Protein AF-A0A090C9F7-F1 (afdb_monomer)

Solvent-accessible surface area (backbone atoms only — not comparable to full-atom values): 45261 Å² total; per-residue (Å²): 129,55,59,56,56,33,42,28,54,43,38,67,73,34,62,68,70,97,66,90,65,64,55,38,90,71,26,38,64,46,55,42,91,64,37,38,22,42,34,22,40,45,24,47,47,43,42,53,51,6,27,62,55,78,36,35,35,20,28,38,44,35,45,44,48,65,48,58,50,68,40,27,24,42,31,54,27,34,44,71,13,34,70,54,59,74,83,51,42,56,53,52,27,50,46,56,56,37,90,40,46,70,48,32,38,50,50,53,53,48,51,28,59,78,68,70,35,60,80,86,51,59,20,24,40,37,33,34,17,34,59,46,76,61,42,59,59,35,50,50,30,26,49,49,25,26,60,29,59,72,32,50,71,46,80,65,52,71,35,31,54,38,55,49,30,48,43,21,21,9,61,62,19,55,97,44,100,71,46,70,49,55,76,45,77,65,30,54,33,48,45,37,30,59,16,47,51,56,53,36,65,97,50,62,61,94,66,62,38,35,37,31,12,7,16,14,32,32,28,63,52,50,61,52,38,57,72,57,44,57,54,92,78,49,58,74,57,71,49,80,38,53,47,54,50,85,48,47,83,45,23,36,54,71,23,15,13,57,42,32,65,76,67,70,42,79,36,72,70,70,72,79,52,62,64,45,47,33,34,18,22,17,20,21,20,38,16,31,26,38,36,36,24,38,68,87,78,64,46,72,46,80,38,35,11,49,52,49,38,53,51,50,52,49,54,52,48,56,30,35,48,50,45,72,39,57,94,78,50,50,58,34,38,26,36,31,70,79,43,52,69,39,50,59,45,43,37,46,71,73,68,65,35,56,76,47,69,25,42,87,47,66,72,49,34,51,63,58,21,68,78,26,31,33,8,31,26,23,37,52,68,15,36,32,44,49,41,67,28,75,64,45,57,46,47,39,73,66,64,80,62,92,43,75,64,23,38,52,25,24,57,34,52,52,19,44,70,55,29,37,47,73,41,48,26,24,25,68,35,52,48,52,51,51,52,46,51,30,31,72,70,71,45,56,73,67,59,58,54,67,76,55,71,74,51,30,65,34,81,45,84,42,81,40,97,67,31,87,60,45,38,60,40,76,38,48,49,36,42,63,27,57,75,66,52,42,61,52,45,59,54,59,34,72,77,46,58,84,41,48,64,38,51,41,48,44,79,80,50,67,20,34,39,33,41,15,29,10,71,40,62,66,54,5,48,50,50,30,52,52,58,64,46,58,56,67,61,55,42,72,77,71,75,58,81,83,80,88,68,80,86,77,72,89,69,81,78,83,85,77,76,95,77,90,82,86,89,84,89,82,85,84,86,87,82,88,69,87,77,95,76,89,83,83,85,82,88,81,86,85,85,86,86,84,91,91,83,89,86,83,88,89,82,87,87,81,85,89,86,87,88,88,86,88,88,89,89,82,84,88,80,72,70,50,77,43,88,89,77,76,53,77,46,79,77,76,89,83,86,78,86,88,84,86,85,83,89,85,84,83,89,81,91,84,87,85,84,90,81,90,84,82,89,86,81,89,88,88,89,82,88,86,89,84,86,90,87,86,88,89,87,86,83,90,88,90,88,84,88,87,88,84,90,79,92,91,91,82,90,86,81,92,85,86,89,81,85,88,82,86,76,88,76,84,88,80,89,89,79,88,88,83,87,87,90,89,86,84,84,85,89,80,89,85,84,88,81,87,80,89,88,84,88,86,87,82,81,88,83,89,83,90,77,91,88,136

InterPro domains:
  IPR005843 Alpha-D-phosphohexomutase, C-terminal [PF00408] (459-532)
  IPR005844 Alpha-D-phosphohexomutase, alpha/beta/alpha domain I [PF02878] (53-91)
  IPR005844 Alpha-D-phosphohexomutase, alpha/beta/alpha domain I [PF02878] (104-175)
  IPR016055 Alpha-D-phosphohexomutase, alpha/beta/alpha I/II/III [SSF53738] (19-109)
  IPR016055 Alpha-D-phosphohexomutase, alpha/beta/alpha I/II/III [SSF53738] (77-199)
  IPR016055 Alpha-D-phosphohexomutase, alpha/beta/alpha I/II/III [SSF53738] (188-295)
  IPR016066 Alpha-D-phosphohexomutase, conserved site [PS00710] (59-68)
  IPR016657 Phosphoacetylglucosamine mutase [cd03086] (23-534)
  IPR036900 Alpha-D-phosphohexomutase, C-terminal domain superfamily [SSF55957] (443-534)
  IPR049022 Phosphoacetylglucosamine mutase AMG1, domain III [PF21404] (304-443)
  IPR049023 Phosphoacetylglucosamine mutase AMG1, domain II [PF21405] (203-288)

Radius of gyration: 35.11 Å; Cα contacts (8 Å, |Δi|>4): 1196; chains: 1; bounding box: 118×87×99 Å

Structure (mmCIF, N/CA/C/O backbone):
data_AF-A0A090C9F7-F1
#
_entry.id   AF-A0A090C9F7-F1
#
loop_
_atom_site.group_PDB
_atom_site.id
_atom_site.type_symbol
_atom_site.label_atom_id
_atom_site.label_alt_id
_atom_site.label_comp_id
_atom_site.label_asym_id
_atom_site.label_entity_id
_atom_site.label_seq_id
_atom_site.pdbx_PDB_ins_code
_atom_site.Cartn_x
_atom_site.Cartn_y
_atom_site.Cartn_z
_atom_site.occupancy
_atom_site.B_iso_or_equiv
_atom_site.auth_seq_id
_atom_site.auth_comp_id
_atom_site.auth_asym_id
_atom_site.auth_atom_id
_atom_site.pdbx_PDB_model_num
ATOM 1 N N . MET A 1 1 ? 24.277 9.963 -31.330 1.00 59.84 1 MET A N 1
ATOM 2 C CA . MET A 1 1 ? 23.832 8.558 -31.360 1.00 59.84 1 MET A CA 1
ATOM 3 C C . MET A 1 1 ? 22.329 8.569 -31.544 1.00 59.84 1 MET A C 1
ATOM 5 O O . MET A 1 1 ? 21.698 9.498 -31.059 1.00 59.84 1 MET A O 1
ATOM 9 N N . SER A 1 2 ? 21.774 7.602 -32.261 1.00 81.81 2 SER A N 1
ATOM 10 C CA . SER A 1 2 ? 20.331 7.345 -32.265 1.00 81.81 2 SER A CA 1
ATOM 11 C C . SER A 1 2 ? 19.884 6.770 -30.915 1.00 81.81 2 SER A C 1
ATOM 13 O O . SER A 1 2 ? 20.695 6.148 -30.222 1.00 81.81 2 SER A O 1
ATOM 15 N N . HIS A 1 3 ? 18.595 6.892 -30.580 1.00 81.25 3 HIS A N 1
ATOM 16 C CA . HIS A 1 3 ? 18.007 6.256 -29.391 1.00 81.25 3 HIS A CA 1
ATOM 17 C C . HIS A 1 3 ? 18.372 4.758 -29.294 1.00 81.25 3 HIS A C 1
ATOM 19 O O . HIS A 1 3 ? 18.704 4.261 -28.223 1.00 81.25 3 HIS A O 1
ATOM 25 N N . ASN A 1 4 ? 18.433 4.043 -30.424 1.00 90.25 4 ASN A N 1
ATOM 26 C CA . ASN A 1 4 ? 18.824 2.628 -30.464 1.00 90.25 4 ASN A CA 1
ATOM 27 C C . ASN A 1 4 ? 20.276 2.383 -30.039 1.00 90.25 4 ASN A C 1
ATOM 29 O O . ASN A 1 4 ? 20.549 1.441 -29.301 1.00 90.25 4 ASN A O 1
ATOM 33 N N . GLU A 1 5 ? 21.210 3.219 -30.490 1.00 94.12 5 GLU A N 1
ATOM 34 C CA . GLU A 1 5 ? 22.618 3.130 -30.087 1.00 94.12 5 GLU A CA 1
ATOM 35 C C . GLU A 1 5 ? 22.788 3.450 -28.595 1.00 94.12 5 GLU A C 1
ATOM 37 O O . GLU A 1 5 ? 23.572 2.785 -27.923 1.00 94.12 5 GLU A O 1
ATOM 42 N N . GLN A 1 6 ? 22.022 4.412 -28.066 1.00 95.94 6 GLN A N 1
ATOM 43 C CA . GLN A 1 6 ? 22.029 4.760 -26.641 1.00 95.94 6 GLN A CA 1
ATOM 44 C C . GLN A 1 6 ? 21.450 3.633 -25.773 1.00 95.94 6 GLN A C 1
ATOM 46 O O . GLN A 1 6 ? 22.071 3.262 -24.780 1.00 95.94 6 GLN A O 1
ATOM 51 N N . ILE A 1 7 ? 20.323 3.032 -26.178 1.00 97.19 7 ILE A N 1
ATOM 52 C CA . ILE A 1 7 ? 19.721 1.872 -25.497 1.00 97.19 7 ILE A CA 1
ATOM 53 C C . ILE A 1 7 ? 20.684 0.676 -25.492 1.00 97.19 7 ILE A C 1
ATOM 55 O O . ILE A 1 7 ? 20.862 0.028 -24.463 1.00 97.19 7 ILE A O 1
ATOM 59 N N . ILE A 1 8 ? 21.343 0.388 -26.621 1.00 97.62 8 ILE A N 1
ATOM 60 C CA . ILE A 1 8 ? 22.322 -0.706 -26.712 1.00 97.62 8 ILE A CA 1
ATOM 61 C C . ILE A 1 8 ? 23.536 -0.425 -25.813 1.00 97.62 8 ILE A C 1
ATOM 63 O O . ILE A 1 8 ? 23.963 -1.311 -25.075 1.00 97.62 8 ILE A O 1
ATOM 67 N N . ALA A 1 9 ? 24.077 0.797 -25.839 1.00 97.06 9 ALA A N 1
ATOM 68 C CA . ALA A 1 9 ? 25.239 1.173 -25.035 1.00 97.06 9 ALA A CA 1
ATOM 69 C C . ALA A 1 9 ? 24.946 1.159 -23.523 1.00 97.06 9 ALA A C 1
ATOM 71 O O . ALA A 1 9 ? 25.757 0.650 -22.750 1.00 97.06 9 ALA A O 1
ATOM 72 N N . GLY A 1 10 ? 23.783 1.665 -23.098 1.00 96.94 10 GLY A N 1
ATOM 73 C CA . GLY A 1 10 ? 23.355 1.615 -21.698 1.00 96.94 10 GLY A CA 1
ATOM 74 C C . GLY A 1 10 ? 23.040 0.191 -21.233 1.00 96.94 10 GLY A C 1
ATOM 75 O O . GLY A 1 10 ? 23.473 -0.217 -20.160 1.00 96.94 10 GLY A O 1
ATOM 76 N N . SER A 1 11 ? 22.390 -0.624 -22.067 1.00 97.25 11 SER A N 1
ATOM 77 C CA . SER A 1 11 ? 22.141 -2.038 -21.754 1.00 97.25 11 SER A CA 1
ATOM 78 C C . SER A 1 11 ? 23.440 -2.839 -21.591 1.00 97.25 11 SER A C 1
ATOM 80 O O . SER A 1 11 ? 23.549 -3.644 -20.668 1.00 97.25 11 SER A O 1
ATOM 82 N N . ALA A 1 12 ? 24.460 -2.562 -22.412 1.00 97.06 12 ALA A N 1
ATOM 83 C CA . ALA A 1 12 ? 25.784 -3.174 -22.286 1.00 97.06 12 ALA A CA 1
ATOM 84 C C . ALA A 1 12 ? 26.548 -2.729 -21.019 1.00 97.06 12 ALA A C 1
ATOM 86 O O . ALA A 1 12 ? 27.382 -3.480 -20.512 1.00 97.06 12 ALA A O 1
ATOM 87 N N . LYS A 1 13 ? 26.257 -1.532 -20.485 1.00 97.44 13 LYS A N 1
ATOM 88 C CA . LYS A 1 13 ? 26.762 -1.047 -19.186 1.00 97.44 13 LYS A CA 1
ATOM 89 C C . LYS A 1 13 ? 26.102 -1.775 -18.005 1.00 97.44 13 LYS A C 1
ATOM 91 O O . LYS A 1 13 ? 26.760 -1.978 -16.989 1.00 97.44 13 LYS A O 1
ATOM 96 N N . HIS A 1 14 ? 24.846 -2.201 -18.162 1.00 97.44 14 HIS A N 1
ATOM 97 C CA . HIS A 1 14 ? 24.044 -2.897 -17.147 1.00 97.44 14 HIS A CA 1
ATOM 98 C C . HIS A 1 14 ? 23.645 -4.308 -17.626 1.00 97.44 14 HIS A C 1
ATOM 100 O O . HIS A 1 14 ? 22.471 -4.558 -17.959 1.00 97.44 14 HIS A O 1
ATOM 106 N N . PRO A 1 15 ? 24.615 -5.244 -17.691 1.00 95.06 15 PRO A N 1
ATOM 107 C CA . PRO A 1 15 ? 24.377 -6.596 -18.175 1.00 95.06 15 PRO A CA 1
ATOM 108 C C . PRO A 1 15 ? 23.333 -7.311 -17.315 1.00 95.06 15 PRO A C 1
ATOM 110 O O . PRO A 1 15 ? 23.247 -7.124 -16.100 1.00 95.06 15 PRO A O 1
ATOM 113 N N . ILE A 1 16 ? 22.531 -8.155 -17.959 1.00 95.06 16 ILE A N 1
ATOM 114 C CA . ILE A 1 16 ? 21.525 -8.972 -17.284 1.00 95.06 16 ILE A CA 1
ATOM 115 C C . ILE A 1 16 ? 22.039 -10.399 -17.075 1.00 95.06 16 ILE A C 1
ATOM 117 O O . ILE A 1 16 ? 22.701 -10.968 -17.943 1.00 95.06 16 ILE A O 1
ATOM 121 N N . VAL A 1 17 ? 21.736 -10.985 -15.916 1.00 94.12 17 VAL A N 1
ATOM 122 C CA . VAL A 1 17 ? 22.119 -12.366 -15.604 1.00 94.12 17 VAL A CA 1
ATOM 123 C C . VAL A 1 17 ? 21.196 -13.327 -16.371 1.00 94.12 17 VAL A C 1
ATOM 125 O O . VAL A 1 17 ? 19.980 -13.169 -16.283 1.00 94.12 17 VAL A O 1
ATOM 128 N N . PRO A 1 18 ? 21.711 -14.327 -17.115 1.00 90.75 18 PRO A N 1
ATOM 129 C CA . PRO A 1 18 ? 20.867 -15.236 -17.895 1.00 90.75 18 PRO A CA 1
ATOM 130 C C . PRO A 1 18 ? 19.944 -16.115 -17.031 1.00 90.75 18 PRO A C 1
ATOM 132 O O . PRO A 1 18 ? 20.337 -17.169 -16.535 1.00 90.75 18 PRO A O 1
ATOM 135 N N . GLN A 1 19 ? 18.691 -15.690 -16.879 1.00 91.88 19 GLN A N 1
ATOM 136 C CA . GLN A 1 19 ? 17.589 -16.445 -16.276 1.00 91.88 19 GLN A CA 1
ATOM 137 C C . GLN A 1 19 ? 16.243 -15.886 -16.767 1.00 91.88 19 GLN A C 1
ATOM 139 O O . GLN A 1 19 ? 16.198 -14.815 -17.368 1.00 91.88 19 GLN A O 1
ATOM 144 N N . HIS A 1 20 ? 15.138 -16.585 -16.492 1.00 90.19 20 HIS A N 1
ATOM 145 C CA . HIS A 1 20 ? 13.802 -16.078 -16.811 1.00 90.19 20 HIS A CA 1
ATOM 146 C C . HIS A 1 20 ? 13.247 -15.206 -15.674 1.00 90.19 20 HIS A C 1
ATOM 148 O O . HIS A 1 20 ? 12.924 -15.697 -14.590 1.00 90.19 20 HIS A O 1
ATOM 154 N N . TYR A 1 21 ? 13.063 -13.920 -15.947 1.00 92.81 21 TYR A N 1
ATOM 155 C CA . TYR A 1 21 ? 12.477 -12.942 -15.034 1.00 92.81 21 TYR A CA 1
ATOM 156 C C . TYR A 1 21 ? 10.964 -12.812 -15.256 1.00 92.81 21 TYR A C 1
ATOM 158 O O . TYR A 1 21 ? 10.466 -13.020 -16.359 1.00 92.81 21 TYR A O 1
ATOM 166 N N . ARG A 1 22 ? 10.202 -12.423 -14.228 1.00 91.00 22 ARG A N 1
ATOM 167 C CA . ARG A 1 22 ? 8.757 -12.162 -14.348 1.00 91.00 22 ARG A CA 1
ATOM 168 C C . ARG A 1 22 ? 8.355 -10.973 -13.483 1.00 91.00 22 ARG A C 1
ATOM 170 O O . ARG A 1 22 ? 8.727 -10.932 -12.313 1.00 91.00 22 ARG A O 1
ATOM 177 N N . TYR A 1 23 ? 7.579 -10.046 -14.043 1.00 89.25 23 TYR A N 1
ATOM 178 C CA . TYR A 1 23 ? 6.958 -8.977 -13.261 1.00 89.25 23 TYR A CA 1
ATOM 179 C C . TYR A 1 23 ? 5.868 -9.594 -12.368 1.00 89.25 23 TYR A C 1
ATOM 181 O O . TYR A 1 23 ? 4.968 -10.280 -12.859 1.00 89.25 23 TYR A O 1
ATOM 189 N N . GLY A 1 24 ? 6.001 -9.438 -11.051 1.00 84.25 24 GLY A N 1
ATOM 190 C CA . GLY A 1 24 ? 5.058 -9.951 -10.058 1.00 84.25 24 GLY A CA 1
ATOM 191 C C . GLY A 1 24 ? 4.059 -8.891 -9.594 1.00 84.25 24 GLY A C 1
ATOM 192 O O . GLY A 1 24 ? 4.077 -7.751 -10.047 1.00 84.25 24 GLY A O 1
ATOM 193 N N . THR A 1 25 ? 3.228 -9.241 -8.608 1.00 76.81 25 THR A N 1
ATOM 194 C CA . THR A 1 25 ? 2.209 -8.341 -8.022 1.00 76.81 25 THR A CA 1
ATOM 195 C C . THR A 1 25 ? 2.769 -7.052 -7.409 1.00 76.81 25 THR A C 1
ATOM 197 O O . THR A 1 25 ? 2.009 -6.119 -7.172 1.00 76.81 25 THR A O 1
ATOM 200 N N . ALA A 1 26 ? 4.075 -7.001 -7.137 1.00 85.12 26 ALA A N 1
ATOM 201 C CA . ALA A 1 26 ? 4.783 -5.846 -6.590 1.00 85.12 26 ALA A CA 1
ATOM 202 C C . ALA A 1 26 ? 6.074 -5.544 -7.380 1.00 85.12 26 ALA A C 1
ATOM 204 O O . ALA A 1 26 ? 7.094 -5.188 -6.786 1.00 85.12 26 ALA A O 1
ATOM 205 N N . GLY A 1 27 ? 6.033 -5.732 -8.705 1.00 92.88 27 GLY A N 1
ATOM 206 C CA . GLY A 1 27 ? 7.165 -5.507 -9.605 1.00 92.88 27 GLY A CA 1
ATOM 207 C C . GLY A 1 27 ? 8.133 -6.684 -9.706 1.00 92.88 27 GLY A C 1
ATOM 208 O O . GLY A 1 27 ? 7.787 -7.827 -9.392 1.00 92.88 27 GLY A O 1
ATOM 209 N N . PHE A 1 28 ? 9.358 -6.414 -10.157 1.00 95.44 28 PHE A N 1
ATOM 210 C CA . PHE A 1 28 ? 10.451 -7.385 -10.073 1.00 95.44 28 PHE A CA 1
ATOM 211 C C . PHE A 1 28 ? 11.044 -7.344 -8.666 1.00 95.44 28 PHE A C 1
ATOM 213 O O . PHE A 1 28 ? 11.370 -6.267 -8.171 1.00 95.44 28 PHE A O 1
ATOM 220 N N . ARG A 1 29 ? 11.202 -8.502 -8.018 1.00 94.69 29 ARG A N 1
ATOM 221 C CA . ARG A 1 29 ? 11.763 -8.605 -6.664 1.00 94.69 29 ARG A CA 1
ATOM 222 C C . ARG A 1 29 ? 12.549 -9.900 -6.503 1.00 94.69 29 ARG A C 1
ATOM 224 O O . ARG A 1 29 ? 12.034 -10.964 -6.833 1.00 94.69 29 ARG A O 1
ATOM 231 N N . MET A 1 30 ? 13.791 -9.790 -6.043 1.00 93.25 30 MET A N 1
ATOM 232 C CA . MET A 1 30 ? 14.760 -10.887 -5.896 1.00 93.25 30 MET A CA 1
ATOM 233 C C . MET A 1 30 ? 16.018 -10.371 -5.181 1.00 93.25 30 MET A C 1
ATOM 235 O O . MET A 1 30 ? 16.061 -9.211 -4.768 1.00 93.25 30 MET A O 1
ATOM 239 N N . LYS A 1 31 ? 17.062 -11.203 -5.083 1.00 95.06 31 LYS A N 1
ATOM 240 C CA . LYS A 1 31 ? 18.385 -10.765 -4.625 1.00 95.06 31 LYS A CA 1
ATOM 241 C C . LYS A 1 31 ? 18.892 -9.567 -5.435 1.00 95.06 31 LYS A C 1
ATOM 243 O O . LYS A 1 31 ? 18.694 -9.492 -6.649 1.00 95.06 31 LYS A O 1
ATOM 248 N N . ALA A 1 32 ? 19.532 -8.622 -4.753 1.00 96.31 32 ALA A N 1
ATOM 249 C CA . ALA A 1 32 ? 19.889 -7.334 -5.341 1.00 96.31 32 ALA A CA 1
ATOM 250 C C . ALA A 1 32 ? 20.937 -7.404 -6.470 1.00 96.31 32 ALA A C 1
ATOM 252 O O . ALA A 1 32 ? 20.926 -6.557 -7.360 1.00 96.31 32 ALA A O 1
ATOM 253 N N . ASP A 1 33 ? 21.802 -8.418 -6.455 1.00 95.81 33 ASP A N 1
ATOM 254 C CA . ASP A 1 33 ? 22.829 -8.705 -7.467 1.00 95.81 33 ASP A CA 1
ATOM 255 C C . ASP A 1 33 ? 22.254 -9.091 -8.842 1.00 95.81 33 ASP A C 1
ATOM 257 O O . ASP A 1 33 ? 22.948 -9.003 -9.851 1.00 95.81 33 ASP A O 1
ATOM 261 N N . LEU A 1 34 ? 20.974 -9.467 -8.908 1.00 96.50 34 LEU A N 1
ATOM 262 C CA . LEU A 1 34 ? 20.290 -9.859 -10.146 1.00 96.50 34 LEU A CA 1
ATOM 263 C C . LEU A 1 34 ? 19.487 -8.716 -10.792 1.00 96.50 34 LEU A C 1
ATOM 265 O O . LEU A 1 34 ? 18.876 -8.935 -11.841 1.00 96.50 34 LEU A O 1
ATOM 269 N N . LEU A 1 35 ? 19.436 -7.533 -10.163 1.00 97.75 35 LEU A N 1
ATOM 270 C CA . LEU A 1 35 ? 18.469 -6.473 -10.482 1.00 97.75 35 LEU A CA 1
ATOM 271 C C . LEU A 1 35 ? 19.009 -5.290 -11.290 1.00 97.75 35 LEU A C 1
ATOM 273 O O . LEU A 1 35 ? 18.201 -4.515 -11.786 1.00 97.75 35 LEU A O 1
ATOM 277 N N . GLU A 1 36 ? 20.319 -5.127 -11.466 1.00 97.69 36 GLU A N 1
ATOM 278 C CA . GLU A 1 36 ? 20.866 -3.942 -12.148 1.00 97.69 36 GLU A CA 1
ATOM 279 C C . GLU A 1 36 ? 20.382 -3.830 -13.605 1.00 97.69 36 GLU A C 1
ATOM 281 O O . GLU A 1 36 ? 19.681 -2.880 -13.965 1.00 97.69 36 GLU A O 1
ATOM 286 N N . GLY A 1 37 ? 20.635 -4.862 -14.418 1.00 98.06 37 GLY A N 1
ATOM 287 C CA . GLY A 1 37 ? 20.129 -4.935 -15.790 1.00 98.06 37 GLY A CA 1
ATOM 288 C C . GLY A 1 37 ? 18.598 -4.994 -15.892 1.00 98.06 37 GLY A C 1
ATOM 289 O O . GLY A 1 37 ? 18.037 -4.559 -16.900 1.00 98.06 37 GLY A O 1
ATOM 290 N N . VAL A 1 38 ? 17.905 -5.478 -14.853 1.00 98.50 38 VAL A N 1
ATOM 291 C CA . VAL A 1 38 ? 16.432 -5.463 -14.772 1.00 98.50 38 VAL A CA 1
ATOM 292 C C . VAL A 1 38 ? 15.929 -4.028 -14.622 1.00 98.50 38 VAL A C 1
ATOM 294 O O . VAL A 1 38 ? 15.050 -3.607 -15.370 1.00 98.50 38 VAL A O 1
ATOM 297 N N . THR A 1 39 ? 16.512 -3.258 -13.702 1.00 98.69 39 THR A N 1
ATOM 298 C CA . THR A 1 39 ? 16.110 -1.878 -13.409 1.00 98.69 39 THR A CA 1
ATOM 299 C C . THR A 1 39 ? 16.358 -0.945 -14.594 1.00 98.69 39 THR A C 1
ATOM 301 O O . THR A 1 39 ? 15.477 -0.148 -14.910 1.00 98.69 39 THR A O 1
ATOM 304 N N . TYR A 1 40 ? 17.469 -1.114 -15.325 1.00 98.75 40 TYR A N 1
ATOM 305 C CA . TYR A 1 40 ? 17.696 -0.417 -16.600 1.00 98.75 40 TYR A CA 1
ATOM 306 C C . TYR A 1 40 ? 16.524 -0.636 -17.578 1.00 98.75 40 TYR A C 1
ATOM 308 O O . TYR A 1 40 ? 15.901 0.302 -18.075 1.00 98.75 40 TYR A O 1
ATOM 316 N N . ARG A 1 41 ? 16.141 -1.899 -17.794 1.00 98.69 41 ARG A N 1
ATOM 317 C CA . ARG A 1 41 ? 15.062 -2.284 -18.723 1.00 98.69 41 ARG A CA 1
ATOM 318 C C . ARG A 1 41 ? 13.672 -1.834 -18.238 1.00 98.69 41 ARG A C 1
ATOM 320 O O . ARG A 1 41 ? 12.793 -1.582 -19.060 1.00 98.69 41 ARG A O 1
ATOM 327 N N . VAL A 1 42 ? 13.482 -1.664 -16.928 1.00 98.69 42 VAL A N 1
ATOM 328 C CA . VAL A 1 42 ? 12.278 -1.055 -16.330 1.00 98.69 42 VAL A CA 1
ATOM 329 C C . VAL A 1 42 ? 12.227 0.461 -16.553 1.00 98.69 42 VAL A C 1
ATOM 331 O O . VAL A 1 42 ? 11.148 0.979 -16.834 1.00 98.69 42 VAL A O 1
ATOM 334 N N . GLY A 1 43 ? 13.365 1.164 -16.521 1.00 98.75 43 GLY A N 1
ATOM 335 C CA . GLY A 1 43 ? 13.447 2.588 -16.875 1.00 98.75 43 GLY A CA 1
ATOM 336 C C . GLY A 1 43 ? 12.974 2.870 -18.301 1.00 98.75 43 GLY A C 1
ATOM 337 O O . GLY A 1 43 ? 12.146 3.756 -18.518 1.00 98.75 43 GLY A O 1
ATOM 338 N N . LEU A 1 44 ? 13.393 2.031 -19.256 1.00 98.75 44 LEU A N 1
ATOM 339 C CA . LEU A 1 44 ? 12.910 2.085 -20.641 1.00 98.75 44 LEU A CA 1
ATOM 340 C C . LEU A 1 44 ? 11.375 1.966 -20.723 1.00 98.75 44 LEU A C 1
ATOM 342 O O . LEU A 1 44 ? 10.728 2.722 -21.450 1.00 98.75 44 LEU A O 1
ATOM 346 N N . LEU A 1 45 ? 10.769 1.047 -19.959 1.00 98.75 45 LEU A N 1
ATOM 347 C CA . LEU A 1 45 ? 9.311 0.903 -19.936 1.00 98.75 45 LEU A CA 1
ATOM 348 C C . LEU A 1 45 ? 8.616 2.109 -19.291 1.00 98.75 45 LEU A C 1
ATOM 350 O O . LEU A 1 45 ? 7.580 2.536 -19.795 1.00 98.75 45 LEU A O 1
ATOM 354 N N . ALA A 1 46 ? 9.167 2.668 -18.211 1.00 98.81 46 ALA A N 1
ATOM 355 C CA . ALA A 1 46 ? 8.607 3.851 -17.557 1.00 98.81 46 ALA A CA 1
ATOM 356 C C . ALA A 1 46 ? 8.561 5.058 -18.515 1.00 98.81 46 ALA A C 1
ATOM 358 O O . ALA A 1 46 ? 7.545 5.753 -18.579 1.00 98.81 46 ALA A O 1
ATOM 359 N N . ALA A 1 47 ? 9.599 5.242 -19.340 1.00 98.62 47 ALA A N 1
ATOM 360 C CA . ALA A 1 47 ? 9.613 6.245 -20.405 1.00 98.62 47 ALA A CA 1
ATOM 361 C C . ALA A 1 47 ? 8.520 6.000 -21.469 1.00 98.62 47 ALA A C 1
ATOM 363 O O . ALA A 1 47 ? 7.789 6.925 -21.825 1.00 98.62 47 ALA A O 1
ATOM 364 N N . LEU A 1 48 ? 8.345 4.754 -21.940 1.00 98.69 48 LEU A N 1
ATOM 365 C CA . LEU A 1 48 ? 7.246 4.396 -22.856 1.00 98.69 48 LEU A CA 1
ATOM 366 C C . LEU A 1 48 ? 5.865 4.632 -22.226 1.00 98.69 48 LEU A C 1
ATOM 368 O O . LEU A 1 48 ? 4.957 5.114 -22.903 1.00 98.69 48 LEU A O 1
ATOM 372 N N . ARG A 1 49 ? 5.698 4.311 -20.938 1.00 98.69 49 ARG A N 1
ATOM 373 C CA . ARG A 1 49 ? 4.434 4.488 -20.211 1.00 98.69 49 ARG A CA 1
ATOM 374 C C . ARG A 1 49 ? 4.069 5.965 -20.084 1.00 98.69 49 ARG A C 1
ATOM 376 O O . ARG A 1 49 ? 2.928 6.318 -20.368 1.00 98.69 49 ARG A O 1
ATOM 383 N N . SER A 1 50 ? 5.040 6.820 -19.760 1.00 98.81 50 SER A N 1
ATOM 384 C CA . SER A 1 50 ? 4.846 8.273 -19.693 1.00 98.81 50 SER A CA 1
ATOM 385 C C . SER A 1 50 ? 4.403 8.838 -21.045 1.00 98.81 50 SER A C 1
ATOM 387 O O . SER A 1 50 ? 3.356 9.481 -21.130 1.00 98.81 50 SER A O 1
ATOM 389 N N . ARG A 1 51 ? 5.115 8.503 -22.132 1.00 98.50 51 ARG A N 1
ATOM 390 C CA . ARG A 1 51 ? 4.745 8.911 -23.502 1.00 98.50 51 ARG A CA 1
ATOM 391 C C . ARG A 1 51 ? 3.353 8.428 -23.898 1.00 98.50 51 ARG A C 1
ATOM 393 O O . ARG A 1 51 ? 2.576 9.192 -24.464 1.00 98.50 51 ARG A O 1
ATOM 400 N N . LYS A 1 52 ? 3.005 7.176 -23.566 1.00 98.44 52 LYS A N 1
ATOM 401 C CA . LYS A 1 52 ? 1.673 6.624 -23.855 1.00 98.44 52 LYS A CA 1
ATOM 402 C C . LYS A 1 52 ? 0.557 7.407 -23.162 1.00 98.44 52 LYS A C 1
ATOM 404 O O . LYS A 1 52 ? -0.516 7.562 -23.741 1.00 98.44 52 LYS A O 1
ATOM 409 N N . LEU A 1 53 ? 0.810 7.881 -21.945 1.00 98.06 53 LEU A N 1
ATOM 410 C CA . LEU A 1 53 ? -0.125 8.651 -21.129 1.00 98.06 53 LEU A CA 1
ATOM 411 C C . LEU A 1 53 ? 0.106 10.165 -21.273 1.00 98.06 53 LEU A C 1
ATOM 413 O O . LEU A 1 53 ? 0.062 10.910 -20.301 1.00 98.06 53 LEU A O 1
ATOM 417 N N . ASN A 1 54 ? 0.342 10.630 -22.505 1.00 97.25 54 ASN A N 1
ATOM 418 C CA . ASN A 1 54 ? 0.465 12.050 -22.857 1.00 97.25 54 ASN A CA 1
ATOM 419 C C . ASN A 1 54 ? 1.504 12.817 -22.016 1.00 97.25 54 ASN A C 1
ATOM 421 O O . ASN A 1 54 ? 1.283 13.966 -21.638 1.00 97.25 54 ASN A O 1
ATOM 425 N N . SER A 1 55 ? 2.659 12.200 -21.758 1.00 97.75 55 SER A N 1
ATOM 426 C CA . SER A 1 55 ? 3.778 12.770 -20.984 1.00 97.75 55 SER A CA 1
ATOM 427 C C . SER A 1 55 ? 3.498 12.965 -19.486 1.00 97.75 55 SER A C 1
ATOM 429 O O . SER A 1 55 ? 4.246 13.674 -18.811 1.00 97.75 55 SER A O 1
ATOM 431 N N . GLN A 1 56 ? 2.451 12.335 -18.937 1.00 98.31 56 GLN A N 1
ATOM 432 C CA . GLN A 1 56 ? 2.222 12.308 -17.489 1.00 98.31 56 GLN A CA 1
ATOM 433 C C . GLN A 1 56 ? 3.412 11.679 -16.749 1.00 98.31 56 GLN A C 1
ATOM 435 O O . GLN A 1 56 ? 4.067 10.760 -17.250 1.00 98.31 56 GLN A O 1
ATOM 440 N N . ALA A 1 57 ? 3.684 12.168 -15.540 1.00 98.62 57 ALA A N 1
ATOM 441 C CA . ALA A 1 57 ? 4.760 11.670 -14.699 1.00 98.62 57 ALA A CA 1
ATOM 442 C C . ALA A 1 57 ? 4.473 10.232 -14.245 1.00 98.62 57 ALA A C 1
ATOM 444 O O . ALA A 1 57 ? 3.414 9.954 -13.682 1.00 98.62 57 ALA A O 1
ATOM 445 N N . ILE A 1 58 ? 5.435 9.337 -14.460 1.00 98.88 58 ILE A N 1
ATOM 446 C CA . ILE A 1 58 ? 5.397 7.938 -14.016 1.00 98.88 58 ILE A CA 1
ATOM 447 C C . ILE A 1 58 ? 6.340 7.756 -12.831 1.00 98.88 58 ILE A C 1
ATOM 449 O O . ILE A 1 58 ? 7.447 8.291 -12.833 1.00 98.88 58 ILE A O 1
ATOM 453 N N . GLY A 1 59 ? 5.921 7.004 -11.817 1.00 98.81 59 GLY A N 1
ATOM 454 C CA . GLY A 1 59 ? 6.768 6.687 -10.671 1.00 98.81 59 GLY A CA 1
ATOM 455 C C . GLY A 1 59 ? 7.585 5.415 -10.869 1.00 98.81 59 GLY A C 1
ATOM 456 O O . GLY A 1 59 ? 7.090 4.440 -11.433 1.00 98.81 59 GLY A O 1
ATOM 457 N N . VAL A 1 60 ? 8.801 5.373 -10.325 1.00 98.88 60 VAL A N 1
ATOM 458 C CA . VAL A 1 60 ? 9.561 4.128 -10.124 1.00 98.88 60 VAL A CA 1
ATOM 459 C C . VAL A 1 60 ? 10.067 4.055 -8.683 1.00 98.88 60 VAL A C 1
ATOM 461 O O . VAL A 1 60 ? 10.878 4.877 -8.260 1.00 98.88 60 VAL A O 1
ATOM 464 N N . MET A 1 61 ? 9.596 3.062 -7.923 1.00 98.75 61 MET A N 1
ATOM 465 C CA . MET A 1 61 ? 10.047 2.817 -6.549 1.00 98.75 61 MET A CA 1
ATOM 466 C C . MET A 1 61 ? 11.020 1.643 -6.510 1.00 98.75 61 MET A C 1
ATOM 468 O O . MET A 1 61 ? 10.674 0.537 -6.937 1.00 98.75 61 MET A O 1
ATOM 472 N N . ILE A 1 62 ? 12.207 1.866 -5.946 1.00 98.81 62 ILE A N 1
ATOM 473 C CA . ILE A 1 62 ? 13.214 0.824 -5.719 1.00 98.81 62 ILE A CA 1
ATOM 474 C C . ILE A 1 62 ? 13.150 0.370 -4.255 1.00 98.81 62 ILE A C 1
ATOM 476 O O . ILE A 1 62 ? 13.576 1.079 -3.342 1.00 98.81 62 ILE A O 1
ATOM 480 N N . THR A 1 63 ? 12.565 -0.805 -4.030 1.00 98.44 63 THR A N 1
ATOM 481 C CA . THR A 1 63 ? 12.404 -1.418 -2.704 1.00 98.44 63 THR A CA 1
ATOM 482 C C . THR A 1 63 ? 11.986 -2.887 -2.803 1.00 98.44 63 THR A C 1
ATOM 484 O O . THR A 1 63 ? 11.315 -3.305 -3.752 1.00 98.44 63 THR A O 1
ATOM 487 N N . ALA A 1 64 ? 12.299 -3.665 -1.763 1.00 96.75 64 ALA A N 1
ATOM 488 C CA . ALA A 1 64 ? 11.678 -4.965 -1.509 1.00 96.75 64 ALA A CA 1
ATOM 489 C C . ALA A 1 64 ? 10.787 -5.019 -0.248 1.00 96.75 64 ALA A C 1
ATOM 491 O O . ALA A 1 64 ? 10.423 -6.118 0.168 1.00 96.75 64 ALA A O 1
ATOM 492 N N . SER A 1 65 ? 10.369 -3.885 0.332 1.00 95.62 65 SER A N 1
ATOM 493 C CA . SER A 1 65 ? 9.418 -3.849 1.464 1.00 95.62 65 SER A CA 1
ATOM 494 C C . SER A 1 65 ? 9.916 -4.734 2.632 1.00 95.62 65 SER A C 1
ATOM 496 O O . SER A 1 65 ? 11.094 -4.658 2.994 1.00 95.62 65 SER A O 1
ATOM 498 N N . HIS A 1 66 ? 9.074 -5.602 3.191 1.00 95.06 66 HIS A N 1
ATOM 499 C CA . HIS A 1 66 ? 9.340 -6.606 4.229 1.00 95.06 66 HIS A CA 1
ATOM 500 C C . HIS A 1 66 ? 10.444 -7.649 3.940 1.00 95.06 66 HIS A C 1
ATOM 502 O O . HIS A 1 66 ? 10.817 -8.392 4.846 1.00 95.06 66 HIS A O 1
ATOM 508 N N . ASN A 1 67 ? 10.971 -7.765 2.714 1.00 94.44 67 ASN A N 1
ATOM 509 C CA . ASN A 1 67 ? 12.004 -8.763 2.405 1.00 94.44 67 ASN A CA 1
ATOM 510 C C . ASN A 1 67 ? 13.314 -8.534 3.204 1.00 94.44 67 ASN A C 1
ATOM 512 O O . ASN A 1 67 ? 13.617 -7.392 3.574 1.00 94.44 67 ASN A O 1
ATOM 516 N N . PRO A 1 68 ? 14.158 -9.569 3.395 1.00 94.12 68 PRO A N 1
ATOM 517 C CA . PRO A 1 68 ? 15.496 -9.422 3.977 1.00 94.12 68 PRO A CA 1
ATOM 518 C C . PRO A 1 68 ? 16.367 -8.409 3.221 1.00 94.12 68 PRO A C 1
ATOM 520 O O . PRO A 1 68 ? 16.215 -8.233 2.013 1.00 94.12 68 PRO A O 1
ATOM 523 N N . ALA A 1 69 ? 17.320 -7.776 3.907 1.00 95.12 69 ALA A N 1
ATOM 524 C CA . ALA A 1 69 ? 18.160 -6.693 3.375 1.00 95.12 69 ALA A CA 1
ATOM 525 C C . ALA A 1 69 ? 18.951 -7.011 2.085 1.00 95.12 69 ALA A C 1
ATOM 527 O O . ALA A 1 69 ? 19.291 -6.098 1.335 1.00 95.12 69 ALA A O 1
ATOM 528 N N . ILE A 1 70 ? 19.242 -8.292 1.827 1.00 96.50 70 ILE A N 1
ATOM 529 C CA . ILE A 1 70 ? 19.975 -8.769 0.637 1.00 96.50 70 ILE A CA 1
ATOM 530 C C . ILE A 1 70 ? 19.145 -8.737 -0.657 1.00 96.50 70 ILE A C 1
ATOM 532 O O . ILE A 1 70 ? 19.706 -8.769 -1.755 1.00 96.50 70 ILE A O 1
ATOM 536 N N . ASP A 1 71 ? 17.820 -8.681 -0.537 1.00 96.06 71 ASP A N 1
ATOM 537 C CA . ASP A 1 71 ? 16.918 -8.516 -1.671 1.00 96.06 71 ASP A CA 1
ATOM 538 C C . ASP A 1 71 ? 16.796 -7.037 -2.050 1.00 96.06 71 ASP A C 1
ATOM 540 O O . ASP A 1 71 ? 17.053 -6.137 -1.247 1.00 96.06 71 ASP A O 1
ATOM 544 N N . ASN A 1 72 ? 16.335 -6.766 -3.265 1.00 97.94 72 ASN A N 1
ATOM 545 C CA . ASN A 1 72 ? 15.725 -5.487 -3.606 1.00 97.94 72 ASN A CA 1
ATOM 546 C C . ASN A 1 72 ? 14.584 -5.723 -4.614 1.00 97.94 72 ASN A C 1
ATOM 548 O O . ASN A 1 72 ? 14.187 -6.864 -4.877 1.00 97.94 72 ASN A O 1
ATOM 552 N N . GLY A 1 73 ? 14.003 -4.659 -5.144 1.00 97.56 73 GLY A N 1
ATOM 553 C CA . GLY A 1 73 ? 12.985 -4.747 -6.173 1.00 97.56 73 GLY A CA 1
ATOM 554 C C . GLY A 1 73 ? 12.747 -3.411 -6.850 1.00 97.56 73 GLY A C 1
ATOM 555 O O . GLY A 1 73 ? 13.258 -2.383 -6.414 1.00 97.56 73 GLY A O 1
ATOM 556 N N . VAL A 1 74 ? 11.977 -3.441 -7.931 1.00 98.19 74 VAL A N 1
ATOM 557 C CA . VAL A 1 74 ? 11.595 -2.254 -8.693 1.00 98.19 74 VAL A CA 1
ATOM 558 C C . VAL A 1 74 ? 10.147 -2.393 -9.169 1.00 98.19 74 VAL A C 1
ATOM 560 O O . VAL A 1 74 ? 9.774 -3.408 -9.767 1.00 98.19 74 VAL A O 1
ATOM 563 N N . LYS A 1 75 ? 9.322 -1.383 -8.868 1.00 96.44 75 LYS A N 1
ATOM 564 C CA . LYS A 1 75 ? 7.890 -1.308 -9.210 1.00 96.44 75 LYS A CA 1
ATOM 565 C C . LYS A 1 75 ? 7.564 0.037 -9.869 1.00 96.44 75 LYS A C 1
ATOM 567 O O . LYS A 1 75 ? 8.082 1.066 -9.436 1.00 96.44 75 LYS A O 1
ATOM 572 N N . ILE A 1 76 ? 6.727 0.014 -10.909 1.00 98.25 76 ILE A N 1
ATOM 573 C CA . ILE A 1 76 ? 6.223 1.217 -11.592 1.00 98.25 76 ILE A CA 1
ATOM 574 C C . ILE A 1 76 ? 4.893 1.662 -10.960 1.00 98.25 76 ILE A C 1
ATOM 576 O O . ILE A 1 76 ? 4.064 0.821 -10.598 1.00 98.25 76 ILE A O 1
ATOM 580 N N . VAL A 1 77 ? 4.712 2.980 -10.865 1.00 98.19 77 VAL A N 1
ATOM 581 C CA . VAL A 1 77 ? 3.520 3.678 -10.366 1.00 98.19 77 VAL A CA 1
ATOM 582 C C . VAL A 1 77 ? 2.919 4.508 -11.503 1.00 98.19 77 VAL A C 1
ATOM 584 O O . VAL A 1 77 ? 3.631 5.295 -12.129 1.00 98.19 77 VAL A O 1
ATOM 587 N N . ASP A 1 78 ? 1.629 4.336 -11.768 1.00 97.81 78 ASP A N 1
ATOM 588 C CA . ASP A 1 78 ? 0.897 5.052 -12.819 1.00 97.81 78 ASP A CA 1
ATOM 589 C C . ASP A 1 78 ? 0.431 6.456 -12.360 1.00 97.81 78 ASP A C 1
ATOM 591 O O . ASP A 1 78 ? 0.512 6.775 -11.169 1.00 97.81 78 ASP A O 1
ATOM 595 N N . PRO A 1 79 ? -0.021 7.348 -13.271 1.00 97.94 79 PRO A N 1
ATOM 596 C CA . PRO A 1 79 ? -0.124 8.787 -12.999 1.00 97.94 79 PRO A CA 1
ATOM 597 C C . PRO A 1 79 ? -0.989 9.217 -11.812 1.00 97.94 79 PRO A C 1
ATOM 599 O O . PRO A 1 79 ? -0.708 10.253 -11.206 1.00 97.94 79 PRO A O 1
ATOM 602 N N . MET A 1 80 ? -2.021 8.444 -11.462 1.00 95.19 80 MET A N 1
ATOM 603 C CA . MET A 1 80 ? -2.891 8.721 -10.312 1.00 95.19 80 MET A CA 1
ATOM 604 C C . MET A 1 80 ? -2.335 8.176 -8.984 1.00 95.19 80 MET A C 1
ATOM 606 O O . MET A 1 80 ? -2.977 8.309 -7.945 1.00 95.19 80 MET A O 1
ATOM 610 N N . GLY A 1 81 ? -1.109 7.645 -8.981 1.00 94.25 81 GLY A N 1
ATOM 611 C CA . GLY A 1 81 ? -0.484 7.013 -7.819 1.00 94.25 81 GLY A CA 1
ATOM 612 C C . GLY A 1 81 ? -0.841 5.531 -7.670 1.00 94.25 81 GLY A C 1
ATOM 613 O O . GLY A 1 81 ? -0.536 4.942 -6.636 1.00 94.25 81 GLY A O 1
ATOM 614 N N . ASP A 1 82 ? -1.474 4.929 -8.674 1.00 91.81 82 ASP A N 1
ATOM 615 C CA . ASP A 1 82 ? -1.871 3.520 -8.694 1.00 91.81 82 ASP A CA 1
ATOM 616 C C . ASP A 1 82 ? -0.688 2.608 -9.068 1.00 91.81 82 ASP A C 1
ATOM 618 O O . ASP A 1 82 ? 0.352 3.050 -9.562 1.00 91.81 82 ASP A O 1
ATOM 622 N N . MET A 1 83 ? -0.839 1.299 -8.865 1.00 92.88 83 MET A N 1
ATOM 623 C CA . MET A 1 83 ? 0.104 0.316 -9.414 1.00 92.88 83 MET A CA 1
ATOM 624 C C . MET A 1 83 ? -0.001 0.259 -10.945 1.00 92.88 83 MET A C 1
ATOM 626 O O . MET A 1 83 ? -1.103 0.377 -11.475 1.00 92.88 83 MET A O 1
ATOM 630 N N . LEU A 1 84 ? 1.118 -0.012 -11.632 1.00 95.12 84 LEU A N 1
ATOM 631 C CA . LEU A 1 84 ? 1.156 -0.231 -13.087 1.00 95.12 84 LEU A CA 1
ATOM 632 C C . LEU A 1 84 ? -0.004 -1.110 -13.596 1.00 95.12 84 LEU A C 1
ATOM 634 O O . LEU A 1 84 ? -0.207 -2.227 -13.111 1.00 95.12 84 LEU A O 1
ATOM 638 N N . GLU A 1 85 ? -0.694 -0.629 -14.632 1.00 93.38 85 GLU A N 1
ATOM 639 C CA . GLU A 1 85 ? -1.740 -1.352 -15.361 1.00 93.38 85 GLU A CA 1
ATOM 640 C C . GLU A 1 85 ? -1.330 -2.793 -15.718 1.00 93.38 85 GLU A C 1
ATOM 642 O O . GLU A 1 85 ? -0.268 -3.045 -16.290 1.00 93.38 85 GLU A O 1
ATOM 647 N N . GLN A 1 86 ? -2.206 -3.761 -15.429 1.00 91.00 86 GLN A N 1
ATOM 648 C CA . GLN A 1 86 ? -1.870 -5.187 -15.505 1.00 91.00 86 GLN A CA 1
ATOM 649 C C . GLN A 1 86 ? -1.413 -5.651 -16.902 1.00 91.00 86 GLN A C 1
ATOM 651 O O . GLN A 1 86 ? -0.508 -6.479 -17.010 1.00 91.00 86 GLN A O 1
ATOM 656 N N . GLU A 1 87 ? -1.973 -5.090 -17.976 1.00 93.19 87 GLU A N 1
ATOM 657 C CA . GLU A 1 87 ? -1.562 -5.408 -19.351 1.00 93.19 87 GLU A CA 1
ATOM 658 C C . GLU A 1 87 ? -0.117 -4.978 -19.664 1.00 93.19 87 GLU A C 1
ATOM 660 O O . GLU A 1 87 ? 0.495 -5.517 -20.586 1.00 93.19 87 GLU A O 1
ATOM 665 N N . TRP A 1 88 ? 0.469 -4.059 -18.886 1.00 96.50 88 TRP A N 1
ATOM 666 C CA . TRP A 1 88 ? 1.855 -3.609 -19.044 1.00 96.50 88 TRP A CA 1
ATOM 667 C C . TRP A 1 88 ? 2.883 -4.494 -18.324 1.00 96.50 88 TRP A C 1
ATOM 669 O O . TRP A 1 88 ? 4.062 -4.477 -18.689 1.00 96.50 88 TRP A O 1
ATOM 679 N N . GLU A 1 89 ? 2.457 -5.353 -17.389 1.00 95.56 89 GLU A N 1
ATOM 680 C CA . GLU A 1 89 ? 3.329 -6.334 -16.715 1.00 95.56 89 GLU A CA 1
ATOM 681 C C . GLU A 1 89 ? 4.006 -7.286 -17.726 1.00 95.56 89 GLU A C 1
ATOM 683 O O . GLU A 1 89 ? 5.155 -7.714 -17.538 1.00 95.56 89 GLU A O 1
ATOM 688 N N . ARG A 1 90 ? 3.326 -7.589 -18.846 1.00 96.00 90 ARG A N 1
ATOM 689 C CA . ARG A 1 90 ? 3.883 -8.418 -19.929 1.00 96.00 90 ARG A CA 1
ATOM 690 C C . ARG A 1 90 ? 4.951 -7.689 -20.741 1.00 96.00 90 ARG A C 1
ATOM 692 O O . ARG A 1 90 ? 5.920 -8.324 -21.138 1.00 96.00 90 ARG A O 1
ATOM 699 N N . TYR A 1 91 ? 4.822 -6.377 -20.944 1.00 97.94 91 TYR A N 1
ATOM 700 C CA . TYR A 1 91 ? 5.822 -5.575 -21.659 1.00 97.94 91 TYR A CA 1
ATOM 701 C C . TYR A 1 91 ? 7.088 -5.398 -20.814 1.00 97.94 91 TYR A C 1
ATOM 703 O O . TYR A 1 91 ? 8.192 -5.546 -21.333 1.00 97.94 91 TYR A O 1
ATOM 711 N N . ALA A 1 92 ? 6.934 -5.211 -19.496 1.00 97.44 92 ALA A N 1
ATOM 712 C CA . ALA A 1 92 ? 8.046 -5.266 -18.545 1.00 97.44 92 ALA A CA 1
ATOM 713 C C . ALA A 1 92 ? 8.778 -6.610 -18.624 1.00 97.44 92 ALA A C 1
ATOM 715 O O . ALA A 1 92 ? 10.000 -6.663 -18.750 1.00 97.44 92 ALA A O 1
ATOM 716 N N . THR A 1 93 ? 8.018 -7.706 -18.607 1.00 96.19 93 THR A N 1
ATOM 717 C CA . THR A 1 93 ? 8.562 -9.064 -18.714 1.00 96.19 93 THR A CA 1
ATOM 718 C C . THR A 1 93 ? 9.250 -9.301 -20.068 1.00 96.19 93 THR A C 1
ATOM 720 O O . THR A 1 93 ? 10.316 -9.911 -20.099 1.00 96.19 93 THR A O 1
ATOM 723 N N . ALA A 1 94 ? 8.711 -8.786 -21.177 1.00 97.31 94 ALA A N 1
ATOM 724 C CA . ALA A 1 94 ? 9.304 -8.924 -22.509 1.00 97.31 94 ALA A CA 1
ATOM 725 C C . ALA A 1 94 ? 10.625 -8.147 -22.662 1.00 97.31 94 ALA A C 1
ATOM 727 O O . ALA A 1 94 ? 11.600 -8.707 -23.155 1.00 97.31 94 ALA A O 1
ATOM 728 N N . LEU A 1 95 ? 10.682 -6.891 -22.199 1.00 97.75 95 LEU A N 1
ATOM 729 C CA . LEU A 1 95 ? 11.912 -6.088 -22.215 1.00 97.75 95 LEU A CA 1
ATOM 730 C C . LEU A 1 95 ? 12.997 -6.707 -21.329 1.00 97.75 95 LEU A C 1
ATOM 732 O O . LEU A 1 95 ? 14.150 -6.801 -21.745 1.00 97.75 95 LEU A O 1
ATOM 736 N N . VAL A 1 96 ? 12.643 -7.162 -20.122 1.00 97.56 96 VAL A N 1
ATOM 737 C CA . VAL A 1 96 ? 13.620 -7.761 -19.203 1.00 97.56 96 VAL A CA 1
ATOM 738 C C . VAL A 1 96 ? 14.191 -9.069 -19.755 1.00 97.56 96 VAL A C 1
ATOM 740 O O . VAL A 1 96 ? 15.394 -9.268 -19.665 1.00 97.56 96 VAL A O 1
ATOM 743 N N . ASN A 1 97 ? 13.391 -9.918 -20.405 1.00 97.62 97 ASN A N 1
ATOM 744 C CA . ASN A 1 97 ? 13.874 -11.175 -20.998 1.00 97.62 97 ASN A CA 1
ATOM 745 C C . ASN A 1 97 ? 14.400 -11.034 -22.447 1.00 97.62 97 ASN A C 1
ATOM 747 O O . ASN A 1 97 ? 14.445 -12.022 -23.182 1.00 97.62 97 ASN A O 1
ATOM 751 N N . ALA A 1 98 ? 14.791 -9.832 -22.884 1.00 97.44 98 ALA A N 1
ATOM 752 C CA . ALA A 1 98 ? 15.372 -9.622 -24.210 1.00 97.44 98 ALA A CA 1
ATOM 753 C C . ALA A 1 98 ? 16.686 -10.431 -24.391 1.00 97.44 98 ALA A C 1
ATOM 755 O O . ALA A 1 98 ? 17.605 -10.252 -23.589 1.00 97.44 98 ALA A O 1
ATOM 756 N N . PRO A 1 99 ? 16.834 -11.275 -25.440 1.00 95.25 99 PRO A N 1
ATOM 757 C CA . PRO A 1 99 ? 17.994 -12.171 -25.585 1.00 95.25 99 PRO A CA 1
ATOM 758 C C . PRO A 1 99 ? 19.352 -11.487 -25.804 1.00 95.25 99 PRO A C 1
ATOM 760 O O . PRO A 1 99 ? 20.393 -12.104 -25.589 1.00 95.25 99 PRO A O 1
ATOM 763 N N . SER A 1 100 ? 19.358 -10.239 -26.275 1.00 96.69 100 SER A N 1
ATOM 764 C CA . SER A 1 100 ? 20.562 -9.432 -26.489 1.00 96.69 100 SER A CA 1
ATOM 765 C C . SER A 1 100 ? 20.236 -7.940 -26.409 1.00 96.69 100 SER A C 1
ATOM 767 O O . SER A 1 100 ? 19.078 -7.551 -26.567 1.00 96.69 100 SER A O 1
ATOM 769 N N . ASP A 1 101 ? 21.245 -7.080 -26.246 1.00 97.12 101 ASP A N 1
ATOM 770 C CA . ASP A 1 101 ? 21.057 -5.618 -26.226 1.00 97.12 101 ASP A CA 1
ATOM 771 C C . ASP A 1 101 ? 20.453 -5.088 -27.539 1.00 97.12 101 ASP A C 1
ATOM 773 O O . ASP A 1 101 ? 19.643 -4.160 -27.548 1.00 97.12 101 ASP A O 1
ATOM 777 N N . LYS A 1 102 ? 20.793 -5.724 -28.669 1.00 97.12 102 LYS A N 1
ATOM 778 C CA . LYS A 1 102 ? 20.206 -5.406 -29.979 1.00 97.12 102 LYS A CA 1
ATOM 779 C C . LYS A 1 102 ? 18.735 -5.801 -30.047 1.00 97.12 102 LYS A C 1
ATOM 781 O O . LYS A 1 102 ? 17.946 -5.083 -30.653 1.00 97.12 102 LYS A O 1
ATOM 786 N N . ASP A 1 103 ? 18.363 -6.929 -29.449 1.00 97.69 103 ASP A N 1
ATOM 787 C CA . ASP A 1 103 ? 16.971 -7.378 -29.416 1.00 97.69 103 ASP A CA 1
ATOM 788 C C . ASP A 1 103 ? 16.141 -6.578 -28.409 1.00 97.69 103 ASP A C 1
ATOM 790 O O . ASP A 1 103 ? 14.980 -6.301 -28.692 1.00 97.69 103 ASP A O 1
ATOM 794 N N . LEU A 1 104 ? 16.739 -6.093 -27.314 1.00 98.12 104 LEU A N 1
ATOM 795 C CA . LEU A 1 104 ? 16.111 -5.128 -26.406 1.00 98.12 104 LEU A CA 1
ATOM 796 C C . LEU A 1 104 ? 15.684 -3.862 -27.159 1.00 98.12 104 LEU A C 1
ATOM 798 O O . LEU A 1 104 ? 14.525 -3.462 -27.072 1.00 98.12 104 LEU A O 1
ATOM 802 N N . ALA A 1 105 ? 16.586 -3.271 -27.950 1.00 97.81 105 ALA A N 1
ATOM 803 C CA . ALA A 1 105 ? 16.257 -2.108 -28.773 1.00 97.81 105 ALA A CA 1
ATOM 804 C C . ALA A 1 105 ? 15.168 -2.427 -29.818 1.00 97.81 105 ALA A C 1
ATOM 806 O O . ALA A 1 105 ? 14.256 -1.626 -30.015 1.00 97.81 105 ALA A O 1
ATOM 807 N N . LYS A 1 106 ? 15.186 -3.607 -30.459 1.00 97.81 106 LYS A N 1
ATOM 808 C CA . LYS A 1 106 ? 14.095 -4.021 -31.368 1.00 97.81 106 LYS A CA 1
ATOM 809 C C . LYS A 1 106 ? 12.751 -4.124 -30.642 1.00 97.81 106 LYS A C 1
ATOM 811 O O . LYS A 1 106 ? 11.770 -3.584 -31.140 1.00 97.81 106 LYS A O 1
ATOM 816 N N . ILE A 1 107 ? 12.708 -4.780 -29.479 1.00 98.19 107 ILE A N 1
ATOM 817 C CA . ILE A 1 107 ? 11.493 -4.947 -28.665 1.00 98.19 107 ILE A CA 1
ATOM 818 C C . ILE A 1 107 ? 10.965 -3.578 -28.221 1.00 98.19 107 ILE A C 1
ATOM 820 O O . ILE A 1 107 ? 9.769 -3.334 -28.327 1.00 98.19 107 ILE A O 1
ATOM 824 N N . TYR A 1 108 ? 11.840 -2.659 -27.806 1.00 98.38 108 TYR A N 1
ATOM 825 C CA . TYR A 1 108 ? 11.470 -1.286 -27.450 1.00 98.38 108 TYR A CA 1
ATOM 826 C C . TYR A 1 108 ? 10.750 -0.555 -28.598 1.00 98.38 108 TYR A C 1
ATOM 828 O O . TYR A 1 108 ? 9.665 -0.009 -28.401 1.00 98.38 108 TYR A O 1
ATOM 836 N N . ASN A 1 109 ? 11.308 -0.597 -29.814 1.00 97.88 109 ASN A N 1
ATOM 837 C CA . ASN A 1 109 ? 10.690 0.026 -30.992 1.00 97.88 109 ASN A CA 1
ATOM 838 C C . ASN A 1 109 ? 9.410 -0.688 -31.450 1.00 97.88 109 ASN A C 1
ATOM 840 O O . ASN A 1 109 ? 8.469 -0.030 -31.895 1.00 97.88 109 ASN A O 1
ATOM 844 N N . ALA A 1 110 ? 9.358 -2.019 -31.342 1.00 98.06 110 ALA A N 1
ATOM 845 C CA . ALA A 1 110 ? 8.156 -2.793 -31.640 1.00 98.06 110 ALA A CA 1
ATOM 846 C C . ALA A 1 110 ? 7.012 -2.403 -30.693 1.00 98.06 110 ALA A C 1
ATOM 848 O O . ALA A 1 110 ? 5.954 -2.004 -31.162 1.00 98.06 110 ALA A O 1
ATOM 849 N N . LEU A 1 111 ? 7.263 -2.369 -29.378 1.00 98.00 111 LEU A N 1
ATOM 850 C CA . LEU A 1 111 ? 6.296 -1.895 -28.384 1.00 98.00 111 LEU A CA 1
ATOM 851 C C . LEU A 1 111 ? 5.843 -0.458 -28.661 1.00 98.00 111 LEU A C 1
ATOM 853 O O . LEU A 1 111 ? 4.651 -0.176 -28.575 1.00 98.00 111 LEU A O 1
ATOM 857 N N . ALA A 1 112 ? 6.758 0.445 -29.024 1.00 97.81 112 ALA A N 1
ATOM 858 C CA . ALA A 1 112 ? 6.388 1.812 -29.383 1.00 97.81 112 ALA A CA 1
ATOM 859 C C . ALA A 1 112 ? 5.460 1.858 -30.611 1.00 97.81 112 ALA A C 1
ATOM 861 O O . ALA A 1 112 ? 4.451 2.561 -30.598 1.00 97.81 112 ALA A O 1
ATOM 862 N N . THR A 1 113 ? 5.749 1.053 -31.635 1.00 98.06 113 THR A N 1
ATOM 863 C CA . THR A 1 113 ? 4.933 0.952 -32.855 1.00 98.06 113 THR A CA 1
ATOM 864 C C . THR A 1 113 ? 3.554 0.352 -32.561 1.00 98.06 113 THR A C 1
ATOM 866 O O . THR A 1 113 ? 2.532 0.973 -32.861 1.00 98.06 113 THR A O 1
ATOM 869 N N . ASP A 1 114 ? 3.514 -0.816 -31.917 1.00 97.88 114 ASP A N 1
ATOM 870 C CA . ASP A 1 114 ? 2.295 -1.581 -31.625 1.00 97.88 114 ASP A CA 1
ATOM 871 C C . ASP A 1 114 ? 1.340 -0.807 -30.705 1.00 97.88 114 ASP A C 1
ATOM 873 O O . ASP A 1 114 ? 0.124 -0.776 -30.915 1.00 97.88 114 ASP A O 1
ATOM 877 N N . LEU A 1 115 ? 1.894 -0.125 -29.698 1.00 97.62 115 LEU A N 1
ATOM 878 C CA . LEU A 1 115 ? 1.139 0.685 -28.743 1.00 97.62 115 LEU A CA 1
ATOM 879 C C . LEU A 1 115 ? 0.859 2.107 -29.249 1.00 97.62 115 LEU A C 1
ATOM 881 O O . LEU A 1 115 ? 0.169 2.858 -28.551 1.00 97.62 115 LEU A O 1
ATOM 885 N N . LYS A 1 116 ? 1.334 2.473 -30.449 1.00 98.06 116 LYS A N 1
ATOM 886 C CA . LYS A 1 116 ? 1.192 3.806 -31.062 1.00 98.06 116 LYS A CA 1
ATOM 887 C C . LYS A 1 116 ? 1.703 4.912 -30.132 1.00 98.06 116 LYS A C 1
ATOM 889 O O . LYS A 1 116 ? 0.955 5.811 -29.746 1.00 98.06 116 LYS A O 1
ATOM 894 N N . ILE A 1 117 ? 2.956 4.774 -29.714 1.00 98.19 117 ILE A N 1
ATOM 895 C CA . ILE A 1 117 ? 3.686 5.700 -28.849 1.00 98.19 117 ILE A CA 1
ATOM 896 C C . ILE A 1 117 ? 4.650 6.492 -29.727 1.00 98.19 117 ILE A C 1
ATOM 898 O O . ILE A 1 117 ? 5.513 5.913 -30.383 1.00 98.19 117 ILE A O 1
ATOM 902 N N . ASP A 1 118 ? 4.515 7.814 -29.716 1.00 96.81 118 ASP A N 1
ATOM 903 C CA . ASP A 1 118 ? 5.520 8.705 -30.287 1.00 96.81 118 ASP A CA 1
ATOM 904 C C . ASP A 1 118 ? 6.755 8.722 -29.370 1.00 96.81 118 ASP A C 1
ATOM 906 O O . ASP A 1 118 ? 6.646 9.034 -28.184 1.00 96.81 118 ASP A O 1
ATOM 910 N N . LEU A 1 119 ? 7.917 8.343 -29.906 1.00 96.19 119 LEU A N 1
ATOM 911 C CA . LEU A 1 119 ? 9.184 8.322 -29.169 1.00 96.19 119 LEU A CA 1
ATOM 912 C C . LEU A 1 119 ? 9.817 9.711 -29.032 1.00 96.19 119 LEU A C 1
ATOM 914 O O . LEU A 1 119 ? 10.604 9.922 -28.110 1.00 96.19 119 LEU A O 1
ATOM 918 N N . GLU A 1 120 ? 9.451 10.659 -29.894 1.00 95.00 120 GLU A N 1
ATOM 919 C CA . GLU A 1 120 ? 9.926 12.044 -29.825 1.00 95.00 120 GLU A CA 1
ATOM 920 C C . GLU A 1 120 ? 9.065 12.894 -28.873 1.00 95.00 120 GLU A C 1
ATOM 922 O O . GLU A 1 120 ? 9.475 13.981 -28.459 1.00 95.00 120 GLU A O 1
ATOM 927 N N . ALA A 1 121 ? 7.897 12.385 -28.459 1.00 97.00 121 ALA A N 1
ATOM 928 C CA . ALA A 1 121 ? 7.096 12.996 -27.407 1.00 97.00 121 ALA A CA 1
ATOM 929 C C . ALA A 1 121 ? 7.873 13.041 -26.074 1.00 97.00 121 ALA A C 1
ATOM 931 O O . ALA A 1 121 ? 8.618 12.098 -25.756 1.00 97.00 121 ALA A O 1
ATOM 932 N N . PRO A 1 122 ? 7.698 14.109 -25.270 1.00 98.00 122 PRO A N 1
ATOM 933 C CA . PRO A 1 122 ? 8.343 14.206 -23.973 1.00 98.00 122 PRO A CA 1
ATOM 934 C C . PRO A 1 122 ? 7.870 13.091 -23.033 1.00 98.00 122 PRO A C 1
ATOM 936 O O . PRO A 1 122 ? 6.790 12.517 -23.164 1.00 98.00 122 PRO A O 1
ATOM 939 N N . ALA A 1 123 ? 8.721 12.774 -22.069 1.00 98.50 123 ALA A N 1
ATOM 940 C CA . ALA A 1 123 ? 8.485 11.750 -21.067 1.00 98.50 123 ALA A CA 1
ATOM 941 C C . ALA A 1 123 ? 8.966 12.286 -19.722 1.00 98.50 123 ALA A C 1
ATOM 943 O O . ALA A 1 123 ? 9.987 12.975 -19.682 1.00 98.50 123 ALA A O 1
ATOM 944 N N . LYS A 1 124 ? 8.268 11.946 -18.638 1.00 98.75 124 LYS A N 1
ATOM 945 C CA . LYS A 1 124 ? 8.629 12.333 -17.275 1.00 98.75 124 LYS A CA 1
ATOM 946 C C . LYS A 1 124 ? 8.574 11.138 -16.330 1.00 98.75 124 LYS A C 1
ATOM 948 O O . LYS A 1 124 ? 7.541 10.477 -16.216 1.00 98.75 124 LYS A O 1
ATOM 953 N N . VAL A 1 125 ? 9.673 10.875 -15.625 1.00 98.88 125 VAL A N 1
ATOM 954 C CA . VAL A 1 125 ? 9.773 9.792 -14.636 1.00 98.88 125 VAL A CA 1
ATOM 955 C C . VAL A 1 125 ? 10.300 10.321 -13.304 1.00 98.88 125 VAL A C 1
ATOM 957 O O . VAL A 1 125 ? 11.371 10.912 -13.221 1.00 98.88 125 VAL A O 1
ATOM 960 N N . ILE A 1 126 ? 9.548 10.090 -12.237 1.00 98.69 126 ILE A N 1
ATOM 961 C CA . ILE A 1 126 ? 9.916 10.444 -10.866 1.00 98.69 126 ILE A CA 1
ATOM 962 C C . ILE A 1 126 ? 10.295 9.162 -10.134 1.00 98.69 126 ILE A C 1
ATOM 964 O O . ILE A 1 126 ? 9.604 8.152 -10.254 1.00 98.69 126 ILE A O 1
ATOM 968 N N . TYR A 1 127 ? 11.379 9.170 -9.366 1.00 98.81 127 TYR A N 1
ATOM 969 C CA . TYR A 1 127 ? 11.810 7.961 -8.676 1.00 98.81 127 TYR A CA 1
ATOM 970 C C . TYR A 1 127 ? 12.413 8.215 -7.299 1.00 98.81 127 TYR A C 1
ATOM 972 O O . TYR A 1 127 ? 12.823 9.320 -6.943 1.00 98.81 127 TYR A O 1
ATOM 980 N N . GLY A 1 128 ? 12.432 7.145 -6.511 1.00 98.50 128 GLY A N 1
ATOM 981 C CA . GLY A 1 128 ? 12.963 7.112 -5.158 1.00 98.50 128 GLY A CA 1
ATOM 982 C C . GLY A 1 128 ? 13.210 5.675 -4.712 1.00 98.50 128 GLY A C 1
ATOM 983 O O . GLY A 1 128 ? 12.886 4.713 -5.417 1.00 98.50 128 GLY A O 1
ATOM 984 N N . ARG A 1 129 ? 13.822 5.524 -3.541 1.00 98.75 129 ARG A N 1
ATOM 985 C CA . ARG A 1 129 ? 14.203 4.218 -2.998 1.00 98.75 129 ARG A CA 1
ATOM 986 C C . ARG A 1 129 ? 14.102 4.148 -1.481 1.00 98.75 129 ARG A C 1
ATOM 988 O O . ARG A 1 129 ? 14.097 5.174 -0.800 1.00 98.75 129 ARG A O 1
ATOM 995 N N . ASP A 1 130 ? 14.096 2.924 -0.967 1.00 98.50 130 ASP A N 1
ATOM 996 C CA . ASP A 1 130 ? 14.295 2.658 0.457 1.00 98.50 130 ASP A CA 1
ATOM 997 C C . ASP A 1 130 ? 15.788 2.743 0.869 1.00 98.50 130 ASP A C 1
ATOM 999 O O . ASP A 1 130 ? 16.670 3.188 0.121 1.00 98.50 130 ASP A O 1
ATOM 1003 N N . THR A 1 131 ? 16.078 2.328 2.102 1.00 98.31 131 THR A N 1
ATOM 1004 C CA . THR A 1 131 ? 17.410 2.372 2.723 1.00 98.31 131 THR A CA 1
ATOM 1005 C C . THR A 1 131 ? 18.355 1.244 2.285 1.00 98.31 131 THR A C 1
ATOM 1007 O O . THR A 1 131 ? 19.491 1.195 2.759 1.00 98.31 131 THR A O 1
ATOM 1010 N N . ARG A 1 132 ? 17.959 0.348 1.366 1.00 98.38 132 ARG A N 1
ATOM 1011 C CA . ARG A 1 132 ? 18.807 -0.779 0.934 1.00 98.38 132 ARG A CA 1
ATOM 1012 C C . ARG A 1 132 ? 20.095 -0.288 0.256 1.00 98.38 132 ARG A C 1
ATOM 1014 O O . ARG A 1 132 ? 20.024 0.573 -0.629 1.00 98.38 132 ARG A O 1
ATOM 1021 N N . PRO A 1 133 ? 21.275 -0.867 0.568 1.00 96.50 133 PRO A N 1
ATOM 1022 C CA . PRO A 1 133 ? 22.556 -0.405 0.021 1.00 96.50 133 PRO A CA 1
ATOM 1023 C C . PRO A 1 133 ? 22.609 -0.435 -1.507 1.00 96.50 133 PRO A C 1
ATOM 1025 O O . PRO A 1 133 ? 23.054 0.528 -2.133 1.00 96.50 133 PRO A O 1
ATOM 1028 N N . SER A 1 134 ? 22.078 -1.508 -2.100 1.00 97.94 134 SER A N 1
ATOM 1029 C CA . SER A 1 134 ? 22.000 -1.724 -3.549 1.00 97.94 134 SER A CA 1
ATOM 1030 C C . SER A 1 134 ? 21.162 -0.684 -4.290 1.00 97.94 134 SER A C 1
ATOM 1032 O O . SER A 1 134 ? 21.342 -0.502 -5.491 1.00 97.94 134 SER A O 1
ATOM 1034 N N . GLY A 1 135 ? 20.280 0.038 -3.591 1.00 97.88 135 GLY A N 1
ATOM 1035 C CA . GLY A 1 135 ? 19.430 1.054 -4.199 1.00 97.88 135 GLY A CA 1
ATOM 1036 C C . GLY A 1 135 ? 20.211 2.179 -4.887 1.00 97.88 135 GLY A C 1
ATOM 1037 O O . GLY A 1 135 ? 19.694 2.755 -5.836 1.00 97.88 135 GLY A O 1
ATOM 1038 N N . HIS A 1 136 ? 21.459 2.458 -4.483 1.00 96.06 136 HIS A N 1
ATOM 1039 C CA . HIS A 1 136 ? 22.330 3.407 -5.192 1.00 96.06 136 HIS A CA 1
ATOM 1040 C C . HIS A 1 136 ? 22.620 2.944 -6.630 1.00 96.06 136 HIS A C 1
ATOM 1042 O O . HIS A 1 136 ? 22.362 3.687 -7.572 1.00 96.06 136 HIS A O 1
ATOM 1048 N N . THR A 1 137 ? 23.090 1.703 -6.795 1.00 97.69 137 THR A N 1
ATOM 1049 C CA . THR A 1 137 ? 23.400 1.099 -8.100 1.00 97.69 137 THR A CA 1
ATOM 1050 C C . THR A 1 137 ? 22.153 0.987 -8.973 1.00 97.69 137 THR A C 1
ATOM 1052 O O . THR A 1 137 ? 22.188 1.324 -10.154 1.00 97.69 137 THR A O 1
ATOM 1055 N N . LEU A 1 138 ? 21.024 0.575 -8.385 1.00 98.62 138 LEU A N 1
ATOM 1056 C CA . LEU A 1 138 ? 19.759 0.455 -9.111 1.00 98.62 138 LEU A CA 1
ATOM 1057 C C . LEU A 1 138 ? 19.225 1.823 -9.573 1.00 98.62 138 LEU A C 1
ATOM 1059 O O . LEU A 1 138 ? 18.730 1.923 -10.690 1.00 98.62 138 LEU A O 1
ATOM 1063 N N . VAL A 1 139 ? 19.379 2.883 -8.770 1.00 98.31 139 VAL A N 1
ATOM 1064 C CA . VAL A 1 139 ? 19.074 4.263 -9.193 1.00 98.31 139 VAL A CA 1
ATOM 1065 C C . VAL A 1 139 ? 19.975 4.710 -10.346 1.00 98.31 139 VAL A C 1
ATOM 1067 O O . VAL A 1 139 ? 19.487 5.354 -11.269 1.00 98.31 139 VAL A O 1
ATOM 1070 N N . THR A 1 140 ? 21.266 4.358 -10.335 1.00 98.44 140 THR A N 1
ATOM 1071 C CA . THR A 1 140 ? 22.174 4.672 -11.452 1.00 98.44 140 THR A CA 1
ATOM 1072 C C . THR A 1 140 ? 21.706 3.993 -12.742 1.00 98.44 140 THR A C 1
ATOM 1074 O O . THR A 1 140 ? 21.470 4.681 -13.729 1.00 98.44 140 THR A O 1
ATOM 1077 N N . ALA A 1 141 ? 21.443 2.682 -12.704 1.00 98.69 141 ALA A N 1
ATOM 1078 C CA . ALA A 1 141 ? 20.933 1.935 -13.855 1.00 98.69 141 ALA A CA 1
ATOM 1079 C C . ALA A 1 141 ? 19.565 2.444 -14.356 1.00 98.69 141 ALA A C 1
ATOM 1081 O O . ALA A 1 141 ? 19.298 2.413 -15.556 1.00 98.69 141 ALA A O 1
ATOM 1082 N N . LEU A 1 142 ? 18.701 2.933 -13.459 1.00 98.81 142 LEU A N 1
ATOM 1083 C CA . LEU A 1 142 ? 17.450 3.595 -13.832 1.00 98.81 142 LEU A CA 1
ATOM 1084 C C . LEU A 1 142 ? 17.713 4.906 -14.588 1.00 98.81 142 LEU A C 1
ATOM 1086 O O . LEU A 1 142 ? 17.154 5.105 -15.662 1.00 98.81 142 LEU A O 1
ATOM 1090 N N . ALA A 1 143 ? 18.572 5.778 -14.053 1.00 98.75 143 ALA A N 1
ATOM 1091 C CA . ALA A 1 143 ? 18.904 7.063 -14.668 1.00 98.75 143 ALA A CA 1
ATOM 1092 C C . ALA A 1 143 ? 19.557 6.888 -16.051 1.00 98.75 143 ALA A C 1
ATOM 1094 O O . ALA A 1 143 ? 19.110 7.505 -17.013 1.00 98.75 143 ALA A O 1
ATOM 1095 N N . ASP A 1 144 ? 20.520 5.966 -16.183 1.00 98.56 144 ASP A N 1
ATOM 1096 C CA . ASP A 1 144 ? 21.167 5.635 -17.461 1.00 98.56 144 ASP A CA 1
ATOM 1097 C C . ASP A 1 144 ? 20.161 5.185 -18.544 1.00 98.56 144 ASP A C 1
ATOM 1099 O O . ASP A 1 144 ? 20.382 5.414 -19.735 1.00 98.56 144 ASP A O 1
ATOM 1103 N N . ALA A 1 145 ? 19.048 4.547 -18.161 1.00 98.62 145 ALA A N 1
ATOM 1104 C CA . ALA A 1 145 ? 17.984 4.171 -19.094 1.00 98.62 145 ALA A CA 1
ATOM 1105 C C . ALA A 1 145 ? 17.135 5.370 -19.533 1.00 98.62 145 ALA A C 1
ATOM 1107 O O . ALA A 1 145 ? 16.796 5.482 -20.710 1.00 98.62 145 ALA A O 1
ATOM 1108 N N . LEU A 1 146 ? 16.806 6.263 -18.597 1.00 98.62 146 LEU A N 1
ATOM 1109 C CA . LEU A 1 146 ? 15.994 7.457 -18.846 1.00 98.62 146 LEU A CA 1
ATOM 1110 C C . LEU A 1 146 ? 16.766 8.487 -19.688 1.00 98.62 146 LEU A C 1
ATOM 1112 O O . LEU A 1 146 ? 16.205 9.053 -20.629 1.00 98.62 146 LEU A O 1
ATOM 1116 N N . ASP A 1 147 ? 18.068 8.644 -19.429 1.00 98.12 147 ASP A N 1
ATOM 1117 C CA . ASP A 1 147 ? 18.993 9.438 -20.245 1.00 98.12 147 ASP A CA 1
ATOM 1118 C C . ASP A 1 147 ? 19.112 8.865 -21.670 1.00 98.12 147 ASP A C 1
ATOM 1120 O O . ASP A 1 147 ? 19.043 9.605 -22.655 1.00 98.12 147 ASP A O 1
ATOM 1124 N N . ALA A 1 148 ? 19.215 7.535 -21.806 1.00 97.50 148 ALA A N 1
ATOM 1125 C CA . ALA A 1 148 ? 19.253 6.857 -23.105 1.00 97.50 148 ALA A CA 1
ATOM 1126 C C . ALA A 1 148 ? 17.953 6.998 -23.923 1.00 97.50 148 ALA A C 1
ATOM 1128 O O . ALA A 1 148 ? 17.975 6.790 -25.137 1.00 97.50 148 ALA A O 1
ATOM 1129 N N . THR A 1 149 ? 16.837 7.371 -23.286 1.00 96.94 149 THR A N 1
ATOM 1130 C CA . THR A 1 149 ? 15.547 7.643 -23.939 1.00 96.94 149 THR A CA 1
ATOM 1131 C C . THR A 1 149 ? 15.117 9.110 -23.859 1.00 96.94 149 THR A C 1
ATOM 1133 O O . THR A 1 149 ? 13.921 9.384 -24.005 1.00 96.94 149 THR A O 1
ATOM 1136 N N . ASN A 1 150 ? 16.053 10.040 -23.610 1.00 97.00 150 ASN A N 1
ATOM 1137 C CA . ASN A 1 150 ? 15.825 11.492 -23.530 1.00 97.00 150 ASN A CA 1
ATOM 1138 C C . ASN A 1 150 ? 14.578 11.862 -22.697 1.00 97.00 150 ASN A C 1
ATOM 1140 O O . ASN A 1 150 ? 13.670 12.557 -23.151 1.00 97.00 150 ASN A O 1
ATOM 1144 N N . THR A 1 151 ? 14.478 11.280 -21.504 1.00 98.31 151 THR A N 1
ATOM 1145 C CA . THR A 1 151 ? 13.321 11.384 -20.607 1.00 98.31 151 THR A CA 1
ATOM 1146 C C . THR A 1 151 ? 13.638 12.344 -19.465 1.00 98.31 151 THR A C 1
ATOM 1148 O O . THR A 1 151 ? 14.680 12.208 -18.835 1.00 98.31 151 THR A O 1
ATOM 1151 N N . GLU A 1 152 ? 12.758 13.305 -19.174 1.00 98.62 152 GLU A N 1
ATOM 1152 C CA . GLU A 1 152 ? 12.895 14.154 -17.985 1.00 98.62 152 GLU A CA 1
ATOM 1153 C C . GLU A 1 152 ? 12.782 13.271 -16.739 1.00 98.62 152 GLU A C 1
ATOM 1155 O O . GLU A 1 152 ? 11.848 12.471 -16.624 1.00 98.62 152 GLU A O 1
ATOM 1160 N N . HIS A 1 153 ? 13.705 13.402 -15.786 1.00 98.56 153 HIS A N 1
ATOM 1161 C CA . HIS A 1 153 ? 13.629 12.613 -14.564 1.00 98.56 153 HIS A CA 1
ATOM 1162 C C . HIS A 1 153 ? 14.073 13.342 -13.301 1.00 98.56 153 HIS A C 1
ATOM 1164 O O . HIS A 1 153 ? 14.842 14.303 -13.341 1.00 98.56 153 HIS A O 1
ATOM 1170 N N . VAL A 1 154 ? 13.508 12.908 -12.169 1.00 98.50 154 VAL A N 1
ATOM 1171 C CA . VAL A 1 154 ? 13.724 13.521 -10.852 1.00 98.50 154 VAL A CA 1
ATOM 1172 C C . VAL A 1 154 ? 13.927 12.444 -9.787 1.00 98.50 154 VAL A C 1
ATOM 1174 O O . VAL A 1 154 ? 13.021 11.667 -9.481 1.00 98.50 154 VAL A O 1
ATOM 1177 N N . ASP A 1 155 ? 15.115 12.454 -9.184 1.00 98.50 155 ASP A N 1
ATOM 1178 C CA . ASP A 1 155 ? 15.507 11.584 -8.075 1.00 98.50 155 ASP A CA 1
ATOM 1179 C C . ASP A 1 155 ? 15.187 12.229 -6.718 1.00 98.50 155 ASP A C 1
ATOM 1181 O O . ASP A 1 155 ? 15.938 13.082 -6.232 1.00 98.50 155 ASP A O 1
ATOM 1185 N N . TYR A 1 156 ? 14.111 11.779 -6.071 1.00 98.31 156 TYR A N 1
ATOM 1186 C CA . TYR A 1 156 ? 13.738 12.191 -4.710 1.00 98.31 156 TYR A CA 1
ATOM 1187 C C . TYR A 1 156 ? 14.509 11.433 -3.610 1.00 98.31 156 TYR A C 1
ATOM 1189 O O . TYR A 1 156 ? 14.227 11.583 -2.421 1.00 98.31 156 TYR A O 1
ATOM 1197 N N . LYS A 1 157 ? 15.542 10.665 -3.977 1.00 98.00 157 LYS A N 1
ATOM 1198 C CA . LYS A 1 157 ? 16.476 9.988 -3.071 1.00 98.00 157 LYS A CA 1
ATOM 1199 C C . LYS A 1 157 ? 15.772 8.940 -2.203 1.00 98.00 157 LYS A C 1
ATOM 1201 O O . LYS A 1 157 ? 15.352 7.902 -2.708 1.00 98.00 157 LYS A O 1
ATOM 1206 N N . ILE A 1 158 ? 15.715 9.167 -0.893 1.00 98.31 158 ILE A N 1
ATOM 1207 C CA . ILE A 1 158 ? 15.189 8.225 0.095 1.00 98.31 158 ILE A CA 1
ATOM 1208 C C . ILE A 1 158 ? 13.742 8.605 0.400 1.00 98.31 158 ILE A C 1
ATOM 1210 O O . ILE A 1 158 ? 13.519 9.692 0.927 1.00 98.31 158 ILE A O 1
ATOM 1214 N N . LEU A 1 159 ? 12.787 7.718 0.127 1.00 98.50 159 LEU A N 1
ATOM 1215 C CA . LEU A 1 159 ? 11.350 7.918 0.360 1.00 98.50 159 LEU A CA 1
ATOM 1216 C C . LEU A 1 159 ? 10.718 6.652 0.947 1.00 98.50 159 LEU A C 1
ATOM 1218 O O . LEU A 1 159 ? 11.213 5.552 0.710 1.00 98.50 159 LEU A O 1
ATOM 1222 N N . THR A 1 160 ? 9.597 6.786 1.659 1.00 98.88 160 THR A N 1
ATOM 1223 C CA . THR A 1 160 ? 8.675 5.648 1.825 1.00 98.88 160 THR A CA 1
ATOM 1224 C C . THR A 1 160 ? 7.998 5.330 0.485 1.00 98.88 160 THR A C 1
ATOM 1226 O O . THR A 1 160 ? 7.913 6.193 -0.395 1.00 98.88 160 THR A O 1
ATOM 1229 N N . THR A 1 161 ? 7.471 4.114 0.314 1.00 98.69 161 THR A N 1
ATOM 1230 C CA . THR A 1 161 ? 6.642 3.794 -0.865 1.00 98.69 161 THR A CA 1
ATOM 1231 C C . THR A 1 161 ? 5.476 4.789 -1.020 1.00 98.69 161 THR A C 1
ATOM 1233 O O . THR A 1 161 ? 5.355 5.389 -2.092 1.00 98.69 161 THR A O 1
ATOM 1236 N N . PRO A 1 162 ? 4.666 5.063 0.023 1.00 98.75 162 PRO A N 1
ATOM 1237 C CA . PRO A 1 162 ? 3.562 6.018 -0.073 1.00 98.75 162 PRO A CA 1
ATOM 1238 C C . PRO A 1 162 ? 3.962 7.439 -0.475 1.00 98.75 162 PRO A C 1
ATOM 1240 O O . PRO A 1 162 ? 3.219 8.097 -1.204 1.00 98.75 162 PRO A O 1
ATOM 1243 N N . GLN A 1 163 ? 5.141 7.910 -0.052 1.00 98.88 163 GLN A N 1
ATOM 1244 C CA . GLN A 1 163 ? 5.645 9.233 -0.430 1.00 98.88 163 GLN A CA 1
ATOM 1245 C C . GLN A 1 163 ? 5.902 9.345 -1.936 1.00 98.88 163 GLN A C 1
ATOM 1247 O O . GLN A 1 163 ? 5.567 10.372 -2.525 1.00 98.88 163 GLN A O 1
ATOM 1252 N N . LEU A 1 164 ? 6.425 8.300 -2.590 1.00 98.81 164 LEU A N 1
ATOM 1253 C CA . LEU A 1 164 ? 6.569 8.322 -4.049 1.00 98.81 164 LEU A CA 1
ATOM 1254 C C . LEU A 1 164 ? 5.198 8.357 -4.739 1.00 98.81 164 LEU A C 1
ATOM 1256 O O . LEU A 1 164 ? 4.983 9.171 -5.634 1.00 98.81 164 LEU A O 1
ATOM 1260 N N . HIS A 1 165 ? 4.259 7.512 -4.306 1.00 98.69 165 HIS A N 1
ATOM 1261 C CA . HIS A 1 165 ? 2.911 7.472 -4.882 1.00 98.69 165 HIS A CA 1
ATOM 1262 C C . HIS A 1 165 ? 2.173 8.816 -4.700 1.00 98.69 165 HIS A C 1
ATOM 1264 O O . HIS A 1 165 ? 1.482 9.273 -5.613 1.00 98.69 165 HIS A O 1
ATOM 1270 N N . TYR A 1 166 ? 2.367 9.490 -3.558 1.00 98.69 166 TYR A N 1
ATOM 1271 C CA . TYR A 1 166 ? 1.909 10.863 -3.331 1.00 98.69 166 TYR A CA 1
ATOM 1272 C C . TYR A 1 166 ? 2.517 11.845 -4.340 1.00 98.69 166 TYR A C 1
ATOM 1274 O O . TYR A 1 166 ? 1.770 12.592 -4.966 1.00 98.69 166 TYR A O 1
ATOM 1282 N N . LEU A 1 167 ? 3.844 11.836 -4.522 1.00 98.75 167 LEU A N 1
ATOM 1283 C CA . LEU A 1 167 ? 4.546 12.766 -5.418 1.00 98.75 167 LEU A CA 1
ATOM 1284 C C . LEU A 1 167 ? 4.117 12.603 -6.880 1.00 98.75 167 LEU A C 1
ATOM 1286 O O . LEU A 1 167 ? 3.930 13.604 -7.570 1.00 98.75 167 LEU A O 1
ATOM 1290 N N . VAL A 1 168 ? 3.908 11.365 -7.340 1.00 98.69 168 VAL A N 1
ATOM 1291 C CA . VAL A 1 168 ? 3.401 11.067 -8.690 1.00 98.69 168 VAL A CA 1
ATOM 1292 C C . VAL A 1 168 ? 2.013 11.681 -8.892 1.00 98.69 168 VAL A C 1
ATOM 1294 O O . VAL A 1 168 ? 1.828 12.489 -9.803 1.00 98.69 168 VAL A O 1
ATOM 1297 N N . ARG A 1 169 ? 1.053 11.387 -8.001 1.00 98.31 169 ARG A N 1
ATOM 1298 C CA . ARG A 1 169 ? -0.305 11.948 -8.099 1.00 98.31 169 ARG A CA 1
ATOM 1299 C C . ARG A 1 169 ? -0.314 13.467 -7.945 1.00 98.31 169 ARG A C 1
ATOM 1301 O O . ARG A 1 169 ? -1.040 14.138 -8.674 1.00 98.31 169 ARG A O 1
ATOM 1308 N N . ALA A 1 170 ? 0.472 14.019 -7.021 1.00 98.19 170 ALA A N 1
ATOM 1309 C CA . ALA A 1 170 ? 0.593 15.462 -6.828 1.00 98.19 170 ALA A CA 1
ATOM 1310 C C . ALA A 1 170 ? 1.104 16.136 -8.110 1.00 98.19 170 ALA A C 1
ATOM 1312 O O . ALA A 1 170 ? 0.441 17.035 -8.614 1.00 98.19 170 ALA A O 1
ATOM 1313 N N . THR A 1 171 ? 2.189 15.629 -8.710 1.00 98.31 171 THR A N 1
ATOM 1314 C CA . THR A 1 171 ? 2.744 16.149 -9.977 1.00 98.31 171 THR A CA 1
ATOM 1315 C C . THR A 1 171 ? 1.705 16.150 -11.100 1.00 98.31 171 THR A C 1
ATOM 1317 O O . THR A 1 171 ? 1.571 17.135 -11.816 1.00 98.31 171 THR A O 1
ATOM 1320 N N . ASN A 1 172 ? 0.942 15.063 -11.253 1.00 98.38 172 ASN A N 1
ATOM 1321 C CA . ASN A 1 172 ? -0.039 14.927 -12.336 1.00 98.38 172 ASN A CA 1
ATOM 1322 C C . ASN A 1 172 ? -1.369 15.660 -12.095 1.00 98.38 172 ASN A C 1
ATOM 1324 O O . ASN A 1 172 ? -2.193 15.731 -13.007 1.00 98.38 172 ASN A O 1
ATOM 1328 N N . SER A 1 173 ? -1.600 16.182 -10.886 1.00 97.06 173 SER A N 1
ATOM 1329 C CA . SER A 1 173 ? -2.820 16.916 -10.517 1.00 97.06 173 SER A CA 1
ATOM 1330 C C . SER A 1 173 ? -2.569 18.379 -10.133 1.00 97.06 173 SER A C 1
ATOM 1332 O O . SER A 1 173 ? -3.532 19.126 -9.934 1.00 97.06 173 SER A O 1
ATOM 1334 N N . GLU A 1 174 ? -1.309 18.816 -10.063 1.00 95.88 174 GLU A N 1
ATOM 1335 C CA . GLU A 1 174 ? -0.922 20.189 -9.741 1.00 95.88 174 GLU A CA 1
ATOM 1336 C C . GLU A 1 174 ? -1.599 21.202 -10.682 1.00 95.88 174 GLU A C 1
ATOM 1338 O O . GLU A 1 174 ? -1.754 20.980 -11.881 1.00 95.88 174 GLU A O 1
ATOM 1343 N N . GLY A 1 175 ? -2.082 22.312 -10.117 1.00 93.06 175 GLY A N 1
ATOM 1344 C CA . GLY A 1 175 ? -2.824 23.340 -10.856 1.00 93.06 175 GLY A CA 1
ATOM 1345 C C . GLY A 1 175 ? -4.240 22.947 -11.310 1.00 93.06 175 GLY A C 1
ATOM 1346 O O . GLY A 1 175 ? -4.972 23.810 -11.793 1.00 93.06 175 GLY A O 1
ATOM 1347 N N . THR A 1 176 ? -4.671 21.692 -11.134 1.00 94.12 176 THR A N 1
ATOM 1348 C CA . THR A 1 176 ? -6.029 21.240 -11.487 1.00 94.12 176 THR A CA 1
ATOM 1349 C C . THR A 1 176 ? -7.004 21.340 -10.300 1.00 94.12 176 THR A C 1
ATOM 1351 O O . THR A 1 176 ? -6.575 21.328 -9.143 1.00 94.12 176 THR A O 1
ATOM 1354 N N . PRO A 1 177 ? -8.335 21.332 -10.534 1.00 89.00 177 PRO A N 1
ATOM 1355 C CA . PRO A 1 177 ? -9.331 21.194 -9.463 1.00 89.00 177 PRO A CA 1
ATOM 1356 C C . PRO A 1 177 ? -9.222 19.892 -8.647 1.00 89.00 177 PRO A C 1
ATOM 1358 O O . PRO A 1 177 ? -9.821 19.798 -7.579 1.00 89.00 177 PRO A O 1
ATOM 1361 N N . ALA A 1 178 ? -8.479 18.896 -9.143 1.00 88.00 178 ALA A N 1
ATOM 1362 C CA . ALA A 1 178 ? -8.234 17.612 -8.490 1.00 88.00 178 ALA A CA 1
ATOM 1363 C C . ALA A 1 178 ? -6.859 17.537 -7.789 1.00 88.00 178 ALA A C 1
ATOM 1365 O O . ALA A 1 178 ? -6.429 16.441 -7.426 1.00 88.00 178 ALA A O 1
ATOM 1366 N N . SER A 1 179 ? -6.170 18.676 -7.616 1.00 94.56 179 SER A N 1
ATOM 1367 C CA . SER A 1 179 ? -4.840 18.759 -6.996 1.00 94.56 179 SER A CA 1
ATOM 1368 C C . SER A 1 179 ? -4.765 18.013 -5.663 1.00 94.56 179 SER A C 1
ATOM 1370 O O . SER A 1 179 ? -5.517 18.290 -4.726 1.00 94.56 179 SER A O 1
ATOM 1372 N N . TYR A 1 180 ? -3.842 17.053 -5.582 1.00 96.31 180 TYR A N 1
ATOM 1373 C CA . TYR A 1 180 ? -3.710 16.159 -4.431 1.00 96.31 180 TYR A CA 1
ATOM 1374 C C . TYR A 1 180 ? -2.865 16.738 -3.284 1.00 96.31 180 TYR A C 1
ATOM 1376 O O . TYR A 1 180 ? -2.930 16.219 -2.163 1.00 96.31 180 TYR A O 1
ATOM 1384 N N . GLY A 1 181 ? -2.081 17.789 -3.544 1.00 95.75 181 GLY A N 1
ATOM 1385 C CA . GLY A 1 181 ? -1.215 18.465 -2.576 1.00 95.75 181 GLY A CA 1
ATOM 1386 C C . GLY A 1 181 ? -0.005 19.153 -3.224 1.00 95.75 181 GLY A C 1
ATOM 1387 O O . GLY A 1 181 ? 0.163 19.106 -4.438 1.00 95.75 181 GLY A O 1
ATOM 1388 N N . GLU A 1 182 ? 0.830 19.800 -2.407 1.00 97.25 182 GLU A N 1
ATOM 1389 C CA . GLU A 1 182 ? 2.100 20.415 -2.831 1.00 97.25 182 GLU A CA 1
ATOM 1390 C C . GLU A 1 182 ? 3.102 19.336 -3.291 1.00 97.25 182 GLU A C 1
ATOM 1392 O O . GLU A 1 182 ? 3.307 18.348 -2.588 1.00 97.25 182 GLU A O 1
ATOM 1397 N N . VAL A 1 183 ? 3.765 19.526 -4.440 1.00 97.75 183 VAL A N 1
ATOM 1398 C CA . VAL A 1 183 ? 4.687 18.539 -5.047 1.00 97.75 183 VAL A CA 1
ATOM 1399 C C . VAL A 1 183 ? 6.052 18.504 -4.332 1.00 97.75 183 VAL A C 1
ATOM 1401 O O . VAL A 1 183 ? 7.107 18.799 -4.893 1.00 97.75 183 VAL A O 1
ATOM 1404 N N . SER A 1 184 ? 6.047 18.153 -3.047 1.00 97.81 184 SER A N 1
ATOM 1405 C CA . SER A 1 184 ? 7.250 18.019 -2.225 1.00 97.81 184 SER A CA 1
ATOM 1406 C C . SER A 1 184 ? 7.048 17.016 -1.081 1.00 97.81 184 SER A C 1
ATOM 1408 O O . SER A 1 184 ? 5.924 16.726 -0.668 1.00 97.81 184 SER A O 1
ATOM 1410 N N . GLU A 1 185 ? 8.144 16.496 -0.520 1.00 97.81 185 GLU A N 1
ATOM 1411 C CA . GLU A 1 185 ? 8.086 15.656 0.689 1.00 97.81 185 GLU A CA 1
ATOM 1412 C C . GLU A 1 185 ? 7.499 16.432 1.887 1.00 97.81 185 GLU A C 1
ATOM 1414 O O . GLU A 1 185 ? 6.744 15.892 2.693 1.00 97.81 185 GLU A O 1
ATOM 1419 N N . VAL A 1 186 ? 7.773 17.738 1.956 1.00 98.25 186 VAL A N 1
ATOM 1420 C CA . VAL A 1 186 ? 7.185 18.646 2.950 1.00 98.25 186 VAL A CA 1
ATOM 1421 C C . VAL A 1 186 ? 5.677 18.821 2.721 1.00 98.25 186 VAL A C 1
ATOM 1423 O O . VAL A 1 186 ? 4.922 18.913 3.688 1.00 98.25 186 VAL A O 1
ATOM 1426 N N . GLY A 1 187 ? 5.222 18.817 1.467 1.00 98.38 187 GLY A N 1
ATOM 1427 C CA . GLY A 1 187 ? 3.813 18.837 1.078 1.00 98.38 187 GLY A CA 1
ATOM 1428 C C . GLY A 1 187 ? 3.040 17.632 1.608 1.00 98.38 187 GLY A C 1
ATOM 1429 O O . GLY A 1 187 ? 1.962 17.800 2.184 1.00 98.38 187 GLY A O 1
ATOM 1430 N N . TYR A 1 188 ? 3.631 16.437 1.508 1.00 98.75 188 TYR A N 1
ATOM 1431 C CA . TYR A 1 188 ? 3.102 15.212 2.116 1.00 98.75 188 TYR A CA 1
ATOM 1432 C C . TYR A 1 188 ? 2.930 15.369 3.637 1.00 98.75 188 TYR A C 1
ATOM 1434 O O . TYR A 1 188 ? 1.837 15.139 4.159 1.00 98.75 188 TYR A O 1
ATOM 1442 N N . TYR A 1 189 ? 3.964 15.841 4.348 1.00 98.75 189 TYR A N 1
ATOM 1443 C CA . TYR A 1 189 ? 3.886 16.024 5.803 1.00 98.75 189 TYR A CA 1
ATOM 1444 C C . TYR A 1 189 ? 2.852 17.072 6.225 1.00 98.75 189 TYR A C 1
ATOM 1446 O O . TYR A 1 189 ? 2.067 16.813 7.139 1.00 98.75 189 TYR A O 1
ATOM 1454 N N . LYS A 1 190 ? 2.817 18.234 5.555 1.00 98.50 190 LYS A N 1
ATOM 1455 C CA . LYS A 1 190 ? 1.821 19.289 5.805 1.00 98.50 190 LYS A CA 1
ATOM 1456 C C . LYS A 1 190 ? 0.403 18.760 5.620 1.00 98.50 190 LYS A C 1
ATOM 1458 O O . LYS A 1 190 ? -0.410 18.911 6.525 1.00 98.50 190 LYS A O 1
ATOM 1463 N N . LYS A 1 191 ? 0.122 18.092 4.492 1.00 98.50 191 LYS A N 1
ATOM 1464 C CA . LYS A 1 191 ? -1.205 17.540 4.182 1.00 98.50 191 LYS A CA 1
ATOM 1465 C C . LYS A 1 191 ? -1.703 16.623 5.299 1.00 98.50 191 LYS A C 1
ATOM 1467 O O . LYS A 1 191 ? -2.800 16.836 5.815 1.00 98.50 191 LYS A O 1
ATOM 1472 N N . LEU A 1 192 ? -0.887 15.641 5.695 1.00 98.62 192 LEU A N 1
ATOM 1473 C CA . LEU A 1 192 ? -1.250 14.704 6.759 1.00 98.62 192 LEU A CA 1
ATOM 1474 C C . LEU A 1 192 ? -1.417 15.413 8.110 1.00 98.62 192 LEU A C 1
ATOM 1476 O O . LEU A 1 192 ? -2.397 15.161 8.806 1.00 98.62 192 LEU A O 1
ATOM 1480 N N . ALA A 1 193 ? -0.521 16.336 8.472 1.00 98.50 193 ALA A N 1
ATOM 1481 C CA . ALA A 1 193 ? -0.595 17.048 9.748 1.00 98.50 193 ALA A CA 1
ATOM 1482 C C . ALA A 1 193 ? -1.825 17.973 9.833 1.00 98.50 193 ALA A C 1
ATOM 1484 O O . ALA A 1 193 ? -2.522 17.991 10.846 1.00 98.50 193 ALA A O 1
ATOM 1485 N N . GLU A 1 194 ? -2.141 18.709 8.766 1.00 98.38 194 GLU A N 1
ATOM 1486 C CA . GLU A 1 194 ? -3.309 19.595 8.688 1.00 98.38 194 GLU A CA 1
ATOM 1487 C C . GLU A 1 194 ? -4.633 18.820 8.682 1.00 98.38 194 GLU A C 1
ATOM 1489 O O . GLU A 1 194 ? -5.616 19.257 9.290 1.00 98.38 194 GLU A O 1
ATOM 1494 N N . ALA A 1 195 ? -4.678 17.660 8.023 1.00 98.44 195 ALA A N 1
ATOM 1495 C CA . ALA A 1 195 ? -5.825 16.762 8.080 1.00 98.44 195 ALA A CA 1
ATOM 1496 C C . ALA A 1 195 ? -5.993 16.151 9.483 1.00 98.44 195 ALA A C 1
ATOM 1498 O O . ALA A 1 195 ? -7.081 16.236 10.052 1.00 98.44 195 ALA A O 1
ATOM 1499 N N . PHE A 1 196 ? -4.906 15.661 10.089 1.00 98.50 196 PHE A N 1
ATOM 1500 C CA . PHE A 1 196 ? -4.897 15.081 11.436 1.00 98.50 196 PHE A CA 1
ATOM 1501 C C . PHE A 1 196 ? -5.367 16.082 12.504 1.00 98.50 196 PHE A C 1
ATOM 1503 O O . PHE A 1 196 ? -6.197 15.756 13.353 1.00 98.50 196 PHE A O 1
ATOM 1510 N N . VAL A 1 197 ? -4.917 17.339 12.423 1.00 98.25 197 VAL A N 1
ATOM 1511 C CA . VAL A 1 197 ? -5.363 18.428 13.313 1.00 98.25 197 VAL A CA 1
ATOM 1512 C C . VAL A 1 197 ? -6.857 18.724 13.159 1.00 98.25 197 VAL A C 1
ATOM 1514 O O . VAL A 1 197 ? -7.525 18.982 14.162 1.00 98.25 197 VAL A O 1
ATOM 1517 N N . ARG A 1 198 ? -7.406 18.666 11.936 1.00 98.00 198 ARG A N 1
ATOM 1518 C CA . ARG A 1 198 ? -8.853 18.818 11.712 1.00 98.00 198 ARG A CA 1
ATOM 1519 C C . ARG A 1 198 ? -9.637 17.657 12.322 1.00 98.00 198 ARG A C 1
ATOM 1521 O O . ARG A 1 198 ? -10.570 17.912 13.081 1.00 98.00 198 ARG A O 1
ATOM 1528 N N . THR A 1 199 ? -9.235 16.411 12.063 1.00 97.94 199 THR A N 1
ATOM 1529 C CA . THR A 1 199 ? -9.903 15.217 12.612 1.00 97.94 199 THR A CA 1
ATOM 1530 C C . THR A 1 199 ? -9.823 15.128 14.137 1.00 97.94 199 THR A C 1
ATOM 1532 O O . THR A 1 199 ? -10.740 14.609 14.764 1.00 97.94 199 THR A O 1
ATOM 1535 N N . MET A 1 200 ? -8.760 15.653 14.756 1.00 97.19 200 MET A N 1
ATOM 1536 C CA . MET A 1 200 ? -8.530 15.587 16.207 1.00 97.19 200 MET A CA 1
ATOM 1537 C C . MET A 1 200 ? -9.157 16.737 17.010 1.00 97.19 200 MET A C 1
ATOM 1539 O O . MET A 1 200 ? -8.987 16.807 18.229 1.00 97.19 200 MET A O 1
ATOM 1543 N N . LYS A 1 201 ? -9.900 17.645 16.367 1.00 93.81 201 LYS A N 1
ATOM 1544 C CA . LYS A 1 201 ? -10.507 18.817 17.013 1.00 93.81 201 LYS A CA 1
ATOM 1545 C C . LYS A 1 201 ? -11.385 18.423 18.212 1.00 93.81 201 LYS A C 1
ATOM 1547 O O . LYS A 1 201 ? -12.431 17.801 18.064 1.00 93.81 201 LYS A O 1
ATOM 1552 N N . GLY A 1 202 ? -10.968 18.828 19.413 1.00 90.56 202 GLY A N 1
ATOM 1553 C CA . GLY A 1 202 ? -11.684 18.542 20.665 1.00 90.56 202 GLY A CA 1
ATOM 1554 C C . GLY A 1 202 ? -11.510 17.115 21.205 1.00 90.56 202 GLY A C 1
ATOM 1555 O O . GLY A 1 202 ? -12.066 16.805 22.257 1.00 90.56 202 GLY A O 1
ATOM 1556 N N . LYS A 1 203 ? -10.726 16.264 20.535 1.00 94.69 203 LYS A N 1
ATOM 1557 C CA . LYS A 1 203 ? -10.371 14.907 20.977 1.00 94.69 203 LYS A CA 1
ATOM 1558 C C . LYS A 1 203 ? -8.963 14.916 21.590 1.00 94.69 203 LYS A C 1
ATOM 1560 O O . LYS A 1 203 ? -8.239 15.907 21.495 1.00 94.69 203 LYS A O 1
ATOM 1565 N N . ARG A 1 204 ? -8.564 13.828 22.255 1.00 91.81 204 ARG A N 1
ATOM 1566 C CA . ARG A 1 204 ? -7.219 13.667 22.837 1.00 91.81 204 ARG A CA 1
ATOM 1567 C C . ARG A 1 204 ? -6.743 12.229 22.700 1.00 91.81 204 ARG A C 1
ATOM 1569 O O . ARG A 1 204 ? -7.543 11.311 22.837 1.00 91.81 204 ARG A O 1
ATOM 1576 N N . ILE A 1 205 ? -5.440 12.056 22.503 1.00 91.88 205 ILE A N 1
ATOM 1577 C CA . ILE A 1 205 ? -4.774 10.752 22.526 1.00 91.88 205 ILE A CA 1
ATOM 1578 C C . ILE A 1 205 ? -4.189 10.579 23.940 1.00 91.88 205 ILE A C 1
ATOM 1580 O O . ILE A 1 205 ? -3.326 11.363 24.332 1.00 91.88 205 ILE A O 1
ATOM 1584 N N . PRO A 1 206 ? -4.692 9.639 24.765 1.00 73.69 206 PRO A N 1
ATOM 1585 C CA . PRO A 1 206 ? -4.455 9.661 26.214 1.00 73.69 206 PRO A CA 1
ATOM 1586 C C . PRO A 1 206 ? -3.135 9.020 26.668 1.00 73.69 206 PRO A C 1
ATOM 1588 O O . PRO A 1 206 ? -2.799 9.103 27.847 1.00 73.69 206 PRO A O 1
ATOM 1591 N N . GLN A 1 207 ? -2.418 8.330 25.781 1.00 83.12 207 GLN A N 1
ATOM 1592 C CA . GLN A 1 207 ? -1.208 7.570 26.107 1.00 83.12 207 GLN A CA 1
ATOM 1593 C C . GLN A 1 207 ? -0.226 7.607 24.934 1.00 83.12 207 GLN A C 1
ATOM 1595 O O . GLN A 1 207 ? -0.654 7.680 23.780 1.00 83.12 207 GLN A O 1
ATOM 1600 N N . VAL A 1 208 ? 1.059 7.438 25.237 1.00 94.00 208 VAL A N 1
ATOM 1601 C CA . VAL A 1 208 ? 2.147 7.284 24.261 1.00 94.00 208 VAL A CA 1
ATOM 1602 C C . VAL A 1 208 ? 1.877 6.134 23.285 1.00 94.00 208 VAL A C 1
ATOM 1604 O O . VAL A 1 208 ? 1.395 5.074 23.691 1.00 94.00 208 VAL A O 1
ATOM 1607 N N . LEU A 1 209 ? 2.223 6.340 22.014 1.00 97.56 209 LEU A N 1
ATOM 1608 C CA . LEU A 1 209 ? 2.302 5.296 20.989 1.00 97.56 209 LEU A CA 1
ATOM 1609 C C . LEU A 1 209 ? 3.777 4.937 20.743 1.00 97.56 209 LEU A C 1
ATOM 1611 O O . LEU A 1 209 ? 4.574 5.814 20.411 1.00 97.56 209 LEU A O 1
ATOM 1615 N N . GLN A 1 210 ? 4.155 3.664 20.872 1.00 98.38 210 GLN A N 1
ATOM 1616 C CA . GLN A 1 210 ? 5.481 3.195 20.450 1.00 98.38 210 GLN A CA 1
ATOM 1617 C C . GLN A 1 210 ? 5.410 2.644 19.019 1.00 98.38 210 GLN A C 1
ATOM 1619 O O . GLN A 1 210 ? 4.634 1.726 18.756 1.00 98.38 210 GLN A O 1
ATOM 1624 N N . VAL A 1 211 ? 6.232 3.171 18.109 1.00 98.75 211 VAL A N 1
ATOM 1625 C CA . VAL A 1 211 ? 6.235 2.780 16.690 1.00 98.75 211 VAL A CA 1
ATOM 1626 C C . VAL A 1 211 ? 7.553 2.106 16.336 1.00 98.75 211 VAL A C 1
ATOM 1628 O O . VAL A 1 211 ? 8.603 2.748 16.277 1.00 98.75 211 VAL A O 1
ATOM 1631 N N . ASP A 1 212 ? 7.483 0.803 16.092 1.00 98.75 212 ASP A N 1
ATOM 1632 C CA . ASP A 1 212 ? 8.569 -0.001 15.542 1.00 98.75 212 ASP A CA 1
ATOM 1633 C C . ASP A 1 212 ? 8.690 0.244 14.033 1.00 98.75 212 ASP A C 1
ATOM 1635 O O . ASP A 1 212 ? 7.787 -0.069 13.259 1.00 98.75 212 ASP A O 1
ATOM 1639 N N . CYS A 1 213 ? 9.811 0.821 13.611 1.00 98.75 213 CYS A N 1
ATOM 1640 C CA . CYS A 1 213 ? 10.035 1.251 12.234 1.00 98.75 213 CYS A CA 1
ATOM 1641 C C . CYS A 1 213 ? 10.871 0.263 11.401 1.00 98.75 213 CYS A C 1
ATOM 1643 O O . CYS A 1 213 ? 11.356 0.635 10.332 1.00 98.75 213 CYS A O 1
ATOM 1645 N N . ALA A 1 214 ? 11.041 -0.984 11.868 1.00 98.50 214 ALA A N 1
ATOM 1646 C CA . ALA A 1 214 ? 11.704 -2.084 11.149 1.00 98.50 214 ALA A CA 1
ATOM 1647 C C . ALA A 1 214 ? 13.158 -1.810 10.690 1.00 98.50 214 ALA A C 1
ATOM 1649 O O . ALA A 1 214 ? 13.671 -2.489 9.801 1.00 98.50 214 ALA A O 1
ATOM 1650 N N . ASN A 1 215 ? 13.817 -0.794 11.253 1.00 98.69 215 ASN A N 1
ATOM 1651 C CA . ASN A 1 215 ? 15.062 -0.170 10.778 1.00 98.69 215 ASN A CA 1
ATOM 1652 C C . ASN A 1 215 ? 14.999 0.297 9.305 1.00 98.69 215 ASN A C 1
ATOM 1654 O O . ASN A 1 215 ? 16.014 0.408 8.615 1.00 98.69 215 ASN A O 1
ATOM 1658 N N . GLY A 1 216 ? 13.785 0.560 8.817 1.00 98.50 216 GLY A N 1
ATOM 1659 C CA . GLY A 1 216 ? 13.478 0.997 7.462 1.00 98.50 216 GLY A CA 1
ATOM 1660 C C . GLY A 1 216 ? 13.315 2.507 7.325 1.00 98.50 216 GLY A C 1
ATOM 1661 O O . GLY A 1 216 ? 13.422 3.277 8.282 1.00 98.50 216 GLY A O 1
ATOM 1662 N N . VAL A 1 217 ? 13.007 2.941 6.101 1.00 98.75 217 VAL A N 1
ATOM 1663 C CA . VAL A 1 217 ? 12.848 4.365 5.761 1.00 98.75 217 VAL A CA 1
ATOM 1664 C C . VAL A 1 217 ? 11.705 5.040 6.534 1.00 98.75 217 VAL A C 1
ATOM 1666 O O . VAL A 1 217 ? 11.771 6.242 6.787 1.00 98.75 217 VAL A O 1
ATOM 1669 N N . GLY A 1 218 ? 10.711 4.278 7.004 1.00 98.75 218 GLY A N 1
ATOM 1670 C CA . GLY A 1 218 ? 9.636 4.789 7.860 1.00 98.75 218 GLY A CA 1
ATOM 1671 C C . GLY A 1 218 ? 10.132 5.508 9.123 1.00 98.75 218 GLY A C 1
ATOM 1672 O O . GLY A 1 218 ? 9.546 6.516 9.502 1.00 98.75 218 GLY A O 1
ATOM 1673 N N . GLY A 1 219 ? 11.249 5.076 9.722 1.00 98.69 219 GLY A N 1
ATOM 1674 C CA . GLY A 1 219 ? 11.805 5.663 10.951 1.00 98.69 219 GLY A CA 1
ATOM 1675 C C . GLY A 1 219 ? 12.163 7.151 10.838 1.00 98.69 219 GLY A C 1
ATOM 1676 O O . GLY A 1 219 ? 11.551 7.979 11.522 1.00 98.69 219 GLY A O 1
ATOM 1677 N N . PRO A 1 220 ? 13.123 7.541 9.976 1.00 98.69 220 PRO A N 1
ATOM 1678 C CA . PRO A 1 220 ? 13.463 8.948 9.772 1.00 98.69 220 PRO A CA 1
ATOM 1679 C C . PRO A 1 220 ? 12.297 9.773 9.204 1.00 98.69 220 PRO A C 1
ATOM 1681 O O . PRO A 1 220 ? 12.153 10.935 9.576 1.00 98.69 220 PRO A O 1
ATOM 1684 N N . LYS A 1 221 ? 11.438 9.193 8.354 1.00 98.75 221 LYS A N 1
ATOM 1685 C CA . LYS A 1 221 ? 10.303 9.911 7.742 1.00 98.75 221 LYS A CA 1
ATOM 1686 C C . LYS A 1 221 ? 9.180 10.198 8.745 1.00 98.75 221 LYS A C 1
ATOM 1688 O O . LYS A 1 221 ? 8.642 11.302 8.754 1.00 98.75 221 LYS A O 1
ATOM 1693 N N . LEU A 1 222 ? 8.896 9.273 9.664 1.00 98.81 222 LEU A N 1
ATOM 1694 C CA . LEU A 1 222 ? 7.997 9.507 10.797 1.00 98.81 222 LEU A CA 1
ATOM 1695 C C . LEU A 1 222 ? 8.574 10.557 11.760 1.00 98.81 222 LEU A C 1
ATOM 1697 O O . LEU A 1 222 ? 7.854 11.456 12.191 1.00 98.81 222 LEU A O 1
ATOM 1701 N N . LYS A 1 223 ? 9.883 10.508 12.053 1.00 98.62 223 LYS A N 1
ATOM 1702 C CA . LYS A 1 223 ? 10.559 11.545 12.857 1.00 98.62 223 LYS A CA 1
ATOM 1703 C C . LYS A 1 223 ? 10.495 12.937 12.221 1.00 98.62 223 LYS A C 1
ATOM 1705 O O . LYS A 1 223 ? 10.418 13.916 12.959 1.00 98.62 223 LYS A O 1
ATOM 1710 N N . GLU A 1 224 ? 10.520 13.040 10.892 1.00 98.56 224 GLU A N 1
ATOM 1711 C CA . GLU A 1 224 ? 10.323 14.314 10.192 1.00 98.56 224 GLU A CA 1
ATOM 1712 C C . GLU A 1 224 ? 8.860 14.767 10.263 1.00 98.56 224 GLU A C 1
ATOM 1714 O O . GLU A 1 224 ? 8.591 15.873 10.729 1.00 98.56 224 GLU A O 1
ATOM 1719 N N . PHE A 1 225 ? 7.911 13.887 9.915 1.00 98.62 225 PHE A N 1
ATOM 1720 C CA . PHE A 1 225 ? 6.471 14.150 10.003 1.00 98.62 225 PHE A CA 1
ATOM 1721 C C . PHE A 1 225 ? 6.052 14.717 11.369 1.00 98.62 225 PHE A C 1
ATOM 1723 O O . PHE A 1 225 ? 5.328 15.710 11.433 1.00 98.62 225 PHE A O 1
ATOM 1730 N N . LEU A 1 226 ? 6.544 14.137 12.469 1.00 98.19 226 LEU A N 1
ATOM 1731 C CA . LEU A 1 226 ? 6.190 14.558 13.829 1.00 98.19 226 LEU A CA 1
ATOM 1732 C C . LEU A 1 226 ? 6.574 16.015 14.148 1.00 98.19 226 LEU A C 1
ATOM 1734 O O . LEU A 1 226 ? 5.952 16.618 15.021 1.00 98.19 226 LEU A O 1
ATOM 1738 N N . LYS A 1 227 ? 7.530 16.618 13.425 1.00 98.00 227 LYS A N 1
ATOM 1739 C CA . LYS A 1 227 ? 7.865 18.052 13.545 1.00 98.00 227 LYS A CA 1
ATOM 1740 C C . LYS A 1 227 ? 6.799 18.966 12.936 1.00 98.00 227 LYS A C 1
ATOM 1742 O O . LYS A 1 227 ? 6.719 20.134 13.305 1.00 98.00 227 LYS A O 1
ATOM 1747 N N . HIS A 1 228 ? 6.002 18.448 12.002 1.00 98.00 228 HIS A N 1
ATOM 1748 C CA . HIS A 1 228 ? 4.902 19.167 11.360 1.00 98.00 228 HIS A CA 1
ATOM 1749 C C . HIS A 1 228 ? 3.587 19.067 12.148 1.00 98.00 228 HIS A C 1
ATOM 1751 O O . HIS A 1 228 ? 2.664 19.831 11.869 1.00 98.00 228 HIS A O 1
ATOM 1757 N N . VAL A 1 229 ? 3.490 18.175 13.145 1.00 96.81 229 VAL A N 1
ATOM 1758 C CA . VAL A 1 229 ? 2.307 18.042 14.011 1.00 96.81 229 VAL A CA 1
ATOM 1759 C C . VAL A 1 229 ? 2.339 19.112 15.119 1.00 96.81 229 VAL A C 1
ATOM 1761 O O . VAL A 1 229 ? 3.217 19.067 15.984 1.00 96.81 229 VAL A O 1
ATOM 1764 N N . PRO A 1 230 ? 1.393 20.072 15.146 1.00 94.81 230 PRO A N 1
ATOM 1765 C CA . PRO A 1 230 ? 1.360 21.128 16.156 1.00 94.81 230 PRO A CA 1
ATOM 1766 C C . PRO A 1 230 ? 0.880 20.579 17.509 1.00 94.81 230 PRO A C 1
ATOM 1768 O O . PRO A 1 230 ? -0.319 20.407 17.749 1.00 94.81 230 PRO A O 1
ATOM 1771 N N . GLN A 1 231 ? 1.839 20.309 18.397 1.00 93.88 231 GLN A N 1
ATOM 1772 C CA . GLN A 1 231 ? 1.629 19.704 19.722 1.00 93.88 231 GLN A CA 1
ATOM 1773 C C . GLN A 1 231 ? 0.743 20.548 20.662 1.00 93.88 231 GLN A C 1
ATOM 1775 O O . GLN A 1 231 ? 0.152 20.015 21.597 1.00 93.88 231 GLN A O 1
ATOM 1780 N N . ASP A 1 232 ? 0.606 21.853 20.405 1.00 92.69 232 ASP A N 1
ATOM 1781 C CA . ASP A 1 232 ? -0.331 22.751 21.093 1.00 92.69 232 ASP A CA 1
ATOM 1782 C C . ASP A 1 232 ? -1.803 22.470 20.739 1.00 92.69 232 ASP A C 1
ATOM 1784 O O . ASP A 1 232 ? -2.693 22.711 21.557 1.00 92.69 232 ASP A O 1
ATOM 1788 N N . LYS A 1 233 ? -2.063 21.937 19.537 1.00 93.38 233 LYS A N 1
ATOM 1789 C CA . LYS A 1 233 ? -3.409 21.594 19.045 1.00 93.38 233 LYS A CA 1
ATOM 1790 C C . LYS A 1 233 ? -3.730 20.119 19.240 1.00 93.38 233 LYS A C 1
ATOM 1792 O O . LYS A 1 233 ? -4.851 19.787 19.617 1.00 93.38 233 LYS A O 1
ATOM 1797 N N . VAL A 1 234 ? -2.754 19.250 18.976 1.00 93.62 234 VAL A N 1
ATOM 1798 C CA . VAL A 1 234 ? -2.870 17.798 19.133 1.00 93.62 234 VAL A CA 1
ATOM 1799 C C . VAL A 1 234 ? -1.632 17.286 19.868 1.00 93.62 234 VAL A C 1
ATOM 1801 O O . VAL A 1 234 ? -0.622 17.003 19.225 1.00 93.62 234 VAL A O 1
ATOM 1804 N N . PRO A 1 235 ? -1.692 17.155 21.206 1.00 92.38 235 PRO A N 1
ATOM 1805 C CA . PRO A 1 235 ? -0.658 16.469 21.968 1.00 92.38 235 PRO A CA 1
ATOM 1806 C C . PRO A 1 235 ? -0.586 15.008 21.509 1.00 92.38 235 PRO A C 1
ATOM 1808 O O . PRO A 1 235 ? -1.504 14.226 21.765 1.00 92.38 235 PRO A O 1
ATOM 1811 N N . PHE A 1 236 ? 0.480 14.661 20.792 1.00 94.81 236 PHE A N 1
ATOM 1812 C CA . PHE A 1 236 ? 0.684 13.345 20.193 1.00 94.81 236 PHE A CA 1
ATOM 1813 C C . PHE A 1 236 ? 2.118 12.890 20.458 1.00 94.81 236 PHE A C 1
ATOM 1815 O O . PHE A 1 236 ? 3.055 13.272 19.752 1.00 94.81 236 PHE A O 1
ATOM 1822 N N . GLU A 1 237 ? 2.280 12.103 21.524 1.00 95.56 237 GLU A N 1
ATOM 1823 C CA . GLU A 1 237 ? 3.569 11.567 21.953 1.00 95.56 237 GLU A CA 1
ATOM 1824 C C . GLU A 1 237 ? 3.836 10.215 21.281 1.00 95.56 237 GLU A C 1
ATOM 1826 O O . GLU A 1 237 ? 3.136 9.227 21.527 1.00 95.56 237 GLU A O 1
ATOM 1831 N N . VAL A 1 238 ? 4.871 10.181 20.440 1.00 97.94 238 VAL A N 1
ATOM 1832 C CA . VAL A 1 238 ? 5.273 9.003 19.667 1.00 97.94 238 VAL A CA 1
ATOM 1833 C C . VAL A 1 238 ? 6.722 8.639 19.976 1.00 97.94 238 VAL A C 1
ATOM 1835 O O . VAL A 1 238 ? 7.634 9.444 19.785 1.00 97.94 238 VAL A O 1
ATOM 1838 N N . GLN A 1 239 ? 6.943 7.401 20.415 1.00 98.00 239 GLN A N 1
ATOM 1839 C CA . GLN A 1 239 ? 8.270 6.830 20.636 1.00 98.00 239 GLN A CA 1
ATOM 1840 C C . GLN A 1 239 ? 8.669 5.971 19.434 1.00 98.00 239 GLN A C 1
ATOM 1842 O O . GLN A 1 239 ? 8.253 4.821 19.306 1.00 98.00 239 GLN A O 1
ATOM 1847 N N . VAL A 1 240 ? 9.482 6.545 18.546 1.00 98.56 240 VAL A N 1
ATOM 1848 C CA . VAL A 1 240 ? 10.057 5.842 17.391 1.00 98.56 240 VAL A CA 1
ATOM 1849 C C . VAL A 1 240 ? 11.192 4.929 17.853 1.00 98.56 240 VAL A C 1
ATOM 1851 O O . VAL A 1 240 ? 12.140 5.397 18.485 1.00 98.56 240 VAL A O 1
ATOM 1854 N N . VAL A 1 241 ? 11.099 3.641 17.522 1.00 98.56 241 VAL A N 1
ATOM 1855 C CA . VAL A 1 241 ? 12.086 2.603 17.856 1.00 98.56 241 VAL A CA 1
ATOM 1856 C C . VAL A 1 241 ? 12.403 1.753 16.626 1.00 98.56 241 VAL A C 1
ATOM 1858 O O . VAL A 1 241 ? 11.620 1.728 15.678 1.00 98.56 241 VAL A O 1
ATOM 1861 N N . ASN A 1 242 ? 13.540 1.048 16.643 1.00 98.31 242 ASN A N 1
ATOM 1862 C CA . ASN A 1 242 ? 14.064 0.300 15.492 1.00 98.31 242 ASN A CA 1
ATOM 1863 C C . ASN A 1 242 ? 14.108 1.182 14.232 1.00 98.31 242 ASN A C 1
ATOM 1865 O O . ASN A 1 242 ? 13.357 0.984 13.281 1.00 98.31 242 ASN A O 1
ATOM 1869 N N . ASP A 1 243 ? 14.960 2.203 14.255 1.00 98.00 243 ASP A N 1
ATOM 1870 C CA . ASP A 1 243 ? 15.133 3.188 13.185 1.00 98.00 243 ASP A CA 1
ATOM 1871 C C . ASP A 1 243 ? 16.592 3.293 12.700 1.00 98.00 243 ASP A C 1
ATOM 1873 O O . ASP A 1 243 ? 16.990 4.303 12.119 1.00 98.00 243 ASP A O 1
ATOM 1877 N N . ASP A 1 244 ? 17.401 2.252 12.928 1.00 97.62 244 ASP A N 1
ATOM 1878 C CA . ASP A 1 244 ? 18.824 2.227 12.570 1.00 97.62 244 ASP A CA 1
ATOM 1879 C C . ASP A 1 244 ? 19.035 1.964 11.071 1.00 97.62 244 ASP A C 1
ATOM 1881 O O . ASP A 1 244 ? 19.477 0.902 10.634 1.00 97.62 244 ASP A O 1
ATOM 1885 N N . VAL A 1 245 ? 18.716 2.979 10.270 1.00 97.56 245 VAL A N 1
ATOM 1886 C CA . VAL A 1 245 ? 18.851 2.974 8.806 1.00 97.56 245 VAL A CA 1
ATOM 1887 C C . VAL A 1 245 ? 20.304 2.969 8.309 1.00 97.56 245 VAL A C 1
ATOM 1889 O O . VAL A 1 245 ? 20.531 2.913 7.101 1.00 97.56 245 VAL A O 1
ATOM 1892 N N . LEU A 1 246 ? 21.292 3.056 9.209 1.00 96.44 246 LEU A N 1
ATOM 1893 C CA . LEU A 1 246 ? 22.719 3.026 8.868 1.00 96.44 246 LEU A CA 1
ATOM 1894 C C . LEU A 1 246 ? 23.277 1.598 8.824 1.00 96.44 246 LEU A C 1
ATOM 1896 O O . LEU A 1 246 ? 24.289 1.364 8.162 1.00 96.44 246 LEU A O 1
ATOM 1900 N N . ARG A 1 247 ? 22.621 0.652 9.506 1.00 96.44 247 ARG A N 1
ATOM 1901 C CA . ARG A 1 247 ? 22.968 -0.772 9.518 1.00 96.44 247 ARG A CA 1
ATOM 1902 C C . ARG A 1 247 ? 21.971 -1.567 8.672 1.00 96.44 247 ARG A C 1
ATOM 1904 O O . ARG A 1 247 ? 20.954 -2.033 9.185 1.00 96.44 247 ARG A O 1
ATOM 1911 N N . PRO A 1 248 ? 22.215 -1.731 7.359 1.00 92.44 248 PRO A N 1
ATOM 1912 C CA . PRO A 1 248 ? 21.247 -2.355 6.461 1.00 92.44 248 PRO A CA 1
ATOM 1913 C C . PRO A 1 248 ? 20.909 -3.795 6.860 1.00 92.44 248 PRO A C 1
ATOM 1915 O O . PRO A 1 248 ? 19.807 -4.255 6.588 1.00 92.44 248 PRO A O 1
ATOM 1918 N N . GLU A 1 249 ? 21.813 -4.507 7.536 1.00 95.62 249 GLU A N 1
ATOM 1919 C CA . GLU A 1 249 ? 21.606 -5.878 7.999 1.00 95.62 249 GLU A CA 1
ATOM 1920 C C . GLU A 1 249 ? 20.518 -6.028 9.076 1.00 95.62 249 GLU A C 1
ATOM 1922 O O . GLU A 1 249 ? 20.043 -7.146 9.282 1.00 95.62 249 GLU A O 1
ATOM 1927 N N . VAL A 1 250 ? 20.097 -4.938 9.736 1.00 97.56 250 VAL A N 1
ATOM 1928 C CA . VAL A 1 250 ? 18.984 -4.960 10.704 1.00 97.56 250 VAL A CA 1
ATOM 1929 C C . VAL A 1 250 ? 17.621 -4.581 10.101 1.00 97.56 250 VAL A C 1
ATOM 1931 O O . VAL A 1 250 ? 16.614 -4.621 10.811 1.00 97.56 250 VAL A O 1
ATOM 1934 N N . LEU A 1 251 ? 17.553 -4.265 8.801 1.00 98.44 251 LEU A N 1
ATOM 1935 C CA . LEU A 1 251 ? 16.298 -3.995 8.087 1.00 98.44 251 LEU A CA 1
ATOM 1936 C C . LEU A 1 251 ? 15.369 -5.223 8.124 1.00 98.44 251 LEU A C 1
ATOM 1938 O O . LEU A 1 251 ? 15.731 -6.298 7.640 1.00 98.44 251 LEU A O 1
ATOM 1942 N N . ASN A 1 252 ? 14.168 -5.049 8.684 1.00 98.06 252 ASN A N 1
ATOM 1943 C CA . ASN A 1 252 ? 13.176 -6.097 8.970 1.00 98.06 252 ASN A CA 1
ATOM 1944 C C . ASN A 1 252 ? 13.700 -7.254 9.863 1.00 98.06 252 ASN A C 1
ATOM 1946 O O . ASN A 1 252 ? 13.087 -8.325 9.923 1.00 98.06 252 ASN A O 1
ATOM 1950 N N . LEU A 1 253 ? 14.840 -7.092 10.551 1.00 97.12 253 LEU A N 1
ATOM 1951 C CA . LEU A 1 253 ? 15.423 -8.148 11.384 1.00 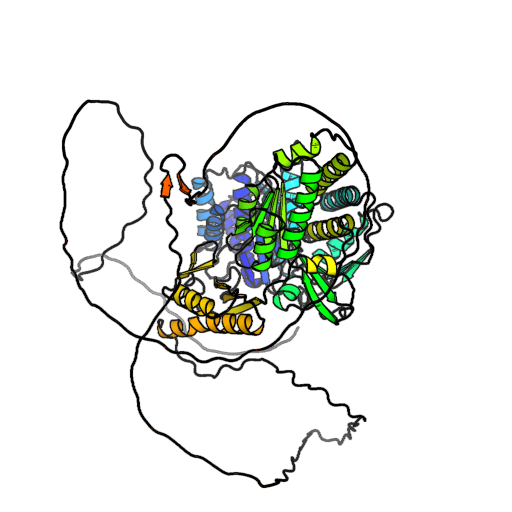97.12 253 LEU A CA 1
ATOM 1952 C C . LEU A 1 253 ? 14.733 -8.190 12.752 1.00 97.12 253 LEU A C 1
ATOM 1954 O O . LEU A 1 253 ? 14.830 -7.244 13.532 1.00 97.12 253 LEU A O 1
ATOM 1958 N N . ASP A 1 254 ? 14.030 -9.293 13.027 1.00 97.00 254 ASP A N 1
ATOM 1959 C CA . ASP A 1 254 ? 13.232 -9.526 14.245 1.00 97.00 254 ASP A CA 1
ATOM 1960 C C . ASP A 1 254 ? 12.274 -8.365 14.627 1.00 97.00 254 ASP A C 1
ATOM 1962 O O . ASP A 1 254 ? 11.881 -8.210 15.784 1.00 97.00 254 ASP A O 1
ATOM 1966 N N . SER A 1 255 ? 11.888 -7.550 13.642 1.00 97.81 255 SER A N 1
ATOM 1967 C CA . SER A 1 255 ? 11.127 -6.304 13.780 1.00 97.81 255 SER A CA 1
ATOM 1968 C C . SER A 1 255 ? 10.283 -6.044 12.527 1.00 97.81 255 SER A C 1
ATOM 1970 O O . SER A 1 255 ? 10.479 -6.677 11.487 1.00 97.81 255 SER A O 1
ATOM 1972 N N . GLY A 1 256 ? 9.330 -5.123 12.629 1.00 98.38 256 GLY A N 1
ATOM 1973 C CA . GLY A 1 256 ? 8.444 -4.711 11.549 1.00 98.38 256 GLY A CA 1
ATOM 1974 C C . GLY A 1 256 ? 7.144 -5.511 11.422 1.00 98.38 256 GLY A C 1
ATOM 1975 O O . GLY A 1 256 ? 6.978 -6.597 11.984 1.00 98.38 256 GLY A O 1
ATOM 1976 N N . ALA A 1 257 ? 6.206 -4.964 10.646 1.00 98.38 257 ALA A N 1
ATOM 1977 C CA . ALA A 1 257 ? 4.841 -5.471 10.491 1.00 98.38 257 ALA A CA 1
ATOM 1978 C C . ALA A 1 257 ? 4.781 -6.958 10.090 1.00 98.38 257 ALA A C 1
ATOM 1980 O O . ALA A 1 257 ? 4.037 -7.733 10.694 1.00 98.38 257 ALA A O 1
ATOM 1981 N N . ASP A 1 258 ? 5.602 -7.391 9.123 1.00 95.69 258 ASP A N 1
ATOM 1982 C CA . ASP A 1 258 ? 5.636 -8.794 8.680 1.00 95.69 258 ASP A CA 1
ATOM 1983 C C . ASP A 1 258 ? 6.157 -9.739 9.772 1.00 95.69 258 ASP A C 1
ATOM 1985 O O . ASP A 1 258 ? 5.598 -10.819 9.973 1.00 95.69 258 ASP A O 1
ATOM 1989 N N . TYR A 1 259 ? 7.164 -9.328 10.548 1.00 96.62 259 TYR A N 1
ATOM 1990 C CA . TYR A 1 259 ? 7.630 -10.107 11.693 1.00 96.62 259 TYR A CA 1
ATOM 1991 C C . TYR A 1 259 ? 6.516 -10.261 12.736 1.00 96.62 259 TYR A C 1
ATOM 1993 O O . TYR A 1 259 ? 6.223 -11.383 13.158 1.00 96.62 259 TYR A O 1
ATOM 2001 N N . VAL A 1 260 ? 5.849 -9.164 13.111 1.00 97.19 260 VAL A N 1
ATOM 2002 C CA . VAL A 1 260 ? 4.761 -9.194 14.100 1.00 97.19 260 VAL A CA 1
ATOM 2003 C C . VAL A 1 260 ? 3.614 -10.086 13.617 1.00 97.19 260 VAL A C 1
ATOM 2005 O O . VAL A 1 260 ? 3.185 -10.980 14.351 1.00 97.19 260 VAL A O 1
ATOM 2008 N N . LYS A 1 261 ? 3.189 -9.932 12.355 1.00 94.56 261 LYS A N 1
ATOM 2009 C CA . LYS A 1 261 ? 2.119 -10.731 11.741 1.00 94.56 261 LYS A CA 1
ATOM 2010 C C . LYS A 1 261 ? 2.473 -12.215 11.612 1.00 94.56 261 LYS A C 1
ATOM 2012 O O . LYS A 1 261 ? 1.653 -13.073 11.941 1.00 94.56 261 LYS A O 1
ATOM 2017 N N . THR A 1 262 ? 3.669 -12.546 11.123 1.00 89.94 262 THR A N 1
ATOM 2018 C CA . THR A 1 262 ? 4.051 -13.940 10.821 1.00 89.94 262 THR A CA 1
ATOM 2019 C C . THR A 1 262 ? 4.529 -14.719 12.043 1.00 89.94 262 THR A C 1
ATOM 2021 O O . THR A 1 262 ? 4.382 -15.944 12.075 1.00 89.94 262 THR A O 1
ATOM 2024 N N . LYS A 1 263 ? 5.094 -14.045 13.055 1.00 91.38 263 LYS A N 1
ATOM 2025 C CA . LYS A 1 263 ? 5.520 -14.669 14.319 1.00 91.38 263 LYS A CA 1
ATOM 2026 C C . LYS A 1 263 ? 4.466 -14.583 15.425 1.00 91.38 263 LYS A C 1
ATOM 2028 O O . LYS A 1 263 ? 4.633 -15.280 16.423 1.00 91.38 263 LYS A O 1
ATOM 2033 N N . GLN A 1 264 ? 3.424 -13.761 15.257 1.00 91.88 264 GLN A N 1
ATOM 2034 C CA . GLN A 1 264 ? 2.384 -13.479 16.260 1.00 91.88 264 GLN A CA 1
ATOM 2035 C C . GLN A 1 264 ? 2.986 -13.153 17.638 1.00 91.88 264 GLN A C 1
ATOM 2037 O O . GLN A 1 264 ? 2.622 -13.740 18.658 1.00 91.88 264 GLN A O 1
ATOM 2042 N N . ARG A 1 265 ? 3.965 -12.240 17.649 1.00 95.06 265 ARG A N 1
ATOM 2043 C CA . ARG A 1 265 ? 4.628 -11.727 18.856 1.00 95.06 265 ARG A CA 1
ATOM 2044 C C . ARG A 1 265 ? 5.226 -10.348 18.589 1.00 95.06 265 ARG A C 1
ATOM 2046 O O . ARG A 1 265 ? 5.610 -10.053 17.460 1.00 95.06 265 ARG A O 1
ATOM 2053 N N . ALA A 1 266 ? 5.374 -9.546 19.638 1.00 97.38 266 ALA A N 1
ATOM 2054 C CA . ALA A 1 266 ? 6.062 -8.261 19.564 1.00 97.38 266 ALA A CA 1
ATOM 2055 C C . ALA A 1 266 ? 7.558 -8.426 19.189 1.00 97.38 266 ALA A C 1
ATOM 2057 O O . ALA A 1 266 ? 8.144 -9.487 19.458 1.00 97.38 266 ALA A O 1
ATOM 2058 N N . PRO A 1 267 ? 8.201 -7.390 18.612 1.00 97.50 267 PRO A N 1
ATOM 2059 C CA . PRO A 1 267 ? 9.657 -7.328 18.463 1.00 97.50 267 PRO A CA 1
ATOM 2060 C C . PRO A 1 267 ? 10.351 -7.566 19.816 1.00 97.50 267 PRO A C 1
ATOM 2062 O O . PRO A 1 267 ? 9.848 -7.113 20.845 1.00 97.50 267 PRO A O 1
ATOM 2065 N N . PRO A 1 268 ? 11.490 -8.280 19.872 1.00 96.06 268 PRO A N 1
ATOM 2066 C CA . PRO A 1 268 ? 12.184 -8.547 21.130 1.00 96.06 268 PRO A CA 1
ATOM 2067 C C . PRO A 1 268 ? 12.970 -7.323 21.630 1.00 96.06 268 PRO A C 1
ATOM 2069 O O . PRO A 1 268 ? 13.363 -7.281 22.798 1.00 96.06 268 PRO A O 1
ATOM 2072 N N . ILE A 1 269 ? 13.218 -6.356 20.741 1.00 93.75 269 ILE A N 1
ATOM 2073 C CA . ILE A 1 269 ? 13.947 -5.111 20.976 1.00 93.75 269 ILE A CA 1
ATOM 2074 C C . ILE A 1 269 ? 13.086 -3.953 20.425 1.00 93.75 269 ILE A C 1
ATOM 2076 O O . ILE A 1 269 ? 12.632 -4.052 19.283 1.00 93.75 269 ILE A O 1
ATOM 2080 N N . PRO A 1 270 ? 12.844 -2.880 21.209 1.00 93.69 270 PRO A N 1
ATOM 2081 C CA . PRO A 1 270 ? 13.059 -2.809 22.659 1.00 93.69 270 PRO A CA 1
ATOM 2082 C C . PRO A 1 270 ? 12.219 -3.868 23.391 1.00 93.69 270 PRO A C 1
ATOM 2084 O O . PRO A 1 270 ? 11.256 -4.397 22.840 1.00 93.69 270 PRO A O 1
ATOM 2087 N N . LYS A 1 271 ? 12.576 -4.193 24.640 1.00 94.81 271 LYS A N 1
ATOM 2088 C CA . LYS A 1 271 ? 11.852 -5.216 25.410 1.00 94.81 271 LYS A CA 1
ATOM 2089 C C . LYS A 1 271 ? 10.364 -4.824 25.528 1.00 94.81 271 LYS A C 1
ATOM 2091 O O . LYS A 1 271 ? 10.093 -3.760 26.087 1.00 94.81 271 LYS A O 1
ATOM 2096 N N . PRO A 1 272 ? 9.415 -5.669 25.082 1.00 93.62 272 PRO A N 1
ATOM 2097 C CA . PRO A 1 272 ? 7.985 -5.383 25.177 1.00 93.62 272 PRO A CA 1
ATOM 2098 C C . PRO A 1 272 ? 7.522 -5.063 26.603 1.00 93.62 272 PRO A C 1
ATOM 2100 O O . PRO A 1 272 ? 7.947 -5.715 27.562 1.00 93.62 272 PRO A O 1
ATOM 2103 N N . GLN A 1 273 ? 6.629 -4.078 26.726 1.00 94.06 273 GLN A N 1
ATOM 2104 C CA . GLN A 1 273 ? 6.093 -3.593 27.999 1.00 94.06 273 GLN A CA 1
ATOM 2105 C C . GLN A 1 273 ? 4.573 -3.840 28.069 1.00 94.06 273 GLN A C 1
ATOM 2107 O O . GLN A 1 273 ? 3.869 -3.478 27.123 1.00 94.06 273 GLN A O 1
ATOM 2112 N N . PRO A 1 274 ? 4.043 -4.443 29.152 1.00 94.88 274 PRO A N 1
ATOM 2113 C CA . PRO A 1 274 ? 2.603 -4.633 29.329 1.00 94.88 274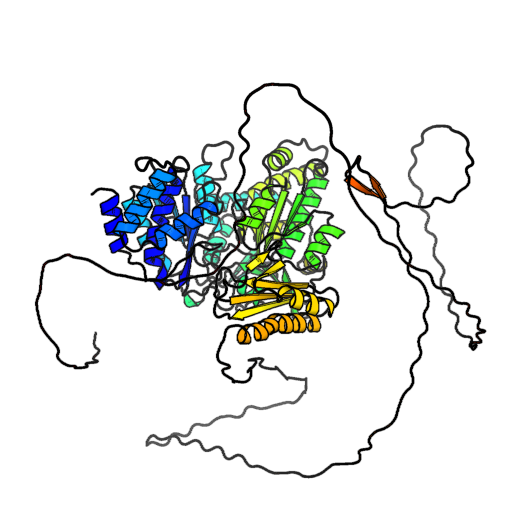 PRO A CA 1
ATOM 2114 C C . PRO A 1 274 ? 1.845 -3.302 29.367 1.00 94.88 274 PRO A C 1
ATOM 2116 O O . PRO A 1 274 ? 2.295 -2.342 29.987 1.00 94.88 274 PRO A O 1
ATOM 2119 N N . GLY A 1 275 ? 0.692 -3.247 28.702 1.00 92.25 275 GLY A N 1
ATOM 2120 C CA . GLY A 1 275 ? -0.168 -2.064 28.613 1.00 92.25 275 GLY A CA 1
ATOM 2121 C C . GLY A 1 275 ? 0.299 -0.963 27.650 1.00 92.25 275 GLY A C 1
ATOM 2122 O O . GLY A 1 275 ? -0.472 -0.040 27.400 1.00 92.25 275 GLY A O 1
ATOM 2123 N N . LEU A 1 276 ? 1.507 -1.044 27.080 1.00 94.38 276 LEU A N 1
ATOM 2124 C CA . LEU A 1 276 ? 1.985 -0.064 26.100 1.00 94.38 276 LEU A CA 1
ATOM 2125 C C . LEU A 1 276 ? 1.292 -0.276 24.743 1.00 94.38 276 LEU A C 1
ATOM 2127 O O . LEU A 1 276 ? 1.320 -1.380 24.197 1.00 94.38 276 LEU A O 1
ATOM 2131 N N . ARG A 1 277 ? 0.690 0.787 24.193 1.00 95.56 277 ARG A N 1
ATOM 2132 C CA . ARG A 1 277 ? 0.129 0.793 22.834 1.00 95.56 277 ARG A CA 1
ATOM 2133 C C . ARG A 1 277 ? 1.269 0.846 21.820 1.00 95.56 277 ARG A C 1
ATOM 2135 O O . ARG A 1 277 ? 2.051 1.797 21.817 1.00 95.56 277 ARG A O 1
ATOM 2142 N N . CYS A 1 278 ? 1.333 -0.162 20.957 1.00 97.94 278 CYS A N 1
ATOM 2143 C CA . CYS A 1 278 ? 2.380 -0.300 19.956 1.00 97.94 278 CYS A CA 1
ATOM 2144 C C . CYS A 1 278 ? 1.800 -0.500 18.554 1.00 97.94 278 CYS A C 1
ATOM 2146 O O . CYS A 1 278 ? 0.737 -1.104 18.385 1.00 97.94 278 CYS A O 1
ATOM 2148 N N . CYS A 1 279 ? 2.557 -0.084 17.545 1.00 98.56 279 CYS A N 1
ATOM 2149 C CA . CYS A 1 279 ? 2.404 -0.571 16.181 1.00 98.56 279 CYS A CA 1
ATOM 2150 C C . CYS A 1 279 ? 3.771 -0.774 15.510 1.00 98.56 279 CYS A C 1
ATOM 2152 O O . CYS A 1 279 ? 4.786 -0.245 15.967 1.00 98.56 279 CYS A O 1
ATOM 2154 N N . SER A 1 280 ? 3.791 -1.566 14.440 1.00 98.88 280 SER A N 1
ATOM 2155 C CA . SER A 1 280 ? 4.953 -1.764 13.573 1.00 98.88 280 SER A CA 1
ATOM 2156 C C . SER A 1 280 ? 4.628 -1.332 12.148 1.00 98.88 280 SER A C 1
ATOM 2158 O O . SER A 1 280 ? 3.584 -1.717 11.613 1.00 98.88 280 SER A O 1
ATOM 2160 N N . LEU A 1 281 ? 5.560 -0.607 11.533 1.00 98.88 281 LEU A N 1
ATOM 2161 C CA . LEU A 1 281 ? 5.640 -0.382 10.087 1.00 98.88 281 LEU A CA 1
ATOM 2162 C C . LEU A 1 281 ? 6.422 -1.540 9.433 1.00 98.88 281 LEU A C 1
ATOM 2164 O O . LEU A 1 281 ? 7.090 -2.302 10.133 1.00 98.88 281 LEU A O 1
ATOM 2168 N N . ASP A 1 282 ? 6.399 -1.692 8.109 1.00 98.56 282 ASP A N 1
ATOM 2169 C CA . ASP A 1 282 ? 7.411 -2.483 7.387 1.00 98.56 282 ASP A CA 1
ATOM 2170 C C . ASP A 1 282 ? 8.519 -1.604 6.771 1.00 98.56 282 ASP A C 1
ATOM 2172 O O . ASP A 1 282 ? 8.510 -0.378 6.895 1.00 98.56 282 ASP A O 1
ATOM 2176 N N . GLY A 1 283 ? 9.520 -2.238 6.147 1.00 98.44 283 GLY A N 1
ATOM 2177 C CA . GLY A 1 283 ? 10.762 -1.585 5.719 1.00 98.44 283 GLY A CA 1
ATOM 2178 C C . GLY A 1 283 ? 10.613 -0.362 4.798 1.00 98.44 283 GLY A C 1
ATOM 2179 O O . GLY A 1 283 ? 11.458 0.533 4.868 1.00 98.44 283 GLY A O 1
ATOM 2180 N N . ASP A 1 284 ? 9.562 -0.293 3.972 1.00 98.62 284 ASP A N 1
ATOM 2181 C CA . ASP A 1 284 ? 9.212 0.857 3.116 1.00 98.62 284 ASP A CA 1
ATOM 2182 C C . ASP A 1 284 ? 7.924 1.592 3.538 1.00 98.62 284 ASP A C 1
ATOM 2184 O O . ASP A 1 284 ? 7.492 2.510 2.835 1.00 98.62 284 ASP A O 1
ATOM 2188 N N . ALA A 1 285 ? 7.386 1.243 4.714 1.00 98.75 285 ALA A N 1
ATOM 2189 C CA . ALA A 1 285 ? 6.199 1.808 5.354 1.00 98.75 285 ALA A CA 1
ATOM 2190 C C . ALA A 1 285 ? 4.916 1.758 4.497 1.00 98.75 285 ALA A C 1
ATOM 2192 O O . ALA A 1 285 ? 4.127 2.704 4.512 1.00 98.75 285 ALA A O 1
ATOM 2193 N N . ASP A 1 286 ? 4.694 0.646 3.782 1.00 98.44 286 ASP A N 1
ATOM 2194 C CA . ASP A 1 286 ? 3.432 0.357 3.075 1.00 98.44 286 ASP A CA 1
ATOM 2195 C C . ASP A 1 286 ? 2.467 -0.550 3.870 1.00 98.44 286 ASP A C 1
ATOM 2197 O O . ASP A 1 286 ? 1.357 -0.826 3.418 1.00 98.44 286 ASP A O 1
ATOM 2201 N N . ARG A 1 287 ? 2.855 -0.970 5.090 1.00 98.69 287 ARG A N 1
ATOM 2202 C CA . ARG A 1 287 ? 2.040 -1.828 5.979 1.00 98.69 287 ARG A CA 1
ATOM 2203 C C . ARG A 1 287 ? 2.066 -1.411 7.435 1.00 98.69 287 ARG A C 1
ATOM 2205 O O . ARG A 1 287 ? 3.120 -1.059 7.961 1.00 98.69 287 ARG A O 1
ATOM 2212 N N . LEU A 1 288 ? 0.933 -1.598 8.105 1.00 98.81 288 LEU A N 1
ATOM 2213 C CA . LEU A 1 288 ? 0.747 -1.298 9.519 1.00 98.81 288 LEU A CA 1
ATOM 2214 C C . LEU A 1 288 ? 0.130 -2.476 10.284 1.00 98.81 288 LEU A C 1
ATOM 2216 O O . LEU A 1 288 ? -0.887 -3.034 9.881 1.00 98.81 288 LEU A O 1
ATOM 2220 N N . ILE A 1 289 ? 0.713 -2.820 11.434 1.00 98.69 289 ILE A N 1
ATOM 2221 C CA . ILE A 1 289 ? 0.138 -3.778 12.392 1.00 98.69 289 ILE A CA 1
ATOM 2222 C C . ILE A 1 289 ? 0.164 -3.156 13.787 1.00 98.69 289 ILE A C 1
ATOM 2224 O O . ILE A 1 289 ? 1.233 -2.799 14.278 1.00 98.69 289 ILE A O 1
ATOM 2228 N N . TYR A 1 290 ? -0.987 -3.068 14.452 1.00 98.69 290 TYR A N 1
ATOM 2229 C CA . TYR A 1 290 ? -1.082 -2.695 15.865 1.00 98.69 290 TYR A CA 1
ATOM 2230 C C . TYR A 1 290 ? -0.951 -3.925 16.769 1.00 98.69 290 TYR A C 1
ATOM 2232 O O . TYR A 1 290 ? -1.263 -5.051 16.376 1.00 98.69 290 TYR A O 1
ATOM 2240 N N . TYR A 1 291 ? -0.485 -3.729 18.001 1.00 97.94 291 TYR A N 1
ATOM 2241 C CA . TYR A 1 291 ? -0.416 -4.783 19.014 1.00 97.94 291 TYR A CA 1
ATOM 2242 C C . TYR A 1 291 ? -0.195 -4.218 20.421 1.00 97.94 291 TYR A C 1
ATOM 2244 O O . TYR A 1 291 ? 0.208 -3.069 20.603 1.00 97.94 291 TYR A O 1
ATOM 2252 N N . TRP A 1 292 ? -0.393 -5.063 21.433 1.00 95.94 292 TRP A N 1
ATOM 2253 C CA . TRP A 1 292 ? 0.121 -4.821 22.781 1.00 95.94 292 TRP A CA 1
ATOM 2254 C C . TRP A 1 292 ? 0.388 -6.130 23.531 1.00 95.94 292 TRP A C 1
ATOM 2256 O O . TRP A 1 292 ? 0.027 -7.220 23.081 1.00 95.94 292 TRP A O 1
ATOM 2266 N N . LEU A 1 293 ? 1.044 -6.017 24.687 1.00 96.19 293 LEU A N 1
ATOM 2267 C CA . LEU A 1 293 ? 1.014 -7.051 25.719 1.00 96.19 293 LEU A CA 1
ATOM 2268 C C . LEU A 1 293 ? -0.066 -6.684 26.732 1.00 96.19 293 LEU A C 1
ATOM 2270 O O . LEU A 1 293 ? -0.007 -5.610 27.331 1.00 96.19 293 LEU A O 1
ATOM 2274 N N . ASP A 1 294 ? -1.043 -7.559 26.932 1.00 94.00 294 ASP A N 1
ATOM 2275 C CA . ASP A 1 294 ? -2.140 -7.330 27.864 1.00 94.00 294 ASP A CA 1
ATOM 2276 C C . ASP A 1 294 ? -1.619 -7.084 29.297 1.00 94.00 294 ASP A C 1
ATOM 2278 O O . ASP A 1 294 ? -0.813 -7.874 29.793 1.00 94.00 294 ASP A O 1
ATOM 2282 N N . PRO A 1 295 ? -2.025 -5.991 29.976 1.00 93.19 295 PRO A N 1
ATOM 2283 C CA . PRO A 1 295 ? -1.412 -5.578 31.241 1.00 93.19 295 PRO A CA 1
ATOM 2284 C C . PRO A 1 295 ? -1.701 -6.519 32.419 1.00 93.19 295 PRO A C 1
ATOM 2286 O O . PRO A 1 295 ? -0.968 -6.488 33.404 1.00 93.19 295 PRO A O 1
ATOM 2289 N N . GLU A 1 296 ? -2.744 -7.347 32.334 1.00 93.75 296 GLU A N 1
ATOM 2290 C CA . GLU A 1 296 ? -3.151 -8.266 33.404 1.00 93.75 296 GLU A CA 1
ATOM 2291 C C . GLU A 1 296 ? -2.608 -9.681 33.173 1.00 93.75 296 GLU A C 1
ATOM 2293 O O . GLU A 1 296 ? -2.159 -10.341 34.109 1.00 93.75 296 GLU A O 1
ATOM 2298 N N . THR A 1 297 ? -2.636 -10.148 31.923 1.00 94.19 297 THR A N 1
ATOM 2299 C CA . THR A 1 297 ? -2.276 -11.528 31.551 1.00 94.19 297 THR A CA 1
ATOM 2300 C C . THR A 1 297 ? -0.886 -11.658 30.924 1.00 94.19 297 THR A C 1
ATOM 2302 O O . THR A 1 297 ? -0.375 -12.771 30.800 1.00 94.19 297 THR A O 1
ATOM 2305 N N . ASN A 1 298 ? -0.265 -10.542 30.525 1.00 93.38 298 ASN A N 1
ATOM 2306 C CA . ASN A 1 298 ? 0.989 -10.477 29.765 1.00 93.38 298 ASN A CA 1
ATOM 2307 C C . ASN A 1 298 ? 0.947 -11.239 28.417 1.00 93.38 298 ASN A C 1
ATOM 2309 O O . ASN A 1 298 ? 1.985 -11.602 27.858 1.00 93.38 298 ASN A O 1
ATOM 2313 N N . VAL A 1 299 ? -0.255 -11.496 27.890 1.00 94.50 299 VAL A N 1
ATOM 2314 C CA . VAL A 1 299 ? -0.476 -12.165 26.601 1.00 94.50 299 VAL A CA 1
ATOM 2315 C C . VAL A 1 299 ? -0.356 -11.152 25.465 1.00 94.50 299 VAL A C 1
ATOM 2317 O O . VAL A 1 299 ? -0.869 -10.039 25.549 1.00 94.50 299 VAL A O 1
ATOM 2320 N N . PHE A 1 300 ? 0.314 -11.542 24.383 1.00 95.56 300 PHE A N 1
ATOM 2321 C CA . PHE A 1 300 ? 0.388 -10.740 23.165 1.00 95.56 300 PHE A CA 1
ATOM 2322 C C . PHE A 1 300 ? -0.944 -10.756 22.409 1.00 95.56 300 PHE A C 1
ATOM 2324 O O . PHE A 1 300 ? -1.456 -11.827 22.075 1.00 95.56 300 PHE A O 1
ATOM 2331 N N . VAL A 1 301 ? -1.464 -9.567 22.103 1.00 95.94 301 VAL A N 1
ATOM 2332 C CA . VAL A 1 301 ? -2.664 -9.366 21.286 1.00 95.94 301 VAL A CA 1
ATOM 2333 C C . VAL A 1 301 ? -2.286 -8.561 20.047 1.00 95.94 301 VAL A C 1
ATOM 2335 O O . VAL A 1 301 ? -1.643 -7.516 20.147 1.00 95.94 301 VAL A O 1
ATOM 2338 N N . MET A 1 302 ? -2.677 -9.068 18.878 1.00 96.44 302 MET A N 1
ATOM 2339 C CA . MET A 1 302 ? -2.403 -8.477 17.568 1.00 96.44 302 MET A CA 1
ATOM 2340 C C . MET A 1 302 ? -3.667 -7.848 16.992 1.00 96.44 302 MET A C 1
ATOM 2342 O O . MET A 1 302 ? -4.756 -8.403 17.124 1.00 96.44 302 MET A O 1
ATOM 2346 N N . LEU A 1 303 ? -3.495 -6.721 16.313 1.00 98.06 303 LEU A N 1
ATOM 2347 C CA . LEU A 1 303 ? -4.528 -5.973 15.616 1.00 98.06 303 LEU A CA 1
ATOM 2348 C C . LEU A 1 303 ? -4.024 -5.699 14.193 1.00 98.06 303 LEU A C 1
ATOM 2350 O O . LEU A 1 303 ? -3.274 -4.753 13.953 1.00 98.06 303 LEU A O 1
ATOM 2354 N N . ASP A 1 304 ? -4.355 -6.597 13.269 1.00 98.19 304 ASP A N 1
ATOM 2355 C CA . ASP A 1 304 ? -3.843 -6.577 11.896 1.00 98.19 304 ASP A CA 1
ATOM 2356 C C . ASP A 1 304 ? -4.755 -5.824 10.906 1.00 98.19 304 ASP A C 1
ATOM 2358 O O . ASP A 1 304 ? -5.680 -5.120 11.306 1.00 98.19 304 ASP A O 1
ATOM 2362 N N . GLY A 1 305 ? -4.501 -5.953 9.599 1.00 98.44 305 GLY A N 1
ATOM 2363 C CA . GLY A 1 305 ? -5.279 -5.258 8.567 1.00 98.44 305 GLY A CA 1
ATOM 2364 C C . GLY A 1 305 ? -6.789 -5.555 8.585 1.00 98.44 305 GLY A C 1
ATOM 2365 O O . GLY A 1 305 ? -7.583 -4.665 8.277 1.00 98.44 305 GLY A O 1
ATOM 2366 N N . ASP A 1 306 ? -7.231 -6.742 9.020 1.00 98.44 306 ASP A N 1
ATOM 2367 C CA . ASP A 1 306 ? -8.672 -7.022 9.163 1.00 98.44 306 ASP A CA 1
ATOM 2368 C C . ASP A 1 306 ? -9.274 -6.224 10.330 1.00 98.44 306 ASP A C 1
ATOM 2370 O O . ASP A 1 306 ? -10.402 -5.730 10.264 1.00 98.44 306 ASP A O 1
ATOM 2374 N N . ARG A 1 307 ? -8.491 -6.035 11.396 1.00 98.56 307 ARG A N 1
ATOM 2375 C CA . ARG A 1 307 ? -8.863 -5.202 12.546 1.00 98.56 307 ARG A CA 1
ATOM 2376 C C . ARG A 1 307 ? -8.880 -3.722 12.180 1.00 98.56 307 ARG A C 1
ATOM 2378 O O . ARG A 1 307 ? -9.771 -3.014 12.642 1.00 98.56 307 ARG A O 1
ATOM 2385 N N . ILE A 1 308 ? -7.940 -3.256 11.353 1.00 98.81 308 ILE A N 1
ATOM 2386 C CA . ILE A 1 308 ? -7.894 -1.865 10.869 1.00 98.81 308 ILE A CA 1
ATOM 2387 C C . ILE A 1 308 ? -9.073 -1.592 9.922 1.00 98.81 308 ILE A C 1
ATOM 2389 O O . ILE A 1 308 ? -9.799 -0.621 10.124 1.00 98.81 308 ILE A O 1
ATOM 2393 N N . SER A 1 309 ? -9.336 -2.472 8.949 1.00 98.56 309 SER A N 1
ATOM 2394 C CA . SER A 1 309 ? -10.473 -2.313 8.025 1.00 98.56 309 SER A CA 1
ATOM 2395 C C . SER A 1 309 ? -11.828 -2.310 8.736 1.00 98.56 309 SER A C 1
ATOM 2397 O O . SER A 1 309 ? -12.653 -1.442 8.464 1.00 98.56 309 SER A O 1
ATOM 2399 N N . SER A 1 310 ? -12.066 -3.223 9.682 1.00 98.62 310 SER A N 1
ATOM 2400 C CA . SER A 1 310 ? -13.316 -3.265 10.457 1.00 98.62 310 SER A CA 1
ATOM 2401 C C . SER A 1 310 ? -13.473 -2.068 11.405 1.00 98.62 310 SER A C 1
ATOM 2403 O O . SER A 1 310 ? -14.589 -1.567 11.571 1.00 98.62 310 SER A O 1
ATOM 2405 N N . LEU A 1 311 ? -12.372 -1.548 11.963 1.00 98.81 311 LEU A N 1
ATOM 2406 C CA . LEU A 1 311 ? -12.358 -0.307 12.744 1.00 98.81 311 LEU A CA 1
ATOM 2407 C C . LEU A 1 311 ? -12.713 0.917 11.880 1.00 98.81 311 LEU A C 1
ATOM 2409 O O . LEU A 1 311 ? -13.586 1.702 12.259 1.00 98.81 311 LEU A O 1
ATOM 2413 N N . ALA A 1 312 ? -12.076 1.056 10.713 1.00 98.81 312 ALA A N 1
ATOM 2414 C CA . ALA A 1 312 ? -12.327 2.141 9.766 1.00 98.81 312 ALA A CA 1
ATOM 2415 C C . ALA A 1 312 ? -13.750 2.080 9.188 1.00 98.81 312 ALA A C 1
ATOM 2417 O O . ALA A 1 312 ? -14.452 3.090 9.186 1.00 98.81 312 ALA A O 1
ATOM 2418 N N . ALA A 1 313 ? -14.210 0.897 8.772 1.00 98.69 313 ALA A N 1
ATOM 2419 C CA . ALA A 1 313 ? -15.555 0.689 8.240 1.00 98.69 313 ALA A CA 1
ATOM 2420 C C . ALA A 1 313 ? -16.645 0.995 9.280 1.00 98.69 313 ALA A C 1
ATOM 2422 O O . ALA A 1 313 ? -17.635 1.640 8.944 1.00 98.69 313 ALA A O 1
ATOM 2423 N N . SER A 1 314 ? -16.445 0.607 10.549 1.00 98.56 314 SER A N 1
ATOM 2424 C CA . SER A 1 314 ? -17.344 1.007 11.640 1.00 98.56 314 SER A CA 1
ATOM 2425 C C . SER A 1 314 ? -17.371 2.525 11.809 1.00 98.56 314 SER A C 1
ATOM 2427 O O . SER A 1 314 ? -18.447 3.108 11.809 1.00 98.56 314 SER A O 1
ATOM 2429 N N . PHE A 1 315 ? -16.212 3.178 11.937 1.00 98.75 315 PHE A N 1
ATOM 2430 C CA . PHE A 1 315 ? -16.169 4.616 12.206 1.00 98.75 315 PHE A CA 1
ATOM 2431 C C . PHE A 1 315 ? -16.735 5.458 11.062 1.00 98.75 315 PHE A C 1
ATOM 2433 O O . PHE A 1 315 ? -17.492 6.393 11.308 1.00 98.75 315 PHE A O 1
ATOM 2440 N N . ILE A 1 316 ? -16.405 5.123 9.814 1.00 98.62 316 ILE A N 1
ATOM 2441 C CA . ILE A 1 316 ? -16.928 5.851 8.656 1.00 98.62 316 ILE A CA 1
ATOM 2442 C C . ILE A 1 316 ? -18.426 5.571 8.480 1.00 98.62 316 ILE A C 1
ATOM 2444 O O . ILE A 1 316 ? -19.161 6.495 8.151 1.00 98.62 316 ILE A O 1
ATOM 2448 N N . GLY A 1 317 ? -18.904 4.358 8.787 1.00 98.19 317 GLY A N 1
ATOM 2449 C CA . GLY A 1 317 ? -20.337 4.053 8.868 1.00 98.19 317 GLY A CA 1
ATOM 2450 C C . GLY A 1 317 ? -21.070 4.930 9.889 1.00 98.19 317 GLY A C 1
ATOM 2451 O O . GLY A 1 317 ? -22.024 5.615 9.522 1.00 98.19 317 GLY A O 1
ATOM 2452 N N . ASP A 1 318 ? -20.572 4.985 11.130 1.00 98.12 318 ASP A N 1
ATOM 2453 C CA . ASP A 1 318 ? -21.131 5.825 12.203 1.00 98.12 318 ASP A CA 1
ATOM 2454 C C . ASP A 1 318 ? -21.172 7.314 11.795 1.00 98.12 318 ASP A C 1
ATOM 2456 O O . ASP A 1 318 ? -22.136 8.029 12.085 1.00 98.12 318 ASP A O 1
ATOM 2460 N N . LEU A 1 319 ? -20.124 7.796 11.112 1.00 98.44 319 LEU A N 1
ATOM 2461 C CA . LEU A 1 319 ? -20.029 9.172 10.621 1.00 98.44 319 LEU A CA 1
ATOM 2462 C C . LEU A 1 319 ? -20.977 9.450 9.448 1.00 98.44 319 LEU A C 1
ATOM 2464 O O . LEU A 1 319 ? -21.609 10.499 9.440 1.00 98.44 319 LEU A O 1
ATOM 2468 N N . VAL A 1 320 ? -21.096 8.549 8.469 1.00 98.00 320 VAL A N 1
ATOM 2469 C CA . VAL A 1 320 ? -22.010 8.691 7.319 1.00 98.00 320 VAL A CA 1
ATOM 2470 C C . VAL A 1 320 ? -23.470 8.674 7.779 1.00 98.00 320 VAL A C 1
ATOM 2472 O O . VAL A 1 320 ? -24.273 9.479 7.304 1.00 98.00 320 VAL A O 1
ATOM 2475 N N . GLU A 1 321 ? -23.805 7.839 8.764 1.00 96.94 321 GLU A N 1
ATOM 2476 C CA . GLU A 1 321 ? -25.110 7.856 9.429 1.00 96.94 321 GLU A CA 1
ATOM 2477 C C . GLU A 1 321 ? -25.339 9.166 10.199 1.00 96.94 321 GLU A C 1
ATOM 2479 O O . GLU A 1 321 ? -26.352 9.832 9.991 1.00 96.94 321 GLU A O 1
ATOM 2484 N N . SER A 1 322 ? -24.365 9.612 11.000 1.00 97.44 322 SER A N 1
ATOM 2485 C CA . SER A 1 322 ? -24.436 10.898 11.720 1.00 97.44 322 SER A CA 1
ATOM 2486 C C . SER A 1 322 ? -24.496 12.118 10.789 1.00 97.44 322 SER A C 1
ATOM 2488 O O . SER A 1 322 ? -25.054 13.153 11.155 1.00 97.44 322 SER A O 1
ATOM 2490 N N . ALA A 1 323 ? -23.934 12.006 9.582 1.00 97.69 323 ALA A N 1
ATOM 2491 C CA . ALA A 1 323 ? -23.992 13.003 8.518 1.00 97.69 323 ALA A CA 1
ATOM 2492 C C . ALA A 1 323 ? -25.336 13.003 7.763 1.00 97.69 323 ALA A C 1
ATOM 2494 O O . ALA A 1 323 ? -25.588 13.936 7.000 1.00 97.69 323 ALA A O 1
ATOM 2495 N N . GLY A 1 324 ? -26.202 12.007 7.982 1.00 96.81 324 GLY A N 1
ATOM 2496 C CA . GLY A 1 324 ? -27.479 11.853 7.280 1.00 96.81 324 GLY A CA 1
ATOM 2497 C C . GLY A 1 324 ? -27.350 11.344 5.841 1.00 96.81 324 GLY A C 1
ATOM 2498 O O . GLY A 1 324 ? -28.261 11.557 5.056 1.00 96.81 324 GLY A O 1
ATOM 2499 N N . LEU A 1 325 ? -26.232 10.695 5.492 1.00 96.94 325 LEU A N 1
ATOM 2500 C CA . LEU A 1 325 ? -25.885 10.270 4.125 1.00 96.94 325 LEU A CA 1
ATOM 2501 C C . LEU A 1 325 ? -25.979 8.743 3.917 1.00 96.94 325 LEU A C 1
ATOM 2503 O O . LEU A 1 325 ? -25.510 8.217 2.908 1.00 96.94 325 LEU A O 1
ATOM 2507 N N . ARG A 1 326 ? -26.566 8.016 4.880 1.00 94.00 326 ARG A N 1
ATOM 2508 C CA . ARG A 1 326 ? -26.630 6.541 4.909 1.00 94.00 326 ARG A CA 1
ATOM 2509 C C . ARG A 1 326 ? -27.315 5.929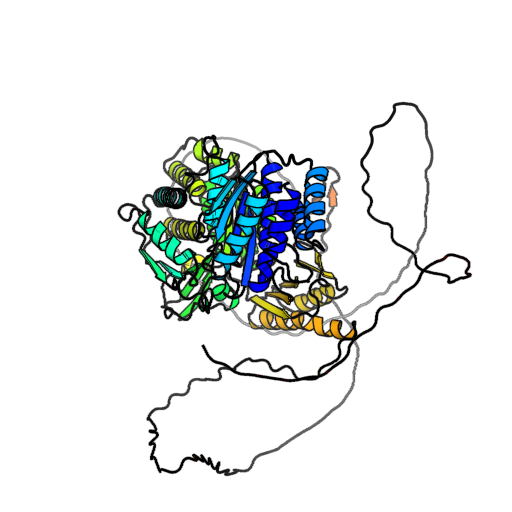 3.685 1.00 94.00 326 ARG A C 1
ATOM 2511 O O . ARG A 1 326 ? -26.858 4.900 3.199 1.00 94.00 326 ARG A O 1
ATOM 2518 N N . ASP A 1 327 ? -28.382 6.560 3.206 1.00 93.25 327 ASP A N 1
ATOM 2519 C CA . ASP A 1 327 ? -29.164 6.072 2.063 1.00 93.25 327 ASP A CA 1
ATOM 2520 C C . ASP A 1 327 ? -28.617 6.578 0.712 1.00 93.25 327 ASP A C 1
ATOM 2522 O O . ASP A 1 327 ? -29.040 6.112 -0.343 1.00 93.25 327 ASP A O 1
ATOM 2526 N N . GLU A 1 328 ? -27.656 7.512 0.739 1.00 93.75 328 GLU A N 1
ATOM 2527 C CA . GLU A 1 328 ? -27.025 8.105 -0.449 1.00 93.75 328 GLU A CA 1
ATOM 2528 C C . GLU A 1 328 ? -25.701 7.421 -0.828 1.00 93.75 328 GLU A C 1
ATOM 2530 O O . GLU A 1 328 ? -25.381 7.326 -2.012 1.00 93.75 328 GLU A O 1
ATOM 2535 N N . LEU A 1 329 ? -24.918 6.951 0.153 1.00 97.06 329 LEU A N 1
ATOM 2536 C CA . LEU A 1 329 ? -23.541 6.486 -0.057 1.00 97.06 329 LEU A CA 1
ATOM 2537 C C . LEU A 1 329 ? -23.366 4.996 0.257 1.00 97.06 329 LEU A C 1
ATOM 2539 O O . LEU A 1 329 ? -23.571 4.545 1.386 1.00 97.06 329 LEU A O 1
ATOM 2543 N N . ARG A 1 330 ? -22.885 4.221 -0.721 1.00 97.69 330 ARG A N 1
ATOM 2544 C CA . ARG A 1 330 ? -22.610 2.790 -0.542 1.00 97.69 330 ARG A CA 1
ATOM 2545 C C . ARG A 1 330 ? -21.206 2.580 0.021 1.00 97.69 330 ARG A C 1
ATOM 2547 O O . ARG A 1 330 ? -20.209 2.746 -0.682 1.00 97.69 330 ARG A O 1
ATOM 2554 N N . ILE A 1 331 ? -21.139 2.158 1.279 1.00 98.44 331 ILE A N 1
ATOM 2555 C CA . ILE A 1 331 ? -19.903 1.722 1.939 1.00 98.44 331 ILE A CA 1
ATOM 2556 C C . ILE A 1 331 ? -19.697 0.224 1.680 1.00 98.44 331 ILE A C 1
ATOM 2558 O O . ILE A 1 331 ? -20.639 -0.558 1.809 1.00 98.44 331 ILE A O 1
ATOM 2562 N N . GLY A 1 332 ? -18.474 -0.191 1.357 1.00 98.38 332 GLY A N 1
ATOM 2563 C CA . GLY A 1 332 ? -18.115 -1.602 1.209 1.00 98.38 332 GLY A CA 1
ATOM 2564 C C . GLY A 1 332 ? -16.717 -1.916 1.720 1.00 98.38 332 GLY A C 1
ATOM 2565 O O . GLY A 1 332 ? -15.848 -1.042 1.762 1.00 98.38 332 GLY A O 1
ATOM 2566 N N . VAL A 1 333 ? -16.503 -3.176 2.110 1.00 98.81 333 VAL A N 1
ATOM 2567 C CA . VAL A 1 333 ? -15.195 -3.669 2.560 1.00 98.81 333 VAL A CA 1
ATOM 2568 C C . VAL A 1 333 ? -14.666 -4.729 1.596 1.00 98.81 333 VAL A C 1
ATOM 2570 O O . VAL A 1 333 ? -15.379 -5.657 1.214 1.00 98.81 333 VAL A O 1
ATOM 2573 N N . VAL A 1 334 ? -13.400 -4.612 1.204 1.00 98.69 334 VAL A N 1
ATOM 2574 C CA . VAL A 1 334 ? -12.727 -5.563 0.316 1.00 98.69 334 VAL A CA 1
ATOM 2575 C C . VAL A 1 334 ? -11.622 -6.282 1.083 1.00 98.69 334 VAL A C 1
ATOM 2577 O O . VAL A 1 334 ? -10.733 -5.655 1.659 1.00 98.69 334 VAL A O 1
ATOM 2580 N N . GLN A 1 335 ? -11.696 -7.611 1.094 1.00 98.50 335 GLN A N 1
ATOM 2581 C CA . GLN A 1 335 ? -10.778 -8.508 1.798 1.00 98.50 335 GLN A CA 1
ATOM 2582 C C . GLN A 1 335 ? -10.155 -9.517 0.819 1.00 98.50 335 GLN A C 1
ATOM 2584 O O . GLN A 1 335 ? -10.602 -9.674 -0.317 1.00 98.50 335 GLN A O 1
ATOM 2589 N N . THR A 1 336 ? -9.140 -10.256 1.266 1.00 97.75 336 THR A N 1
ATOM 2590 C CA . THR A 1 336 ? -8.615 -11.430 0.540 1.00 97.75 336 THR A CA 1
ATOM 2591 C C . THR A 1 336 ? -8.967 -12.718 1.269 1.00 97.75 336 THR A C 1
ATOM 2593 O O . THR A 1 336 ? -9.408 -12.700 2.418 1.00 97.75 336 THR A O 1
ATOM 2596 N N . ALA A 1 337 ? -8.683 -13.863 0.647 1.00 97.25 337 ALA A N 1
ATOM 2597 C CA . ALA A 1 337 ? -8.828 -15.168 1.284 1.00 97.25 337 ALA A CA 1
ATOM 2598 C C . ALA A 1 337 ? -8.077 -15.298 2.632 1.00 97.25 337 ALA A C 1
ATOM 2600 O O . ALA A 1 337 ? -8.481 -16.110 3.460 1.00 97.25 337 ALA A O 1
ATOM 2601 N N . TYR A 1 338 ? -7.024 -14.509 2.887 1.00 96.81 338 TYR A N 1
ATOM 2602 C CA . TYR A 1 338 ? -6.275 -14.535 4.155 1.00 96.81 338 TYR A CA 1
ATOM 2603 C C . TYR A 1 338 ? -6.986 -13.877 5.339 1.00 96.81 338 TYR A C 1
ATOM 2605 O O . TYR A 1 338 ? -6.516 -14.039 6.468 1.00 96.81 338 TYR A O 1
ATOM 2613 N N . ALA A 1 339 ? -8.073 -13.143 5.091 1.00 97.88 339 ALA A N 1
ATOM 2614 C CA . ALA A 1 339 ? -8.836 -12.505 6.149 1.00 97.88 339 ALA A CA 1
ATOM 2615 C C . ALA A 1 339 ? -9.398 -13.535 7.133 1.00 97.88 339 ALA A C 1
ATOM 2617 O O . ALA A 1 339 ? -9.831 -14.607 6.703 1.00 97.88 339 ALA A O 1
ATOM 2618 N N . ASN A 1 340 ? -9.405 -13.237 8.435 1.00 97.94 340 ASN A N 1
ATOM 2619 C CA . ASN A 1 340 ? -9.999 -14.152 9.418 1.00 97.94 340 ASN A CA 1
ATOM 2620 C C . ASN A 1 340 ? -11.523 -14.227 9.244 1.00 97.94 340 ASN A C 1
ATOM 2622 O O . ASN A 1 340 ? -12.179 -13.187 9.145 1.00 97.94 340 ASN A O 1
ATOM 2626 N N . GLY A 1 341 ? -12.105 -15.428 9.277 1.00 97.69 341 GLY A N 1
ATOM 2627 C CA . GLY A 1 341 ? -13.545 -15.630 9.090 1.00 97.69 341 GLY A CA 1
ATOM 2628 C C . GLY A 1 341 ? -14.414 -14.852 10.087 1.00 97.69 341 GLY A C 1
ATOM 2629 O O . GLY A 1 341 ? -15.502 -14.396 9.730 1.00 97.69 341 GLY A O 1
ATOM 2630 N N . ALA A 1 342 ? -13.913 -14.607 11.305 1.00 97.94 342 ALA A N 1
ATOM 2631 C CA . ALA A 1 342 ? -14.600 -13.782 12.297 1.00 97.94 342 ALA A CA 1
ATOM 2632 C C . ALA A 1 342 ? -14.688 -12.299 11.895 1.00 97.94 342 ALA A C 1
ATOM 2634 O O . ALA A 1 342 ? -15.687 -11.654 12.205 1.00 97.94 342 ALA A O 1
ATOM 2635 N N . SER A 1 343 ? -13.701 -11.765 11.165 1.00 98.31 343 SER A N 1
ATOM 2636 C CA . SER A 1 343 ? -13.730 -10.378 10.672 1.00 98.31 343 SER A CA 1
ATOM 2637 C C . SER A 1 343 ? -14.812 -10.186 9.604 1.00 98.31 343 SER A C 1
ATOM 2639 O O . SER A 1 343 ? -15.651 -9.293 9.718 1.00 98.31 343 SER A O 1
ATOM 2641 N N . THR A 1 344 ? -14.881 -11.093 8.624 1.00 98.44 344 THR A N 1
ATOM 2642 C CA . THR A 1 344 ? -15.923 -11.106 7.589 1.00 98.44 344 THR A CA 1
ATOM 2643 C C . THR A 1 344 ? -17.311 -11.305 8.207 1.00 98.44 344 THR A C 1
ATOM 2645 O O . THR A 1 344 ? -18.273 -10.639 7.815 1.00 98.44 344 THR A O 1
ATOM 2648 N N . HIS A 1 345 ? -17.427 -12.175 9.217 1.00 98.31 345 HIS A N 1
ATOM 2649 C CA . HIS A 1 345 ? -18.663 -12.332 9.985 1.00 98.31 345 HIS A CA 1
ATOM 2650 C C . HIS A 1 345 ? -19.037 -11.036 10.719 1.00 98.31 345 HIS A C 1
ATOM 2652 O O . HIS A 1 345 ? -20.184 -10.607 10.639 1.00 98.31 345 HIS A O 1
ATOM 2658 N N . TYR A 1 346 ? -18.087 -10.364 11.373 1.00 98.56 346 TYR A N 1
ATOM 2659 C CA . TYR A 1 346 ? -18.339 -9.106 12.076 1.00 98.56 346 TYR A CA 1
ATOM 2660 C C . TYR A 1 346 ? -18.832 -7.995 11.140 1.00 98.56 346 TYR A C 1
ATOM 2662 O O . TYR A 1 346 ? -19.858 -7.367 11.408 1.00 98.56 346 TYR A O 1
ATOM 2670 N N . ILE A 1 347 ? -18.167 -7.796 10.002 1.00 98.56 347 ILE A N 1
ATOM 2671 C CA . ILE A 1 347 ? -18.541 -6.757 9.035 1.00 98.56 347 ILE A CA 1
ATOM 2672 C C . ILE A 1 347 ? -19.937 -7.037 8.445 1.00 98.56 347 ILE A C 1
ATOM 2674 O O . ILE A 1 347 ? -20.795 -6.152 8.431 1.00 98.56 347 ILE A O 1
ATOM 2678 N N . THR A 1 348 ? -20.213 -8.277 8.030 1.00 98.19 348 THR A N 1
ATOM 2679 C CA . THR A 1 348 ? -21.510 -8.628 7.421 1.00 98.19 348 THR A CA 1
ATOM 2680 C C . THR A 1 348 ? -22.659 -8.707 8.432 1.00 98.19 348 THR A C 1
ATOM 2682 O O . THR A 1 348 ? -23.776 -8.290 8.126 1.00 98.19 348 THR A O 1
ATOM 2685 N N . GLN A 1 349 ? -22.423 -9.220 9.646 1.00 97.75 349 GLN A N 1
ATOM 2686 C CA . GLN A 1 349 ? -23.485 -9.485 10.624 1.00 97.75 349 GLN A CA 1
ATOM 2687 C C . GLN A 1 349 ? -23.678 -8.383 11.664 1.00 97.75 349 GLN A C 1
ATOM 2689 O O . GLN A 1 349 ? -24.822 -8.183 12.077 1.00 97.75 349 GLN A O 1
ATOM 2694 N N . HIS A 1 350 ? -22.631 -7.655 12.058 1.00 96.94 350 HIS A N 1
ATOM 2695 C CA . HIS A 1 350 ? -22.740 -6.553 13.019 1.00 96.94 350 HIS A CA 1
ATOM 2696 C C . HIS A 1 350 ? -22.755 -5.184 12.336 1.00 96.94 350 HIS A C 1
ATOM 2698 O O . HIS A 1 350 ? -23.681 -4.419 12.590 1.00 96.94 350 HIS A O 1
ATOM 2704 N N . LEU A 1 351 ? -21.810 -4.893 11.431 1.00 97.19 351 LEU A N 1
ATOM 2705 C CA . LEU A 1 351 ? -21.797 -3.604 10.714 1.00 97.19 351 LEU A CA 1
ATOM 2706 C C . LEU A 1 351 ? -22.839 -3.528 9.582 1.00 97.19 351 LEU A C 1
ATOM 2708 O O . LEU A 1 351 ? -23.177 -2.437 9.137 1.00 97.19 351 LEU A O 1
ATOM 2712 N N . LYS A 1 352 ? -23.361 -4.679 9.130 1.00 97.56 352 LYS A N 1
ATOM 2713 C CA . LYS A 1 352 ? -24.304 -4.805 7.999 1.00 97.56 352 LYS A CA 1
ATOM 2714 C C . LYS A 1 352 ? -23.764 -4.228 6.683 1.00 97.56 352 LYS A C 1
ATOM 2716 O O . LYS A 1 352 ? -24.535 -3.766 5.846 1.00 97.56 352 LYS A O 1
ATOM 2721 N N . LEU A 1 353 ? -22.447 -4.296 6.490 1.00 97.94 353 LEU A N 1
ATOM 2722 C CA . LEU A 1 353 ? -21.774 -3.837 5.276 1.00 97.94 353 LEU A CA 1
ATOM 2723 C C . LEU A 1 353 ? -21.473 -5.011 4.325 1.00 97.94 353 LEU A C 1
ATOM 2725 O O . LEU A 1 353 ? -21.175 -6.117 4.793 1.00 97.94 353 LEU A O 1
ATOM 2729 N N . PRO A 1 354 ? -21.522 -4.797 2.997 1.00 98.00 354 PRO A N 1
ATOM 2730 C CA . PRO A 1 354 ? -21.104 -5.798 2.025 1.00 98.00 354 PRO A CA 1
ATOM 2731 C C . PRO A 1 354 ? -19.593 -6.046 2.115 1.00 98.00 354 PRO A C 1
ATOM 2733 O O . PRO A 1 354 ? -18.800 -5.109 2.239 1.00 98.00 354 PRO A O 1
ATOM 2736 N N . VAL A 1 355 ? -19.202 -7.318 2.001 1.00 98.56 355 VAL A N 1
ATOM 2737 C CA . VAL A 1 355 ? -17.800 -7.742 1.908 1.00 98.56 355 VAL A CA 1
ATOM 2738 C C . VAL A 1 355 ? -17.561 -8.437 0.574 1.00 98.56 355 VAL A C 1
ATOM 2740 O O . VAL A 1 355 ? -18.278 -9.380 0.237 1.00 98.56 355 VAL A O 1
ATOM 2743 N N . ILE A 1 356 ? -16.530 -8.016 -0.162 1.00 98.38 356 ILE A N 1
ATOM 2744 C CA . ILE A 1 356 ? -16.080 -8.684 -1.391 1.00 98.38 356 ILE A CA 1
ATOM 2745 C C . ILE A 1 356 ? -14.698 -9.303 -1.159 1.00 98.38 356 ILE A C 1
ATOM 2747 O O . ILE A 1 356 ? -13.790 -8.648 -0.654 1.00 98.38 356 ILE A O 1
ATOM 2751 N N . CYS A 1 357 ? -14.535 -10.574 -1.536 1.00 98.06 357 CYS A N 1
ATOM 2752 C CA . CYS A 1 357 ? -13.255 -11.279 -1.478 1.00 98.06 357 CYS A CA 1
ATOM 2753 C C . CYS A 1 357 ? -12.559 -11.232 -2.845 1.00 98.06 357 CYS A C 1
ATOM 2755 O O . CYS A 1 357 ? -13.150 -11.647 -3.842 1.00 98.06 357 CYS A O 1
ATOM 2757 N N . THR A 1 358 ? -11.299 -10.799 -2.894 1.00 97.06 358 THR A N 1
ATOM 2758 C CA . THR A 1 358 ? -10.489 -10.724 -4.124 1.00 97.06 358 THR A CA 1
ATOM 2759 C C . THR A 1 358 ? -9.223 -11.588 -4.036 1.00 97.06 358 THR A C 1
ATOM 2761 O O . THR A 1 358 ? -8.831 -11.995 -2.937 1.00 97.06 358 THR A O 1
ATOM 2764 N N . PRO A 1 359 ? -8.545 -11.864 -5.170 1.00 94.94 359 PRO A N 1
ATOM 2765 C CA . PRO A 1 359 ? -7.175 -12.373 -5.162 1.00 94.94 359 PRO A CA 1
ATOM 2766 C C . PRO A 1 359 ? -6.222 -11.495 -4.338 1.00 94.94 359 PRO A C 1
ATOM 2768 O O . PRO A 1 359 ? -6.447 -10.293 -4.182 1.00 94.94 359 PRO A O 1
ATOM 2771 N N . THR A 1 360 ? -5.136 -12.098 -3.854 1.00 91.56 360 THR A N 1
ATOM 2772 C CA . THR A 1 360 ? -4.067 -11.419 -3.106 1.00 91.56 360 THR A CA 1
ATOM 2773 C C . THR A 1 360 ? -3.361 -10.386 -3.986 1.00 91.56 360 THR A C 1
ATOM 2775 O O . THR A 1 360 ? -2.977 -10.688 -5.119 1.00 91.56 360 THR A O 1
ATOM 2778 N N . GLY A 1 361 ? -3.078 -9.210 -3.436 1.00 88.31 361 GLY A N 1
ATOM 2779 C CA . GLY A 1 361 ? -2.350 -8.135 -4.096 1.00 88.31 361 GLY A CA 1
ATOM 2780 C C . GLY A 1 361 ? -3.219 -6.904 -4.323 1.00 88.31 361 GLY A C 1
ATOM 2781 O O . GLY A 1 361 ? -4.271 -6.960 -4.958 1.00 88.31 361 GLY A O 1
ATOM 2782 N N . VAL A 1 362 ? -2.710 -5.767 -3.853 1.00 87.81 362 VAL A N 1
ATOM 2783 C CA . VAL A 1 362 ? -3.406 -4.476 -3.723 1.00 87.81 362 VAL A CA 1
ATOM 2784 C C . VAL A 1 362 ? -4.111 -3.998 -4.992 1.00 87.81 362 VAL A C 1
ATOM 2786 O O . VAL A 1 362 ? -5.173 -3.398 -4.887 1.00 87.81 362 VAL A O 1
ATOM 2789 N N . LYS A 1 363 ? -3.598 -4.336 -6.184 1.00 87.19 363 LYS A N 1
ATOM 2790 C CA . LYS A 1 363 ? -4.244 -4.027 -7.470 1.00 87.19 363 LYS A CA 1
ATOM 2791 C C . LYS A 1 363 ? -5.660 -4.607 -7.595 1.00 87.19 363 LYS A C 1
ATOM 2793 O O . LYS A 1 363 ? -6.540 -3.956 -8.146 1.00 87.19 363 LYS A O 1
ATOM 2798 N N . HIS A 1 364 ? -5.897 -5.805 -7.055 1.00 91.88 364 HIS A N 1
ATOM 2799 C CA . HIS A 1 364 ? -7.207 -6.456 -7.093 1.00 91.88 364 HIS A CA 1
ATOM 2800 C C . HIS A 1 364 ? -8.163 -5.870 -6.050 1.00 91.88 364 HIS A C 1
ATOM 2802 O O . HIS A 1 364 ? -9.333 -5.656 -6.357 1.00 91.88 364 HIS A O 1
ATOM 2808 N N . LEU A 1 365 ? -7.657 -5.566 -4.848 1.00 94.75 365 LEU A N 1
ATOM 2809 C CA . LEU A 1 365 ? -8.453 -4.948 -3.788 1.00 94.75 365 LEU A CA 1
ATOM 2810 C C . LEU A 1 365 ? -8.877 -3.524 -4.179 1.00 94.75 365 LEU A C 1
ATOM 2812 O O . LEU A 1 365 ? -10.058 -3.198 -4.110 1.00 94.75 365 LEU A O 1
ATOM 2816 N N . HIS A 1 366 ? -7.926 -2.706 -4.641 1.00 93.62 366 HIS A N 1
ATOM 2817 C CA . HIS A 1 366 ? -8.144 -1.310 -5.022 1.00 93.62 366 HIS A CA 1
ATOM 2818 C C . HIS A 1 366 ? -9.181 -1.182 -6.145 1.00 93.62 366 HIS A C 1
ATOM 2820 O O . HIS A 1 366 ? -10.123 -0.404 -6.020 1.00 93.62 366 HIS A O 1
ATOM 2826 N N . HIS A 1 367 ? -9.064 -1.985 -7.209 1.00 92.25 367 HIS A N 1
ATOM 2827 C CA . HIS A 1 367 ? -10.010 -1.952 -8.329 1.00 92.25 367 HIS A CA 1
ATOM 2828 C C . HIS A 1 367 ? -11.454 -2.269 -7.904 1.00 92.25 367 HIS A C 1
ATOM 2830 O O . HIS A 1 367 ? -12.393 -1.637 -8.378 1.00 92.25 367 HIS A O 1
ATOM 2836 N N . VAL A 1 368 ? -11.646 -3.212 -6.976 1.00 96.19 368 VAL A N 1
ATOM 2837 C CA . VAL A 1 368 ? -12.980 -3.526 -6.439 1.00 96.19 368 VAL A CA 1
ATOM 2838 C C . VAL A 1 368 ? -13.458 -2.452 -5.455 1.00 96.19 368 VAL A C 1
ATOM 2840 O O . VAL A 1 368 ? -14.639 -2.110 -5.454 1.00 96.19 368 VAL A O 1
ATOM 2843 N N . ALA A 1 369 ? -12.557 -1.872 -4.658 1.00 97.06 369 ALA A N 1
ATOM 2844 C CA . ALA A 1 369 ? -12.881 -0.793 -3.725 1.00 97.06 369 ALA A CA 1
ATOM 2845 C C . ALA A 1 369 ? -13.366 0.483 -4.442 1.00 97.06 369 ALA A C 1
ATOM 2847 O O . ALA A 1 369 ? -14.266 1.149 -3.938 1.00 97.06 369 ALA A O 1
ATOM 2848 N N . GLN A 1 370 ? -12.853 0.773 -5.645 1.00 95.44 370 GLN A N 1
ATOM 2849 C CA . GLN A 1 370 ? -13.332 1.861 -6.514 1.00 95.44 370 GLN A CA 1
ATOM 2850 C C . GLN A 1 370 ? -14.811 1.722 -6.939 1.00 95.44 370 GLN A C 1
ATOM 2852 O O . GLN A 1 370 ? -15.403 2.698 -7.392 1.00 95.44 370 GLN A O 1
ATOM 2857 N N . GLY A 1 371 ? -15.426 0.538 -6.805 1.00 96.75 371 GLY A N 1
ATOM 2858 C CA . GLY A 1 371 ? -16.847 0.312 -7.106 1.00 96.75 371 GLY A CA 1
ATOM 2859 C C . GLY A 1 371 ? -17.828 0.808 -6.030 1.00 96.75 371 GLY A C 1
ATOM 2860 O O . GLY A 1 371 ? -19.047 0.754 -6.242 1.00 96.75 371 GLY A O 1
ATOM 2861 N N . PHE A 1 372 ? -17.314 1.275 -4.888 1.00 98.38 372 PHE A N 1
ATOM 2862 C CA . PHE A 1 372 ? -18.069 1.816 -3.757 1.00 98.38 372 PHE A CA 1
ATOM 2863 C C . PHE A 1 372 ? -17.872 3.329 -3.619 1.00 98.38 372 PHE A C 1
ATOM 2865 O O . PHE A 1 372 ? -16.876 3.889 -4.072 1.00 98.38 372 PHE A O 1
ATOM 2872 N N . ASP A 1 373 ? -18.803 3.984 -2.928 1.00 98.44 373 ASP A N 1
ATOM 2873 C CA . ASP A 1 373 ? -18.686 5.404 -2.582 1.00 98.44 373 ASP A CA 1
ATOM 2874 C C . ASP A 1 373 ? -17.686 5.620 -1.443 1.00 98.44 373 ASP A C 1
ATOM 2876 O O . ASP A 1 373 ? -16.936 6.597 -1.430 1.00 98.44 373 ASP A O 1
ATOM 2880 N N . VAL A 1 374 ? -17.619 4.643 -0.534 1.00 98.69 374 VAL A N 1
ATOM 2881 C CA . VAL A 1 374 ? -16.524 4.464 0.421 1.00 98.69 374 VAL A CA 1
ATOM 2882 C C . VAL A 1 374 ? -16.032 3.020 0.325 1.00 98.69 374 VAL A C 1
ATOM 2884 O O . VAL A 1 374 ? -16.694 2.095 0.801 1.00 98.69 374 VAL A O 1
ATOM 2887 N N . GLY A 1 375 ? -14.871 2.822 -0.294 1.00 98.62 375 GLY A N 1
ATOM 2888 C CA . GLY A 1 375 ? -14.239 1.515 -0.458 1.00 98.62 375 GLY A CA 1
ATOM 2889 C C . GLY A 1 375 ? -13.120 1.306 0.557 1.00 98.62 375 GLY A C 1
ATOM 2890 O O . GLY A 1 375 ? -12.008 1.785 0.349 1.00 98.62 375 GLY A O 1
ATOM 2891 N N . VAL A 1 376 ? -13.391 0.579 1.641 1.00 98.81 376 VAL A N 1
ATOM 2892 C CA . VAL A 1 376 ? -12.373 0.189 2.633 1.00 98.81 376 VAL A CA 1
ATOM 2893 C C . VAL A 1 376 ? -11.695 -1.093 2.159 1.00 98.81 376 VAL A C 1
ATOM 2895 O O . VAL A 1 376 ? -12.381 -2.084 1.921 1.00 98.81 376 VAL A O 1
ATOM 2898 N N . TYR A 1 377 ? -10.366 -1.135 2.058 1.00 98.56 377 TYR A N 1
ATOM 2899 C CA . TYR A 1 377 ? -9.673 -2.380 1.718 1.00 98.56 377 TYR A CA 1
ATOM 2900 C C . TYR A 1 377 ? -8.371 -2.557 2.485 1.00 98.56 377 TYR A C 1
ATOM 2902 O O . TYR A 1 377 ? -7.526 -1.671 2.483 1.00 98.56 377 TYR A O 1
ATOM 2910 N N . PHE A 1 378 ? -8.186 -3.723 3.105 1.00 98.56 378 PHE A N 1
ATOM 2911 C CA . PHE A 1 378 ? -6.921 -4.116 3.725 1.00 98.56 378 PHE A CA 1
ATOM 2912 C C . PHE A 1 378 ? -6.667 -5.608 3.502 1.00 98.56 378 PHE A C 1
ATOM 2914 O O . PHE A 1 378 ? -7.577 -6.436 3.538 1.00 98.56 378 PHE A O 1
ATOM 2921 N N . GLU A 1 379 ? -5.402 -5.966 3.309 1.00 97.81 379 GLU A N 1
ATOM 2922 C CA . GLU A 1 379 ? -4.930 -7.331 3.492 1.00 97.81 379 GLU A CA 1
ATOM 2923 C C . GLU A 1 379 ? -4.571 -7.557 4.966 1.00 97.81 379 GLU A C 1
ATOM 2925 O O . GLU A 1 379 ? -4.005 -6.685 5.626 1.00 97.81 379 GLU A O 1
ATOM 2930 N N . ALA A 1 380 ? -4.775 -8.775 5.475 1.00 97.12 380 ALA A N 1
ATOM 2931 C CA . ALA A 1 380 ? -4.423 -9.152 6.849 1.00 97.12 380 ALA A CA 1
ATOM 2932 C C . ALA A 1 380 ? -2.918 -9.004 7.198 1.00 97.12 380 ALA A C 1
ATOM 2934 O O . ALA A 1 380 ? -2.521 -9.258 8.333 1.00 97.12 380 ALA A O 1
ATOM 2935 N N . ASN A 1 381 ? -2.061 -8.637 6.237 1.00 95.75 381 ASN A N 1
ATOM 2936 C CA . ASN A 1 381 ? -0.646 -8.298 6.434 1.00 95.75 381 ASN A CA 1
ATOM 2937 C C . ASN A 1 381 ? -0.405 -6.823 6.828 1.00 95.75 381 ASN A C 1
ATOM 2939 O O . ASN A 1 381 ? 0.741 -6.469 7.098 1.00 95.75 381 ASN A O 1
ATOM 2943 N N . GLY A 1 382 ? -1.456 -5.997 6.868 1.00 97.88 382 GLY A N 1
ATOM 2944 C CA . GLY A 1 382 ? -1.388 -4.585 7.240 1.00 97.88 382 GLY A CA 1
ATOM 2945 C C . GLY A 1 382 ? -1.326 -3.598 6.072 1.00 97.88 382 GLY A C 1
ATOM 2946 O O . GLY A 1 382 ? -1.309 -2.403 6.334 1.00 97.88 382 GLY A O 1
ATOM 2947 N N . HIS A 1 383 ? -1.288 -4.050 4.812 1.00 98.00 383 HIS A N 1
ATOM 2948 C CA . HIS A 1 383 ? -1.374 -3.161 3.648 1.00 98.00 383 HIS A CA 1
ATOM 2949 C C . HIS A 1 383 ? -2.841 -2.873 3.304 1.00 98.00 383 HIS A C 1
ATOM 2951 O O . HIS A 1 383 ? -3.597 -3.800 3.000 1.00 98.00 383 HIS A O 1
ATOM 2957 N N . GLY A 1 384 ? -3.244 -1.605 3.275 1.00 98.00 384 GLY A N 1
ATOM 2958 C CA . GLY A 1 384 ? -4.584 -1.198 2.852 1.00 98.00 384 GLY A CA 1
ATOM 2959 C C . GLY A 1 384 ? -4.816 0.300 2.972 1.00 98.00 384 GLY A C 1
ATOM 2960 O O . GLY A 1 384 ? -3.901 1.019 3.331 1.00 98.00 384 GLY A O 1
ATOM 2961 N N . THR A 1 385 ? -6.008 0.771 2.613 1.00 98.62 385 THR A N 1
ATOM 2962 C CA . THR A 1 385 ? -6.433 2.173 2.768 1.00 98.62 385 THR A CA 1
ATOM 2963 C C . THR A 1 385 ? -7.963 2.273 2.612 1.00 98.62 385 THR A C 1
ATOM 2965 O O . THR A 1 385 ? -8.665 1.261 2.498 1.00 98.62 385 THR A O 1
ATOM 2968 N N . VAL A 1 386 ? -8.506 3.493 2.595 1.00 98.69 386 VAL A N 1
ATOM 2969 C CA . VAL A 1 386 ? -9.902 3.783 2.240 1.00 98.69 386 VAL A CA 1
ATOM 2970 C C . VAL A 1 386 ? -9.949 4.724 1.040 1.00 98.69 386 VAL A C 1
ATOM 2972 O O . VAL A 1 386 ? -9.308 5.774 1.032 1.00 98.69 386 VAL A O 1
ATOM 2975 N N . LEU A 1 387 ? -10.738 4.356 0.032 1.00 98.25 387 LEU A N 1
ATOM 2976 C CA . LEU A 1 387 ? -11.025 5.180 -1.140 1.00 98.25 387 LEU A CA 1
ATOM 2977 C C . LEU A 1 387 ? -12.375 5.876 -0.981 1.00 98.25 387 LEU A C 1
ATOM 2979 O O . LEU A 1 387 ? -13.318 5.285 -0.453 1.00 98.25 387 LEU A O 1
ATOM 2983 N N . PHE A 1 388 ? -12.479 7.101 -1.493 1.00 98.19 388 PHE A N 1
ATOM 2984 C CA . PHE A 1 388 ? -13.724 7.864 -1.525 1.00 98.19 388 PHE A CA 1
ATOM 2985 C C . PHE A 1 388 ? -14.062 8.238 -2.969 1.00 98.19 388 PHE A C 1
ATOM 2987 O O . PHE A 1 388 ? -13.218 8.792 -3.679 1.00 98.19 388 PHE A O 1
ATOM 2994 N N . SER A 1 389 ? -15.291 7.959 -3.412 1.00 97.31 389 SER A N 1
ATOM 2995 C CA . SER A 1 389 ? -15.739 8.375 -4.744 1.00 97.31 389 SER A CA 1
ATOM 2996 C C . SER A 1 389 ? -15.782 9.910 -4.847 1.00 97.31 389 SER A C 1
ATOM 2998 O O . SER A 1 389 ? -15.943 10.603 -3.833 1.00 97.31 389 SER A O 1
ATOM 3000 N N . PRO A 1 390 ? -15.670 10.489 -6.060 1.00 95.12 390 PRO A N 1
ATOM 3001 C CA . PRO A 1 390 ? -15.882 11.922 -6.256 1.00 95.12 390 PRO A CA 1
ATOM 3002 C C . PRO A 1 390 ? -17.230 12.398 -5.701 1.00 95.12 390 PRO A C 1
ATOM 3004 O O . PRO A 1 390 ? -17.319 13.517 -5.195 1.00 95.12 390 PRO A O 1
ATOM 3007 N N . ASP A 1 391 ? -18.254 11.545 -5.740 1.00 96.06 391 ASP A N 1
ATOM 3008 C CA . ASP A 1 391 ? -19.593 11.841 -5.234 1.00 96.06 391 ASP A CA 1
ATOM 3009 C C . ASP A 1 391 ? -19.644 11.836 -3.702 1.00 96.06 391 ASP A C 1
ATOM 3011 O O . ASP A 1 391 ? -20.160 12.793 -3.125 1.00 96.06 391 ASP A O 1
ATOM 3015 N N . ALA A 1 392 ? -18.988 10.885 -3.027 1.00 97.56 392 ALA A N 1
ATOM 3016 C CA . ALA A 1 392 ? -18.809 10.923 -1.572 1.00 97.56 392 ALA A CA 1
ATOM 3017 C C . ALA A 1 392 ? -18.053 12.189 -1.120 1.00 97.56 392 ALA A C 1
ATOM 3019 O O . ALA A 1 392 ? -18.506 12.908 -0.228 1.00 97.56 392 ALA A O 1
ATOM 3020 N N . ILE A 1 393 ? -16.940 12.528 -1.786 1.00 96.25 393 ILE A N 1
ATOM 3021 C CA . ILE A 1 393 ? -16.161 13.749 -1.500 1.00 96.25 393 ILE A CA 1
ATOM 3022 C C . ILE A 1 393 ? -17.015 15.011 -1.719 1.00 96.25 393 ILE A C 1
ATOM 3024 O O . ILE A 1 393 ? -16.913 15.972 -0.951 1.00 96.25 393 ILE A O 1
ATOM 3028 N N . ASN A 1 394 ? -17.858 15.027 -2.757 1.00 95.75 394 ASN A N 1
ATOM 3029 C CA . ASN A 1 394 ? -18.802 16.111 -3.015 1.00 95.75 394 ASN A CA 1
ATOM 3030 C C . ASN A 1 394 ? -19.873 16.208 -1.920 1.00 95.75 394 ASN A C 1
ATOM 3032 O O . ASN A 1 394 ? -20.110 17.314 -1.433 1.00 95.75 394 ASN A O 1
ATOM 3036 N N . ALA A 1 395 ? -20.481 15.091 -1.514 1.00 97.06 395 ALA A N 1
ATOM 3037 C CA . ALA A 1 395 ? -21.500 15.040 -0.468 1.00 97.06 395 ALA A CA 1
ATOM 3038 C C . ALA A 1 395 ? -20.953 15.584 0.861 1.00 97.06 395 ALA A C 1
ATOM 3040 O O . ALA A 1 395 ? -21.514 16.525 1.422 1.00 97.06 395 ALA A O 1
ATOM 3041 N N . PHE A 1 396 ? -19.780 15.113 1.305 1.00 97.06 396 PHE A N 1
ATOM 3042 C CA . PHE A 1 396 ? -19.155 15.585 2.550 1.00 97.06 396 PHE A CA 1
ATOM 3043 C C . PHE A 1 396 ? -18.887 17.099 2.562 1.00 97.06 396 PHE A C 1
ATOM 3045 O O . PHE A 1 396 ? -18.937 17.727 3.617 1.00 97.06 396 PHE A O 1
ATOM 3052 N N . LYS A 1 397 ? -18.597 17.695 1.395 1.00 93.75 397 LYS A N 1
ATOM 3053 C CA . LYS A 1 397 ? -18.241 19.119 1.259 1.00 93.75 397 LYS A CA 1
ATOM 3054 C C . LYS A 1 397 ? -19.432 20.041 0.970 1.00 93.75 397 LYS A C 1
ATOM 3056 O O . LYS A 1 397 ? -19.323 21.238 1.227 1.00 93.75 397 LYS A O 1
ATOM 3061 N N . LYS A 1 398 ? -20.527 19.530 0.395 1.00 93.69 398 LYS A N 1
ATOM 3062 C CA . LYS A 1 398 ? -21.664 20.337 -0.099 1.00 93.69 398 LYS A CA 1
ATOM 3063 C C . LYS A 1 398 ? -22.950 20.176 0.713 1.00 93.69 398 LYS A C 1
ATOM 3065 O O . LYS A 1 398 ? -23.804 21.060 0.640 1.00 93.69 398 LYS A O 1
ATOM 3070 N N . THR A 1 399 ? -23.105 19.098 1.480 1.00 96.00 399 THR A N 1
ATOM 3071 C CA . THR A 1 399 ? -24.296 18.888 2.313 1.00 96.00 399 THR A CA 1
ATOM 3072 C C . THR A 1 399 ? -24.395 19.968 3.389 1.00 96.00 399 THR A C 1
ATOM 3074 O O . THR A 1 399 ? -23.476 20.170 4.180 1.00 96.00 399 THR A O 1
ATOM 3077 N N . THR A 1 400 ? -25.524 20.682 3.426 1.00 96.00 400 THR A N 1
ATOM 3078 C CA . THR A 1 400 ? -25.772 21.719 4.439 1.00 96.00 400 THR A CA 1
ATOM 3079 C C . THR A 1 400 ? -26.193 21.057 5.758 1.00 96.00 400 THR A C 1
ATOM 3081 O O . THR A 1 400 ? -27.266 20.446 5.796 1.00 96.00 400 THR A O 1
ATOM 3084 N N . PRO A 1 401 ? -25.412 21.174 6.850 1.00 96.44 401 PRO A N 1
ATOM 3085 C CA . PRO A 1 401 ? -25.735 20.517 8.110 1.00 96.44 401 PRO A CA 1
ATOM 3086 C C . PRO A 1 401 ? -26.962 21.140 8.785 1.00 96.44 401 PRO A C 1
ATOM 3088 O O . PRO A 1 401 ? -27.048 22.356 8.949 1.00 96.44 401 PRO A O 1
ATOM 3091 N N . GLN A 1 402 ? -27.867 20.283 9.250 1.00 96.38 402 GLN A N 1
ATOM 3092 C CA . GLN A 1 402 ? -29.076 20.628 10.003 1.00 96.38 402 GLN A CA 1
ATOM 3093 C C . GLN A 1 402 ? -28.847 20.624 11.525 1.00 96.38 402 GLN A C 1
ATOM 3095 O O . GLN A 1 402 ? -29.676 21.125 12.283 1.00 96.38 402 GLN A O 1
ATOM 3100 N N . SER A 1 403 ? -27.723 20.075 12.001 1.00 97.25 403 SER A N 1
ATOM 3101 C CA . SER A 1 403 ? -27.356 20.070 13.423 1.00 97.25 403 SER A CA 1
ATOM 3102 C C . SER A 1 403 ? -25.842 20.216 13.648 1.00 97.25 403 SER A C 1
ATOM 3104 O O . SER A 1 403 ? -25.052 19.914 12.748 1.00 97.25 403 SER A O 1
ATOM 3106 N N . PRO A 1 404 ? -25.396 20.628 14.855 1.00 96.12 404 PRO A N 1
ATOM 3107 C CA . PRO A 1 404 ? -23.972 20.668 15.196 1.00 96.12 404 PRO A CA 1
ATOM 3108 C C . PRO A 1 404 ? -23.279 19.301 15.103 1.00 96.12 404 PRO A C 1
ATOM 3110 O O . PRO A 1 404 ? -22.128 19.244 14.683 1.00 96.12 404 PRO A O 1
ATOM 3113 N N . ALA A 1 405 ? -23.978 18.211 15.443 1.00 95.25 405 ALA A N 1
ATOM 3114 C CA . ALA A 1 405 ? -23.442 16.851 15.357 1.00 95.25 405 ALA A CA 1
ATOM 3115 C C . ALA A 1 405 ? -23.262 16.400 13.898 1.00 95.25 405 ALA A C 1
ATOM 3117 O O . ALA A 1 405 ? -22.203 15.896 13.536 1.00 95.25 405 ALA A O 1
ATOM 3118 N N . GLN A 1 406 ? -24.250 16.674 13.038 1.00 97.50 406 GLN A N 1
ATOM 3119 C CA . GLN A 1 406 ? -24.146 16.416 11.598 1.00 97.50 406 GLN A CA 1
ATOM 3120 C C . GLN A 1 406 ? -23.003 17.225 10.971 1.00 97.50 406 GLN A C 1
ATOM 3122 O O . GLN A 1 406 ? -22.269 16.716 10.128 1.00 97.50 406 GLN A O 1
ATOM 3127 N N . LYS A 1 407 ? -22.803 18.471 11.425 1.00 97.06 407 LYS A N 1
ATOM 3128 C CA . LYS A 1 407 ? -21.652 19.279 11.016 1.00 97.06 407 LYS A CA 1
ATOM 3129 C C . LYS A 1 407 ? -20.324 18.661 11.459 1.00 97.06 407 LYS A C 1
ATOM 3131 O O . LYS A 1 407 ? -19.417 18.589 10.643 1.00 97.06 407 LYS A O 1
ATOM 3136 N N . GLU A 1 408 ? -20.195 18.218 12.711 1.00 96.81 408 GLU A N 1
ATOM 3137 C CA . GLU A 1 408 ? -18.973 17.550 13.190 1.00 96.81 408 GLU A CA 1
ATOM 3138 C C . GLU A 1 408 ? -18.673 16.281 12.377 1.00 96.81 408 GLU A C 1
ATOM 3140 O O . GLU A 1 408 ? -17.517 16.040 12.030 1.00 96.81 408 GLU A O 1
ATOM 3145 N N . ALA A 1 409 ? -19.706 15.517 12.004 1.00 97.81 409 ALA A N 1
ATOM 3146 C CA . ALA A 1 409 ? -19.566 14.339 11.156 1.00 97.81 409 ALA A CA 1
ATOM 3147 C C . ALA A 1 409 ? -19.079 14.689 9.737 1.00 97.81 409 ALA A C 1
ATOM 3149 O O . ALA A 1 409 ? -18.094 14.112 9.279 1.00 97.81 409 ALA A O 1
ATOM 3150 N N . LEU A 1 410 ? -19.698 15.672 9.071 1.00 98.25 410 LEU A N 1
ATOM 3151 C CA . LEU A 1 410 ? -19.291 16.153 7.741 1.00 98.25 410 LEU A CA 1
ATOM 3152 C C . LEU A 1 410 ? -17.877 16.763 7.747 1.00 98.25 410 LEU A C 1
ATOM 3154 O O . LEU A 1 410 ? -17.052 16.396 6.911 1.00 98.25 410 LEU A O 1
ATOM 3158 N N . ASP A 1 411 ? -17.566 17.628 8.723 1.00 97.75 411 ASP A N 1
ATOM 3159 C CA . ASP A 1 411 ? -16.233 18.224 8.910 1.00 97.75 411 ASP A CA 1
ATOM 3160 C C . ASP A 1 411 ? -15.164 17.124 9.122 1.00 97.75 411 ASP A C 1
ATOM 3162 O O . ASP A 1 411 ? -14.049 17.230 8.602 1.00 97.75 411 ASP A O 1
ATOM 3166 N N . THR A 1 412 ? -15.499 16.050 9.854 1.00 98.38 412 THR A N 1
ATOM 3167 C CA . THR A 1 412 ? -14.602 14.903 10.095 1.00 98.38 412 THR A CA 1
ATOM 3168 C C . THR A 1 412 ? -14.427 14.052 8.837 1.00 98.38 412 THR A C 1
ATOM 3170 O O . THR A 1 412 ? -13.290 13.767 8.469 1.00 98.38 412 THR A O 1
ATOM 3173 N N . LEU A 1 413 ? -15.508 13.697 8.133 1.00 98.56 413 LEU A N 1
ATOM 3174 C CA . LEU A 1 413 ? -15.456 12.948 6.869 1.00 98.56 413 LEU A CA 1
ATOM 3175 C C . LEU A 1 413 ? -14.613 13.683 5.819 1.00 98.56 413 LEU A C 1
ATOM 3177 O O . LEU A 1 413 ? -13.697 13.098 5.245 1.00 98.56 413 LEU A O 1
ATOM 3181 N N . ALA A 1 414 ? -14.840 14.985 5.633 1.00 97.75 414 ALA A N 1
ATOM 3182 C CA . ALA A 1 414 ? -14.062 15.810 4.710 1.00 97.75 414 ALA A CA 1
ATOM 3183 C C . ALA A 1 414 ? -12.581 15.958 5.116 1.00 97.75 414 ALA A C 1
ATOM 3185 O O . ALA A 1 414 ? -11.732 16.191 4.258 1.00 97.75 414 ALA A O 1
ATOM 3186 N N . ALA A 1 415 ? -12.242 15.825 6.402 1.00 98.25 415 ALA A N 1
ATOM 3187 C CA . ALA A 1 415 ? -10.850 15.772 6.848 1.00 98.25 415 ALA A CA 1
ATOM 3188 C C . ALA A 1 415 ? -10.225 14.376 6.654 1.00 98.25 415 ALA A C 1
ATOM 3190 O O . ALA A 1 415 ? -9.053 14.287 6.289 1.00 98.25 415 ALA A O 1
ATOM 3191 N N . LEU A 1 416 ? -10.998 13.294 6.809 1.00 98.62 416 LEU A N 1
ATOM 3192 C CA . LEU A 1 416 ? -10.547 11.927 6.520 1.00 98.62 416 LEU A CA 1
ATOM 3193 C C . LEU A 1 416 ? -10.176 11.739 5.042 1.00 98.62 416 LEU A C 1
ATOM 3195 O O . LEU A 1 416 ? -9.184 11.068 4.771 1.00 98.62 416 LEU A O 1
ATOM 3199 N N . THR A 1 417 ? -10.876 12.378 4.093 1.00 97.62 417 THR A N 1
ATOM 3200 C CA . THR A 1 417 ? -10.514 12.291 2.659 1.00 97.62 417 THR A CA 1
ATOM 3201 C C . THR A 1 417 ? -9.132 12.870 2.337 1.00 97.62 417 THR A C 1
ATOM 3203 O O . THR A 1 417 ? -8.557 12.527 1.303 1.00 97.62 417 THR A O 1
ATOM 3206 N N . ASP A 1 418 ? -8.612 13.747 3.203 1.00 97.62 418 ASP A N 1
ATOM 3207 C CA . ASP A 1 418 ? -7.282 14.350 3.075 1.00 97.62 418 ASP A CA 1
ATOM 3208 C C . ASP A 1 418 ? -6.225 13.641 3.946 1.00 97.62 418 ASP A C 1
ATOM 3210 O O . ASP A 1 418 ? -5.042 13.679 3.605 1.00 97.62 418 ASP A O 1
ATOM 3214 N N . LEU A 1 419 ? -6.641 13.016 5.059 1.00 98.62 419 LEU A N 1
ATOM 3215 C CA . LEU A 1 419 ? -5.775 12.261 5.973 1.00 98.62 419 LEU A CA 1
ATOM 3216 C C . LEU A 1 419 ? -5.419 10.881 5.420 1.00 98.62 419 LEU A C 1
ATOM 3218 O O . LEU A 1 419 ? -4.270 10.462 5.527 1.00 98.62 419 LEU A O 1
ATOM 3222 N N . ILE A 1 420 ? -6.409 10.173 4.871 1.00 98.62 420 ILE A N 1
ATOM 3223 C CA . ILE A 1 420 ? -6.263 8.811 4.359 1.00 98.62 420 ILE A CA 1
ATOM 3224 C C . ILE A 1 420 ? -5.623 8.869 2.969 1.00 98.62 420 ILE A C 1
ATOM 3226 O O . ILE A 1 420 ? -6.100 9.587 2.085 1.00 98.62 420 ILE A O 1
ATOM 3230 N N . ASN A 1 421 ? -4.536 8.127 2.757 1.00 97.81 421 ASN A N 1
ATOM 3231 C CA . ASN A 1 421 ? -3.832 8.145 1.481 1.00 97.81 421 ASN A CA 1
ATOM 3232 C C . ASN A 1 421 ? -4.574 7.309 0.424 1.00 97.81 421 ASN A C 1
ATOM 3234 O O . ASN A 1 421 ? -4.532 6.083 0.424 1.00 97.81 421 ASN A O 1
ATOM 3238 N N . GLN A 1 422 ? -5.237 7.981 -0.515 1.00 95.19 422 GLN A N 1
ATOM 3239 C CA . GLN A 1 422 ? -6.064 7.361 -1.555 1.00 95.19 422 GLN A CA 1
ATOM 3240 C C . GLN A 1 422 ? -5.274 6.888 -2.797 1.00 95.19 422 GLN A C 1
ATOM 3242 O O . GLN A 1 422 ? -5.870 6.728 -3.862 1.00 95.19 422 GLN A O 1
ATOM 3247 N N . THR A 1 423 ? -3.945 6.733 -2.721 1.00 93.00 423 THR A N 1
ATOM 3248 C CA . THR A 1 423 ? -3.109 6.207 -3.829 1.00 93.00 423 THR A CA 1
ATOM 3249 C C . THR A 1 423 ? -2.692 4.755 -3.610 1.00 93.00 423 THR A C 1
ATOM 3251 O O . THR A 1 423 ? -2.832 3.915 -4.494 1.00 93.00 423 THR A O 1
ATOM 3254 N N . VAL A 1 424 ? -2.193 4.452 -2.416 1.00 95.56 424 VAL A N 1
ATOM 3255 C CA . VAL A 1 424 ? -1.659 3.155 -1.994 1.00 95.56 424 VAL A CA 1
ATOM 3256 C C . VAL A 1 424 ? -1.790 3.057 -0.474 1.00 95.56 424 VAL A C 1
ATOM 3258 O O . VAL A 1 424 ? -2.001 4.081 0.178 1.00 95.56 424 VAL A O 1
ATOM 3261 N N . GLY A 1 425 ? -1.667 1.854 0.094 1.00 96.06 425 GLY A N 1
ATOM 3262 C CA . GLY A 1 425 ? -1.617 1.719 1.546 1.00 96.06 425 GLY A CA 1
ATOM 3263 C C . GLY A 1 425 ? -0.410 2.436 2.136 1.00 96.06 425 GLY A C 1
ATOM 3264 O O . GLY A 1 425 ? 0.683 2.383 1.570 1.00 96.06 425 GLY A O 1
ATOM 3265 N N . ASP A 1 426 ? -0.631 3.156 3.233 1.00 98.69 426 ASP A N 1
ATOM 3266 C CA . ASP A 1 426 ? 0.315 4.118 3.791 1.00 98.69 426 ASP A CA 1
ATOM 3267 C C . ASP A 1 426 ? 0.329 3.990 5.306 1.00 98.69 426 ASP A C 1
ATOM 3269 O O . ASP A 1 426 ? -0.536 4.514 6.002 1.00 98.69 426 ASP A O 1
ATOM 3273 N N . ALA A 1 427 ? 1.355 3.322 5.826 1.00 98.88 427 ALA A N 1
ATOM 3274 C CA . ALA A 1 427 ? 1.396 2.948 7.230 1.00 98.88 427 ALA A CA 1
ATOM 3275 C C . ALA A 1 427 ? 1.455 4.151 8.192 1.00 98.88 427 ALA A C 1
ATOM 3277 O O . ALA A 1 427 ? 1.089 4.015 9.358 1.00 98.88 427 ALA A O 1
ATOM 3278 N N . ILE A 1 428 ? 1.897 5.329 7.727 1.00 98.88 428 ILE A N 1
ATOM 3279 C CA . ILE A 1 428 ? 1.892 6.562 8.529 1.00 98.88 428 ILE A CA 1
ATOM 3280 C C . ILE A 1 428 ? 0.487 7.179 8.510 1.00 98.88 428 ILE A C 1
ATOM 3282 O O . ILE A 1 428 ? -0.031 7.545 9.564 1.00 98.88 428 ILE A O 1
ATOM 3286 N N . SER A 1 429 ? -0.154 7.247 7.342 1.00 98.94 429 SER A N 1
ATOM 3287 C CA . SER A 1 429 ? -1.550 7.685 7.194 1.00 98.94 429 SER A CA 1
ATOM 3288 C C . SER A 1 429 ? -2.523 6.791 7.979 1.00 98.94 429 SER A C 1
ATOM 3290 O O . SER A 1 429 ? -3.326 7.295 8.766 1.00 98.94 429 SER A O 1
ATOM 3292 N N . ASP A 1 430 ? -2.388 5.468 7.858 1.00 98.94 430 ASP A N 1
ATOM 3293 C CA . ASP A 1 430 ? -3.211 4.473 8.551 1.00 98.94 430 ASP A CA 1
ATOM 3294 C C . ASP A 1 430 ? -3.008 4.515 10.074 1.00 98.94 430 ASP A C 1
ATOM 3296 O O . ASP A 1 430 ? -3.957 4.335 10.837 1.00 98.94 430 ASP A O 1
ATOM 3300 N N . MET A 1 431 ? -1.790 4.811 10.546 1.00 98.81 431 MET A N 1
ATOM 3301 C CA . MET A 1 431 ? -1.517 5.006 11.974 1.00 98.81 431 MET A CA 1
ATOM 3302 C C . MET A 1 431 ? -2.295 6.216 12.499 1.00 98.81 431 MET A C 1
ATOM 3304 O O . MET A 1 431 ? -2.962 6.123 13.528 1.00 98.81 431 MET A O 1
ATOM 3308 N N . LEU A 1 432 ? -2.270 7.338 11.775 1.00 98.81 432 LEU A N 1
ATOM 3309 C CA . LEU A 1 432 ? -3.045 8.524 12.145 1.00 98.81 432 LEU A CA 1
ATOM 3310 C C . LEU A 1 432 ? -4.554 8.250 12.096 1.00 98.81 432 LEU A C 1
ATOM 3312 O O . LEU A 1 432 ? -5.272 8.700 12.987 1.00 98.81 432 LEU A O 1
ATOM 3316 N N . LEU A 1 433 ? -5.030 7.479 11.112 1.00 98.88 433 LEU A N 1
ATOM 3317 C CA . LEU A 1 433 ? -6.421 7.032 11.027 1.00 98.88 433 LEU A CA 1
ATOM 3318 C C . LEU A 1 433 ? -6.831 6.220 12.266 1.00 98.88 433 LEU A C 1
ATOM 3320 O O . LEU A 1 433 ? -7.849 6.531 12.883 1.00 98.88 433 LEU A O 1
ATOM 3324 N N . VAL A 1 434 ? -6.042 5.219 12.668 1.00 98.75 434 VAL A N 1
ATOM 3325 C CA . VAL A 1 434 ? -6.322 4.406 13.864 1.00 98.75 434 VAL A CA 1
ATOM 3326 C C . VAL A 1 434 ? -6.359 5.276 15.124 1.00 98.75 434 VAL A C 1
ATOM 3328 O O . VAL A 1 434 ? -7.317 5.190 15.893 1.00 98.75 434 VAL A O 1
ATOM 3331 N N . GLU A 1 435 ? -5.377 6.160 15.324 1.00 98.38 435 GLU A N 1
ATOM 3332 C CA . GLU A 1 435 ? -5.342 7.054 16.490 1.00 98.38 435 GLU A CA 1
ATOM 3333 C C . GLU A 1 435 ? -6.531 8.036 16.516 1.00 98.38 435 GLU A C 1
ATOM 3335 O O . GLU A 1 435 ? -7.103 8.269 17.583 1.00 98.38 435 GLU A O 1
ATOM 3340 N N . VAL A 1 436 ? -6.966 8.551 15.356 1.00 98.50 436 VAL A N 1
ATOM 3341 C CA . VAL A 1 436 ? -8.199 9.352 15.223 1.00 98.50 436 VAL A CA 1
ATOM 3342 C C . VAL A 1 436 ? -9.422 8.544 15.654 1.00 98.50 436 VAL A C 1
ATOM 3344 O O . VAL A 1 436 ? -10.202 9.020 16.482 1.00 98.50 436 VAL A O 1
ATOM 3347 N N . ILE A 1 437 ? -9.598 7.325 15.134 1.00 98.62 437 ILE A N 1
ATOM 3348 C CA . ILE A 1 437 ? -10.783 6.509 15.434 1.00 98.62 437 ILE A CA 1
ATOM 3349 C C . ILE A 1 437 ? -10.840 6.161 16.926 1.00 98.62 437 ILE A C 1
ATOM 3351 O O . ILE A 1 437 ? -11.890 6.313 17.554 1.00 98.62 437 ILE A O 1
ATOM 3355 N N . LEU A 1 438 ? -9.716 5.734 17.511 1.00 97.81 438 LEU A N 1
ATOM 3356 C CA . LEU A 1 438 ? -9.630 5.400 18.935 1.00 97.81 438 LEU A CA 1
ATOM 3357 C C . LEU A 1 438 ? -9.918 6.623 19.820 1.00 97.81 438 LEU A C 1
ATOM 3359 O O . LEU A 1 438 ? -10.659 6.505 20.798 1.00 97.81 438 LEU A O 1
ATOM 3363 N N . ALA A 1 439 ? -9.418 7.809 19.455 1.00 97.44 439 ALA A N 1
ATOM 3364 C CA . ALA A 1 439 ? -9.693 9.050 20.180 1.00 97.44 439 ALA A CA 1
ATOM 3365 C C . ALA A 1 439 ? -11.160 9.512 20.063 1.00 97.44 439 ALA A C 1
ATOM 3367 O O . ALA A 1 439 ? -11.706 10.048 21.027 1.00 97.44 439 ALA A O 1
ATOM 3368 N N . HIS A 1 440 ? -11.821 9.296 18.919 1.00 97.44 440 HIS A N 1
ATOM 3369 C CA . HIS A 1 440 ? -13.248 9.608 18.743 1.00 97.44 440 HIS A CA 1
ATOM 3370 C C . HIS A 1 440 ? -14.168 8.628 19.469 1.00 97.44 440 HIS A C 1
ATOM 3372 O O . HIS A 1 440 ? -15.115 9.064 20.121 1.00 97.44 440 HIS A O 1
ATOM 3378 N N . LYS A 1 441 ? -13.885 7.322 19.397 1.00 96.19 441 LYS A N 1
ATOM 3379 C CA . LYS A 1 441 ? -14.649 6.285 20.114 1.00 96.19 441 LYS A CA 1
ATOM 3380 C C . LYS A 1 441 ? -14.322 6.232 21.617 1.00 96.19 441 LYS A C 1
ATOM 3382 O O . LYS A 1 441 ? -15.022 5.551 22.363 1.00 96.19 441 LYS A O 1
ATOM 3387 N N . ASN A 1 442 ? -13.289 6.957 22.067 1.00 95.75 442 ASN A N 1
ATOM 3388 C CA . ASN A 1 442 ? -12.714 6.884 23.415 1.00 95.75 442 ASN A CA 1
ATOM 3389 C C . ASN A 1 442 ? -12.368 5.431 23.801 1.00 95.75 442 ASN A C 1
ATOM 3391 O O . ASN A 1 442 ? -12.718 4.949 24.878 1.00 95.75 442 ASN A O 1
ATOM 3395 N N . TRP A 1 443 ? -11.720 4.725 22.873 1.00 95.62 443 TRP A N 1
ATOM 3396 C CA . TRP A 1 443 ? -11.341 3.319 23.000 1.00 95.62 443 TRP A CA 1
ATOM 3397 C C . TRP A 1 443 ? -9.852 3.168 23.293 1.00 95.62 443 TRP A C 1
ATOM 3399 O O . TRP A 1 443 ? -9.004 3.850 22.717 1.00 95.62 443 TRP A O 1
ATOM 3409 N N . ASN A 1 444 ? -9.528 2.209 24.154 1.00 93.50 444 ASN A N 1
ATOM 3410 C CA . ASN A 1 444 ? -8.191 1.638 24.252 1.00 93.50 444 ASN A CA 1
ATOM 3411 C C . ASN A 1 444 ? -8.080 0.376 23.362 1.00 93.50 444 ASN A C 1
ATOM 3413 O O . ASN A 1 444 ? -9.065 -0.085 22.781 1.00 93.50 444 ASN A O 1
ATOM 3417 N N . LEU A 1 445 ? -6.884 -0.211 23.246 1.00 94.44 445 LEU A N 1
ATOM 3418 C CA . LEU A 1 445 ? -6.677 -1.377 22.374 1.00 94.44 445 LEU A CA 1
ATOM 3419 C C . LEU A 1 445 ? -7.477 -2.625 22.799 1.00 94.44 445 LEU A C 1
ATOM 3421 O O . LEU A 1 445 ? -7.892 -3.399 21.936 1.00 94.44 445 LEU A O 1
ATOM 3425 N N . ARG A 1 446 ? -7.736 -2.813 24.102 1.00 94.75 446 ARG A N 1
ATOM 3426 C CA . ARG A 1 446 ? -8.569 -3.913 24.615 1.00 94.75 446 ARG A CA 1
ATOM 3427 C C . ARG A 1 446 ? -10.019 -3.746 24.164 1.00 94.75 446 ARG A C 1
ATOM 3429 O O . ARG A 1 446 ? -10.608 -4.727 23.720 1.00 94.75 446 ARG A O 1
ATOM 3436 N N . ASP A 1 447 ? -10.558 -2.527 24.194 1.00 95.56 447 ASP A N 1
ATOM 3437 C CA . ASP A 1 447 ? -11.912 -2.239 23.691 1.00 95.56 447 ASP A CA 1
ATOM 3438 C C . ASP A 1 447 ? -12.019 -2.577 22.193 1.00 95.56 447 ASP A C 1
ATOM 3440 O O . ASP A 1 447 ? -12.969 -3.232 21.766 1.00 95.56 447 ASP A O 1
ATOM 3444 N N . TRP A 1 448 ? -10.999 -2.211 21.404 1.00 96.81 448 TRP A N 1
ATOM 3445 C CA . TRP A 1 448 ? -10.937 -2.535 19.976 1.00 96.81 448 TRP A CA 1
ATOM 3446 C C . TRP A 1 448 ? -10.836 -4.047 19.721 1.00 96.81 448 TRP A C 1
ATOM 3448 O O . TRP A 1 448 ? -11.597 -4.564 18.902 1.00 96.81 448 TRP A O 1
ATOM 3458 N N . ALA A 1 449 ? -9.983 -4.805 20.420 1.00 95.19 449 ALA A N 1
ATOM 3459 C CA . ALA A 1 449 ? -9.927 -6.259 20.204 1.00 95.19 449 ALA A CA 1
ATOM 3460 C C . ALA A 1 449 ? -11.218 -6.984 20.616 1.00 95.19 449 ALA A C 1
ATOM 3462 O O . ALA A 1 449 ? -11.558 -7.995 20.006 1.00 95.19 449 ALA A O 1
ATOM 3463 N N . LEU A 1 450 ? -11.964 -6.464 21.595 1.00 95.88 450 LEU A N 1
ATOM 3464 C CA . LEU A 1 450 ? -13.241 -7.040 22.033 1.00 95.88 450 LEU A CA 1
ATOM 3465 C C . LEU A 1 450 ? -14.390 -6.869 21.018 1.00 95.88 450 LEU A C 1
ATOM 3467 O O . LEU A 1 450 ? -15.453 -7.449 21.224 1.00 95.88 450 LEU A O 1
ATOM 3471 N N . THR A 1 451 ? -14.190 -6.142 19.909 1.00 97.25 451 THR A N 1
ATOM 3472 C CA . THR A 1 451 ? -15.182 -6.020 18.816 1.00 97.25 451 THR A CA 1
ATOM 3473 C C . THR A 1 451 ? -15.614 -7.369 18.231 1.00 97.25 451 THR A C 1
ATOM 3475 O O . THR A 1 451 ? -16.792 -7.562 17.940 1.00 97.25 451 THR A O 1
ATOM 3478 N N . TYR A 1 452 ? -14.676 -8.307 18.082 1.00 97.06 452 TYR A N 1
ATOM 3479 C CA . TYR A 1 452 ? -14.910 -9.703 17.706 1.00 97.06 452 TYR A CA 1
ATOM 3480 C C . TYR A 1 452 ? -13.723 -10.574 18.136 1.00 97.06 452 TYR A C 1
ATOM 3482 O O . TYR A 1 452 ? -12.622 -10.073 18.354 1.00 97.06 452 TYR A O 1
ATOM 3490 N N . GLN A 1 453 ? -13.910 -11.888 18.241 1.00 95.31 453 GLN A N 1
ATOM 3491 C CA . GLN A 1 453 ? -12.830 -12.825 18.559 1.00 95.31 453 GLN A CA 1
ATOM 3492 C C . GLN A 1 453 ? -12.368 -13.531 17.283 1.00 95.31 453 GLN A C 1
ATOM 3494 O O . GLN A 1 453 ? -13.167 -14.217 16.652 1.00 95.31 453 GLN A O 1
ATOM 3499 N N . ASP A 1 454 ? -11.092 -13.391 16.915 1.00 95.19 454 ASP A N 1
ATOM 3500 C CA . ASP A 1 454 ? -10.532 -14.111 15.764 1.00 95.19 454 ASP A CA 1
ATOM 3501 C C . ASP A 1 454 ? -10.587 -15.623 15.986 1.00 95.19 454 ASP A C 1
ATOM 3503 O O . ASP A 1 454 ? -10.231 -16.110 17.068 1.00 95.19 454 ASP A O 1
ATOM 3507 N N . LEU A 1 455 ? -10.958 -16.360 14.935 1.00 96.38 455 LEU A N 1
ATOM 3508 C CA . LEU A 1 455 ? -10.782 -17.807 14.893 1.00 96.38 455 LEU A CA 1
ATOM 3509 C C . LEU A 1 455 ? -9.282 -18.127 14.989 1.00 96.38 455 LEU A C 1
ATOM 3511 O O . LEU A 1 455 ? -8.482 -17.531 14.251 1.00 96.38 455 LEU A O 1
ATOM 3515 N N . PRO A 1 456 ? -8.866 -19.068 15.856 1.00 95.06 456 PRO A N 1
ATOM 3516 C CA . PRO A 1 456 ? -7.515 -19.605 15.834 1.00 95.06 456 PRO A CA 1
ATOM 3517 C C . PRO A 1 456 ? -7.099 -19.997 14.414 1.00 95.06 456 PRO A C 1
ATOM 3519 O O . PRO A 1 456 ? -7.788 -20.756 13.738 1.00 95.06 456 PRO A O 1
ATOM 3522 N N . ASN A 1 457 ? -5.973 -19.451 13.956 1.00 94.38 457 ASN A N 1
ATOM 3523 C CA . ASN A 1 457 ? -5.517 -19.581 12.576 1.00 94.38 457 ASN A CA 1
ATOM 3524 C C . ASN A 1 457 ? -4.007 -19.825 12.485 1.00 94.38 457 ASN A C 1
ATOM 3526 O O . ASN A 1 457 ? -3.236 -19.497 13.394 1.00 94.38 457 ASN A O 1
ATOM 3530 N N . ARG A 1 458 ? -3.591 -20.417 11.365 1.00 92.00 458 ARG A N 1
ATOM 3531 C CA . ARG A 1 458 ? -2.218 -20.826 11.087 1.00 92.00 458 ARG A CA 1
ATOM 3532 C C . ARG A 1 458 ? -1.891 -20.621 9.608 1.00 92.00 458 ARG A C 1
ATOM 3534 O O . ARG A 1 458 ? -2.545 -21.173 8.730 1.00 92.00 458 ARG A O 1
ATOM 3541 N N . LEU A 1 459 ? -0.820 -19.871 9.346 1.00 90.75 459 LEU A N 1
ATOM 3542 C CA . LEU A 1 459 ? -0.203 -19.746 8.024 1.00 90.75 459 LEU A CA 1
ATOM 3543 C C . LEU A 1 459 ? 1.093 -20.569 7.972 1.00 90.75 459 LEU A C 1
ATOM 3545 O O . LEU A 1 459 ? 1.977 -20.398 8.817 1.00 90.75 459 LEU A O 1
ATOM 3549 N N . VAL A 1 460 ? 1.212 -21.448 6.978 1.00 89.94 460 VAL A N 1
ATOM 3550 C CA . VAL A 1 460 ? 2.369 -22.324 6.747 1.00 89.94 460 VAL A CA 1
ATOM 3551 C C . VAL A 1 460 ? 2.963 -22.045 5.365 1.00 89.94 460 VAL A C 1
ATOM 3553 O O . VAL A 1 460 ? 2.251 -21.976 4.364 1.00 89.94 460 VAL A O 1
ATOM 3556 N N . ARG A 1 461 ? 4.291 -21.904 5.310 1.00 88.75 461 ARG A N 1
ATOM 3557 C CA . ARG A 1 461 ? 5.081 -21.842 4.073 1.00 88.75 461 ARG A CA 1
ATOM 3558 C C . ARG A 1 461 ? 5.587 -23.246 3.750 1.00 88.75 461 ARG A C 1
ATOM 3560 O O . ARG A 1 461 ? 6.318 -23.827 4.548 1.00 88.75 461 ARG A O 1
ATOM 3567 N N . VAL A 1 462 ? 5.216 -23.767 2.586 1.00 89.06 462 VAL A N 1
ATOM 3568 C CA . VAL A 1 462 ? 5.616 -25.084 2.077 1.00 89.06 462 VAL A CA 1
ATOM 3569 C C . VAL A 1 462 ? 6.529 -24.868 0.873 1.00 89.06 462 VAL A C 1
ATOM 3571 O O . VAL A 1 462 ? 6.095 -24.325 -0.138 1.00 89.06 462 VAL A O 1
ATOM 3574 N N . GLU A 1 463 ? 7.796 -25.266 0.959 1.00 88.06 463 GLU A N 1
ATOM 3575 C CA . GLU A 1 463 ? 8.731 -25.152 -0.171 1.00 88.06 463 GLU A CA 1
ATOM 3576 C C . GLU A 1 463 ? 8.374 -26.147 -1.271 1.00 88.06 463 GLU A C 1
ATOM 3578 O O . GLU A 1 463 ? 8.073 -27.311 -0.991 1.00 88.06 463 GLU A O 1
ATOM 3583 N N . VAL A 1 464 ? 8.387 -25.700 -2.528 1.00 84.38 464 VAL A N 1
ATOM 3584 C CA . VAL A 1 464 ? 7.965 -26.509 -3.678 1.00 84.38 464 VAL A CA 1
ATOM 3585 C C . VAL A 1 464 ? 9.013 -26.487 -4.784 1.00 84.38 464 VAL A C 1
ATOM 3587 O O . VAL A 1 464 ? 9.698 -25.491 -4.971 1.00 84.38 464 VAL A O 1
ATOM 3590 N N . ALA A 1 465 ? 9.133 -27.588 -5.532 1.00 85.25 465 ALA A N 1
ATOM 3591 C CA . ALA A 1 465 ? 10.085 -27.678 -6.643 1.00 85.25 465 ALA A CA 1
ATOM 3592 C C . ALA A 1 465 ? 9.741 -26.667 -7.753 1.00 85.25 465 ALA A C 1
ATOM 3594 O O . ALA A 1 465 ? 10.584 -25.883 -8.178 1.00 85.25 465 ALA A O 1
ATOM 3595 N N . ASN A 1 466 ? 8.469 -26.634 -8.155 1.00 82.62 466 ASN A N 1
ATOM 3596 C CA . ASN A 1 466 ? 7.910 -25.637 -9.057 1.00 82.62 466 ASN A CA 1
ATOM 3597 C C . ASN A 1 466 ? 6.569 -25.162 -8.481 1.00 82.62 466 ASN A C 1
ATOM 3599 O O . ASN A 1 466 ? 5.675 -25.981 -8.262 1.00 82.62 466 ASN A O 1
ATOM 3603 N N . LYS A 1 467 ? 6.428 -23.860 -8.216 1.00 85.00 467 LYS A N 1
ATOM 3604 C CA . LYS A 1 467 ? 5.174 -23.271 -7.724 1.00 85.00 467 LYS A CA 1
ATOM 3605 C C . LYS A 1 467 ? 4.111 -23.066 -8.804 1.00 85.00 467 LYS A C 1
ATOM 3607 O O . LYS A 1 467 ? 2.932 -23.038 -8.478 1.00 85.00 467 LYS A O 1
ATOM 3612 N N . ASP A 1 468 ? 4.500 -22.935 -10.071 1.00 84.75 468 ASP A N 1
ATOM 3613 C CA . ASP A 1 468 ? 3.601 -22.514 -11.156 1.00 84.75 468 ASP A CA 1
ATOM 3614 C C . ASP A 1 468 ? 2.679 -23.652 -11.650 1.00 84.75 468 ASP A C 1
ATOM 3616 O O . ASP A 1 468 ? 1.791 -23.436 -12.480 1.00 84.75 468 ASP A O 1
ATOM 3620 N N . VAL A 1 469 ? 2.846 -24.859 -11.090 1.00 88.44 469 VAL A N 1
ATOM 3621 C CA . VAL A 1 469 ? 1.885 -25.971 -11.200 1.00 88.44 469 VAL A CA 1
ATOM 3622 C C . VAL A 1 469 ? 0.637 -25.755 -10.335 1.00 88.44 469 VAL A C 1
ATOM 3624 O O . VAL A 1 469 ? -0.413 -26.314 -10.641 1.00 88.44 469 VAL A O 1
ATOM 3627 N N . PHE A 1 470 ? 0.736 -24.949 -9.269 1.00 90.25 470 PHE A N 1
ATOM 3628 C CA . PHE A 1 470 ? -0.379 -24.640 -8.378 1.00 90.25 470 PHE A CA 1
ATOM 3629 C C . PHE A 1 470 ? -1.153 -23.452 -8.940 1.00 90.25 470 PHE A C 1
ATOM 3631 O O . PHE A 1 470 ? -0.737 -22.299 -8.807 1.00 90.25 470 PHE A O 1
ATOM 3638 N N . ARG A 1 471 ? -2.280 -23.742 -9.590 1.00 92.19 471 ARG A N 1
ATOM 3639 C CA . ARG A 1 471 ? -3.174 -22.735 -10.172 1.00 92.19 471 ARG A CA 1
ATOM 3640 C C . ARG A 1 471 ? -4.448 -22.672 -9.356 1.00 92.19 471 ARG A C 1
ATOM 3642 O O . ARG A 1 471 ? -4.931 -23.696 -8.877 1.00 92.19 471 ARG A O 1
ATOM 3649 N N . THR A 1 472 ? -4.990 -21.475 -9.210 1.00 94.94 472 THR A N 1
ATOM 3650 C CA . THR A 1 472 ? -6.150 -21.203 -8.366 1.00 94.94 472 THR A CA 1
ATOM 3651 C C . THR A 1 472 ? -7.319 -20.634 -9.166 1.00 94.94 472 THR A C 1
ATOM 3653 O O . THR A 1 472 ? -7.182 -20.244 -10.325 1.00 94.94 472 THR A O 1
ATOM 3656 N N . THR A 1 473 ? -8.488 -20.621 -8.539 1.00 95.06 473 THR A N 1
ATOM 3657 C CA . THR A 1 473 ? -9.709 -19.944 -8.978 1.00 95.06 473 THR A CA 1
ATOM 3658 C C . THR A 1 473 ? -10.412 -19.352 -7.748 1.00 95.06 473 THR A C 1
ATOM 3660 O O . THR A 1 473 ? -9.902 -19.474 -6.631 1.00 95.06 473 THR A O 1
ATOM 3663 N N . ASP A 1 474 ? -11.560 -18.702 -7.948 1.00 95.69 474 ASP A N 1
ATOM 3664 C CA . ASP A 1 474 ? -12.446 -18.209 -6.885 1.00 95.69 474 ASP A CA 1
ATOM 3665 C C . ASP A 1 474 ? -11.727 -17.335 -5.833 1.00 95.69 474 ASP A C 1
ATOM 3667 O O . ASP A 1 474 ? -11.547 -17.735 -4.686 1.00 95.69 474 ASP A O 1
ATOM 3671 N N . ALA A 1 475 ? -11.236 -16.156 -6.237 1.00 94.25 475 ALA A N 1
ATOM 3672 C CA . ALA A 1 475 ? -10.460 -15.251 -5.372 1.00 94.25 475 ALA A CA 1
ATOM 3673 C C . ALA A 1 475 ? -9.252 -15.926 -4.671 1.00 94.25 475 ALA A C 1
ATOM 3675 O O . ALA A 1 475 ? -8.900 -15.606 -3.539 1.00 94.25 475 ALA A O 1
ATOM 3676 N N . GLU A 1 476 ? -8.625 -16.885 -5.360 1.00 95.62 476 GLU A N 1
ATOM 3677 C CA . GLU A 1 476 ? -7.551 -17.760 -4.864 1.00 95.62 476 GLU A CA 1
ATOM 3678 C C . GLU A 1 476 ? -7.927 -18.715 -3.715 1.00 95.62 476 GLU A C 1
ATOM 3680 O O . GLU A 1 476 ? -7.046 -19.354 -3.137 1.00 95.62 476 GLU A O 1
ATOM 3685 N N . ARG A 1 477 ? -9.221 -18.868 -3.406 1.00 96.56 477 ARG A N 1
ATOM 3686 C CA . ARG A 1 477 ? -9.723 -19.751 -2.339 1.00 96.56 477 ARG A CA 1
ATOM 3687 C C . ARG A 1 477 ? -9.706 -21.230 -2.717 1.00 96.56 477 ARG A C 1
ATOM 3689 O O . ARG A 1 477 ? -9.786 -22.075 -1.828 1.00 96.56 477 ARG A O 1
ATOM 3696 N N . ARG A 1 478 ? -9.629 -21.556 -4.012 1.00 96.56 478 ARG A N 1
ATOM 3697 C CA . ARG A 1 478 ? -9.679 -22.936 -4.519 1.00 96.56 478 ARG A CA 1
ATOM 3698 C C . ARG A 1 478 ? -8.530 -23.214 -5.481 1.00 96.56 478 ARG A C 1
ATOM 3700 O O . ARG A 1 478 ? -8.287 -22.419 -6.386 1.00 96.56 478 ARG A O 1
ATOM 3707 N N . LEU A 1 479 ? -7.853 -24.351 -5.331 1.00 94.12 479 LEU A N 1
ATOM 3708 C CA . LEU A 1 479 ? -6.944 -24.884 -6.345 1.00 94.12 479 LEU A CA 1
ATOM 3709 C C . LEU A 1 479 ? -7.760 -25.419 -7.531 1.00 94.12 479 LEU A C 1
ATOM 3711 O O . LEU A 1 479 ? -8.669 -26.226 -7.355 1.00 94.12 479 LEU A O 1
ATOM 3715 N N . SER A 1 480 ? -7.414 -24.988 -8.742 1.00 93.50 480 SER A N 1
ATOM 3716 C CA . SER A 1 480 ? -7.825 -25.655 -9.981 1.00 93.50 480 SER A CA 1
ATOM 3717 C C . SER A 1 480 ? -6.800 -26.705 -10.410 1.00 93.50 480 SER A C 1
ATOM 3719 O O . SER A 1 480 ? -7.173 -27.699 -11.019 1.00 93.50 480 SER A O 1
ATOM 3721 N N . HIS A 1 481 ? -5.517 -26.493 -10.089 1.00 91.06 481 HIS A N 1
ATOM 3722 C CA . HIS A 1 481 ? -4.430 -27.426 -10.381 1.00 91.06 481 HIS A CA 1
ATOM 3723 C C . HIS A 1 481 ? -3.458 -27.529 -9.191 1.00 91.06 481 HIS A C 1
ATOM 3725 O O . HIS A 1 481 ? -3.179 -26.501 -8.566 1.00 91.06 481 HIS A O 1
ATOM 3731 N N . PRO A 1 482 ? -2.870 -28.711 -8.923 1.00 90.75 482 PRO A N 1
ATOM 3732 C CA . PRO A 1 482 ? -3.167 -29.997 -9.563 1.00 90.75 482 PRO A CA 1
ATOM 3733 C C . PRO A 1 482 ? -4.594 -30.494 -9.282 1.00 90.75 482 PRO A C 1
ATOM 3735 O O . PRO A 1 482 ? -5.200 -30.122 -8.276 1.00 90.75 482 PRO A O 1
ATOM 3738 N N . GLU A 1 483 ? -5.135 -31.311 -10.187 1.00 90.44 483 GLU A N 1
ATOM 3739 C CA . GLU A 1 483 ? -6.453 -31.931 -10.010 1.00 90.44 483 GLU A CA 1
ATOM 3740 C C . GLU A 1 483 ? -6.489 -32.827 -8.760 1.00 90.44 483 GLU A C 1
ATOM 3742 O O . GLU A 1 483 ? -5.460 -33.305 -8.281 1.00 90.44 483 GLU A O 1
ATOM 3747 N N . GLY A 1 484 ? -7.680 -33.029 -8.192 1.00 90.31 484 GLY A N 1
ATOM 3748 C CA . GLY A 1 484 ? -7.880 -33.791 -6.951 1.00 90.31 484 GLY A CA 1
ATOM 3749 C C . GLY A 1 484 ? -7.508 -33.031 -5.670 1.00 90.31 484 GLY A C 1
ATOM 3750 O O . GLY A 1 484 ? -8.258 -33.099 -4.698 1.00 90.31 484 GLY A O 1
ATOM 3751 N N . CYS A 1 485 ? -6.443 -32.220 -5.675 1.00 91.31 485 CYS A N 1
ATOM 3752 C CA . CYS A 1 485 ? -5.937 -31.555 -4.467 1.00 91.31 485 CYS A CA 1
ATOM 3753 C C . CYS A 1 485 ? -6.986 -30.703 -3.736 1.00 91.31 485 CYS A C 1
ATOM 3755 O O . CYS A 1 485 ? -7.046 -30.736 -2.510 1.00 91.31 485 CYS A O 1
ATOM 3757 N N . GLN A 1 486 ? -7.845 -29.969 -4.453 1.00 96.00 486 GLN A N 1
ATOM 3758 C CA . GLN A 1 486 ? -8.908 -29.198 -3.797 1.00 96.00 486 GLN A CA 1
ATOM 3759 C C . GLN A 1 486 ? -9.972 -30.091 -3.147 1.00 96.00 486 GLN A C 1
ATOM 3761 O O . GLN A 1 486 ? -10.495 -29.733 -2.097 1.00 96.00 486 GLN A O 1
ATOM 3766 N N . ALA A 1 487 ? -10.276 -31.255 -3.728 1.00 95.69 487 ALA A N 1
ATOM 3767 C CA . ALA A 1 487 ? -11.227 -32.194 -3.139 1.00 95.69 487 ALA A CA 1
ATOM 3768 C C . ALA A 1 487 ? -10.674 -32.813 -1.844 1.00 95.69 487 ALA A C 1
ATOM 3770 O O . ALA A 1 487 ? -11.434 -33.020 -0.902 1.00 95.69 487 ALA A O 1
ATOM 3771 N N . GLU A 1 488 ? -9.360 -33.049 -1.763 1.00 96.00 488 GLU A N 1
ATOM 3772 C CA . GLU A 1 488 ? -8.689 -33.458 -0.522 1.00 96.00 488 GLU A CA 1
ATOM 3773 C C . GLU A 1 488 ? -8.724 -32.342 0.541 1.00 96.00 488 GLU A C 1
ATOM 3775 O O . GLU A 1 488 ? -9.060 -32.610 1.694 1.00 96.00 488 GLU A O 1
ATOM 3780 N N . ILE A 1 489 ? -8.480 -31.077 0.163 1.00 96.31 489 ILE A N 1
ATOM 3781 C CA . ILE A 1 489 ? -8.622 -29.924 1.077 1.00 96.31 489 ILE A CA 1
ATOM 3782 C C . ILE A 1 489 ? -10.063 -29.823 1.598 1.00 96.31 489 ILE A C 1
ATOM 3784 O O . ILE A 1 489 ? -10.275 -29.750 2.808 1.00 96.31 489 ILE A O 1
ATOM 3788 N N . ASP A 1 490 ? -11.055 -29.879 0.705 1.00 97.62 490 ASP A N 1
ATOM 3789 C CA . ASP A 1 490 ? -12.478 -29.832 1.058 1.00 97.62 490 ASP A CA 1
ATOM 3790 C C . ASP A 1 490 ? -12.882 -31.009 1.980 1.00 97.62 490 ASP A C 1
ATOM 3792 O O . ASP A 1 490 ? -13.803 -30.872 2.787 1.00 97.62 490 ASP A O 1
ATOM 3796 N N . GLN A 1 491 ? -12.209 -32.165 1.888 1.00 97.25 491 GLN A N 1
ATOM 3797 C CA . GLN A 1 491 ? -12.414 -33.311 2.784 1.00 97.25 491 GLN A CA 1
ATOM 3798 C C . GLN A 1 491 ? -11.761 -33.131 4.159 1.00 97.25 491 GLN A C 1
ATOM 3800 O O . GLN A 1 491 ? -12.374 -33.515 5.153 1.00 97.25 491 GLN A O 1
ATOM 3805 N N . GLU A 1 492 ? -10.551 -32.570 4.253 1.00 97.31 492 GLU A N 1
ATOM 3806 C CA . GLU A 1 492 ? -9.923 -32.289 5.553 1.00 97.31 492 GLU A CA 1
ATOM 3807 C C . GLU A 1 492 ? -10.668 -31.182 6.310 1.00 97.31 492 GLU A C 1
ATOM 3809 O O . GLU A 1 492 ? -10.922 -31.338 7.502 1.00 97.31 492 GLU A O 1
ATOM 3814 N N . VAL A 1 493 ? -11.096 -30.110 5.630 1.00 97.44 493 VAL A N 1
ATOM 3815 C CA . VAL A 1 493 ? -11.835 -28.991 6.251 1.00 97.44 493 VAL A CA 1
ATOM 3816 C C . VAL A 1 493 ? -13.129 -29.464 6.926 1.00 97.44 493 VAL A C 1
ATOM 3818 O O . VAL A 1 493 ? -13.411 -29.057 8.050 1.00 97.44 493 VAL A O 1
ATOM 3821 N N . LYS A 1 494 ? -13.878 -30.386 6.304 1.00 97.50 494 LYS A N 1
ATOM 3822 C CA . LYS A 1 494 ? -15.137 -30.945 6.846 1.00 97.50 494 LYS A CA 1
ATOM 3823 C C . LYS A 1 494 ? -14.999 -31.680 8.187 1.00 97.50 494 LYS A C 1
ATOM 3825 O O . LYS A 1 494 ? -16.016 -31.985 8.802 1.00 97.50 494 LYS A O 1
ATOM 3830 N N . LYS A 1 495 ? -13.779 -32.004 8.628 1.00 97.19 495 LYS A N 1
ATOM 3831 C CA . LYS A 1 495 ? -13.519 -32.746 9.876 1.00 97.19 495 LYS A CA 1
ATOM 3832 C C . LYS A 1 495 ? -13.465 -31.844 11.112 1.00 97.19 495 LYS A C 1
ATOM 3834 O O . LYS A 1 495 ? -13.454 -32.366 12.222 1.00 97.19 495 LYS A O 1
ATOM 3839 N N . PHE A 1 496 ? -13.422 -30.524 10.927 1.00 96.62 496 PHE A N 1
ATOM 3840 C CA . PHE A 1 496 ? -13.185 -29.544 11.987 1.00 96.62 496 PHE A CA 1
ATOM 3841 C C . PHE A 1 496 ? -14.317 -28.514 12.058 1.00 96.62 496 PHE A C 1
ATOM 3843 O O . PHE A 1 496 ? -14.935 -28.178 11.046 1.00 96.62 496 PHE A O 1
ATOM 3850 N N . LYS A 1 497 ? -14.600 -27.997 13.260 1.00 95.56 497 LYS A N 1
ATOM 3851 C CA . LYS A 1 497 ? -15.672 -27.011 13.459 1.00 95.56 497 LYS A CA 1
ATOM 3852 C C . LYS A 1 497 ? -15.218 -25.605 13.052 1.00 95.56 497 LYS A C 1
ATOM 3854 O O . LYS A 1 497 ? -14.080 -25.222 13.321 1.00 95.56 497 LYS A O 1
ATOM 3859 N N . ASP A 1 498 ? -16.131 -24.835 12.453 1.00 94.31 498 ASP A N 1
ATOM 3860 C CA . ASP A 1 498 ? -15.935 -23.437 12.030 1.00 94.31 498 ASP A CA 1
ATOM 3861 C C . ASP A 1 498 ? -14.659 -23.258 11.185 1.00 94.31 498 ASP A C 1
ATOM 3863 O O . ASP A 1 498 ? -13.940 -22.266 11.296 1.00 94.31 498 ASP A O 1
ATOM 3867 N N . ALA A 1 499 ? -14.345 -24.280 10.385 1.00 97.06 499 ALA A N 1
ATOM 3868 C CA . ALA A 1 499 ? -13.045 -24.441 9.765 1.00 97.06 499 ALA A CA 1
ATOM 3869 C C . ALA A 1 499 ? -13.020 -24.015 8.299 1.00 97.06 499 ALA A C 1
ATOM 3871 O O . ALA A 1 499 ? -13.966 -24.229 7.539 1.00 97.06 499 ALA A O 1
ATOM 3872 N N . ARG A 1 500 ? -11.881 -23.461 7.883 1.00 98.00 500 ARG A N 1
ATOM 3873 C CA . ARG A 1 500 ? -11.602 -23.096 6.493 1.00 98.00 500 ARG A CA 1
ATOM 3874 C C . ARG A 1 500 ? -10.113 -23.238 6.221 1.00 98.00 500 ARG A C 1
ATOM 3876 O O . ARG A 1 500 ? -9.286 -22.836 7.032 1.00 98.00 500 ARG A O 1
ATOM 3883 N N . SER A 1 501 ? -9.760 -23.779 5.059 1.00 97.88 501 SER A N 1
ATOM 3884 C CA . SER A 1 501 ? -8.375 -23.840 4.599 1.00 97.88 501 SER A CA 1
ATOM 3885 C C . SER A 1 501 ? -8.294 -23.674 3.086 1.00 97.88 501 SER A C 1
ATOM 3887 O O . SER A 1 501 ? -9.208 -24.068 2.364 1.00 97.88 501 SER A O 1
ATOM 3889 N N . PHE A 1 502 ? -7.205 -23.070 2.617 1.00 97.12 502 PHE A N 1
ATOM 3890 C CA . PHE A 1 502 ? -6.873 -22.957 1.200 1.00 97.12 502 PHE A CA 1
ATOM 3891 C C . PHE A 1 502 ? -5.353 -22.961 1.010 1.00 97.12 502 PHE A C 1
ATOM 3893 O O . PHE A 1 502 ? -4.584 -22.701 1.944 1.00 97.12 502 PHE A O 1
ATOM 3900 N N . ALA A 1 503 ? -4.922 -23.243 -0.218 1.00 94.62 503 ALA A N 1
ATOM 3901 C CA . ALA A 1 503 ? -3.520 -23.245 -0.602 1.00 94.62 503 ALA A CA 1
ATOM 3902 C C . ALA A 1 503 ? -3.315 -22.499 -1.927 1.00 94.62 503 ALA A C 1
ATOM 3904 O O . ALA A 1 503 ? -4.103 -22.655 -2.859 1.00 94.62 503 ALA A O 1
ATOM 3905 N N . ARG A 1 504 ? -2.246 -21.700 -2.024 1.00 93.56 504 ARG A N 1
ATOM 3906 C CA . ARG A 1 504 ? -1.881 -20.967 -3.251 1.00 93.56 504 ARG A CA 1
ATOM 3907 C C . ARG A 1 504 ? -0.372 -20.830 -3.432 1.00 93.56 504 ARG A C 1
ATOM 3909 O O . ARG A 1 504 ? 0.378 -20.837 -2.455 1.00 93.56 504 ARG A O 1
ATOM 3916 N N . ALA A 1 505 ? 0.082 -20.651 -4.670 1.00 89.25 505 ALA A N 1
ATOM 3917 C CA . ALA A 1 505 ? 1.467 -20.276 -4.952 1.00 89.25 505 ALA A CA 1
ATOM 3918 C C . ALA A 1 505 ? 1.811 -18.903 -4.335 1.00 89.25 505 ALA A C 1
ATOM 3920 O O . ALA A 1 505 ? 0.995 -17.981 -4.339 1.00 89.25 505 ALA A O 1
ATOM 3921 N N . SER A 1 506 ? 3.029 -18.750 -3.811 1.00 84.06 506 SER A N 1
ATOM 3922 C CA . SER A 1 506 ? 3.547 -17.458 -3.352 1.00 84.06 506 SER A CA 1
ATOM 3923 C C . SER A 1 506 ? 3.910 -16.578 -4.555 1.00 84.06 506 SER A C 1
ATOM 3925 O O . SER A 1 506 ? 4.514 -17.044 -5.523 1.00 84.06 506 SER A O 1
ATOM 3927 N N . GLY A 1 507 ? 3.563 -15.290 -4.495 1.00 75.19 507 GLY A N 1
ATOM 3928 C CA . GLY A 1 507 ? 3.895 -14.323 -5.551 1.00 75.19 507 GLY A CA 1
ATOM 3929 C C . GLY A 1 507 ? 5.366 -13.886 -5.557 1.00 75.19 507 GLY A C 1
ATOM 3930 O O . GLY A 1 507 ? 5.840 -13.384 -6.570 1.00 75.19 507 GLY A O 1
ATOM 3931 N N . THR A 1 508 ? 6.079 -14.084 -4.444 1.00 69.12 508 THR A N 1
ATOM 3932 C CA . THR A 1 508 ? 7.425 -13.535 -4.182 1.00 69.12 508 THR A CA 1
ATOM 3933 C C . THR A 1 508 ? 8.501 -14.595 -3.915 1.00 69.12 508 THR A C 1
ATOM 3935 O O . THR A 1 508 ? 9.668 -14.253 -3.771 1.00 69.12 508 THR A O 1
ATOM 3938 N N . GLU A 1 509 ? 8.140 -15.878 -3.835 1.00 73.56 509 GLU A N 1
ATOM 3939 C CA . GLU A 1 509 ? 9.039 -16.981 -3.455 1.00 73.56 509 GLU A CA 1
ATOM 3940 C C . GLU A 1 509 ? 8.657 -18.264 -4.202 1.00 73.56 509 GLU A C 1
ATOM 3942 O O . GLU A 1 509 ? 7.479 -18.451 -4.496 1.00 73.56 509 GLU A O 1
ATOM 3947 N N . ASN A 1 510 ? 9.586 -19.209 -4.415 1.00 79.44 510 ASN A N 1
ATOM 3948 C CA . ASN A 1 510 ? 9.258 -20.555 -4.921 1.00 79.44 510 ASN A CA 1
ATOM 3949 C C . ASN A 1 510 ? 8.671 -21.461 -3.813 1.00 79.44 510 ASN A C 1
ATOM 3951 O O . ASN A 1 510 ? 9.263 -22.452 -3.387 1.00 79.44 510 ASN A O 1
ATOM 3955 N N . ALA A 1 511 ? 7.511 -21.068 -3.292 1.00 86.38 511 ALA A N 1
ATOM 3956 C CA . ALA A 1 511 ? 6.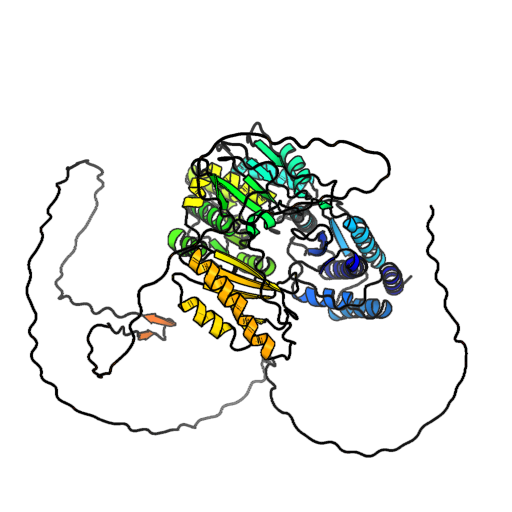809 -21.744 -2.207 1.00 86.38 511 ALA A CA 1
ATOM 3957 C C . ALA A 1 511 ? 5.290 -21.712 -2.431 1.00 86.38 511 ALA A C 1
ATOM 3959 O O . ALA A 1 511 ? 4.766 -20.854 -3.141 1.00 86.38 511 ALA A O 1
ATOM 3960 N N . MET A 1 512 ? 4.581 -22.625 -1.775 1.00 89.81 512 MET A N 1
ATOM 3961 C CA . MET A 1 512 ? 3.133 -22.598 -1.600 1.00 89.81 512 MET A CA 1
ATOM 3962 C C . MET A 1 512 ? 2.813 -22.090 -0.189 1.00 89.81 512 MET A C 1
ATOM 3964 O O . MET A 1 512 ? 3.502 -22.422 0.777 1.00 89.81 512 MET A O 1
ATOM 3968 N N . ARG A 1 513 ? 1.767 -21.277 -0.059 1.00 91.94 513 ARG A N 1
ATOM 3969 C CA . ARG A 1 513 ? 1.226 -20.813 1.221 1.00 91.94 513 ARG A CA 1
ATOM 3970 C C . ARG A 1 513 ? -0.042 -21.603 1.517 1.00 91.94 513 ARG A C 1
ATOM 3972 O O . ARG A 1 513 ? -0.916 -21.677 0.659 1.00 91.94 513 ARG A O 1
ATOM 3979 N N . VAL A 1 514 ? -0.111 -22.189 2.708 1.00 94.75 514 VAL A N 1
ATOM 3980 C CA . VAL A 1 514 ? -1.280 -22.900 3.242 1.00 94.75 514 VAL A CA 1
ATOM 3981 C C . VAL A 1 514 ? -1.812 -22.102 4.419 1.00 94.75 514 VAL A C 1
ATOM 3983 O O . VAL A 1 514 ? -1.084 -21.870 5.384 1.00 94.75 514 VAL A O 1
ATOM 3986 N N . TYR A 1 515 ? -3.069 -21.687 4.340 1.00 96.62 515 TYR A N 1
ATOM 3987 C CA . TYR A 1 515 ? -3.786 -21.050 5.438 1.00 96.62 515 TYR A CA 1
ATOM 3988 C C . TYR A 1 515 ? -4.815 -22.027 5.997 1.00 96.62 515 TYR A C 1
ATOM 3990 O O . TYR A 1 515 ? -5.491 -22.702 5.221 1.00 96.62 515 TYR A O 1
ATOM 3998 N N . ALA A 1 516 ? -4.971 -22.074 7.316 1.00 97.25 516 ALA A N 1
ATOM 3999 C CA . ALA A 1 516 ? -6.103 -22.723 7.964 1.00 97.25 516 ALA A CA 1
ATOM 4000 C C . ALA A 1 516 ? -6.594 -21.907 9.165 1.00 97.25 516 ALA A C 1
ATOM 4002 O O . ALA A 1 516 ? -5.792 -21.315 9.888 1.00 97.25 516 ALA A O 1
ATOM 4003 N N . GLU A 1 517 ? -7.898 -21.935 9.403 1.00 97.94 517 GLU A N 1
ATOM 4004 C CA . GLU A 1 517 ? -8.556 -21.489 10.631 1.00 97.94 517 GLU A CA 1
ATOM 4005 C C . GLU A 1 517 ? -9.587 -22.536 11.073 1.00 97.94 517 GLU A C 1
ATOM 4007 O O . GLU A 1 517 ? -10.061 -23.316 10.244 1.00 97.94 517 GLU A O 1
ATOM 4012 N N . ALA A 1 518 ? -9.890 -22.583 12.372 1.00 98.00 518 ALA A N 1
ATOM 4013 C CA . ALA A 1 518 ? -10.891 -23.469 12.975 1.00 98.00 518 ALA A CA 1
ATOM 4014 C C . ALA A 1 518 ? -11.339 -22.930 14.346 1.00 98.00 518 ALA A C 1
ATOM 4016 O O . ALA A 1 518 ? -10.735 -21.995 14.874 1.00 98.00 518 ALA A O 1
ATOM 4017 N N . ALA A 1 519 ? -12.352 -23.552 14.955 1.00 96.69 519 ALA A N 1
ATOM 4018 C CA . ALA A 1 519 ? -12.880 -23.167 16.266 1.00 96.69 519 ALA A CA 1
ATOM 4019 C C . ALA A 1 519 ? -11.823 -23.164 17.395 1.00 96.69 519 ALA A C 1
ATOM 4021 O O . ALA A 1 519 ? -11.872 -22.306 18.280 1.00 96.69 519 ALA A O 1
ATOM 4022 N N . THR A 1 520 ? -10.851 -24.088 17.384 1.00 96.62 520 THR A N 1
ATOM 4023 C CA . THR A 1 520 ? -9.772 -24.149 18.387 1.00 96.62 520 THR A CA 1
ATOM 4024 C C . THR A 1 520 ? -8.364 -24.125 17.784 1.00 96.62 520 THR A C 1
ATOM 4026 O O . THR A 1 520 ? -8.118 -24.520 16.644 1.00 96.62 520 THR A O 1
ATOM 4029 N N . ARG A 1 521 ? -7.378 -23.704 18.594 1.00 93.81 521 ARG A N 1
ATOM 4030 C CA . ARG A 1 521 ? -5.958 -23.651 18.195 1.00 93.81 521 ARG A CA 1
ATOM 4031 C C . ARG A 1 521 ? -5.374 -25.026 17.860 1.00 93.81 521 ARG A C 1
ATOM 4033 O O . ARG A 1 521 ? -4.456 -25.096 17.049 1.00 93.81 521 ARG A O 1
ATOM 4040 N N . SER A 1 522 ? -5.880 -26.097 18.476 1.00 96.62 522 SER A N 1
ATOM 4041 C CA . SER A 1 522 ? -5.422 -27.456 18.166 1.00 96.62 522 SER A CA 1
ATOM 4042 C C . SER A 1 522 ? -5.870 -27.866 16.764 1.00 96.62 522 SER A C 1
ATOM 4044 O O . SER A 1 522 ? -5.038 -28.253 15.950 1.00 96.62 522 SER A O 1
ATOM 4046 N N . GLU A 1 523 ? -7.160 -27.694 16.466 1.00 97.44 523 GLU A N 1
ATOM 4047 C CA . GLU A 1 523 ? -7.755 -28.018 15.164 1.00 97.44 523 GLU A CA 1
ATOM 4048 C C . GLU A 1 523 ? -7.152 -27.177 14.031 1.00 97.44 523 GLU A C 1
ATOM 4050 O O . GLU A 1 523 ? -6.808 -27.715 12.985 1.00 97.44 523 GLU A O 1
ATOM 4055 N N . ALA A 1 524 ? -6.946 -25.872 14.241 1.00 96.75 524 ALA A N 1
ATOM 4056 C CA . ALA A 1 524 ? -6.367 -24.991 13.223 1.00 96.75 524 ALA A CA 1
ATOM 4057 C C . ALA A 1 524 ? -4.914 -25.361 12.866 1.00 96.75 524 ALA A C 1
ATOM 4059 O O . ALA A 1 524 ? -4.518 -25.294 11.701 1.00 96.75 524 ALA A O 1
ATOM 4060 N N . ASN A 1 525 ? -4.118 -25.779 13.858 1.00 95.56 525 ASN A N 1
ATOM 4061 C CA . ASN A 1 525 ? -2.769 -26.298 13.624 1.00 95.56 525 ASN A CA 1
ATOM 4062 C C . ASN A 1 525 ? -2.817 -27.642 12.883 1.00 95.56 525 ASN A C 1
ATOM 4064 O O . ASN A 1 525 ? -2.108 -27.816 11.894 1.00 95.56 525 ASN A O 1
ATOM 4068 N N . GLU A 1 526 ? -3.668 -28.567 13.331 1.00 96.94 526 GLU A N 1
ATOM 4069 C CA . GLU A 1 526 ? -3.792 -29.901 12.742 1.00 96.94 526 GLU A CA 1
ATOM 4070 C C . GLU A 1 526 ? -4.272 -29.840 11.282 1.00 96.94 526 GLU A C 1
ATOM 4072 O O . GLU A 1 526 ? -3.701 -30.496 10.411 1.00 96.94 526 GLU A O 1
ATOM 4077 N N . LEU A 1 527 ? -5.268 -29.000 10.986 1.00 97.56 527 LEU A N 1
ATOM 4078 C CA . LEU A 1 527 ? -5.765 -28.757 9.632 1.00 97.56 527 LEU A CA 1
ATOM 4079 C C . LEU A 1 527 ? -4.677 -28.162 8.725 1.00 97.56 527 LEU A C 1
ATOM 4081 O O . LEU A 1 527 ? -4.507 -28.624 7.596 1.00 97.56 527 LEU A O 1
ATOM 4085 N N . ALA A 1 528 ? -3.894 -27.193 9.215 1.00 95.62 528 ALA A N 1
ATOM 4086 C CA . ALA A 1 528 ? -2.780 -26.626 8.453 1.00 95.62 528 ALA A CA 1
ATOM 4087 C C . ALA A 1 528 ? -1.702 -27.673 8.121 1.00 95.62 528 ALA A C 1
ATOM 4089 O O . ALA A 1 528 ? -1.174 -27.683 7.008 1.00 95.62 528 ALA A O 1
ATOM 4090 N N . GLU A 1 529 ? -1.382 -28.564 9.063 1.00 95.00 529 GLU A N 1
ATOM 4091 C CA . GLU A 1 529 ? -0.412 -29.647 8.863 1.00 95.00 529 GLU A CA 1
ATOM 4092 C C . GLU A 1 529 ? -0.936 -30.720 7.897 1.00 95.00 529 GLU A C 1
ATOM 4094 O O . GLU A 1 529 ? -0.204 -31.136 6.995 1.00 95.00 529 GLU A O 1
ATOM 4099 N N . ARG A 1 530 ? -2.213 -31.108 8.014 1.00 95.25 530 ARG A N 1
ATOM 4100 C CA . ARG A 1 530 ? -2.894 -32.024 7.082 1.00 95.25 530 ARG A CA 1
ATOM 4101 C C . ARG A 1 530 ? -2.889 -31.477 5.654 1.00 95.25 530 ARG A C 1
ATOM 4103 O O . ARG A 1 530 ? -2.437 -32.168 4.743 1.00 95.25 530 ARG A O 1
ATOM 4110 N N . VAL A 1 531 ? -3.300 -30.221 5.458 1.00 94.81 531 VAL A N 1
ATOM 4111 C CA . VAL A 1 531 ? -3.350 -29.589 4.128 1.00 94.81 531 VAL A CA 1
ATOM 4112 C C . VAL A 1 531 ? -1.952 -29.359 3.544 1.00 94.81 531 VAL A C 1
ATOM 4114 O O . VAL A 1 531 ? -1.737 -29.604 2.357 1.00 94.81 531 VAL A O 1
ATOM 4117 N N . ALA A 1 532 ? -0.958 -28.989 4.357 1.00 92.25 532 ALA A N 1
ATOM 4118 C CA . ALA A 1 532 ? 0.439 -28.973 3.915 1.00 92.25 532 ALA A CA 1
ATOM 4119 C C . ALA A 1 532 ? 0.950 -30.379 3.523 1.00 92.25 532 ALA A C 1
ATOM 4121 O O . ALA A 1 532 ? 1.801 -30.509 2.637 1.00 92.25 532 ALA A O 1
ATOM 4122 N N . GLY A 1 533 ? 0.412 -31.427 4.154 1.00 88.06 533 GLY A N 1
ATOM 4123 C CA . GLY A 1 533 ? 0.717 -32.834 3.904 1.00 88.06 533 GLY A CA 1
ATOM 4124 C C . GLY A 1 533 ? 0.176 -33.404 2.588 1.00 88.06 533 GLY A C 1
ATOM 4125 O O . GLY A 1 533 ? 0.833 -34.284 2.032 1.00 88.06 533 GLY A O 1
ATOM 4126 N N . ILE A 1 534 ? -0.933 -32.879 2.043 1.00 83.88 534 ILE A N 1
ATOM 4127 C CA . ILE A 1 534 ? -1.561 -33.333 0.775 1.00 83.88 534 ILE A CA 1
ATOM 4128 C C . ILE A 1 534 ? -0.538 -33.391 -0.378 1.00 83.88 534 ILE A C 1
ATOM 4130 O O . ILE A 1 534 ? -0.521 -34.319 -1.189 1.00 83.88 534 ILE A O 1
ATOM 4134 N N . ARG A 1 535 ? 0.440 -32.474 -0.394 1.00 61.44 535 ARG A N 1
ATOM 4135 C CA . ARG A 1 535 ? 1.515 -32.467 -1.399 1.00 61.44 535 ARG A CA 1
ATOM 4136 C C . ARG A 1 535 ? 2.421 -33.716 -1.382 1.00 61.44 535 ARG A C 1
ATOM 4138 O O . ARG A 1 535 ? 3.067 -33.992 -2.393 1.00 61.44 535 ARG A O 1
ATOM 4145 N N . ARG A 1 536 ? 2.464 -34.514 -0.306 1.00 50.97 536 ARG A N 1
ATOM 4146 C CA . ARG A 1 536 ? 3.228 -35.781 -0.286 1.00 50.97 536 ARG A CA 1
ATOM 4147 C C . ARG A 1 536 ? 2.668 -36.826 -1.263 1.00 50.97 536 ARG A C 1
ATOM 4149 O O . ARG A 1 536 ? 3.441 -37.653 -1.741 1.00 50.97 536 ARG A O 1
ATOM 4156 N N . GLY A 1 537 ? 1.385 -36.748 -1.634 1.00 46.34 537 GLY A N 1
ATOM 4157 C CA . GLY A 1 537 ? 0.821 -37.548 -2.729 1.00 46.34 537 GLY A CA 1
ATOM 4158 C C . GLY A 1 537 ? 1.391 -37.165 -4.102 1.00 46.34 537 GLY A C 1
ATOM 4159 O O . GLY A 1 537 ? 1.740 -38.034 -4.900 1.00 46.34 537 GLY A O 1
ATOM 4160 N N . LEU A 1 538 ? 1.590 -35.865 -4.348 1.00 46.09 538 LEU A N 1
ATOM 4161 C CA . LEU A 1 538 ? 2.054 -35.333 -5.638 1.00 46.09 538 LEU A CA 1
ATOM 4162 C C . LEU A 1 538 ? 3.510 -35.689 -5.978 1.00 46.09 538 LEU A C 1
ATOM 4164 O O . LEU A 1 538 ? 3.839 -35.796 -7.157 1.00 46.09 538 LEU A O 1
ATOM 4168 N N . SER A 1 539 ? 4.381 -35.911 -4.986 1.00 43.44 539 SER A N 1
ATOM 4169 C CA . SER A 1 539 ? 5.772 -36.333 -5.249 1.00 43.44 539 SER A CA 1
ATOM 4170 C C . SER A 1 539 ? 5.831 -37.676 -5.987 1.00 43.44 539 SER A C 1
ATOM 4172 O O . SER A 1 539 ? 6.644 -37.857 -6.893 1.00 43.44 539 SER A O 1
ATOM 4174 N N . LYS A 1 540 ? 4.910 -38.595 -5.654 1.00 38.06 540 LYS A N 1
ATOM 4175 C CA . LYS A 1 540 ? 4.792 -39.909 -6.302 1.00 38.06 540 LYS A CA 1
ATOM 4176 C C . LYS A 1 540 ? 4.253 -39.832 -7.733 1.00 38.06 540 LYS A C 1
ATOM 4178 O O . LYS A 1 540 ? 4.534 -40.729 -8.519 1.00 38.06 540 LYS A O 1
ATOM 4183 N N . ALA A 1 541 ? 3.516 -38.776 -8.084 1.00 37.72 541 ALA A N 1
ATOM 4184 C CA . ALA A 1 541 ? 2.937 -38.603 -9.418 1.00 37.72 541 ALA A CA 1
ATOM 4185 C C . ALA A 1 541 ? 3.938 -38.072 -10.466 1.00 37.72 541 ALA A C 1
ATOM 4187 O O . ALA A 1 541 ? 3.724 -38.266 -11.659 1.00 37.72 541 ALA A O 1
ATOM 4188 N N . PHE A 1 542 ? 5.031 -37.425 -10.036 1.00 38.31 542 PHE A N 1
ATOM 4189 C CA . PHE A 1 542 ? 5.999 -36.762 -10.925 1.00 38.31 542 PHE A CA 1
ATOM 4190 C C . PHE A 1 542 ? 7.445 -37.281 -10.799 1.00 38.31 542 PHE A C 1
ATOM 4192 O O . PHE A 1 542 ? 8.377 -36.617 -11.244 1.00 38.31 542 PHE A O 1
ATOM 4199 N N . GLY A 1 543 ? 7.644 -38.473 -10.225 1.00 32.94 543 GLY A N 1
ATOM 4200 C CA . GLY A 1 543 ? 8.935 -39.176 -10.273 1.00 32.94 543 GLY A CA 1
ATOM 4201 C C . GLY A 1 543 ? 10.064 -38.548 -9.447 1.00 32.94 543 GLY A C 1
ATOM 4202 O O . GLY A 1 543 ? 11.232 -38.732 -9.782 1.00 32.94 543 GLY A O 1
ATOM 4203 N N . GLY A 1 544 ? 9.740 -37.808 -8.381 1.00 33.16 544 GLY A N 1
ATOM 4204 C CA . GLY A 1 544 ? 10.747 -37.326 -7.433 1.00 33.16 544 GLY A CA 1
ATOM 4205 C C . GLY A 1 544 ? 11.339 -38.480 -6.619 1.00 33.16 544 GLY A C 1
ATOM 4206 O O . GLY A 1 544 ? 10.587 -39.307 -6.102 1.00 33.16 544 GLY A O 1
ATOM 4207 N N . VAL A 1 545 ? 12.670 -38.527 -6.504 1.00 32.16 545 VAL A N 1
ATOM 4208 C CA . VAL A 1 545 ? 13.382 -39.510 -5.670 1.00 32.16 545 VAL A CA 1
ATOM 4209 C C . VAL A 1 545 ? 12.983 -39.327 -4.203 1.00 32.16 545 VAL A C 1
ATOM 4211 O O . VAL A 1 545 ? 12.894 -38.205 -3.705 1.00 32.16 545 VAL A O 1
ATOM 4214 N N . ASP A 1 546 ? 12.714 -40.444 -3.530 1.00 33.84 546 ASP A N 1
ATOM 4215 C CA . ASP A 1 546 ? 12.347 -40.490 -2.115 1.00 33.84 546 ASP A CA 1
ATOM 4216 C C . ASP A 1 546 ? 13.626 -40.425 -1.264 1.00 33.84 546 ASP A C 1
ATOM 4218 O O . ASP A 1 546 ? 14.178 -41.452 -0.860 1.00 33.84 546 ASP A O 1
ATOM 4222 N N . ASP A 1 547 ? 14.136 -39.209 -1.039 1.00 32.59 547 ASP A N 1
ATOM 4223 C CA . ASP A 1 547 ? 15.238 -38.957 -0.103 1.00 32.59 547 ASP A CA 1
ATOM 4224 C C . ASP A 1 547 ? 14.737 -39.196 1.329 1.00 32.59 547 ASP A C 1
ATOM 4226 O O . ASP A 1 547 ? 14.261 -38.295 2.025 1.00 32.59 547 ASP A O 1
ATOM 4230 N N . GLY A 1 548 ? 14.806 -40.462 1.744 1.00 33.22 548 GLY A N 1
ATOM 4231 C CA . GLY A 1 548 ? 14.291 -40.979 3.006 1.00 33.22 548 GLY A CA 1
ATOM 4232 C C . GLY A 1 548 ? 15.050 -40.507 4.248 1.00 33.22 548 GLY A C 1
ATOM 4233 O O . GLY A 1 548 ? 15.613 -41.327 4.969 1.00 33.22 548 GLY A O 1
ATOM 4234 N N . GLU A 1 549 ? 15.003 -39.210 4.557 1.00 29.50 549 GLU A N 1
ATOM 4235 C CA . GLU A 1 549 ? 15.317 -38.686 5.888 1.00 29.50 549 GLU A CA 1
ATOM 4236 C C . GLU A 1 549 ? 14.045 -38.276 6.642 1.00 29.50 549 GLU A C 1
ATOM 4238 O O . GLU A 1 549 ? 13.234 -37.456 6.204 1.00 29.50 549 GLU A O 1
ATOM 4243 N N . GLY A 1 550 ? 13.876 -38.857 7.833 1.00 26.62 550 GLY A N 1
ATOM 4244 C CA . GLY A 1 550 ? 12.740 -38.592 8.707 1.00 26.62 550 GLY A CA 1
ATOM 4245 C C . GLY A 1 550 ? 12.639 -37.117 9.108 1.00 26.62 550 GLY A C 1
ATOM 4246 O O . GLY A 1 550 ? 13.615 -36.481 9.503 1.00 26.62 550 GLY A O 1
ATOM 4247 N N . PHE A 1 551 ? 11.415 -36.593 9.057 1.00 28.08 551 PHE A N 1
ATOM 4248 C CA . PHE A 1 551 ? 11.078 -35.193 9.306 1.00 28.08 551 PHE A CA 1
ATOM 4249 C C . PHE A 1 551 ? 11.526 -34.725 10.709 1.00 28.08 551 PHE A C 1
ATOM 4251 O O . PHE A 1 551 ? 10.801 -34.876 11.693 1.00 28.08 551 PHE A O 1
ATOM 4258 N N . ARG A 1 552 ? 12.710 -34.104 10.818 1.00 25.05 552 ARG A N 1
ATOM 4259 C CA . ARG A 1 552 ? 13.112 -33.364 12.024 1.00 25.05 552 ARG A CA 1
ATOM 4260 C C . ARG A 1 552 ? 12.349 -32.046 12.091 1.00 25.05 552 ARG A C 1
ATOM 4262 O O . ARG A 1 552 ? 12.829 -31.006 11.636 1.00 25.05 552 ARG A O 1
ATOM 4269 N N . THR A 1 553 ? 11.188 -32.070 12.736 1.00 29.59 553 THR A N 1
ATOM 4270 C CA . THR A 1 553 ? 10.578 -30.855 13.276 1.00 29.59 553 THR A CA 1
ATOM 4271 C C . THR A 1 553 ? 11.597 -30.154 14.181 1.00 29.59 553 THR A C 1
ATOM 4273 O O . THR A 1 553 ? 11.924 -30.631 15.266 1.00 29.59 553 THR A O 1
ATOM 4276 N N . ARG A 1 554 ? 12.093 -28.970 13.792 1.00 29.31 554 ARG A N 1
ATOM 4277 C CA . ARG A 1 554 ? 12.790 -28.065 14.731 1.00 29.31 554 ARG A CA 1
ATOM 4278 C C . ARG A 1 554 ? 11.780 -27.362 15.651 1.00 29.31 554 ARG A C 1
ATOM 4280 O O . ARG A 1 554 ? 11.800 -26.146 15.810 1.00 29.31 554 ARG A O 1
ATOM 4287 N N . GLY A 1 555 ? 10.899 -28.149 16.267 1.00 24.48 555 GLY A N 1
ATOM 4288 C CA . GLY A 1 555 ? 10.103 -27.744 17.414 1.00 24.48 555 GLY A CA 1
ATOM 4289 C C . GLY A 1 555 ? 10.946 -27.931 18.666 1.00 24.48 555 GLY A C 1
ATOM 4290 O O . GLY A 1 555 ? 11.076 -29.043 19.170 1.00 24.48 555 GLY A O 1
ATOM 4291 N N . ARG A 1 556 ? 11.548 -26.851 19.172 1.00 25.77 556 ARG A N 1
ATOM 4292 C CA . ARG A 1 556 ? 12.222 -26.883 20.474 1.00 25.77 556 ARG A CA 1
ATOM 4293 C C . ARG A 1 556 ? 11.140 -26.854 21.552 1.00 25.77 556 ARG A C 1
ATOM 4295 O O . ARG A 1 556 ? 10.708 -25.778 21.952 1.00 25.77 556 ARG A O 1
ATOM 4302 N N . ALA A 1 557 ? 10.667 -28.030 21.960 1.00 24.55 557 ALA A N 1
ATOM 4303 C CA . ALA A 1 557 ? 9.672 -28.160 23.016 1.00 24.55 557 ALA A CA 1
ATOM 4304 C C . ALA A 1 557 ? 10.207 -27.538 24.316 1.00 24.55 557 ALA A C 1
ATOM 4306 O O . ALA A 1 557 ? 11.183 -28.015 24.893 1.00 24.55 557 ALA A O 1
ATOM 4307 N N . SER A 1 558 ? 9.578 -26.452 24.760 1.00 24.61 558 SER A N 1
ATOM 4308 C CA . SER A 1 558 ? 9.847 -25.818 26.047 1.00 24.61 558 SER A CA 1
ATOM 4309 C C . SER A 1 558 ? 9.086 -26.557 27.146 1.00 24.61 558 SER A C 1
ATOM 4311 O O . SER A 1 558 ? 7.993 -26.150 27.541 1.00 24.61 558 SER A O 1
ATOM 4313 N N . THR A 1 559 ? 9.649 -27.661 27.629 1.00 25.22 559 THR A N 1
ATOM 4314 C CA . THR A 1 559 ? 9.188 -28.318 28.856 1.00 25.22 559 THR A CA 1
ATOM 4315 C C . THR A 1 559 ? 9.841 -27.666 30.071 1.00 25.22 559 THR A C 1
ATOM 4317 O O . THR A 1 559 ? 10.870 -28.140 30.544 1.00 25.22 559 THR A O 1
ATOM 4320 N N . GLU A 1 560 ? 9.222 -26.615 30.604 1.00 26.95 560 GLU A N 1
ATOM 4321 C CA . GLU A 1 560 ? 9.410 -26.224 32.006 1.00 26.95 560 GLU A CA 1
ATOM 4322 C C . GLU A 1 560 ? 8.043 -26.159 32.690 1.00 26.95 560 GLU A C 1
ATOM 4324 O O . GLU A 1 560 ? 7.320 -25.167 32.630 1.00 26.95 560 GLU A O 1
ATOM 4329 N N . GLY A 1 561 ? 7.680 -27.278 33.321 1.00 24.50 561 GLY A N 1
ATOM 4330 C CA . GLY A 1 561 ? 6.653 -27.294 34.353 1.00 24.50 561 GLY A CA 1
ATOM 4331 C C . GLY A 1 561 ? 7.212 -26.697 35.644 1.00 24.50 561 GLY A C 1
ATOM 4332 O O . GLY A 1 561 ? 8.387 -26.871 35.964 1.00 24.50 561 GLY A O 1
ATOM 4333 N N . VAL A 1 562 ? 6.359 -25.997 36.388 1.00 26.17 562 VAL A N 1
ATOM 4334 C CA . VAL A 1 562 ? 6.711 -25.329 37.646 1.00 26.17 562 VAL A CA 1
ATOM 4335 C C . VAL A 1 562 ? 7.236 -26.331 38.679 1.00 26.17 562 VAL A C 1
ATOM 4337 O O . VAL A 1 562 ? 6.472 -27.158 39.168 1.00 26.17 562 VAL A O 1
ATOM 4340 N N . LEU A 1 563 ? 8.496 -26.180 39.101 1.00 24.58 563 LEU A N 1
ATOM 4341 C CA . LEU A 1 563 ? 8.968 -26.670 40.398 1.00 24.58 563 LEU A CA 1
ATOM 4342 C C . LEU A 1 563 ? 9.905 -25.659 41.069 1.00 24.58 563 LEU A C 1
ATOM 4344 O O . LEU A 1 563 ? 10.893 -25.193 40.508 1.00 24.58 563 LEU A O 1
ATOM 4348 N N . THR A 1 564 ? 9.567 -25.329 42.310 1.00 27.88 564 THR A N 1
ATOM 4349 C CA . THR A 1 564 ? 10.307 -24.440 43.208 1.00 27.88 564 THR A CA 1
ATOM 4350 C C . THR A 1 564 ? 11.547 -25.131 43.781 1.00 27.88 564 THR A C 1
ATOM 4352 O O . THR A 1 564 ? 11.422 -26.223 44.331 1.00 27.88 564 THR A O 1
ATOM 4355 N N . GLY A 1 565 ? 12.719 -24.488 43.774 1.00 24.53 565 GLY A N 1
ATOM 4356 C CA . GLY A 1 565 ? 13.908 -25.049 44.433 1.00 24.53 565 GLY A CA 1
ATOM 4357 C C . GLY A 1 565 ? 15.151 -24.171 44.311 1.00 24.53 565 GLY A C 1
ATOM 4358 O O . GLY A 1 565 ? 15.541 -23.783 43.220 1.00 24.53 565 GLY A O 1
ATOM 4359 N N . GLY A 1 566 ? 15.761 -23.817 45.440 1.00 23.70 566 GLY A N 1
ATOM 4360 C CA . GLY A 1 566 ? 16.794 -22.789 45.508 1.00 23.70 566 GLY A CA 1
ATOM 4361 C C . GLY A 1 566 ? 18.224 -23.187 45.114 1.00 23.70 566 GLY A C 1
ATOM 4362 O O . GLY A 1 566 ? 18.663 -24.316 45.283 1.00 23.70 566 GLY A O 1
ATOM 4363 N N . LEU A 1 567 ? 18.979 -22.121 44.819 1.00 25.72 567 LEU A N 1
ATOM 4364 C CA . LEU A 1 567 ? 20.369 -21.871 45.233 1.00 25.72 567 LEU A CA 1
ATOM 4365 C C . LEU A 1 567 ? 21.571 -22.485 44.473 1.00 25.72 567 LEU A C 1
ATOM 4367 O O . LEU A 1 567 ? 21.860 -23.671 44.527 1.00 25.72 567 LEU A O 1
ATOM 4371 N N . ARG A 1 568 ? 22.425 -21.521 44.077 1.00 26.92 568 ARG A N 1
ATOM 4372 C CA . ARG A 1 568 ? 23.908 -21.455 44.132 1.00 26.92 568 ARG A CA 1
ATOM 4373 C C . ARG A 1 568 ? 24.722 -21.670 42.848 1.00 26.92 568 ARG A C 1
ATOM 4375 O O . ARG A 1 568 ? 24.607 -22.639 42.114 1.00 26.92 568 ARG A O 1
ATOM 4382 N N . LYS A 1 569 ? 25.619 -20.692 42.652 1.00 30.12 569 LYS A N 1
ATOM 4383 C CA . LYS A 1 569 ? 26.645 -20.590 41.608 1.00 30.12 569 LYS A CA 1
ATOM 4384 C C . LYS A 1 569 ? 27.672 -21.720 41.727 1.00 30.12 569 LYS A C 1
ATOM 4386 O O . LYS A 1 569 ? 28.219 -21.911 42.811 1.00 30.12 569 LYS A O 1
ATOM 4391 N N . ALA A 1 570 ? 28.061 -22.308 40.598 1.00 26.72 570 ALA A N 1
ATOM 4392 C CA . ALA A 1 570 ? 29.347 -22.987 40.449 1.00 26.72 570 ALA A CA 1
ATOM 4393 C C . ALA A 1 570 ? 30.347 -22.045 39.751 1.00 26.72 570 ALA A C 1
ATOM 4395 O O . ALA A 1 570 ? 30.024 -21.443 38.725 1.00 26.72 570 ALA A O 1
ATOM 4396 N N . ARG A 1 571 ? 31.555 -21.891 40.310 1.00 26.09 571 ARG A N 1
ATOM 4397 C CA . ARG A 1 571 ? 32.679 -21.218 39.633 1.00 26.09 571 ARG A CA 1
ATOM 4398 C C . ARG A 1 571 ? 33.339 -22.194 38.655 1.00 26.09 571 ARG A C 1
ATOM 4400 O O . ARG A 1 571 ? 33.425 -23.380 38.951 1.00 26.09 571 ARG A O 1
ATOM 4407 N N . LYS A 1 572 ? 33.883 -21.679 37.550 1.00 26.09 572 LYS A N 1
ATOM 4408 C CA . LYS A 1 572 ? 34.984 -22.332 36.830 1.00 26.09 572 LYS A CA 1
ATOM 4409 C C . LYS A 1 572 ? 36.273 -21.604 37.187 1.00 26.09 572 LYS A C 1
ATOM 4411 O O . LYS A 1 572 ? 36.340 -20.389 37.025 1.00 26.09 572 LYS A O 1
ATOM 4416 N N . GLU A 1 573 ? 37.269 -22.342 37.652 1.00 27.55 573 GLU A N 1
ATOM 4417 C CA . GLU A 1 573 ? 38.645 -21.860 37.760 1.00 27.55 573 GLU A CA 1
ATOM 4418 C C . GLU A 1 573 ? 39.427 -22.366 36.543 1.00 27.55 573 GLU A C 1
ATOM 4420 O O . GLU A 1 573 ? 39.293 -23.524 36.148 1.00 27.55 573 GLU A O 1
ATOM 4425 N N . GLN A 1 574 ? 40.206 -21.483 35.918 1.00 28.64 574 GLN A N 1
ATOM 4426 C CA . GLN A 1 574 ? 41.200 -21.855 34.915 1.00 28.64 574 GLN A CA 1
ATOM 4427 C C . GLN A 1 574 ? 42.572 -21.826 35.578 1.00 28.64 574 GLN A C 1
ATOM 4429 O O . GLN A 1 574 ? 42.985 -20.790 36.094 1.00 28.64 574 GLN A O 1
ATOM 4434 N N . VAL A 1 575 ? 43.290 -22.943 35.510 1.00 29.48 575 VAL A N 1
ATOM 4435 C CA . VAL A 1 575 ? 44.722 -23.007 35.808 1.00 29.48 575 VAL A CA 1
ATOM 4436 C C . VAL A 1 575 ? 45.446 -23.192 34.481 1.00 29.48 575 VAL A C 1
ATOM 4438 O O . VAL A 1 575 ? 45.130 -24.113 33.730 1.00 29.48 575 VAL A O 1
ATOM 4441 N N . SER A 1 576 ? 46.384 -22.299 34.168 1.00 28.64 576 SER A N 1
ATOM 4442 C CA . SER A 1 576 ? 47.231 -22.428 32.986 1.00 28.64 576 SER A CA 1
ATOM 4443 C C . SER A 1 576 ? 48.485 -23.234 33.313 1.00 28.64 576 SER A C 1
ATOM 4445 O O . SER A 1 576 ? 49.186 -22.970 34.288 1.00 28.64 576 SER A O 1
ATOM 4447 N N . THR A 1 577 ? 48.812 -24.186 32.446 1.00 30.73 577 THR A N 1
ATOM 4448 C CA . THR A 1 577 ? 50.141 -24.796 32.372 1.00 30.73 577 THR A CA 1
ATOM 4449 C C . THR A 1 577 ? 50.665 -24.613 30.956 1.00 30.73 577 THR A C 1
ATOM 4451 O O . THR A 1 577 ? 49.935 -24.843 29.993 1.00 30.73 577 THR A O 1
ATOM 4454 N N . GLY A 1 578 ? 51.908 -24.144 30.828 1.00 36.94 578 GLY A N 1
ATOM 4455 C CA . GLY A 1 578 ? 52.559 -23.945 29.531 1.00 36.94 578 GLY A CA 1
ATOM 4456 C C . GLY A 1 578 ? 52.798 -25.258 28.777 1.00 36.94 578 GLY A C 1
ATOM 4457 O O . GLY A 1 578 ? 52.715 -26.337 29.357 1.00 36.94 578 GLY A O 1
ATOM 4458 N N . SER A 1 579 ? 53.148 -25.140 27.491 1.00 33.31 579 SER A N 1
ATOM 4459 C CA . SER A 1 579 ? 53.015 -26.168 26.440 1.00 33.31 579 SER A CA 1
ATOM 4460 C C . SER A 1 579 ? 51.547 -26.446 26.080 1.00 33.31 579 SER A C 1
ATOM 4462 O O . SER A 1 579 ? 50.751 -26.933 26.876 1.00 33.31 579 SER A O 1
ATOM 4464 N N . GLY A 1 580 ? 51.156 -26.021 24.877 1.00 44.41 580 GLY A N 1
ATOM 4465 C CA . GLY A 1 580 ? 49.753 -25.961 24.485 1.00 44.41 580 GLY A CA 1
ATOM 4466 C C . GLY A 1 580 ? 49.217 -27.288 23.963 1.00 44.41 580 GLY A C 1
ATOM 4467 O O . GLY A 1 580 ? 49.454 -27.604 22.807 1.00 44.41 580 GLY A O 1
ATOM 4468 N N . HIS A 1 581 ? 48.417 -27.982 24.774 1.00 31.19 581 HIS A N 1
ATOM 4469 C CA . HIS A 1 581 ? 47.308 -28.841 24.341 1.00 31.19 581 HIS A CA 1
ATOM 4470 C C . HIS A 1 581 ? 46.296 -28.959 25.493 1.00 31.19 581 HIS A C 1
ATOM 4472 O O . HIS A 1 581 ? 46.643 -29.434 26.572 1.00 31.19 581 HIS A O 1
ATOM 4478 N N . THR A 1 582 ? 45.038 -28.563 25.276 1.00 28.86 582 THR A N 1
ATOM 4479 C CA . THR A 1 582 ? 43.979 -28.684 26.295 1.00 28.86 582 THR A CA 1
ATOM 4480 C C . THR A 1 582 ? 43.096 -29.892 25.999 1.00 28.86 582 THR A C 1
ATOM 4482 O O . THR A 1 582 ? 42.208 -29.828 25.152 1.00 28.86 582 THR A O 1
ATOM 4485 N N . LEU A 1 583 ? 43.320 -30.987 26.725 1.00 25.88 583 LEU A N 1
ATOM 4486 C CA . LEU A 1 583 ? 42.406 -32.129 26.795 1.00 25.88 583 LEU A CA 1
ATOM 4487 C C . LEU A 1 583 ? 41.383 -31.894 27.912 1.00 25.88 583 LEU A C 1
ATOM 4489 O O . LEU A 1 583 ? 41.761 -31.716 29.068 1.00 25.88 583 LEU A O 1
ATOM 4493 N N . VAL A 1 584 ? 40.092 -31.936 27.579 1.00 29.27 584 VAL A N 1
ATOM 4494 C CA . VAL A 1 584 ? 39.005 -31.991 28.568 1.00 29.27 584 VAL A CA 1
ATOM 4495 C C . VAL A 1 584 ? 38.388 -33.380 28.513 1.00 29.27 584 VAL A C 1
ATOM 4497 O O . VAL A 1 584 ? 37.720 -33.729 27.543 1.00 29.27 584 VAL A O 1
ATOM 4500 N N . TRP A 1 585 ? 38.610 -34.164 29.564 1.00 24.16 585 TRP A N 1
ATOM 4501 C CA . TRP A 1 585 ? 37.881 -35.405 29.801 1.00 24.16 585 TRP A CA 1
ATOM 4502 C C . TRP A 1 585 ? 36.617 -35.100 30.605 1.00 24.16 585 TRP A C 1
ATOM 4504 O O . TRP A 1 585 ? 36.674 -34.363 31.588 1.00 24.16 585 TRP A O 1
ATOM 4514 N N . THR A 1 586 ? 35.501 -35.724 30.231 1.00 26.95 586 THR A N 1
ATOM 4515 C CA . THR A 1 586 ? 34.292 -35.775 31.060 1.00 26.95 586 THR A CA 1
ATOM 4516 C C . THR A 1 586 ? 33.882 -37.233 31.194 1.00 26.95 586 THR A C 1
ATOM 4518 O O . THR A 1 586 ? 33.315 -37.816 30.273 1.00 26.95 586 THR A O 1
ATOM 4521 N N . THR A 1 587 ? 34.202 -37.836 32.334 1.00 24.11 587 THR A N 1
ATOM 4522 C CA . THR A 1 587 ? 33.707 -39.159 32.718 1.00 24.11 587 THR A CA 1
ATOM 4523 C C . THR A 1 587 ? 32.246 -39.049 33.139 1.00 24.11 587 THR A C 1
ATOM 4525 O O . THR A 1 587 ? 31.932 -38.290 34.056 1.00 24.11 587 THR A O 1
ATOM 4528 N N . PHE A 1 588 ? 31.365 -39.818 32.502 1.00 25.23 588 PHE A N 1
ATOM 4529 C CA . PHE A 1 588 ? 30.011 -40.049 32.999 1.00 25.23 588 PHE A CA 1
ATOM 4530 C C . PHE A 1 588 ? 30.003 -41.345 33.802 1.00 25.23 588 PHE A C 1
ATOM 4532 O O . PHE A 1 588 ? 30.350 -42.398 33.272 1.00 25.23 588 PHE A O 1
ATOM 4539 N N . ASP A 1 589 ? 29.621 -41.246 35.071 1.00 23.12 589 ASP A N 1
ATOM 4540 C CA . ASP A 1 589 ? 29.408 -42.402 35.934 1.00 23.12 589 ASP A CA 1
ATOM 4541 C C . ASP A 1 589 ? 27.951 -42.869 35.784 1.00 23.12 589 ASP A C 1
ATOM 4543 O O . ASP A 1 589 ? 27.024 -42.054 35.822 1.00 23.12 589 ASP A O 1
ATOM 4547 N N . MET A 1 590 ? 27.747 -44.165 35.551 1.00 22.72 590 MET A N 1
ATOM 4548 C CA . MET A 1 590 ? 26.435 -44.771 35.313 1.00 22.72 590 MET A CA 1
ATOM 4549 C C . MET A 1 590 ? 26.118 -45.756 36.436 1.00 22.72 590 MET A C 1
ATOM 4551 O O . MET A 1 590 ? 26.575 -46.898 36.411 1.00 22.72 590 MET A O 1
ATOM 4555 N N . SER A 1 591 ? 25.269 -45.347 37.378 1.00 25.27 591 SER A N 1
ATOM 4556 C CA . SER A 1 591 ? 24.654 -46.259 38.342 1.00 25.27 591 SER A CA 1
ATOM 4557 C C . SER A 1 591 ? 23.233 -46.635 37.909 1.00 25.27 591 SER A C 1
ATOM 4559 O O . SER A 1 591 ? 22.391 -45.792 37.601 1.00 25.27 591 SER A O 1
ATOM 4561 N N . VAL A 1 592 ? 22.989 -47.942 37.854 1.00 25.34 592 VAL A N 1
ATOM 4562 C CA . VAL A 1 592 ? 21.702 -48.557 37.507 1.00 25.34 592 VAL A CA 1
ATOM 4563 C C . VAL A 1 592 ? 20.896 -48.771 38.787 1.00 25.34 592 VAL A C 1
ATOM 4565 O O . VAL A 1 592 ? 21.462 -49.190 39.794 1.00 25.34 592 VAL A O 1
ATOM 4568 N N . HIS A 1 593 ? 19.576 -48.576 38.739 1.00 24.77 593 HIS A N 1
ATOM 4569 C CA . HIS A 1 593 ? 18.672 -49.188 39.714 1.00 24.77 593 HIS A CA 1
ATOM 4570 C C . HIS A 1 593 ? 17.510 -49.912 39.030 1.00 24.77 593 HIS A C 1
ATOM 4572 O O . HIS A 1 593 ? 17.020 -49.507 37.977 1.00 24.77 593 HIS A O 1
ATOM 4578 N N . GLU A 1 594 ? 17.137 -51.038 39.631 1.00 26.14 594 GLU A N 1
ATOM 4579 C CA . GLU A 1 594 ? 16.327 -52.104 39.048 1.00 26.14 594 GLU A CA 1
ATOM 4580 C C . GLU A 1 594 ? 14.853 -52.035 39.482 1.00 26.14 594 GLU A C 1
ATOM 4582 O O . GLU A 1 594 ? 14.536 -51.543 40.563 1.00 26.14 594 GLU A O 1
ATOM 4587 N N . GLY A 1 595 ? 13.982 -52.689 38.701 1.00 25.00 595 GLY A N 1
ATOM 4588 C CA . GLY A 1 595 ? 12.841 -53.437 39.248 1.00 25.00 595 GLY A CA 1
ATOM 4589 C C . GLY A 1 595 ? 11.432 -52.864 39.033 1.00 25.00 595 GLY A C 1
ATOM 4590 O O . GLY A 1 595 ? 11.073 -51.846 39.614 1.00 25.00 595 GLY A O 1
ATOM 4591 N N . GLY A 1 596 ? 10.577 -53.616 38.316 1.00 23.86 596 GLY A N 1
ATOM 4592 C CA . GLY A 1 596 ? 9.116 -53.547 38.513 1.00 23.86 596 GLY A CA 1
ATOM 4593 C C . GLY A 1 596 ? 8.206 -53.652 37.277 1.00 23.86 596 GLY A C 1
ATOM 4594 O O . GLY A 1 596 ? 7.689 -52.645 36.816 1.00 23.86 596 GLY A O 1
ATOM 4595 N N . PHE A 1 597 ? 7.918 -54.873 36.810 1.00 23.27 597 PHE A N 1
ATOM 4596 C CA . PHE A 1 597 ? 6.792 -55.252 35.921 1.00 23.27 597 PHE A CA 1
ATOM 4597 C C . PHE A 1 597 ? 6.619 -56.795 35.988 1.00 23.27 597 PHE A C 1
ATOM 4599 O O . PHE A 1 597 ? 7.563 -57.456 36.425 1.00 23.27 597 PHE A O 1
ATOM 4606 N N . PRO A 1 598 ? 5.534 -57.434 35.483 1.00 42.03 598 PRO A N 1
ATOM 4607 C CA . PRO A 1 598 ? 4.153 -56.975 35.245 1.00 42.03 598 PRO A CA 1
ATOM 4608 C C . PRO A 1 598 ? 3.062 -57.976 35.743 1.00 42.03 598 PRO A C 1
ATOM 4610 O O . PRO A 1 598 ? 3.349 -59.138 36.020 1.00 42.03 598 PRO A O 1
ATOM 4613 N N . ARG A 1 599 ? 1.777 -57.573 35.724 1.00 26.86 599 ARG A N 1
ATOM 4614 C CA . ARG A 1 599 ? 0.578 -58.423 35.464 1.00 26.86 599 ARG A CA 1
ATOM 4615 C C . ARG A 1 599 ? -0.531 -57.519 34.888 1.00 26.86 599 ARG A C 1
ATOM 4617 O O . ARG A 1 599 ? -0.659 -56.402 35.368 1.00 26.86 599 ARG A O 1
ATOM 4624 N N . GLY A 1 600 ? -1.350 -57.902 33.907 1.00 24.70 600 GLY A N 1
ATOM 4625 C CA . GLY A 1 600 ? -1.377 -59.108 33.072 1.00 24.70 600 GLY A CA 1
ATOM 4626 C C . GLY A 1 600 ? -2.296 -58.899 31.850 1.00 24.70 600 GLY A C 1
ATOM 4627 O O . GLY A 1 600 ? -3.130 -57.999 31.855 1.00 24.70 600 GLY A O 1
ATOM 4628 N N . PHE A 1 601 ? -2.101 -59.699 30.800 1.00 23.86 601 PHE A N 1
ATOM 4629 C CA . PHE A 1 601 ? -2.907 -59.721 29.566 1.00 23.86 601 PHE A CA 1
ATOM 4630 C C . PHE A 1 601 ? -4.199 -60.533 29.748 1.00 23.86 601 PHE A C 1
ATOM 4632 O O . PHE A 1 601 ? -4.163 -61.541 30.447 1.00 23.86 601 PHE A O 1
ATOM 4639 N N . GLU A 1 602 ? -5.249 -60.222 28.977 1.00 22.67 602 GLU A N 1
ATOM 4640 C CA . GLU A 1 602 ? -6.107 -61.265 28.387 1.00 22.67 602 GLU A CA 1
ATOM 4641 C C . GLU A 1 602 ? -6.758 -60.796 27.067 1.00 22.67 602 GLU A C 1
ATOM 4643 O O . GLU A 1 602 ? -6.855 -59.596 26.805 1.00 22.67 602 GLU A O 1
ATOM 4648 N N . MET A 1 603 ? -7.114 -61.740 26.185 1.00 22.47 603 MET A N 1
ATOM 4649 C CA . MET A 1 603 ? -7.425 -61.506 24.764 1.00 22.47 603 MET A CA 1
ATOM 4650 C C . MET A 1 603 ? -8.721 -62.196 24.297 1.00 22.47 603 MET A C 1
ATOM 4652 O O . MET A 1 603 ? -8.930 -63.367 24.585 1.00 22.47 603 MET A O 1
ATOM 4656 N N . LEU A 1 604 ? -9.426 -61.503 23.389 1.00 23.95 604 LEU A N 1
ATOM 4657 C CA . LEU A 1 604 ? -10.242 -62.011 22.262 1.00 23.95 604 LEU A CA 1
ATOM 4658 C C . LEU A 1 604 ? -11.606 -62.720 22.460 1.00 23.95 604 LEU A C 1
ATOM 4660 O O . LEU A 1 604 ? -11.807 -63.556 23.329 1.00 23.95 604 LEU A O 1
ATOM 4664 N N . ALA A 1 605 ? -12.433 -62.498 21.417 1.00 21.48 605 ALA A N 1
ATOM 4665 C CA . ALA A 1 605 ? -13.600 -63.269 20.942 1.00 21.48 605 ALA A CA 1
ATOM 4666 C C . ALA A 1 605 ? -14.940 -63.071 21.710 1.00 21.48 605 ALA A C 1
ATOM 4668 O O . ALA A 1 605 ? -14.940 -62.923 22.920 1.00 21.48 605 ALA A O 1
ATOM 4669 N N . LYS A 1 606 ? -16.132 -63.067 21.072 1.00 22.33 606 LYS A N 1
ATOM 4670 C CA . LYS A 1 606 ? -16.509 -63.447 19.686 1.00 22.33 606 LYS A CA 1
ATOM 4671 C C . LYS A 1 606 ? -17.886 -62.863 19.256 1.00 22.33 606 LYS A C 1
ATOM 4673 O O . LYS A 1 606 ? -18.777 -62.771 20.083 1.00 22.33 606 LYS A O 1
ATOM 4678 N N . ALA A 1 607 ? -18.044 -62.612 17.949 1.00 22.25 607 ALA A N 1
ATOM 4679 C CA . ALA A 1 607 ? -19.263 -62.714 17.109 1.00 22.25 607 ALA A CA 1
ATOM 4680 C C . ALA A 1 607 ? -20.616 -62.030 17.485 1.00 22.25 607 ALA A C 1
ATOM 4682 O O . ALA A 1 607 ? -21.382 -62.559 18.277 1.00 22.25 607 ALA A O 1
ATOM 4683 N N . GLY A 1 608 ? -20.965 -60.974 16.726 1.00 21.22 608 GLY A N 1
ATOM 4684 C CA . GLY A 1 608 ? -22.087 -60.939 15.755 1.00 21.22 608 GLY A CA 1
ATOM 4685 C C . GLY A 1 608 ? -23.564 -60.875 16.201 1.00 21.22 608 GLY A C 1
ATOM 4686 O O . GLY A 1 608 ? -24.062 -61.829 16.783 1.00 21.22 608 GLY A O 1
ATOM 4687 N N . TRP A 1 609 ? -24.296 -59.846 15.732 1.00 21.77 609 TRP A N 1
ATOM 4688 C CA . TRP A 1 609 ? -25.420 -59.993 14.773 1.00 21.77 609 TRP A CA 1
ATOM 4689 C C . TRP A 1 609 ? -25.795 -58.639 14.113 1.00 21.77 609 TRP A C 1
ATOM 4691 O O . TRP A 1 609 ? -25.233 -57.605 14.469 1.00 21.77 609 TRP A O 1
ATOM 4701 N N . GLU A 1 610 ? -26.702 -58.664 13.132 1.00 25.16 610 GLU A N 1
ATOM 4702 C CA . GLU A 1 610 ? -27.196 -57.525 12.329 1.00 25.16 610 GLU A CA 1
ATOM 4703 C C . GLU A 1 610 ? -28.542 -56.994 12.876 1.00 25.16 610 GLU A C 1
ATOM 4705 O O . GLU A 1 610 ? -29.247 -57.726 13.570 1.00 25.16 610 GLU A O 1
ATOM 4710 N N . GLY A 1 611 ? -28.957 -55.767 12.520 1.00 22.20 611 GLY A N 1
ATOM 4711 C CA . GLY A 1 611 ? -30.328 -55.282 12.777 1.00 22.20 611 GLY A CA 1
ATOM 4712 C C . GLY A 1 611 ? -30.526 -53.769 12.583 1.00 22.20 611 GLY A C 1
ATOM 4713 O O . GLY A 1 611 ? -29.828 -52.978 13.207 1.00 22.20 611 GLY A O 1
ATOM 4714 N N . ASP A 1 612 ? -31.472 -53.384 11.721 1.00 26.48 612 ASP A N 1
ATOM 4715 C CA . ASP A 1 612 ? -31.788 -52.002 11.289 1.00 26.48 612 ASP A CA 1
ATOM 4716 C C . ASP A 1 612 ? -33.024 -51.425 12.030 1.00 26.48 612 ASP A C 1
ATOM 4718 O O . ASP A 1 612 ? -33.831 -52.190 12.562 1.00 26.48 612 ASP A O 1
ATOM 4722 N N . GLY A 1 613 ? -33.213 -50.095 12.045 1.00 23.95 613 GLY A N 1
ATOM 4723 C CA . GLY A 1 613 ? -34.407 -49.452 12.630 1.00 23.95 613 GLY A CA 1
ATOM 4724 C C . GLY A 1 613 ? -34.326 -47.932 12.869 1.00 23.95 613 GLY A C 1
ATOM 4725 O O . GLY A 1 613 ? -33.750 -47.488 13.858 1.00 23.95 613 GLY A O 1
ATOM 4726 N N . ARG A 1 614 ? -34.961 -47.143 11.986 1.00 30.88 614 ARG A N 1
ATOM 4727 C CA . ARG A 1 614 ? -35.238 -45.683 12.105 1.00 30.88 614 ARG A CA 1
ATOM 4728 C C . ARG A 1 614 ? -36.422 -45.427 13.071 1.00 30.88 614 ARG A C 1
ATOM 4730 O O . ARG A 1 614 ? -37.056 -46.390 13.487 1.00 30.88 614 ARG A O 1
ATOM 4737 N N . ASP A 1 615 ? -36.769 -44.221 13.534 1.00 27.77 615 ASP A N 1
ATOM 4738 C CA . ASP A 1 615 ? -37.083 -42.942 12.847 1.00 27.77 615 ASP A CA 1
ATOM 4739 C C . ASP A 1 615 ? -37.230 -41.837 13.955 1.00 27.77 615 ASP A C 1
ATOM 4741 O O . ASP A 1 615 ? -37.237 -42.200 15.131 1.00 27.77 615 ASP A O 1
ATOM 4745 N N . THR A 1 616 ? -37.312 -40.506 13.783 1.00 25.09 616 THR A N 1
ATOM 4746 C CA . THR A 1 616 ? -37.962 -39.634 12.778 1.00 25.09 616 THR A CA 1
ATOM 4747 C C . THR A 1 616 ? -37.331 -38.221 12.727 1.00 25.09 616 THR A C 1
ATOM 4749 O O . THR A 1 616 ? -36.720 -37.780 13.701 1.00 25.09 616 THR A O 1
ATOM 4752 N N . GLY A 1 617 ? -37.615 -37.446 11.662 1.00 23.52 617 GLY A N 1
ATOM 4753 C CA . GLY A 1 617 ? -37.868 -35.996 11.813 1.00 23.52 617 GLY A CA 1
ATOM 4754 C C . GLY A 1 617 ? -37.052 -34.993 10.981 1.00 23.52 617 GLY A C 1
ATOM 4755 O O . GLY A 1 617 ? -36.424 -34.115 11.567 1.00 23.52 617 GLY A O 1
ATOM 4756 N N . GLU A 1 618 ? -37.128 -35.034 9.646 1.00 27.45 618 GLU A N 1
ATOM 4757 C CA . GLU A 1 618 ? -36.724 -33.904 8.783 1.00 27.45 618 GLU A CA 1
ATOM 4758 C C . GLU A 1 618 ? -37.960 -33.174 8.218 1.00 27.45 618 GLU A C 1
ATOM 4760 O O . GLU A 1 618 ? -38.912 -33.810 7.764 1.00 27.45 618 GLU A O 1
ATOM 4765 N N . GLU A 1 619 ? -37.960 -31.835 8.246 1.00 28.03 619 GLU A N 1
ATOM 4766 C CA . GLU A 1 619 ? -38.971 -31.006 7.572 1.00 28.03 619 GLU A CA 1
ATOM 4767 C C . GLU A 1 619 ? -38.535 -30.694 6.133 1.00 28.03 619 GLU A C 1
ATOM 4769 O O . GLU A 1 619 ? -37.550 -29.987 5.916 1.00 28.03 619 GLU A O 1
ATOM 4774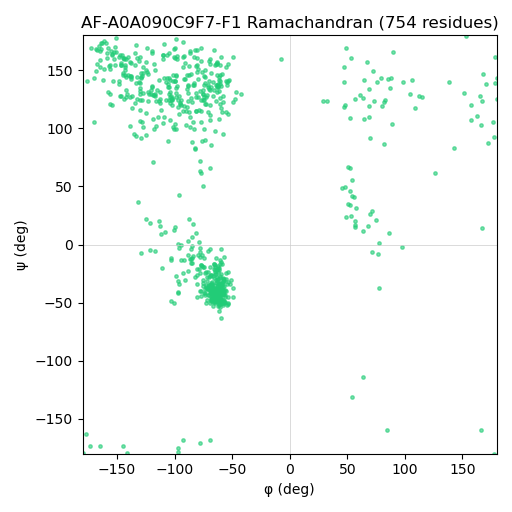 N N . GLU A 1 620 ? -39.310 -31.127 5.137 1.00 28.06 620 GLU A N 1
ATOM 4775 C CA . GLU A 1 620 ? -39.135 -30.647 3.763 1.00 28.06 620 GLU A CA 1
ATOM 4776 C C . GLU A 1 620 ? -39.565 -29.171 3.637 1.00 28.06 620 GLU A C 1
ATOM 4778 O O . GLU A 1 620 ? -40.564 -28.723 4.210 1.00 28.06 620 GLU A O 1
ATOM 4783 N N . HIS A 1 621 ? -38.820 -28.385 2.858 1.00 33.59 621 HIS A N 1
ATOM 4784 C CA . HIS A 1 621 ? -39.165 -27.001 2.528 1.00 33.59 621 HIS A CA 1
ATOM 4785 C C . HIS A 1 621 ? -39.347 -26.856 1.015 1.00 33.59 621 HIS A C 1
ATOM 4787 O O . HIS A 1 621 ? -38.371 -26.853 0.267 1.00 33.59 621 HIS A O 1
ATOM 4793 N N . MET A 1 622 ? -40.596 -26.693 0.571 1.00 31.48 622 MET A N 1
ATOM 4794 C CA . MET A 1 622 ? -40.901 -26.315 -0.811 1.00 31.48 622 MET A CA 1
ATOM 4795 C C . MET A 1 622 ? -40.509 -24.859 -1.085 1.00 31.48 622 MET A C 1
ATOM 4797 O O . MET A 1 622 ? -40.812 -23.954 -0.299 1.00 31.48 622 MET A O 1
ATOM 4801 N N . TRP A 1 623 ? -39.901 -24.656 -2.248 1.00 36.97 623 TRP A N 1
ATOM 4802 C CA . TRP A 1 623 ? -39.589 -23.363 -2.844 1.00 36.97 623 TRP A CA 1
ATOM 4803 C C . TRP A 1 623 ? -40.239 -23.292 -4.220 1.00 36.97 623 TRP A C 1
ATOM 4805 O O . TRP A 1 623 ? -40.328 -24.314 -4.900 1.00 36.97 623 TRP A O 1
ATOM 4815 N N . ASP A 1 624 ? -40.660 -22.096 -4.616 1.00 36.72 624 ASP A N 1
ATOM 4816 C CA . ASP A 1 624 ? -41.212 -21.830 -5.945 1.00 36.72 624 ASP A CA 1
ATOM 4817 C C . ASP A 1 624 ? -40.427 -20.688 -6.609 1.00 36.72 624 ASP A C 1
ATOM 4819 O O . ASP A 1 624 ? -39.863 -19.833 -5.906 1.00 36.72 624 ASP A O 1
ATOM 4823 N N . PHE A 1 625 ? -40.340 -20.712 -7.938 1.00 37.03 625 PHE A N 1
ATOM 4824 C CA . PHE A 1 625 ? -39.523 -19.788 -8.730 1.00 37.03 625 PHE A CA 1
ATOM 4825 C C . PHE A 1 625 ? -40.421 -18.869 -9.558 1.00 37.03 625 PHE A C 1
ATOM 4827 O O . PHE A 1 625 ? -41.277 -19.343 -10.300 1.00 37.03 625 PHE A O 1
ATOM 4834 N N . ASP A 1 626 ? -40.235 -17.558 -9.410 1.00 44.78 626 ASP A N 1
ATOM 4835 C CA . ASP A 1 626 ? -41.034 -16.548 -10.106 1.00 44.78 626 ASP A CA 1
ATOM 4836 C C . ASP A 1 626 ? -40.225 -15.932 -11.257 1.00 44.78 626 ASP A C 1
ATOM 4838 O O . ASP A 1 626 ? -39.299 -15.137 -11.043 1.00 44.78 626 ASP A O 1
ATOM 4842 N N . ASP A 1 627 ? -40.593 -16.305 -12.484 1.00 37.53 627 ASP A N 1
ATOM 4843 C CA . ASP A 1 627 ? -39.952 -15.863 -13.728 1.00 37.53 627 ASP A CA 1
ATOM 4844 C C . ASP A 1 627 ? -40.093 -14.346 -13.984 1.00 37.53 627 ASP A C 1
ATOM 4846 O O . ASP A 1 627 ? -39.416 -13.808 -14.861 1.00 37.53 627 ASP A O 1
ATOM 4850 N N . GLY A 1 628 ? -40.942 -13.633 -13.227 1.00 36.03 628 GLY A N 1
ATOM 4851 C CA . GLY A 1 628 ? -41.100 -12.178 -13.325 1.00 36.03 628 GLY A CA 1
ATOM 4852 C C . GLY A 1 628 ? -40.036 -11.357 -12.583 1.00 36.03 628 GLY A C 1
ATOM 4853 O O . GLY A 1 628 ? -39.762 -10.224 -12.979 1.00 36.03 628 GLY A O 1
ATOM 4854 N N . GLU A 1 629 ? -39.423 -11.908 -11.528 1.00 44.88 629 GLU A N 1
ATOM 4855 C CA . GLU A 1 629 ? -38.448 -11.197 -10.675 1.00 44.88 629 GLU A CA 1
ATOM 4856 C C . GLU A 1 629 ? -37.120 -11.952 -10.459 1.00 44.88 629 GLU A C 1
ATOM 4858 O O . GLU A 1 629 ? -36.182 -11.393 -9.889 1.00 44.88 629 GLU A O 1
ATOM 4863 N N . GLY A 1 630 ? -36.999 -13.204 -10.916 1.00 36.06 630 GLY A N 1
ATOM 4864 C CA . GLY A 1 630 ? -35.727 -13.939 -10.919 1.00 36.06 630 GLY A CA 1
ATOM 4865 C C . GLY A 1 630 ? -35.227 -14.378 -9.537 1.00 36.06 630 GLY A C 1
ATOM 4866 O O . GLY A 1 630 ? -34.018 -14.503 -9.330 1.00 36.06 630 GLY A O 1
ATOM 4867 N N . ALA A 1 631 ? -36.133 -14.615 -8.581 1.00 42.72 631 ALA A N 1
ATOM 4868 C CA . ALA A 1 631 ? -35.792 -15.013 -7.215 1.00 42.72 631 ALA A CA 1
ATOM 4869 C C . ALA A 1 631 ? -36.707 -16.119 -6.659 1.00 42.72 631 ALA A C 1
ATOM 4871 O O . ALA A 1 631 ? -37.921 -16.116 -6.854 1.00 42.72 631 ALA A O 1
ATOM 4872 N N . TRP A 1 632 ? -36.118 -17.040 -5.890 1.00 38.12 632 TRP A N 1
ATOM 4873 C CA . TRP A 1 632 ? -36.840 -18.094 -5.170 1.00 38.12 632 TRP A CA 1
ATOM 4874 C C . TRP A 1 632 ? -37.551 -17.537 -3.930 1.00 38.12 632 TRP A C 1
ATOM 4876 O O . TRP A 1 632 ? -36.918 -16.899 -3.084 1.00 38.12 632 TRP A O 1
ATOM 4886 N N . ARG A 1 633 ? -38.847 -17.832 -3.761 1.00 41.19 633 ARG A N 1
ATOM 4887 C CA . ARG A 1 633 ? -39.630 -17.409 -2.583 1.00 41.19 633 ARG A CA 1
ATOM 4888 C C . ARG A 1 633 ? -40.067 -18.608 -1.728 1.00 41.19 633 ARG A C 1
ATOM 4890 O O . ARG A 1 633 ? -40.431 -19.667 -2.234 1.00 41.19 633 ARG A O 1
ATOM 4897 N N . ARG A 1 634 ? -40.037 -18.433 -0.399 1.00 35.97 634 ARG A N 1
ATOM 4898 C CA . ARG A 1 634 ? -40.440 -19.451 0.592 1.00 35.97 634 ARG A CA 1
ATOM 4899 C C . ARG A 1 634 ? -41.917 -19.296 0.953 1.00 35.97 634 ARG A C 1
ATOM 4901 O O . ARG A 1 634 ? -42.308 -18.280 1.529 1.00 35.97 634 ARG A O 1
ATOM 4908 N N . ILE A 1 635 ? -42.722 -20.322 0.694 1.00 37.44 635 ILE A N 1
ATOM 4909 C CA . ILE A 1 635 ? -44.160 -20.310 0.996 1.00 37.44 635 ILE A CA 1
ATOM 4910 C C . ILE A 1 635 ? -44.387 -20.544 2.501 1.00 37.44 635 ILE A C 1
ATOM 4912 O O . ILE A 1 635 ? -43.960 -21.555 3.058 1.00 37.44 635 ILE A O 1
ATOM 4916 N N . LYS A 1 636 ? -45.106 -19.633 3.172 1.00 32.59 636 LYS A N 1
ATOM 4917 C CA . LYS A 1 636 ? -45.666 -19.862 4.517 1.00 32.59 636 LYS A CA 1
ATOM 4918 C C . LYS A 1 636 ? -47.131 -20.282 4.397 1.00 32.59 636 LYS A C 1
ATOM 4920 O O . LYS A 1 636 ? -47.933 -19.526 3.859 1.00 32.59 636 LYS A O 1
ATOM 4925 N N . LYS A 1 637 ? -47.507 -21.431 4.972 1.00 27.95 637 LYS A N 1
ATOM 4926 C CA . LYS A 1 637 ? -48.923 -21.756 5.214 1.00 27.95 637 LYS A CA 1
ATOM 4927 C C . LYS A 1 637 ? -49.470 -20.838 6.308 1.00 27.95 637 LYS A C 1
ATOM 4929 O O . LYS A 1 637 ? -49.088 -20.970 7.470 1.00 27.95 637 LYS A O 1
ATOM 4934 N N . SER A 1 638 ? -50.366 -19.927 5.947 1.00 29.52 638 SER A N 1
ATOM 4935 C CA . SER A 1 638 ? -51.181 -19.181 6.902 1.00 29.52 638 SER A CA 1
ATOM 4936 C C . SER A 1 638 ? -52.375 -20.030 7.337 1.00 29.52 638 SER A C 1
ATOM 4938 O O . SER A 1 638 ? -53.145 -20.524 6.520 1.00 29.52 638 SER A O 1
ATOM 4940 N N . ASN A 1 639 ? -52.538 -20.175 8.649 1.00 27.48 639 ASN A N 1
ATOM 4941 C CA . ASN A 1 639 ? -53.754 -20.690 9.261 1.00 27.48 639 ASN A CA 1
ATOM 4942 C C . ASN A 1 639 ? -54.310 -19.564 10.135 1.00 27.48 639 ASN A C 1
ATOM 4944 O O . ASN A 1 639 ? -53.820 -19.373 11.245 1.00 27.48 639 ASN A O 1
ATOM 4948 N N . GLN A 1 640 ? -55.303 -18.813 9.652 1.00 28.05 640 GLN A N 1
ATOM 4949 C CA . GLN A 1 640 ? -56.266 -18.154 10.537 1.00 28.05 640 GLN A CA 1
ATOM 4950 C C . GLN A 1 640 ? -57.540 -17.731 9.804 1.00 28.05 640 GLN A C 1
ATOM 4952 O O . GLN A 1 640 ? -57.518 -17.314 8.649 1.00 28.05 640 GLN A O 1
ATOM 4957 N N . MET A 1 641 ? -58.656 -17.889 10.512 1.00 28.09 641 MET A N 1
ATOM 4958 C CA . MET A 1 641 ? -59.987 -17.471 10.085 1.00 28.09 641 MET A CA 1
ATOM 4959 C C . MET A 1 641 ? -60.092 -15.947 10.190 1.00 28.09 641 MET A C 1
ATOM 4961 O O . MET A 1 641 ? -59.542 -15.358 11.120 1.00 28.09 641 MET A O 1
ATOM 4965 N N . GLY A 1 642 ? -60.804 -15.310 9.263 1.00 25.95 642 GLY A N 1
ATOM 4966 C CA . GLY A 1 642 ? -61.027 -13.867 9.315 1.00 25.95 642 GLY A CA 1
ATOM 4967 C C . GLY A 1 642 ? -62.135 -13.470 10.293 1.00 25.95 642 GLY A C 1
ATOM 4968 O O . GLY A 1 642 ? -63.095 -14.213 10.470 1.00 25.95 642 GLY A O 1
ATOM 4969 N N . PHE A 1 643 ? -62.020 -12.264 10.847 1.00 26.52 643 PHE A N 1
ATOM 4970 C CA . PHE A 1 643 ? -63.140 -11.372 11.162 1.00 26.52 643 PHE A CA 1
ATOM 4971 C C . PHE A 1 643 ? -62.616 -9.927 11.208 1.00 26.52 643 PHE A C 1
ATOM 4973 O O . PHE A 1 643 ? -61.615 -9.646 11.861 1.00 26.52 643 PHE A O 1
ATOM 4980 N N . SER A 1 644 ? -63.289 -9.031 10.492 1.00 25.36 644 SER A N 1
ATOM 4981 C CA . SER A 1 644 ? -63.182 -7.566 10.580 1.00 25.36 644 SER A CA 1
ATOM 4982 C C . SER A 1 644 ? -64.457 -7.040 11.289 1.00 25.36 644 SER A C 1
ATOM 4984 O O . SER A 1 644 ? -65.406 -7.831 11.395 1.00 25.36 644 SER A O 1
ATOM 4986 N N . PRO A 1 645 ? -64.522 -5.796 11.829 1.00 40.84 645 PRO A N 1
ATOM 4987 C CA . PRO A 1 645 ? -64.452 -4.567 11.016 1.00 40.84 645 PRO A CA 1
ATOM 4988 C C . PRO A 1 645 ? -63.850 -3.290 11.675 1.00 40.84 645 PRO A C 1
ATOM 4990 O O . PRO A 1 645 ? -63.537 -3.265 12.860 1.00 40.84 645 PRO A O 1
ATOM 4993 N N . SER A 1 646 ? -63.783 -2.241 10.837 1.00 28.61 646 SER A N 1
ATOM 4994 C CA . SER A 1 646 ? -63.970 -0.792 11.095 1.00 28.61 646 SER A CA 1
ATOM 4995 C C . SER A 1 646 ? -63.021 0.010 12.009 1.00 28.61 646 SER A C 1
ATOM 4997 O O . SER A 1 646 ? -63.114 -0.082 13.228 1.00 28.61 646 SER A O 1
ATOM 4999 N N . ASP A 1 647 ? -62.219 0.858 11.347 1.00 29.80 647 ASP A N 1
ATOM 5000 C CA . ASP A 1 647 ? -62.287 2.342 11.337 1.00 29.80 647 ASP A CA 1
ATOM 5001 C C . ASP A 1 647 ? -61.983 3.221 12.584 1.00 29.80 647 ASP A C 1
ATOM 5003 O O . ASP A 1 647 ? -62.103 2.818 13.737 1.00 29.80 647 ASP A O 1
ATOM 5007 N N . ASP A 1 648 ? -61.624 4.470 12.241 1.00 29.56 648 ASP A N 1
ATOM 5008 C CA . ASP A 1 648 ? -61.587 5.740 12.998 1.00 29.56 648 ASP A CA 1
ATOM 5009 C C . ASP A 1 648 ? -60.338 6.181 13.821 1.00 29.56 648 ASP A C 1
ATOM 5011 O O . ASP A 1 648 ? -60.067 5.744 14.935 1.00 29.56 648 ASP A O 1
ATOM 5015 N N . GLU A 1 649 ? -59.630 7.141 13.200 1.00 29.95 649 GLU A N 1
ATOM 5016 C CA . GLU A 1 649 ? -59.278 8.507 13.665 1.00 29.95 649 GLU A CA 1
ATOM 5017 C C . GLU A 1 649 ? -58.293 8.838 14.828 1.00 29.95 649 GLU A C 1
ATOM 5019 O O . GLU A 1 649 ? -58.360 8.350 15.949 1.00 29.95 649 GLU A O 1
ATOM 5024 N N . GLU A 1 650 ? -57.436 9.817 14.480 1.00 29.83 650 GLU A N 1
ATOM 5025 C CA . GLU A 1 650 ? -56.884 10.971 15.231 1.00 29.83 650 GLU A CA 1
ATOM 5026 C C . GLU A 1 650 ? -55.978 10.858 16.491 1.00 29.83 650 GLU A C 1
ATOM 5028 O O . GLU A 1 650 ? -56.311 10.305 17.532 1.00 29.83 650 GLU A O 1
ATOM 5033 N N . ASP A 1 651 ? -54.830 11.548 16.361 1.00 29.56 651 ASP A N 1
ATOM 5034 C CA . ASP A 1 651 ? -54.157 12.487 17.282 1.00 29.56 651 ASP A CA 1
ATOM 5035 C C . ASP A 1 651 ? -53.932 12.214 18.787 1.00 29.56 651 ASP A C 1
ATOM 5037 O O . ASP A 1 651 ? -54.810 11.872 19.572 1.00 29.56 651 ASP A O 1
ATOM 5041 N N . GLY A 1 652 ? -52.732 12.609 19.249 1.00 27.31 652 GLY A N 1
ATOM 5042 C CA . GLY A 1 652 ? -52.509 12.971 20.657 1.00 27.31 652 GLY A CA 1
ATOM 5043 C C . GLY A 1 652 ? -51.063 12.870 21.156 1.00 27.31 652 GLY A C 1
ATOM 5044 O O . GLY A 1 652 ? -50.559 11.783 21.430 1.00 27.31 652 GLY A O 1
ATOM 5045 N N . MET A 1 653 ? -50.393 14.011 21.372 1.00 27.91 653 MET A N 1
ATOM 5046 C CA . MET A 1 653 ? -49.115 14.056 22.107 1.00 27.91 653 MET A CA 1
ATOM 5047 C C . MET A 1 653 ? -49.273 13.606 23.572 1.00 27.91 653 MET A C 1
ATOM 5049 O O . MET A 1 653 ? -50.237 13.989 24.230 1.00 27.91 653 MET A O 1
ATOM 5053 N N . GLY A 1 654 ? -48.258 12.946 24.152 1.00 26.67 654 GLY A N 1
ATOM 5054 C CA . GLY A 1 654 ? -48.206 12.776 25.614 1.00 26.67 654 GLY A CA 1
ATOM 5055 C C . GLY A 1 654 ? -47.111 11.860 26.167 1.00 26.67 654 GLY A C 1
ATOM 5056 O O . GLY A 1 654 ? -47.352 10.692 26.452 1.00 26.67 654 GLY A O 1
ATOM 5057 N N . SER A 1 655 ? -45.917 12.400 26.417 1.00 28.64 655 SER A N 1
ATOM 5058 C CA . SER A 1 655 ? -44.894 11.771 27.273 1.00 28.64 655 SER A CA 1
ATOM 5059 C C . SER A 1 655 ? -44.905 12.399 28.685 1.00 28.64 655 SER A C 1
ATOM 5061 O O . SER A 1 655 ? -45.4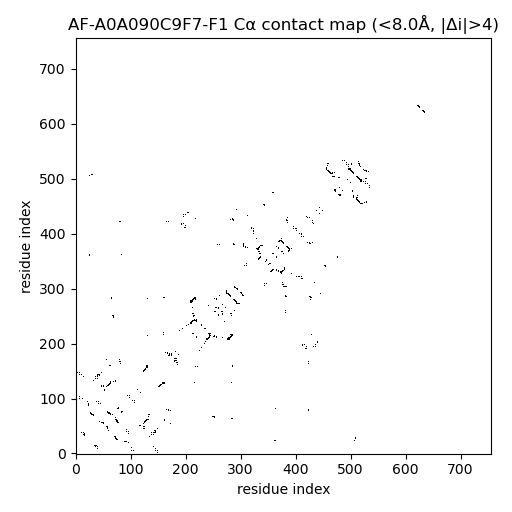50 13.488 28.856 1.00 28.64 655 SER A O 1
ATOM 5063 N N . PRO A 1 656 ? -44.207 11.843 29.697 1.00 45.72 656 PRO A N 1
ATOM 5064 C CA . PRO A 1 656 ? -44.109 10.431 30.089 1.00 45.72 656 PRO A CA 1
ATOM 5065 C C . PRO A 1 656 ? -44.353 10.222 31.610 1.00 45.72 656 PRO A C 1
ATOM 5067 O O . PRO A 1 656 ? -44.067 11.103 32.421 1.00 45.72 656 PRO A O 1
ATOM 5070 N N . VAL A 1 657 ? -44.745 9.016 32.054 1.00 28.56 657 VAL A N 1
ATOM 5071 C CA . VAL A 1 657 ? -44.786 8.671 33.498 1.00 28.56 657 VAL A CA 1
ATOM 5072 C C . VAL A 1 657 ? -44.020 7.382 33.808 1.00 28.56 657 VAL A C 1
ATOM 5074 O O . VAL A 1 657 ? -44.199 6.344 33.180 1.00 28.56 657 VAL A O 1
ATOM 5077 N N . LYS A 1 658 ? -43.149 7.460 34.822 1.00 29.53 658 LYS A N 1
ATOM 5078 C CA . LYS A 1 658 ? -42.354 6.346 35.361 1.00 29.53 658 LYS A CA 1
ATOM 5079 C C . LYS A 1 658 ? -43.227 5.392 36.180 1.00 29.53 658 LYS A C 1
ATOM 5081 O O . LYS A 1 658 ? -43.899 5.857 37.097 1.00 29.53 658 LYS A O 1
ATOM 5086 N N . GLN A 1 659 ? -43.020 4.080 36.054 1.00 29.53 659 GLN A N 1
ATOM 5087 C CA . GLN A 1 659 ? -43.162 3.181 37.208 1.00 29.53 659 GLN A CA 1
ATOM 5088 C C . GLN A 1 659 ? -42.197 1.987 37.159 1.00 29.53 659 GLN A C 1
ATOM 5090 O O . GLN A 1 659 ? -42.117 1.251 36.183 1.00 29.53 659 GLN A O 1
ATOM 5095 N N . ARG A 1 660 ? -41.450 1.804 38.256 1.00 28.19 660 ARG A N 1
ATOM 5096 C CA . ARG A 1 660 ? -40.703 0.577 38.566 1.00 28.19 660 ARG A CA 1
ATOM 5097 C C . ARG A 1 660 ? -41.659 -0.419 39.220 1.00 28.19 660 ARG A C 1
ATOM 5099 O O . ARG A 1 660 ? -42.319 -0.037 40.183 1.00 28.19 660 ARG A O 1
ATOM 5106 N N . LEU A 1 661 ? -41.578 -1.700 38.863 1.00 29.81 661 LEU A N 1
ATOM 5107 C CA . LEU A 1 661 ? -41.956 -2.788 39.771 1.00 29.81 661 LEU A CA 1
ATOM 5108 C C . LEU A 1 661 ? -40.849 -3.846 39.855 1.00 29.81 661 LEU A C 1
ATOM 5110 O O . LEU A 1 661 ? -40.106 -4.083 38.906 1.00 29.81 661 LEU A O 1
ATOM 5114 N N . ARG A 1 662 ? -40.695 -4.411 41.057 1.00 30.08 662 ARG A N 1
ATOM 5115 C CA . ARG A 1 662 ? -39.674 -5.407 41.411 1.00 30.08 662 ARG A CA 1
ATOM 5116 C C . ARG A 1 662 ? -40.168 -6.820 41.097 1.00 30.08 662 ARG A C 1
ATOM 5118 O O . ARG A 1 662 ? -41.343 -7.112 41.290 1.00 30.08 662 ARG A O 1
ATOM 5125 N N . GLY A 1 663 ? -39.239 -7.683 40.688 1.00 26.62 663 GLY A N 1
ATOM 5126 C CA . GLY A 1 663 ? -39.502 -9.074 40.325 1.00 26.62 663 GLY A CA 1
ATOM 5127 C C . GLY A 1 663 ? -39.886 -10.039 41.454 1.00 26.62 663 GLY A C 1
ATOM 5128 O O . GLY A 1 663 ? -40.141 -9.659 42.597 1.00 26.62 663 GLY A O 1
ATOM 5129 N N . LYS A 1 664 ? -39.876 -11.325 41.095 1.00 28.25 664 LYS A N 1
ATOM 5130 C CA . LYS A 1 664 ? -39.934 -12.497 41.980 1.00 28.25 664 LYS A CA 1
ATOM 5131 C C . LYS A 1 664 ? -39.130 -13.647 41.364 1.00 28.25 664 LYS A C 1
ATOM 5133 O O . LYS A 1 664 ? -38.781 -13.596 40.188 1.00 28.25 664 LYS A O 1
ATOM 5138 N N . SER A 1 665 ? -38.792 -14.635 42.185 1.00 26.70 665 SER A N 1
ATOM 5139 C CA . SER A 1 665 ? -37.741 -15.622 41.930 1.00 26.70 665 SER A CA 1
ATOM 5140 C C . SER A 1 665 ? -38.197 -17.071 42.139 1.00 26.70 665 SER A C 1
ATOM 5142 O O . SER A 1 665 ? -39.130 -17.321 42.893 1.00 26.70 665 SER A O 1
ATOM 5144 N N . MET A 1 666 ? -37.416 -17.987 41.550 1.00 27.45 666 MET A N 1
ATOM 5145 C CA . MET A 1 666 ? -37.260 -19.419 41.870 1.00 27.45 666 MET A CA 1
ATOM 5146 C C . MET A 1 666 ? -38.442 -20.392 41.704 1.00 27.45 666 MET A C 1
ATOM 5148 O O . MET A 1 666 ? -39.574 -20.142 42.096 1.00 27.45 666 MET A O 1
ATOM 5152 N N . GLY A 1 667 ? -38.086 -21.591 41.230 1.00 25.92 667 GLY A N 1
ATOM 5153 C CA . GLY A 1 667 ? -38.903 -22.804 41.270 1.00 25.92 667 GLY A CA 1
ATOM 5154 C C . GLY A 1 667 ? -38.196 -23.968 40.568 1.00 25.92 667 GLY A C 1
ATOM 5155 O O . GLY A 1 667 ? -38.312 -24.107 39.357 1.00 25.92 667 GLY A O 1
ATOM 5156 N N . SER A 1 668 ? -37.442 -24.787 41.309 1.00 27.02 668 SER A N 1
ATOM 5157 C CA . SER A 1 668 ? -36.850 -26.038 40.810 1.00 27.02 668 SER A CA 1
ATOM 5158 C C . SER A 1 668 ? -37.609 -27.249 41.353 1.00 27.02 668 SER A C 1
ATOM 5160 O O . SER A 1 668 ? -38.008 -27.249 42.516 1.00 27.02 668 SER A O 1
ATOM 5162 N N . LEU A 1 669 ? -37.759 -28.305 40.548 1.00 27.94 669 LEU A N 1
ATOM 5163 C CA . LEU A 1 669 ? -38.192 -29.632 41.004 1.00 27.94 669 LEU A CA 1
ATOM 5164 C C . LEU A 1 669 ? -37.460 -30.743 40.232 1.00 27.94 669 LEU A C 1
ATOM 5166 O O . LEU A 1 669 ? -37.055 -30.557 39.086 1.00 27.94 669 LEU A O 1
ATOM 5170 N N . ARG A 1 670 ? -37.261 -31.889 40.896 1.00 28.44 670 ARG A N 1
ATOM 5171 C CA . ARG A 1 670 ? -36.575 -33.095 40.395 1.00 28.44 670 ARG A CA 1
ATOM 5172 C C . ARG A 1 670 ? -37.538 -34.290 40.344 1.00 28.44 670 ARG A C 1
ATOM 5174 O O . ARG A 1 670 ? -38.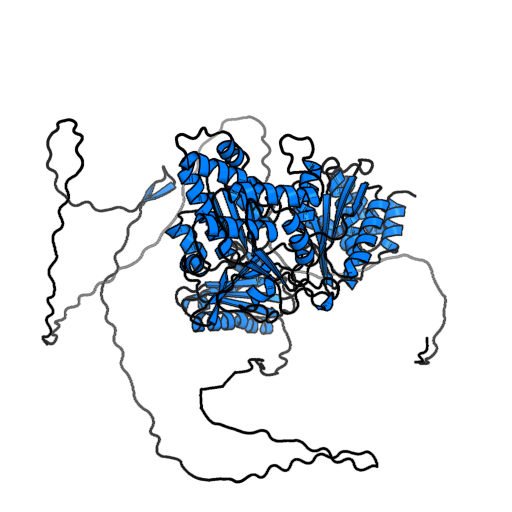305 -34.456 41.284 1.00 28.44 670 ARG A O 1
ATOM 5181 N N . GLY A 1 671 ? -37.284 -35.206 39.403 1.00 25.89 671 GLY A N 1
ATOM 5182 C CA . GLY A 1 671 ? -37.308 -36.660 39.651 1.00 25.89 671 GLY A CA 1
ATOM 5183 C C . GLY A 1 671 ? -38.575 -37.443 39.275 1.00 25.89 671 GLY A C 1
ATOM 5184 O O . GLY A 1 671 ? -39.686 -37.002 39.546 1.00 25.89 671 GLY A O 1
ATOM 5185 N N . GLY A 1 672 ? -38.375 -38.643 38.712 1.00 25.67 672 GLY A N 1
ATOM 5186 C CA . GLY A 1 672 ? -39.408 -39.661 38.466 1.00 25.67 672 GLY A CA 1
ATOM 5187 C C . GLY A 1 672 ? -39.014 -40.655 37.359 1.00 25.67 672 GLY A C 1
ATOM 5188 O O . GLY A 1 672 ? -38.774 -40.236 36.231 1.00 25.67 672 GLY A O 1
ATOM 5189 N N . ASP A 1 673 ? -38.928 -41.949 37.684 1.00 27.17 673 ASP A N 1
ATOM 5190 C CA . ASP A 1 673 ? -38.531 -43.048 36.779 1.00 27.17 673 ASP A CA 1
ATOM 5191 C C . ASP A 1 673 ? -39.711 -43.637 35.969 1.00 27.17 673 ASP A C 1
ATOM 5193 O O . ASP A 1 673 ? -40.862 -43.504 36.381 1.00 27.17 673 ASP A O 1
ATOM 5197 N N . GLY A 1 674 ? -39.450 -44.408 34.897 1.00 26.83 674 GLY A N 1
ATOM 5198 C CA . GLY A 1 674 ? -40.471 -45.328 34.348 1.00 26.83 674 GLY A CA 1
ATOM 5199 C C . GLY A 1 674 ? -40.263 -45.861 32.919 1.00 26.83 674 GLY A C 1
ATOM 5200 O O . GLY A 1 674 ? -40.405 -45.127 31.956 1.00 26.83 674 GLY A O 1
ATOM 5201 N N . ARG A 1 675 ? -39.967 -47.162 32.810 1.00 25.42 675 ARG A N 1
ATOM 5202 C CA . ARG A 1 675 ? -39.672 -48.001 31.619 1.00 25.42 675 ARG A CA 1
ATOM 5203 C C . ARG A 1 675 ? -40.630 -47.951 30.401 1.00 25.42 675 ARG A C 1
ATOM 5205 O O . ARG A 1 675 ? -41.799 -47.612 30.513 1.00 25.42 675 ARG A O 1
ATOM 5212 N N . LEU A 1 676 ? -40.081 -48.422 29.270 1.00 25.52 676 LEU A N 1
ATOM 5213 C CA . LEU A 1 676 ? -40.717 -48.689 27.966 1.00 25.52 676 LEU A CA 1
ATOM 5214 C C . LEU A 1 676 ? -41.695 -49.879 27.954 1.00 25.52 676 LEU A C 1
ATOM 5216 O O . LEU A 1 676 ? -41.448 -50.869 28.637 1.00 25.52 676 LEU A O 1
ATOM 5220 N N . GLU A 1 677 ? -42.635 -49.845 27.003 1.00 24.12 677 GLU A N 1
ATOM 5221 C CA . GLU A 1 677 ? -43.120 -51.001 26.228 1.00 24.12 677 GLU A CA 1
ATOM 5222 C C . GLU A 1 677 ? -43.446 -50.539 24.786 1.00 24.12 677 GLU A C 1
ATOM 5224 O O . GLU A 1 677 ? -43.843 -49.392 24.580 1.00 24.12 677 GLU A O 1
ATOM 5229 N N . TYR A 1 678 ? -43.222 -51.402 23.789 1.00 24.22 678 TYR A N 1
ATOM 5230 C CA . TYR A 1 678 ? -43.487 -51.171 22.356 1.00 24.22 678 TYR A CA 1
ATOM 5231 C C . TYR A 1 678 ? -44.311 -52.344 21.813 1.00 24.22 678 TYR A C 1
ATOM 5233 O O . TYR A 1 678 ? -44.048 -53.486 22.187 1.00 24.22 678 TYR A O 1
ATOM 5241 N N . ASP A 1 679 ? -45.226 -52.075 20.880 1.00 23.55 679 ASP A N 1
ATOM 5242 C CA . ASP A 1 679 ? -45.970 -53.099 20.136 1.00 23.55 679 ASP A CA 1
ATOM 5243 C C . ASP A 1 679 ? -45.848 -52.847 18.619 1.00 23.55 679 ASP A C 1
ATOM 5245 O O . ASP A 1 679 ? -45.688 -51.703 18.184 1.00 23.55 679 ASP A O 1
ATOM 5249 N N . ILE A 1 680 ? -45.840 -53.911 17.810 1.00 23.80 680 ILE A N 1
ATOM 5250 C CA . ILE A 1 680 ? -45.321 -53.902 16.428 1.00 23.80 680 ILE A CA 1
ATOM 5251 C C . ILE A 1 680 ? -46.413 -54.263 15.415 1.00 23.80 680 ILE A C 1
ATOM 5253 O O . ILE A 1 680 ? -47.085 -55.282 15.545 1.00 23.80 680 ILE A O 1
ATOM 5257 N N . SER A 1 681 ? -46.486 -53.531 14.297 1.00 22.80 681 SER A N 1
ATOM 5258 C CA . SER A 1 681 ? -47.020 -54.092 13.046 1.00 22.80 681 SER A CA 1
ATOM 5259 C C . SER A 1 681 ? -46.353 -53.486 11.804 1.00 22.80 681 SER A C 1
ATOM 5261 O O . SER A 1 681 ? -46.068 -52.294 11.757 1.00 22.80 681 SER A O 1
ATOM 5263 N N . PHE A 1 682 ? -46.092 -54.321 10.792 1.00 24.31 682 PHE A N 1
ATOM 5264 C CA . PHE A 1 682 ? -45.500 -53.931 9.505 1.00 24.31 682 PHE A CA 1
ATOM 5265 C C . PHE A 1 682 ? -46.316 -54.514 8.345 1.00 24.31 682 PHE A C 1
ATOM 5267 O O . PHE A 1 682 ? -46.709 -55.680 8.380 1.00 24.31 682 PHE A O 1
ATOM 5274 N N . GLY A 1 683 ? -46.513 -53.727 7.283 1.00 23.25 683 GLY A N 1
ATOM 5275 C CA . GLY A 1 683 ? -47.162 -54.152 6.040 1.00 23.25 683 GLY A CA 1
ATOM 5276 C C . GLY A 1 683 ? -46.412 -53.632 4.811 1.00 23.25 683 GLY A C 1
ATOM 5277 O O . GLY A 1 683 ? -46.123 -52.446 4.708 1.00 23.25 683 GLY A O 1
ATOM 5278 N N . GLN A 1 684 ? -46.075 -54.525 3.878 1.00 22.98 684 GLN A N 1
ATOM 5279 C CA . GLN A 1 684 ? -45.315 -54.209 2.659 1.00 22.98 684 GLN A CA 1
ATOM 5280 C C . GLN A 1 684 ? -46.183 -53.598 1.545 1.00 22.98 684 GLN A C 1
ATOM 5282 O O . GLN A 1 684 ? -47.332 -54.014 1.380 1.00 22.98 684 GLN A O 1
ATOM 5287 N N . LYS A 1 685 ? -45.568 -52.813 0.638 1.00 24.42 685 LYS A N 1
ATOM 5288 C CA . LYS A 1 685 ? -45.688 -53.037 -0.825 1.00 24.42 685 LYS A CA 1
ATOM 5289 C C . LYS A 1 685 ? -44.646 -52.286 -1.675 1.00 24.42 685 LYS A C 1
ATOM 5291 O O . LYS A 1 685 ? -44.131 -51.249 -1.284 1.00 24.42 685 LYS A O 1
ATOM 5296 N N . ARG A 1 686 ? -44.351 -52.866 -2.847 1.00 22.70 686 ARG A N 1
ATOM 5297 C CA . ARG A 1 686 ? -43.489 -52.349 -3.934 1.00 22.70 686 ARG A CA 1
ATOM 5298 C C . ARG A 1 686 ? -44.329 -51.687 -5.034 1.00 22.70 686 ARG A C 1
ATOM 5300 O O . ARG A 1 686 ? -45.466 -52.110 -5.205 1.00 22.70 686 ARG A O 1
ATOM 5307 N N . LEU A 1 687 ? -43.700 -50.831 -5.849 1.00 22.67 687 LEU A N 1
ATOM 5308 C CA . LEU A 1 687 ? -43.845 -50.606 -7.313 1.00 22.67 687 LEU A CA 1
ATOM 5309 C C . LEU A 1 687 ? -42.874 -49.448 -7.678 1.00 22.67 687 LEU A C 1
ATOM 5311 O O . LEU A 1 687 ? -42.555 -48.667 -6.792 1.00 22.67 687 LEU A O 1
ATOM 5315 N N . ALA A 1 688 ? -42.418 -49.153 -8.896 1.00 23.41 688 ALA A N 1
ATOM 5316 C CA . ALA A 1 688 ? -42.066 -49.833 -10.154 1.00 23.41 688 ALA A CA 1
ATOM 5317 C C . ALA A 1 688 ? -41.893 -48.699 -11.206 1.00 23.41 688 ALA A C 1
ATOM 5319 O O . ALA A 1 688 ? -42.572 -47.680 -11.113 1.00 23.41 688 ALA A O 1
ATOM 5320 N N . ILE A 1 689 ? -40.988 -48.849 -12.179 1.00 25.44 689 ILE A N 1
ATOM 5321 C CA . ILE A 1 689 ? -40.580 -47.800 -13.152 1.00 25.44 689 ILE A CA 1
ATOM 5322 C C . ILE A 1 689 ? -41.456 -47.868 -14.429 1.00 25.44 689 ILE A C 1
ATOM 5324 O O . ILE A 1 689 ? -41.970 -48.949 -14.729 1.00 25.44 689 ILE A O 1
ATOM 5328 N N . PRO A 1 690 ? -41.601 -46.778 -15.215 1.00 29.30 690 PRO A N 1
ATOM 5329 C CA . PRO A 1 690 ? -41.139 -46.840 -16.620 1.00 29.30 690 PRO A CA 1
ATOM 5330 C C . PRO A 1 690 ? -40.516 -45.537 -17.196 1.00 29.30 690 PRO A C 1
ATOM 5332 O O . PRO A 1 690 ? -40.753 -44.436 -16.709 1.00 29.30 690 PRO A O 1
ATOM 5335 N N . GLN A 1 691 ? -39.726 -45.680 -18.272 1.00 28.42 691 GLN A N 1
ATOM 5336 C CA . GLN A 1 691 ? -39.210 -44.601 -19.148 1.00 28.42 691 GLN A CA 1
ATOM 5337 C C . GLN A 1 691 ? -40.152 -44.347 -20.348 1.00 28.42 691 GLN A C 1
ATOM 5339 O O . GLN A 1 691 ? -40.860 -45.280 -20.709 1.00 28.42 691 GLN A O 1
ATOM 5344 N N . THR A 1 692 ? -40.045 -43.190 -21.039 1.00 29.97 692 THR A N 1
ATOM 5345 C CA . THR A 1 692 ? -39.665 -43.065 -22.489 1.00 29.97 692 THR A CA 1
ATOM 5346 C C . THR A 1 692 ? -39.840 -41.645 -23.081 1.00 29.97 692 THR A C 1
ATOM 5348 O O . THR A 1 692 ? -40.909 -41.087 -22.893 1.00 29.97 692 THR A O 1
ATOM 5351 N N . LYS A 1 693 ? -38.852 -41.202 -23.900 1.00 28.09 693 LYS A N 1
ATOM 5352 C CA . LYS A 1 693 ? -38.899 -40.446 -25.201 1.00 28.09 693 LYS A CA 1
ATOM 5353 C C . LYS A 1 693 ? -39.767 -39.165 -25.383 1.00 28.09 693 LYS A C 1
ATOM 5355 O O . LYS A 1 693 ? -40.696 -38.948 -24.628 1.00 28.09 693 LYS A O 1
ATOM 5360 N N . LEU A 1 694 ? -39.658 -38.371 -26.465 1.00 23.75 694 LEU A N 1
ATOM 5361 C CA . LEU A 1 694 ? -38.569 -37.824 -27.329 1.00 23.75 694 LEU A CA 1
ATOM 5362 C C . LEU A 1 694 ? -39.272 -36.998 -28.452 1.00 23.75 694 LEU A C 1
ATOM 5364 O O . LEU A 1 694 ? -40.247 -37.515 -28.981 1.00 23.75 694 LEU A O 1
ATOM 5368 N N . GLU A 1 695 ? -38.748 -35.818 -28.830 1.00 26.05 695 GLU A N 1
ATOM 5369 C CA . GLU A 1 695 ? -38.994 -35.056 -30.095 1.00 26.05 695 GLU A CA 1
ATOM 5370 C C . GLU A 1 695 ? -40.429 -34.631 -30.519 1.00 26.05 695 GLU A C 1
ATOM 5372 O O . GLU A 1 695 ? -41.302 -35.466 -30.714 1.00 26.05 695 GLU A O 1
ATOM 5377 N N . ASP A 1 696 ? -40.633 -33.320 -30.768 1.00 26.97 696 ASP A N 1
ATOM 5378 C CA . ASP A 1 696 ? -41.092 -32.766 -32.071 1.00 26.97 696 ASP A CA 1
ATOM 5379 C C . ASP A 1 696 ? -41.244 -31.221 -32.055 1.00 26.97 696 ASP A C 1
ATOM 5381 O O . ASP A 1 696 ? -41.690 -30.659 -31.056 1.00 26.97 696 ASP A O 1
ATOM 5385 N N . ILE A 1 697 ? -40.898 -30.555 -33.177 1.00 27.47 697 ILE A N 1
ATOM 5386 C CA . ILE A 1 697 ? -41.593 -29.421 -33.858 1.00 27.47 697 ILE A CA 1
ATOM 5387 C C . ILE A 1 697 ? -40.657 -28.732 -34.884 1.00 27.47 697 ILE A C 1
ATOM 5389 O O . ILE A 1 697 ? -39.556 -28.287 -34.566 1.00 27.47 697 ILE A O 1
ATOM 5393 N N . LEU A 1 698 ? -41.153 -28.589 -36.118 1.00 25.78 698 LEU A N 1
ATOM 5394 C CA . LEU A 1 698 ? -40.640 -27.757 -37.222 1.00 25.78 698 LEU A CA 1
ATOM 5395 C C . LEU A 1 698 ? -41.824 -26.995 -37.862 1.00 25.78 698 LEU A C 1
ATOM 5397 O O . LEU A 1 698 ? -42.958 -27.447 -37.697 1.00 25.78 698 LEU A O 1
ATOM 5401 N N . ARG A 1 699 ? -41.528 -25.952 -38.672 1.00 29.23 699 ARG A N 1
ATOM 5402 C CA . ARG A 1 699 ? -42.430 -24.991 -39.386 1.00 29.23 699 ARG A CA 1
ATOM 5403 C C . ARG A 1 699 ? -42.843 -23.751 -38.583 1.00 29.23 699 ARG A C 1
ATOM 5405 O O . ARG A 1 699 ? -43.101 -23.878 -37.394 1.00 29.23 699 ARG A O 1
ATOM 5412 N N . ASP A 1 700 ? -42.996 -22.540 -39.136 1.00 29.83 700 ASP A N 1
ATOM 5413 C CA . ASP A 1 700 ? -42.659 -21.884 -40.435 1.00 29.83 700 ASP A CA 1
ATOM 5414 C C . ASP A 1 700 ? -42.571 -20.350 -40.133 1.00 29.83 700 ASP A C 1
ATOM 5416 O O . ASP A 1 700 ? -43.020 -19.934 -39.066 1.00 29.83 700 ASP A O 1
ATOM 5420 N N . GLY A 1 701 ? -42.044 -19.416 -40.942 1.00 26.67 701 GLY A N 1
ATOM 5421 C CA . GLY A 1 701 ? -41.520 -19.412 -42.319 1.00 26.67 701 GLY A CA 1
ATOM 5422 C C . GLY A 1 701 ? -40.970 -18.005 -42.693 1.00 26.67 701 GLY A C 1
ATOM 5423 O O . GLY A 1 701 ? -40.715 -17.193 -41.805 1.00 26.67 701 GLY A O 1
ATOM 5424 N N . ASP A 1 702 ? -40.776 -17.695 -43.983 1.00 28.22 702 ASP A N 1
ATOM 5425 C CA . ASP A 1 702 ? -39.983 -16.531 -44.452 1.00 28.22 702 ASP A CA 1
ATOM 5426 C C . ASP A 1 702 ? -40.620 -15.123 -44.350 1.00 28.22 702 ASP A C 1
ATOM 5428 O O . ASP A 1 702 ? -41.809 -14.953 -44.640 1.00 28.22 702 ASP A O 1
ATOM 5432 N N . LYS A 1 703 ? -39.769 -14.090 -44.137 1.00 28.55 703 LYS A N 1
ATOM 5433 C CA . LYS A 1 703 ? -39.684 -12.882 -45.007 1.00 28.55 703 LYS A CA 1
ATOM 5434 C C . LYS A 1 703 ? -38.490 -11.927 -44.742 1.00 28.55 703 LYS A C 1
ATOM 5436 O O . LYS A 1 703 ? -38.503 -11.132 -43.814 1.00 28.55 703 LYS A O 1
ATOM 5441 N N . GLU A 1 704 ? -37.517 -12.003 -45.652 1.00 30.19 704 GLU A N 1
ATOM 5442 C CA . GLU A 1 704 ? -36.765 -10.924 -46.339 1.00 30.19 704 GLU A CA 1
ATOM 5443 C C . GLU A 1 704 ? -36.112 -9.697 -45.630 1.00 30.19 704 GLU A C 1
ATOM 5445 O O . GLU A 1 704 ? -36.779 -8.761 -45.204 1.00 30.19 704 GLU A O 1
ATOM 5450 N N . VAL A 1 705 ? -34.775 -9.636 -45.827 1.00 28.16 705 VAL A N 1
ATOM 5451 C CA . VAL A 1 705 ? -33.926 -8.479 -46.246 1.00 28.16 705 VAL A CA 1
ATOM 5452 C C . VAL A 1 705 ? -33.467 -7.442 -45.198 1.00 28.16 705 VAL A C 1
ATOM 5454 O O . VAL A 1 705 ? -34.277 -6.720 -44.627 1.00 28.16 705 VAL A O 1
ATOM 5457 N N . GLY A 1 706 ? -32.133 -7.251 -45.065 1.00 25.80 706 GLY A N 1
ATOM 5458 C CA . GLY A 1 706 ? -31.607 -6.032 -44.415 1.00 25.80 706 GLY A CA 1
ATOM 5459 C C . GLY A 1 706 ? -30.137 -5.866 -43.963 1.00 25.80 706 GLY A C 1
ATOM 5460 O O . GLY A 1 706 ? -29.926 -4.909 -43.239 1.00 25.80 706 GLY A O 1
ATOM 5461 N N . GLU A 1 707 ? -29.150 -6.688 -44.365 1.00 29.72 707 GLU A N 1
ATOM 5462 C CA . GLU A 1 707 ? -27.674 -6.461 -44.206 1.00 29.72 707 GLU A CA 1
ATOM 5463 C C . GLU A 1 707 ? -27.062 -6.133 -42.795 1.00 29.72 707 GLU A C 1
ATOM 5465 O O . GLU A 1 707 ? -27.775 -5.886 -41.825 1.00 29.72 707 GLU A O 1
ATOM 5470 N N . PRO A 1 708 ? -25.734 -6.321 -42.579 1.00 29.12 708 PRO A N 1
ATOM 5471 C CA . PRO A 1 708 ? -25.275 -6.938 -41.327 1.00 29.12 708 PRO A CA 1
ATOM 5472 C C . PRO A 1 708 ? -24.753 -5.988 -40.237 1.00 29.12 708 PRO A C 1
ATOM 5474 O O . PRO A 1 708 ? -23.928 -5.108 -40.480 1.00 29.12 708 PRO A O 1
ATOM 5477 N N . ALA A 1 709 ? -25.094 -6.307 -38.985 1.00 25.50 709 ALA A N 1
ATOM 5478 C CA . ALA A 1 709 ? -24.341 -5.887 -37.805 1.00 25.50 709 ALA A CA 1
ATOM 5479 C C . ALA A 1 709 ? -23.305 -6.964 -37.433 1.00 25.50 709 ALA A C 1
ATOM 5481 O O . ALA A 1 709 ? -23.658 -8.084 -37.060 1.00 25.50 709 ALA A O 1
ATOM 5482 N N . THR A 1 710 ? -22.016 -6.636 -37.528 1.00 25.03 710 THR A N 1
ATOM 5483 C CA . THR A 1 710 ? -20.909 -7.525 -37.149 1.00 25.03 710 THR A CA 1
ATOM 5484 C C . THR A 1 710 ? -20.858 -7.732 -35.635 1.00 25.03 710 THR A C 1
ATOM 5486 O O . THR A 1 710 ? -20.416 -6.859 -34.891 1.00 25.03 710 THR A O 1
ATOM 5489 N N . PHE A 1 711 ? -21.251 -8.921 -35.175 1.00 24.59 711 PHE A N 1
ATOM 5490 C CA . PHE A 1 711 ? -20.968 -9.369 -33.812 1.00 24.59 711 PHE A CA 1
ATOM 5491 C C . PHE A 1 711 ? -19.515 -9.841 -33.681 1.00 24.59 711 PHE A C 1
ATOM 5493 O O . PHE A 1 711 ? -19.026 -10.647 -34.473 1.00 24.59 711 PHE A O 1
ATOM 5500 N N . LEU A 1 712 ? -18.841 -9.366 -32.634 1.00 24.75 712 LEU A N 1
ATOM 5501 C CA . LEU A 1 712 ? -17.568 -9.907 -32.165 1.00 24.75 712 LEU A CA 1
ATOM 5502 C C . LEU A 1 712 ? -17.807 -11.279 -31.516 1.00 24.75 712 LEU A C 1
ATOM 5504 O O . LEU A 1 712 ? -18.413 -11.351 -30.449 1.00 24.75 712 LEU A O 1
ATOM 5508 N N . MET A 1 713 ? -17.291 -12.352 -32.121 1.00 23.97 713 MET A N 1
ATOM 5509 C CA . MET A 1 713 ? -17.088 -13.627 -31.422 1.00 23.97 713 MET A CA 1
ATOM 5510 C C . MET A 1 713 ? -15.637 -13.745 -30.956 1.00 23.97 713 MET A C 1
ATOM 5512 O O . MET A 1 713 ? -14.700 -13.443 -31.697 1.00 23.97 713 MET A O 1
ATOM 5516 N N . SER A 1 714 ? -15.460 -14.209 -29.722 1.00 25.38 714 SER A N 1
ATOM 5517 C CA . SER A 1 714 ? -14.176 -14.681 -29.211 1.00 25.38 714 SER A CA 1
ATOM 5518 C C . SER A 1 714 ? -13.857 -16.083 -29.752 1.00 25.38 714 SER A C 1
ATOM 5520 O O . SER A 1 714 ? -14.772 -16.835 -30.092 1.00 25.38 714 SER A O 1
ATOM 5522 N N . PRO A 1 715 ? -12.575 -16.480 -29.766 1.00 29.59 715 PRO A N 1
ATOM 5523 C CA . PRO A 1 715 ? -12.186 -17.878 -29.846 1.00 29.59 715 PRO A CA 1
ATOM 5524 C C . PRO A 1 715 ? -11.577 -18.350 -28.515 1.00 29.59 715 PRO A C 1
ATOM 5526 O O . PRO A 1 715 ? -10.419 -18.074 -28.205 1.00 29.59 715 PRO A O 1
ATOM 5529 N N . PHE A 1 716 ? -12.362 -19.113 -27.757 1.00 23.86 716 PHE A N 1
ATOM 5530 C CA . PHE A 1 716 ? -11.850 -20.210 -26.932 1.00 23.86 716 PHE A CA 1
ATOM 5531 C C . PH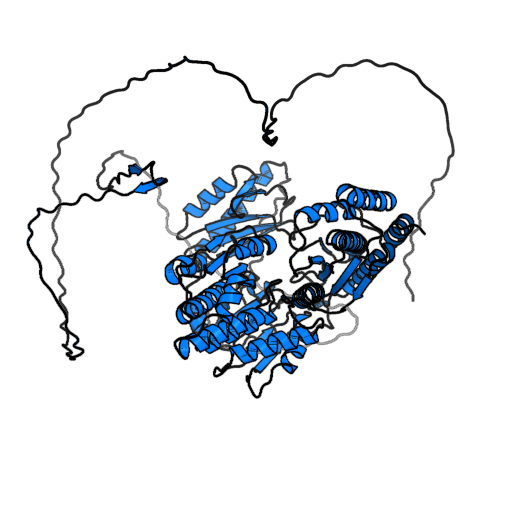E A 1 716 ? -12.311 -21.537 -27.562 1.00 23.86 716 PHE A C 1
ATOM 5533 O O . PHE A 1 716 ? -13.220 -21.542 -28.388 1.00 23.86 716 PHE A O 1
ATOM 5540 N N . ASP A 1 717 ? -11.663 -22.632 -27.166 1.00 25.98 717 ASP A N 1
ATOM 5541 C CA . ASP A 1 717 ? -11.891 -24.022 -27.594 1.00 25.98 717 ASP A CA 1
ATOM 5542 C C . ASP A 1 717 ? -11.510 -24.414 -29.034 1.00 25.98 717 ASP A C 1
ATOM 5544 O O . ASP A 1 717 ? -12.322 -24.475 -29.954 1.00 25.98 717 ASP A O 1
ATOM 5548 N N . LEU A 1 718 ? -10.266 -24.893 -29.165 1.00 26.66 718 LEU A N 1
ATOM 5549 C CA . LEU A 1 718 ? -9.968 -26.080 -29.972 1.00 26.66 718 LEU A CA 1
ATOM 5550 C C . LEU A 1 718 ? -9.115 -27.062 -29.158 1.00 26.66 718 LEU A C 1
ATOM 5552 O O . LEU A 1 718 ? -7.921 -26.854 -28.942 1.00 26.66 718 LEU A O 1
ATOM 5556 N N . GLY A 1 719 ? -9.745 -28.154 -28.724 1.00 22.94 719 GLY A N 1
ATOM 5557 C CA . GLY A 1 719 ? -9.092 -29.336 -28.165 1.00 22.94 719 GLY A CA 1
ATOM 5558 C C . GLY A 1 719 ? -9.358 -30.581 -29.021 1.00 22.94 719 GLY A C 1
ATOM 5559 O O . GLY A 1 719 ? -10.388 -30.661 -29.680 1.00 22.94 719 GLY A O 1
ATOM 5560 N N . ALA A 1 720 ? -8.448 -31.563 -28.925 1.00 27.69 720 ALA A N 1
ATOM 5561 C CA . ALA A 1 720 ? -8.382 -32.856 -29.642 1.00 27.69 720 ALA A CA 1
ATOM 5562 C C . ALA A 1 720 ? -7.818 -32.782 -31.083 1.00 27.69 720 ALA A C 1
ATOM 5564 O O . ALA A 1 720 ? -8.380 -32.150 -31.961 1.00 27.69 720 ALA A O 1
ATOM 5565 N N . SER A 1 721 ? -6.713 -33.449 -31.431 1.00 27.30 721 SER A N 1
ATOM 5566 C CA . SER A 1 721 ? -6.402 -34.866 -31.179 1.00 27.30 721 SER A CA 1
ATOM 5567 C C . SER A 1 721 ? -4.908 -35.187 -31.445 1.00 27.30 721 SER A C 1
ATOM 5569 O O . SER A 1 721 ? -4.175 -34.377 -32.006 1.00 27.30 721 SER A O 1
ATOM 5571 N N . ARG A 1 722 ? -4.433 -36.364 -31.005 1.00 27.84 722 ARG A N 1
ATOM 5572 C CA . ARG A 1 722 ? -3.065 -36.896 -31.226 1.00 27.84 722 ARG A CA 1
ATOM 5573 C C . ARG A 1 722 ? -3.095 -38.092 -32.191 1.00 27.84 722 ARG A C 1
ATOM 5575 O O . ARG A 1 722 ? -4.110 -38.782 -32.214 1.00 27.84 722 ARG A O 1
ATOM 5582 N N . ARG A 1 723 ? -1.911 -38.426 -32.746 1.00 27.39 723 ARG A N 1
ATOM 5583 C CA . ARG A 1 723 ? -1.554 -39.586 -33.614 1.00 27.39 723 ARG A CA 1
ATOM 5584 C C . ARG A 1 723 ? -1.839 -39.340 -35.107 1.00 27.39 723 ARG A C 1
ATOM 5586 O O . ARG A 1 723 ? -2.824 -38.693 -35.420 1.00 27.39 723 ARG A O 1
ATOM 5593 N N . GLU A 1 724 ? -1.022 -39.797 -36.061 1.00 27.80 724 GLU A N 1
ATOM 5594 C CA . GLU A 1 724 ? 0.234 -40.580 -36.020 1.00 27.80 724 GLU A CA 1
ATOM 5595 C C . GLU A 1 724 ? 1.002 -40.433 -37.361 1.00 27.80 724 GLU A C 1
ATOM 5597 O O . GLU A 1 724 ? 0.454 -39.885 -38.311 1.00 27.80 724 GLU A O 1
ATOM 5602 N N . TYR A 1 725 ? 2.213 -41.012 -37.413 1.00 25.72 725 TYR A N 1
ATOM 5603 C CA . TYR A 1 725 ? 3.034 -41.424 -38.576 1.00 25.72 725 TYR A CA 1
ATOM 5604 C C . TYR A 1 725 ? 4.353 -40.697 -38.901 1.00 25.72 725 TYR A C 1
ATOM 5606 O O . TYR A 1 725 ? 4.449 -39.481 -39.025 1.00 25.72 725 TYR A O 1
ATOM 5614 N N . PHE A 1 726 ? 5.378 -41.545 -39.046 1.00 27.05 726 PHE A N 1
ATOM 5615 C CA . PHE A 1 726 ? 6.735 -41.291 -39.526 1.00 27.05 726 PHE A CA 1
ATOM 5616 C C . PHE A 1 726 ? 6.846 -41.837 -40.955 1.00 27.05 726 PHE A C 1
ATOM 5618 O O . PHE A 1 726 ? 6.540 -43.005 -41.157 1.00 27.05 726 PHE A O 1
ATOM 5625 N N . GLU A 1 727 ? 7.346 -41.025 -41.881 1.00 27.77 727 GLU A N 1
ATOM 5626 C CA . GLU A 1 727 ? 7.961 -41.351 -43.183 1.00 27.77 727 GLU A CA 1
ATOM 5627 C C . GLU A 1 727 ? 8.426 -39.985 -43.745 1.00 27.77 727 GLU A C 1
ATOM 5629 O O . GLU A 1 727 ? 7.756 -38.981 -43.525 1.00 27.77 727 GLU A O 1
ATOM 5634 N N . GLY A 1 728 ? 9.569 -39.789 -44.402 1.00 26.08 728 GLY A N 1
ATOM 5635 C CA . GLY A 1 728 ? 10.569 -40.712 -44.934 1.00 26.08 728 GLY A CA 1
ATOM 5636 C C . GLY A 1 728 ? 11.015 -40.204 -46.318 1.00 26.08 728 GLY A C 1
ATOM 5637 O O . GLY A 1 728 ? 10.169 -39.787 -47.095 1.00 26.08 728 GLY A O 1
ATOM 5638 N N . VAL A 1 729 ? 12.314 -40.287 -46.639 1.00 25.03 729 VAL A N 1
ATOM 5639 C CA . VAL A 1 729 ? 12.929 -39.990 -47.963 1.00 25.03 729 VAL A CA 1
ATOM 5640 C C . VAL A 1 729 ? 13.233 -38.510 -48.312 1.00 25.03 729 VAL A C 1
ATOM 5642 O O . VAL A 1 729 ? 12.455 -37.812 -48.946 1.00 25.03 729 VAL A O 1
ATOM 5645 N N . ASP A 1 730 ? 14.422 -38.068 -47.886 1.00 27.58 730 ASP A N 1
ATOM 5646 C CA . ASP A 1 730 ? 15.631 -37.806 -48.707 1.00 27.58 730 ASP A CA 1
ATOM 5647 C C . ASP A 1 730 ? 15.651 -37.005 -50.041 1.00 27.58 730 ASP A C 1
ATOM 5649 O O . ASP A 1 730 ? 14.759 -37.078 -50.878 1.00 27.58 730 ASP A O 1
ATOM 5653 N N . GLN A 1 731 ? 16.845 -36.420 -50.281 1.00 29.53 731 GLN A N 1
ATOM 5654 C CA . GLN A 1 731 ? 17.398 -35.809 -51.517 1.00 29.53 731 GLN A CA 1
ATOM 5655 C C . GLN A 1 731 ? 16.897 -34.405 -51.962 1.00 29.53 731 GLN A C 1
ATOM 5657 O O . GLN A 1 731 ? 15.714 -34.104 -51.921 1.00 29.53 731 GLN A O 1
ATOM 5662 N N . ALA A 1 732 ? 17.748 -33.489 -52.469 1.00 28.89 732 ALA A N 1
ATOM 5663 C CA . ALA A 1 732 ? 19.221 -33.479 -52.570 1.00 28.89 732 ALA A CA 1
ATOM 5664 C C . ALA A 1 732 ? 19.802 -32.092 -52.965 1.00 28.89 732 ALA A C 1
ATOM 5666 O O . ALA A 1 732 ? 19.215 -31.409 -53.792 1.00 28.89 732 ALA A O 1
ATOM 5667 N N . ILE A 1 733 ? 21.030 -31.805 -52.483 1.00 28.81 733 ILE A N 1
ATOM 5668 C CA . ILE A 1 733 ? 22.121 -31.006 -53.117 1.00 28.81 733 ILE A CA 1
ATOM 5669 C C . ILE A 1 733 ? 21.816 -29.518 -53.442 1.00 28.81 733 ILE A C 1
ATOM 5671 O O . ILE A 1 733 ? 20.892 -29.195 -54.170 1.00 28.81 733 ILE A O 1
ATOM 5675 N N . GLY A 1 734 ? 22.628 -28.531 -53.038 1.00 25.84 734 GLY A N 1
ATOM 5676 C CA . GLY A 1 734 ? 23.955 -28.514 -52.393 1.00 25.84 734 GLY A CA 1
ATOM 5677 C C . GLY A 1 734 ? 24.541 -27.084 -52.494 1.00 25.84 734 GLY A C 1
ATOM 5678 O O . GLY A 1 734 ? 23.787 -26.159 -52.770 1.00 25.84 734 GLY A O 1
ATOM 5679 N N . ASN A 1 735 ? 25.839 -26.773 -52.388 1.00 29.84 735 ASN A N 1
ATOM 5680 C CA . ASN A 1 735 ? 27.025 -27.345 -51.722 1.00 29.84 735 ASN A CA 1
ATOM 5681 C C . ASN A 1 735 ? 28.147 -26.258 -51.810 1.00 29.84 735 ASN A C 1
ATOM 5683 O O . ASN A 1 735 ? 28.027 -25.361 -52.645 1.00 29.84 735 ASN A O 1
ATOM 5687 N N . LYS A 1 736 ? 29.265 -26.411 -51.074 1.00 28.03 736 LYS A N 1
ATOM 5688 C CA . LYS A 1 736 ? 30.490 -25.560 -50.997 1.00 28.03 736 LYS A CA 1
ATOM 5689 C C . LYS A 1 736 ? 30.432 -24.394 -49.980 1.00 28.03 736 LYS A C 1
ATOM 5691 O O . LYS A 1 736 ? 29.461 -23.655 -49.968 1.00 28.03 736 LYS A O 1
ATOM 5696 N N . ASN A 1 737 ? 31.460 -24.136 -49.154 1.00 28.08 737 ASN A N 1
ATOM 5697 C CA . ASN A 1 737 ? 32.753 -24.829 -48.991 1.00 28.08 737 ASN A CA 1
ATOM 5698 C C . ASN A 1 737 ? 33.396 -24.605 -47.594 1.00 28.08 737 ASN A C 1
ATOM 5700 O O . ASN A 1 737 ? 33.213 -23.557 -46.987 1.00 28.08 737 ASN A O 1
ATOM 5704 N N . SER A 1 738 ? 34.179 -25.609 -47.173 1.00 27.95 738 SER A N 1
ATOM 5705 C CA . SER A 1 738 ? 35.435 -25.618 -46.372 1.00 27.95 738 SER A CA 1
ATOM 5706 C C . SER A 1 738 ? 36.156 -24.293 -46.024 1.00 27.95 738 SER A C 1
ATOM 5708 O O . SER A 1 738 ? 36.118 -23.372 -46.834 1.00 27.95 738 SER A O 1
ATOM 5710 N N . ALA A 1 739 ? 37.030 -24.195 -45.006 1.00 28.75 739 ALA A N 1
ATOM 5711 C CA . ALA A 1 739 ? 37.396 -25.031 -43.838 1.00 28.75 739 ALA A CA 1
ATOM 5712 C C . ALA A 1 739 ? 38.509 -24.295 -43.024 1.00 28.75 739 ALA A C 1
ATOM 5714 O O . ALA A 1 739 ? 38.964 -23.237 -43.447 1.00 28.75 739 ALA A O 1
ATOM 5715 N N . ASP A 1 740 ? 38.966 -24.916 -41.927 1.00 28.12 740 ASP A N 1
ATOM 5716 C CA . ASP A 1 740 ? 40.247 -24.715 -41.215 1.00 28.12 740 ASP A CA 1
ATOM 5717 C C . ASP A 1 740 ? 40.512 -23.398 -40.448 1.00 28.12 740 ASP A C 1
ATOM 5719 O O . ASP A 1 740 ? 40.687 -22.331 -41.026 1.00 28.12 740 ASP A O 1
ATOM 5723 N N . PHE A 1 741 ? 40.718 -23.518 -39.126 1.00 26.50 741 PHE A N 1
ATOM 5724 C CA . PHE A 1 741 ? 42.074 -23.439 -38.547 1.00 26.50 741 PHE A CA 1
ATOM 5725 C C . PHE A 1 741 ? 42.155 -24.136 -37.166 1.00 26.50 741 PHE A C 1
ATOM 5727 O O . PHE A 1 741 ? 41.150 -24.283 -36.474 1.00 26.50 741 PHE A O 1
ATOM 5734 N N . PHE A 1 742 ? 43.353 -24.609 -36.803 1.00 27.83 742 PHE A N 1
ATOM 5735 C CA . PHE A 1 742 ? 43.660 -25.464 -35.637 1.00 27.83 742 PHE A CA 1
ATOM 5736 C C . PHE A 1 742 ? 44.357 -24.692 -34.490 1.00 27.83 742 PHE A C 1
ATOM 5738 O O . PHE A 1 742 ? 44.951 -23.644 -34.737 1.00 27.83 742 PHE A O 1
ATOM 5745 N N . GLY A 1 743 ? 44.391 -25.289 -33.287 1.00 25.30 743 GLY A N 1
ATOM 5746 C CA . GLY A 1 743 ? 45.249 -24.896 -32.147 1.00 25.30 743 GLY A CA 1
ATOM 5747 C C . GLY A 1 743 ? 44.501 -24.183 -31.003 1.00 25.30 743 GLY A C 1
ATOM 5748 O O . GLY A 1 743 ? 43.60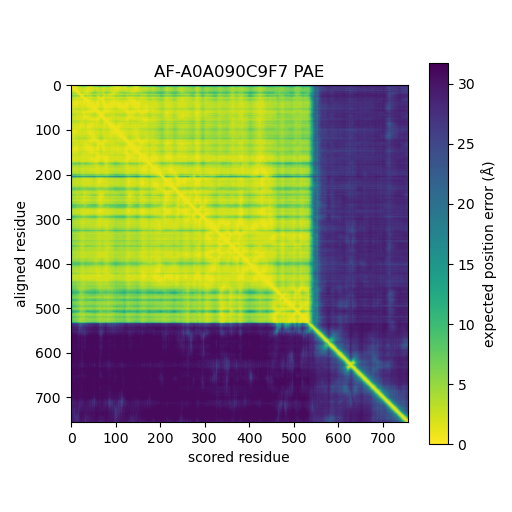2 -23.391 -31.258 1.00 25.30 743 GLY A O 1
ATOM 5749 N N . ASP A 1 744 ? 44.788 -24.408 -29.717 1.00 26.00 744 ASP A N 1
ATOM 5750 C CA . ASP A 1 744 ? 45.763 -25.320 -29.097 1.00 26.00 744 ASP A CA 1
ATOM 5751 C C . ASP A 1 744 ? 45.317 -25.743 -27.684 1.00 26.00 744 ASP A C 1
ATOM 5753 O O . ASP A 1 744 ? 44.421 -25.144 -27.086 1.00 26.00 744 ASP A O 1
ATOM 5757 N N . LEU A 1 745 ? 45.953 -26.783 -27.138 1.00 23.48 745 LEU A N 1
ATOM 5758 C CA . LEU A 1 745 ? 45.607 -27.397 -25.852 1.00 23.48 745 LEU A CA 1
ATOM 5759 C C . LEU A 1 745 ? 46.846 -27.421 -24.939 1.00 23.48 745 LEU A C 1
ATOM 5761 O O . LEU A 1 745 ? 47.793 -28.150 -25.227 1.00 23.48 745 LEU A O 1
ATOM 5765 N N . THR A 1 746 ? 46.877 -26.665 -23.828 1.00 25.27 746 THR A N 1
ATOM 5766 C CA . THR A 1 746 ? 47.860 -26.913 -22.742 1.00 25.27 746 THR A CA 1
ATOM 5767 C C . THR A 1 746 ? 47.479 -26.365 -21.352 1.00 25.27 746 THR A C 1
ATOM 5769 O O . THR A 1 746 ? 47.134 -25.203 -21.187 1.00 25.27 746 THR A O 1
ATOM 5772 N N . CYS A 1 747 ? 47.606 -27.255 -20.360 1.00 24.73 747 CYS A N 1
ATOM 5773 C CA . CYS A 1 747 ? 47.937 -27.094 -18.931 1.00 24.73 747 CYS A CA 1
ATOM 5774 C C . CYS A 1 747 ? 47.604 -25.826 -18.102 1.00 24.73 747 CYS A C 1
ATOM 5776 O O . CYS A 1 747 ? 48.188 -24.765 -18.272 1.00 24.73 747 CYS A O 1
ATOM 5778 N N . LEU A 1 748 ? 46.862 -26.075 -17.008 1.00 24.48 748 LEU A N 1
ATOM 5779 C CA . LEU A 1 748 ? 47.328 -25.984 -15.602 1.00 24.48 748 LEU A CA 1
ATOM 5780 C C . LEU A 1 748 ? 48.404 -24.932 -15.238 1.00 24.48 748 LEU A C 1
ATOM 5782 O O . LEU A 1 748 ? 49.560 -25.087 -15.618 1.00 24.48 748 LEU A O 1
ATOM 5786 N N . VAL A 1 749 ? 48.086 -24.057 -14.271 1.00 23.98 749 VAL A N 1
ATOM 5787 C CA . VAL A 1 749 ? 48.682 -24.068 -12.908 1.00 23.98 749 VAL A CA 1
ATOM 5788 C C . VAL A 1 749 ? 47.935 -23.094 -11.980 1.00 23.98 749 VAL A C 1
ATOM 5790 O O . VAL A 1 749 ? 47.492 -22.025 -12.383 1.00 23.98 749 VAL A O 1
ATOM 5793 N N . SER A 1 750 ? 47.794 -23.480 -10.711 1.00 26.70 750 SER A N 1
ATOM 5794 C CA . SER A 1 750 ? 47.215 -22.680 -9.624 1.00 26.70 750 SER A CA 1
ATOM 5795 C C . SER A 1 750 ? 48.129 -21.551 -9.133 1.00 26.70 750 SER A C 1
ATOM 5797 O O . SER A 1 750 ? 49.333 -21.782 -9.003 1.00 26.70 750 SER A O 1
ATOM 5799 N N . ARG A 1 751 ? 47.560 -20.440 -8.639 1.00 26.33 751 ARG A N 1
ATOM 5800 C CA . ARG A 1 751 ? 48.158 -19.674 -7.525 1.00 26.33 751 ARG A CA 1
ATOM 5801 C C . ARG A 1 751 ? 47.121 -18.869 -6.732 1.00 26.33 751 ARG A C 1
ATOM 5803 O O . ARG A 1 751 ? 46.465 -17.992 -7.278 1.00 26.33 751 ARG A O 1
ATOM 5810 N N . ASN A 1 752 ? 47.030 -19.170 -5.437 1.00 29.23 752 ASN A N 1
ATOM 5811 C CA . ASN A 1 752 ? 46.571 -18.232 -4.412 1.00 29.23 752 ASN A CA 1
ATOM 5812 C C . ASN A 1 752 ? 47.763 -17.365 -3.991 1.00 29.23 752 ASN A C 1
ATOM 5814 O O . ASN A 1 752 ? 48.828 -17.929 -3.762 1.00 29.23 752 ASN A O 1
ATOM 5818 N N . GLU A 1 753 ? 47.546 -16.059 -3.838 1.00 29.14 753 GLU A N 1
ATOM 5819 C CA . GLU A 1 753 ? 48.219 -15.098 -2.936 1.00 29.14 753 GLU A CA 1
ATOM 5820 C C . GLU A 1 753 ? 47.589 -13.729 -3.277 1.00 29.14 753 GLU A C 1
ATOM 5822 O O . GLU A 1 753 ? 47.627 -13.305 -4.427 1.00 29.14 753 GLU A O 1
ATOM 5827 N N . LEU A 1 754 ? 46.707 -13.153 -2.450 1.00 29.20 754 LEU A N 1
ATOM 5828 C CA . LEU A 1 754 ? 47.003 -12.342 -1.257 1.00 29.20 754 LEU A CA 1
ATOM 5829 C C . LEU A 1 754 ? 48.072 -11.261 -1.485 1.00 29.20 754 LEU A C 1
ATOM 5831 O O . LEU A 1 754 ? 49.220 -11.593 -1.749 1.00 29.20 754 LEU A O 1
ATOM 5835 N N . TRP A 1 755 ? 47.663 -9.999 -1.296 1.00 25.50 755 TRP A N 1
ATOM 5836 C CA . TRP A 1 755 ? 48.258 -8.932 -0.458 1.00 25.50 755 TRP A CA 1
ATOM 5837 C C . TRP A 1 755 ? 47.927 -7.549 -1.051 1.00 25.50 755 TRP A C 1
ATOM 5839 O O . TRP A 1 755 ? 48.125 -7.327 -2.244 1.00 25.50 755 TRP A O 1
ATOM 5849 N N . GLY A 1 756 ? 47.429 -6.630 -0.215 1.00 32.72 756 GLY A N 1
ATOM 5850 C CA . GLY A 1 756 ? 46.997 -5.278 -0.595 1.00 32.72 756 GLY A CA 1
ATOM 5851 C C . GLY A 1 756 ? 45.878 -4.775 0.303 1.00 32.72 756 GLY A C 1
ATOM 5852 O O . GLY A 1 756 ? 44.843 -4.369 -0.262 1.00 32.72 756 GLY A O 1
#

Secondary structure (DSSP, 8-state):
--HHHHHHHHHHHSPPPSS----BBTBEEEEGGG-HHHHHHHHHHHHHHHHHTTT-EEEEEE--TTS-TTEEEEEEE-TTS-B--GGGHHHHHHHHT-SSHHHHHHHHHHHHHHTT--SSS--EEEEEE-S-TTHHHHHHHHHHHHHHTT-EEEEEEE--HHHHHHHHHHHHHTTSTT--S-SSHHHHHHHHHHHHHHHTTT----SPEEEE-TTSTHHHHHHHHHHHS-TTTS---EEEES--TT-GGGTTSS-SHHHHHHHTS--SSSPP-BT-EEEEE-TTS--EEEEEE-TTT--EEEE-HHHHHHHHHHHHHHHHHHTT-TTT--EEEEEETTS-HHHHHHIIIII---EEEE-SSHHHHHHHHTTSSEEEEE-TTS-EEEEE-HHHHHHHHH---SSHHHHHHHHHHHHHHHHS-SSS--HHHHHHHHHHHHHHHT--HHHHHTT-PPPPEEEEEEE-S-STT-EEETTTTEEEESSSHHHHHHHHHTTSTT-EEEEEE-SSSSEEEEEEE-SSHHHHHHHHHHHHHTHHHHHHHTT-------------------------PPPPPP---SSS------PPP---------------------------------EEEETTTTEEEEPP------------------------------------------------------------------------------------------------------------------------

pLDDT: mean 76.17, std 31.04, range [21.22, 98.94]

Mean predicted aligned error: 15.7 Å

Sequence (756 aa):
MSHNEQIIAGSAKHPIVPQHYRYGTAGFRMKADLLEGVTYRVGLLAALRSRKLNSQAIGVMITASHNPAIDNGVKIVDPMGDMLEQEWERYATALVNAPSDKDLAKIYNALATDLKIDLEAPAKVIYGRDTRPSGHTLVTALADALDATNTEHVDYKILTTPQLHYLVRATNSEGTPASYGEVSEVGYYKKLAEAFVRTMKGKRIPQVLQVDCANGVGGPKLKEFLKHVPQDKVPFEVQVVNDDVLRPEVLNLDSGADYVKTKQRAPPIPKPQPGLRCCSLDGDADRLIYYWLDPETNVFVMLDGDRISSLAASFIGDLVESAGLRDELRIGVVQTAYANGASTHYITQHLKLPVICTPTGVKHLHHVAQGFDVGVYFEANGHGTVLFSPDAINAFKKTTPQSPAQKEALDTLAALTDLINQTVGDAISDMLLVEVILAHKNWNLRDWALTYQDLPNRLVRVEVANKDVFRTTDAERRLSHPEGCQAEIDQEVKKFKDARSFARASGTENAMRVYAEAATRSEANELAERVAGIRRGLSKAFGGVDDGEGFRTRGRASTEGVLTGGLRKARKEQVSTGSGHTLVWTTFDMSVHEGGFPRGFEMLAKAGWEGDGRDTGEEEHMWDFDDGEGAWRRIKKSNQMGFSPSDDEEDGMGSPVKQRLRGKSMGSLRGGDGRLEYDISFGQKRLAIPQTKLEDILRDGDKEVGEPATFLMSPFDLGASRREYFEGVDQAIGNKNSADFFGDLTCLVSRNELWG

Organism: Podospora anserina (strain S / ATCC MYA-4624 / DSM 980 / FGSC 10383) (NCBI:txid515849)

Nearest PDB structures (foldseek):
  5o9x-assembly1_A  TM=9.869E-01  e=3.639E-72  Aspergillus lentulus
  4bju-assembly2_B  TM=9.638E-01  e=1.731E-71  Aspergillus fumigatus
  2dkd-assembly2_B  TM=9.582E-01  e=3.348E-62  Candida albicans
  2dkc-assembly2_B  TM=9.622E-01  e=1.515E-61  Candida albicans
  2dkc-assembly1_A  TM=9.543E-01  e=3.388E-61  Candida albicans

Foldseek 3Di:
DPLLVLLLVLLVVQDADPDQFFQFLAGTKDFLVRCLSLLLLVLLLQQQLCQLVQQAEKEKEKADWLDALRMIGIFIAHQQLAGPDPVCRVLSSPLSNQPHSNSSSVSSVVCCVVSVGDLPREHEYEYEYKLRPSVVSSVVSSVSNCVSSVYHYYYPYHAFSLLRSLLSNQRRCPPHPNRLFDNDLVGVLLLQQVLLLLLCQVFAQDAEEEEFEQLMSCQVSVVVSVVNHDCVRYVYHYHYPNNNSVPSNSRSPLFALQNCLAVVDHRPPPPADAPHWYWGAIRSQQFIKTWHQHNPPRDIDIQFFLLLLLLLLQQLLVLCVLLVNNVPFAAAEEEEPQRFPFSCCLCCPPVVHHYHYAADHPNGQLVVLQVGQWRWYDYRSGRTWIAHDPVNLCCLVPPDDPDPSSVSSSSNSNSLNSLISNNTRGNSSSVSVVSSSCRVVVHDVVRSCVSTPTFQKDKDKAADPAQVQFDADDSQQATPPPPPLRVQLVVLQVVAAPKGKGKHRDSRDNIIMIMMGGNDNVSNVVSSVSSSCSCVVVCVVPVNDCPDDDDPDPPPDPDDDDDDDDDDDDDDDDDDDDDDDDDDDDDDDDDDDDDDDDDDDDDDDDDDDDDDDDDDDDDDWDWDADPVPGDIDGDDDDDDDDDDDDDDDDDDDDDDDDDDDDDDDDDDDDDDDDDDDDDDDDDDDDDDDDDDDDDDDDDDDDDDDDDDDDDDDDDDDDDDDDDDDDDDDDDDDDDDDDDDDDDDDDDDDDDDDDDD